Protein AF-0000000080201858 (afdb_homodimer)

Nearest PDB structures (foldseek):
  1lml-assembly1_A  TM=7.857E-01  e=1.161E-26  Leishmania major
  3pp6-assembly1_A  TM=4.853E-01  e=4.574E+00  Doryteuthis pealeii
  1pmp-assembly3_B  TM=4.063E-01  e=2.099E+00  Bos taurus
  2mji-assembly1_A  TM=4.100E-01  e=5.813E+00  Homo sapiens
  1lml-assembly1_A  TM=7.857E-01  e=6.277E-27  Leishmania major

InterPro domains:
  IPR001577 Peptidase M8, leishmanolysin [PF01457] (2-280)
  IPR001577 Peptidase M8, leishmanolysin [PR00782] (20-49)
  IPR001577 Peptidase M8, leishmanolysin [PR00782] (49-77)
  IPR001577 Peptidase M8, leishmanolysin [PR00782] (78-107)
  IPR001577 Peptidase M8, leishmanolysin [PR00782] (108-137)
  IPR001577 Peptidase M8, leishmanolysin [PTHR10942] (19-377)

pLDDT: mean 70.56, std 31.96, range [13.97, 98.62]

Organism: NCBI:txid67003

Secondary structure (DSSP, 8-state):
-TTTTT-EEEEE-GGG-SEEEEE-SHHHHHHHHHHHT-TT---EEE--SSTTTTTSB-HHHHTTBTTS-SSS--B--HHHHHHHHTSTTEEE-GGGPPP--TTTT--HHHHHS-S-BTTB-S-TTTB----TTSS-BEE-TTSSEEEEE--EE-SSPPPGGG--SSSTTEE-S-GGGTT--BEEEEEEEETTT--GGGSTT---STT-EEEEEEEEEETTEE-BSEEEEEEEETTEEEEE-SSSTT---EE--TT-EE----TTEEEEEEPPPHHHHHSPPP------------TTS-----------SS-----S---S--------------------------------------------------------------------------------/-TTTTT-EEEEE-GGG-SEEEEE-SHHHHHHHHHHHT-TT---EEE--SSTTTTTSB-HHHHTTBTTS-SSSP-B--HHHHHHHHTSTTEEE-GGGPPP--TTTT--HHHHHS-S-BTTB-S-TTTB----TTSS-BEE-TTSSEEEEE--EE-SSPPPGGG--SSSTTEE-S-GGGTT--BEEEEEEEETTT--GGGSTT---STT-EEEEEEEEEETTEE-BSEEEEEEEETTEEEEE-SSSTT---EE--TT-EE----TTEEEEEEPPPHHHHHSPPP------------TTS-----------SS-----S---S--------------------------------------------------------------------------------

Radius of gyration: 39.44 Å; Cα contacts (8 Å, |Δi|>4): 1506; chains: 2; bounding box: 126×114×139 Å

Structure (mmCIF, N/CA/C/O backbone):
data_AF-0000000080201858-model_v1
#
loop_
_entity.id
_entity.type
_entity.pdbx_description
1 polymer 'Leishmanolysin-like peptidase'
#
loop_
_atom_site.group_PDB
_atom_site.id
_atom_site.type_symbol
_atom_site.label_atom_id
_atom_site.label_alt_id
_atom_site.label_comp_id
_atom_site.label_asym_id
_atom_site.label_entity_id
_atom_site.label_seq_id
_atom_site.pdbx_PDB_ins_code
_atom_site.Cartn_x
_atom_site.Cartn_y
_atom_site.Cartn_z
_atom_site.occupancy
_atom_site.B_iso_or_equiv
_atom_site.auth_seq_id
_atom_site.auth_comp_id
_atom_site.auth_asym_id
_atom_site.auth_atom_id
_atom_site.pdbx_PDB_model_num
ATOM 1 N N . MET A 1 1 ? -10.023 5.312 -0.258 1 82 1 MET A N 1
ATOM 2 C CA . MET A 1 1 ? -10.062 6.016 -1.536 1 82 1 MET A CA 1
ATOM 3 C C . MET A 1 1 ? -11.141 5.43 -2.443 1 82 1 MET A C 1
ATOM 5 O O . MET A 1 1 ? -11.969 6.164 -2.982 1 82 1 MET A O 1
ATOM 9 N N . PHE A 1 2 ? -11.18 4.125 -2.596 1 88.06 2 PHE A N 1
ATOM 10 C CA . PHE A 1 2 ? -12.07 3.492 -3.562 1 88.06 2 PHE A CA 1
ATOM 11 C C . PHE A 1 2 ? -13.523 3.672 -3.158 1 88.06 2 PHE A C 1
ATOM 13 O O . PHE A 1 2 ? -14.375 3.982 -3.996 1 88.06 2 PHE A O 1
ATOM 20 N N . PRO A 1 3 ? -13.766 3.516 -1.843 1 83.69 3 PRO A N 1
ATOM 21 C CA . PRO A 1 3 ? -15.141 3.818 -1.438 1 83.69 3 PRO A CA 1
ATOM 22 C C . PRO A 1 3 ? -15.508 5.285 -1.656 1 83.69 3 PRO A C 1
ATOM 24 O O . PRO A 1 3 ? -16.625 5.586 -2.094 1 83.69 3 PRO A O 1
ATOM 27 N N . ARG A 1 4 ? -14.617 6.125 -1.407 1 82.56 4 ARG A N 1
ATOM 28 C CA . ARG A 1 4 ? -14.852 7.555 -1.576 1 82.56 4 ARG A CA 1
ATOM 29 C C . ARG A 1 4 ? -15.164 7.891 -3.031 1 82.56 4 ARG A C 1
ATOM 31 O O . ARG A 1 4 ? -15.961 8.789 -3.307 1 82.56 4 ARG A O 1
ATOM 38 N N . LEU A 1 5 ? -14.602 7.18 -3.936 1 87.56 5 LEU A N 1
ATOM 39 C CA . LEU A 1 5 ? -14.773 7.449 -5.359 1 87.56 5 LEU A CA 1
ATOM 40 C C . LEU A 1 5 ? -15.961 6.668 -5.918 1 87.56 5 LEU A C 1
ATOM 42 O O . LEU A 1 5 ? -16.219 6.711 -7.125 1 87.56 5 LEU A O 1
ATOM 46 N N . GLY A 1 6 ? -16.609 5.883 -5.016 1 87.19 6 GLY A N 1
ATOM 47 C CA . GLY A 1 6 ? -17.781 5.133 -5.453 1 87.19 6 GLY A CA 1
ATOM 48 C C . GLY A 1 6 ? -17.438 3.965 -6.355 1 87.19 6 GLY A C 1
ATOM 49 O O . GLY A 1 6 ? -18.234 3.586 -7.223 1 87.19 6 GLY A O 1
ATOM 50 N N . MET A 1 7 ? -16.297 3.412 -6.18 1 92.75 7 MET A N 1
ATOM 51 C CA . MET A 1 7 ? -15.82 2.395 -7.109 1 92.75 7 MET A CA 1
ATOM 52 C C . MET A 1 7 ? -16.031 0.996 -6.535 1 92.75 7 MET A C 1
ATOM 54 O O . MET A 1 7 ? -15.766 -0.001 -7.211 1 92.75 7 MET A O 1
ATOM 58 N N . MET A 1 8 ? -16.469 0.938 -5.336 1 90.88 8 MET A N 1
ATOM 59 C CA . MET A 1 8 ? -16.484 -0.352 -4.652 1 90.88 8 MET A CA 1
ATOM 60 C C . MET A 1 8 ? -17.922 -0.803 -4.391 1 90.88 8 MET A C 1
ATOM 62 O O . MET A 1 8 ? -18.781 0.011 -4.047 1 90.88 8 MET A O 1
ATOM 66 N N . GLY A 1 9 ? -18.141 -2.129 -4.512 1 89.31 9 GLY A N 1
ATOM 67 C CA . GLY A 1 9 ? -19.406 -2.77 -4.176 1 89.31 9 GLY A CA 1
ATOM 68 C C . GLY A 1 9 ? -19.25 -3.93 -3.213 1 89.31 9 GLY A C 1
ATOM 69 O O . GLY A 1 9 ? -18.156 -4.477 -3.064 1 89.31 9 GLY A O 1
ATOM 70 N N . THR A 1 10 ? -20.375 -4.219 -2.504 1 88.62 10 THR A N 1
ATOM 71 C CA . THR A 1 10 ? -20.438 -5.363 -1.601 1 88.62 10 THR A CA 1
ATOM 72 C C . THR A 1 10 ? -21.188 -6.523 -2.248 1 88.62 10 THR A C 1
ATOM 74 O O . THR A 1 10 ? -22.297 -6.344 -2.764 1 88.62 10 THR A O 1
ATOM 77 N N . PHE A 1 11 ? -20.562 -7.637 -2.256 1 91.5 11 PHE A N 1
ATOM 78 C CA . PHE A 1 11 ? -21.156 -8.844 -2.83 1 91.5 11 PHE A CA 1
ATOM 79 C C . PHE A 1 11 ? -21.281 -9.938 -1.778 1 91.5 11 PHE A C 1
ATOM 81 O O . PHE A 1 11 ? -20.375 -10.141 -0.978 1 91.5 11 PHE A O 1
ATOM 88 N N . PHE A 1 12 ? -22.422 -10.656 -1.856 1 91.19 12 PHE A N 1
ATOM 89 C CA . PHE A 1 12 ? -22.734 -11.617 -0.802 1 91.19 12 PHE A CA 1
ATOM 90 C C . PHE A 1 12 ? -22.656 -13.039 -1.333 1 91.19 12 PHE A C 1
ATOM 92 O O . PHE A 1 12 ? -22.906 -13.281 -2.518 1 91.19 12 PHE A O 1
ATOM 99 N N . GLY A 1 13 ? -22.156 -13.938 -0.429 1 91.19 13 GLY A N 1
ATOM 100 C CA . GLY A 1 13 ? -22.25 -15.359 -0.709 1 91.19 13 GLY A CA 1
ATOM 101 C C . GLY A 1 13 ? -21.156 -15.859 -1.623 1 91.19 13 GLY A C 1
ATOM 102 O O . GLY A 1 13 ? -21.234 -16.969 -2.148 1 91.19 13 GLY A O 1
ATOM 103 N N . VAL A 1 14 ? -20.109 -15.055 -1.891 1 94.12 14 VAL A N 1
ATOM 104 C CA . VAL A 1 14 ? -19 -15.477 -2.742 1 94.12 14 VAL A CA 1
ATOM 105 C C . VAL A 1 14 ? -18.172 -16.531 -2.021 1 94.12 14 VAL A C 1
ATOM 107 O O . VAL A 1 14 ? -17.562 -16.25 -0.982 1 94.12 14 VAL A O 1
ATOM 110 N N . ARG A 1 15 ? -18.125 -17.75 -2.508 1 95.94 15 ARG A N 1
ATOM 111 C CA . ARG A 1 15 ? -17.344 -18.859 -1.969 1 95.94 15 ARG A CA 1
ATOM 112 C C . ARG A 1 15 ? -17.703 -19.141 -0.515 1 95.94 15 ARG A C 1
ATOM 114 O O . ARG A 1 15 ? -16.844 -19.453 0.3 1 95.94 15 ARG A O 1
ATOM 121 N N . GLY A 1 16 ? -18.938 -18.891 -0.221 1 93.5 16 GLY A N 1
ATOM 122 C CA . GLY A 1 16 ? -19.438 -19.188 1.113 1 93.5 16 GLY A CA 1
ATOM 123 C C . GLY A 1 16 ? -19.203 -18.047 2.1 1 93.5 16 GLY A C 1
ATOM 124 O O . GLY A 1 16 ? -19.641 -18.125 3.25 1 93.5 16 GLY A O 1
ATOM 125 N N . ARG A 1 17 ? -18.562 -17.016 1.704 1 91.62 17 ARG A N 1
ATOM 126 C CA . ARG A 1 17 ? -18.297 -15.891 2.594 1 91.62 17 ARG A CA 1
ATOM 127 C C . ARG A 1 17 ? -19.531 -15 2.734 1 91.62 17 ARG A C 1
ATOM 129 O O . ARG A 1 17 ? -20.328 -14.883 1.803 1 91.62 17 ARG A O 1
ATOM 136 N N . GLU A 1 18 ? -19.609 -14.398 3.869 1 87.81 18 GLU A N 1
ATOM 137 C CA . GLU A 1 18 ? -20.75 -13.516 4.102 1 87.81 18 GLU A CA 1
ATOM 138 C C . GLU A 1 18 ? -20.781 -12.383 3.084 1 87.81 18 GLU A C 1
ATOM 140 O O . GLU A 1 18 ? -21.828 -12.094 2.502 1 87.81 18 GLU A O 1
ATOM 145 N N . PHE A 1 19 ? -19.625 -11.797 2.926 1 87.69 19 PHE A N 1
ATOM 146 C CA . PHE A 1 19 ? -19.531 -10.75 1.915 1 87.69 19 PHE A CA 1
ATOM 147 C C . PHE A 1 19 ? -18.094 -10.578 1.44 1 87.69 19 PHE A C 1
ATOM 149 O O . PHE A 1 19 ? -17.156 -11.023 2.109 1 87.69 19 PHE A O 1
ATOM 156 N N . VAL A 1 20 ? -17.938 -10.062 0.267 1 91.19 20 VAL A N 1
ATOM 157 C CA . VAL A 1 20 ? -16.656 -9.602 -0.252 1 91.19 20 VAL A CA 1
ATOM 158 C C . VAL A 1 20 ? -16.828 -8.227 -0.899 1 91.19 20 VAL A C 1
ATOM 160 O O . VAL A 1 20 ? -17.922 -7.883 -1.367 1 91.19 20 VAL A O 1
ATOM 163 N N . TRP A 1 21 ? -15.773 -7.438 -0.831 1 91.44 21 TRP A N 1
ATOM 164 C CA . TRP A 1 21 ? -15.734 -6.168 -1.549 1 91.44 21 TRP A CA 1
ATOM 165 C C . TRP A 1 21 ? -15.062 -6.328 -2.906 1 91.44 21 TRP A C 1
ATOM 167 O O . TRP A 1 21 ? -14.102 -7.094 -3.043 1 91.44 21 TRP A O 1
ATOM 177 N N . MET A 1 22 ? -15.633 -5.645 -3.895 1 94.69 22 MET A N 1
ATOM 178 C CA . MET A 1 22 ? -15.023 -5.664 -5.219 1 94.69 22 MET A CA 1
ATOM 179 C C . MET A 1 22 ? -15.008 -4.266 -5.828 1 94.69 22 MET A C 1
ATOM 181 O O . MET A 1 22 ? -15.938 -3.48 -5.625 1 94.69 22 MET A O 1
ATOM 185 N N . ILE A 1 23 ? -13.891 -3.973 -6.473 1 96.38 23 ILE A N 1
ATOM 186 C CA . ILE A 1 23 ? -13.953 -2.873 -7.43 1 96.38 23 ILE A CA 1
ATOM 187 C C . ILE A 1 23 ? -14.812 -3.277 -8.625 1 96.38 23 ILE A C 1
ATOM 189 O O . ILE A 1 23 ? -14.438 -4.16 -9.398 1 96.38 23 ILE A O 1
ATOM 193 N N . ASN A 1 24 ? -15.938 -2.666 -8.75 1 96 24 ASN A N 1
ATOM 194 C CA . ASN A 1 24 ? -16.922 -3.162 -9.711 1 96 24 ASN A CA 1
ATOM 195 C C . ASN A 1 24 ? -17.312 -2.084 -10.719 1 96 24 ASN A C 1
ATOM 197 O O . ASN A 1 24 ? -18.453 -2.016 -11.141 1 96 24 ASN A O 1
ATOM 201 N N . VAL A 1 25 ? -16.375 -1.271 -11.094 1 96.69 25 VAL A N 1
ATOM 202 C CA . VAL A 1 25 ? -16.594 -0.293 -12.156 1 96.69 25 VAL A CA 1
ATOM 203 C C . VAL A 1 25 ? -16.375 -0.949 -13.516 1 96.69 25 VAL A C 1
ATOM 205 O O . VAL A 1 25 ? -15.781 -2.029 -13.602 1 96.69 25 VAL A O 1
ATOM 208 N N . SER A 1 26 ? -16.875 -0.344 -14.578 1 96.44 26 SER A N 1
ATOM 209 C CA . SER A 1 26 ? -16.969 -0.938 -15.906 1 96.44 26 SER A CA 1
ATOM 210 C C . SER A 1 26 ? -15.617 -1.435 -16.391 1 96.44 26 SER A C 1
ATOM 212 O O . SER A 1 26 ? -15.484 -2.584 -16.828 1 96.44 26 SER A O 1
ATOM 214 N N . LYS A 1 27 ? -14.57 -0.6 -16.312 1 96.25 27 LYS A N 1
ATOM 215 C CA . LYS A 1 27 ? -13.25 -0.977 -16.812 1 96.25 27 LYS A CA 1
ATOM 216 C C . LYS A 1 27 ? -12.688 -2.162 -16.031 1 96.25 27 LYS A C 1
ATOM 218 O O . LYS A 1 27 ? -12.109 -3.078 -16.609 1 96.25 27 LYS A O 1
ATOM 223 N N . ALA A 1 28 ? -12.828 -2.107 -14.742 1 95.75 28 ALA A N 1
ATOM 224 C CA . ALA A 1 28 ? -12.375 -3.211 -13.906 1 95.75 28 ALA A CA 1
ATOM 225 C C . ALA A 1 28 ? -13.094 -4.508 -14.258 1 95.75 28 ALA A C 1
ATOM 227 O O . ALA A 1 28 ? -12.469 -5.566 -14.352 1 95.75 28 ALA A O 1
ATOM 228 N N . LYS A 1 29 ? -14.391 -4.469 -14.484 1 97.25 29 LYS A N 1
ATOM 229 C CA . LYS A 1 29 ? -15.172 -5.637 -14.883 1 97.25 29 LYS A CA 1
ATOM 230 C C . LYS A 1 29 ? -14.695 -6.188 -16.219 1 97.25 29 LYS A C 1
ATOM 232 O O . LYS A 1 29 ? -14.492 -7.398 -16.359 1 97.25 29 LYS A O 1
ATOM 237 N N . GLU A 1 30 ? -14.555 -5.293 -17.109 1 98 30 GLU A N 1
ATOM 238 C CA . GLU A 1 30 ? -14.117 -5.691 -18.438 1 98 30 GLU A CA 1
ATOM 239 C C . GLU A 1 30 ? -12.773 -6.418 -18.391 1 98 30 GLU A C 1
ATOM 241 O O . GLU A 1 30 ? -12.625 -7.504 -18.953 1 98 30 GLU A O 1
ATOM 246 N N . VAL A 1 31 ? -11.789 -5.812 -17.719 1 98.25 31 VAL A N 1
ATOM 247 C CA . VAL A 1 31 ? -10.453 -6.391 -17.641 1 98.25 31 VAL A CA 1
ATOM 248 C C . VAL A 1 31 ? -10.492 -7.695 -16.844 1 98.25 31 VAL A C 1
ATOM 250 O O . VAL A 1 31 ? -9.844 -8.672 -17.219 1 98.25 31 VAL A O 1
ATOM 253 N N . ALA A 1 32 ? -11.281 -7.688 -15.773 1 98.19 32 ALA A N 1
ATOM 254 C CA . ALA A 1 32 ? -11.422 -8.914 -14.992 1 98.19 32 ALA A CA 1
ATOM 255 C C . ALA A 1 32 ? -11.961 -10.055 -15.852 1 98.19 32 ALA A C 1
ATOM 257 O O . ALA A 1 32 ? -11.43 -11.164 -15.844 1 98.19 32 ALA A O 1
ATOM 258 N N . ARG A 1 33 ? -13.031 -9.789 -16.578 1 98.62 33 ARG A N 1
ATOM 259 C CA . ARG A 1 33 ? -13.672 -10.812 -17.406 1 98.62 33 ARG A CA 1
ATOM 260 C C . ARG A 1 33 ? -12.695 -11.359 -18.438 1 98.62 33 ARG A C 1
ATOM 262 O O . ARG A 1 33 ? -12.633 -12.57 -18.672 1 98.62 33 ARG A O 1
ATOM 269 N N . LYS A 1 34 ? -11.945 -10.469 -19.016 1 98.12 34 LYS A N 1
ATOM 270 C CA . LYS A 1 34 ? -10.961 -10.891 -20.016 1 98.12 34 LYS A CA 1
ATOM 271 C C . LYS A 1 34 ? -9.82 -11.664 -19.344 1 98.12 34 LYS A C 1
ATOM 273 O O . LYS A 1 34 ? -9.453 -12.75 -19.797 1 98.12 34 LYS A O 1
ATOM 278 N N . TYR A 1 35 ? -9.258 -11.172 -18.297 1 97.44 35 TYR A N 1
ATOM 279 C CA . TYR A 1 35 ? -8.078 -11.734 -17.641 1 97.44 35 TYR A CA 1
ATOM 280 C C . TYR A 1 35 ? -8.375 -13.125 -17.094 1 97.44 35 TYR A C 1
ATOM 282 O O . TYR A 1 35 ? -7.613 -14.07 -17.328 1 97.44 35 TYR A O 1
ATOM 290 N N . PHE A 1 36 ? -9.469 -13.258 -16.406 1 98 36 PHE A N 1
ATOM 291 C CA . PHE A 1 36 ? -9.805 -14.516 -15.75 1 98 36 PHE A CA 1
ATOM 292 C C . PHE A 1 36 ? -10.523 -15.453 -16.719 1 98 36 PHE A C 1
ATOM 294 O O . PHE A 1 36 ? -10.719 -16.641 -16.422 1 98 36 PHE A O 1
ATOM 301 N N . ASN A 1 37 ? -10.852 -14.938 -17.906 1 97.38 37 ASN A N 1
ATOM 302 C CA . ASN A 1 37 ? -11.695 -15.688 -18.828 1 97.38 37 ASN A CA 1
ATOM 303 C C . ASN A 1 37 ? -13.008 -16.109 -18.172 1 97.38 37 ASN A C 1
ATOM 305 O O . ASN A 1 37 ? -13.367 -17.297 -18.188 1 97.38 37 ASN A O 1
ATOM 309 N N . CYS A 1 38 ? -13.664 -15.133 -17.578 1 98.38 38 CYS A N 1
ATOM 310 C CA . CYS A 1 38 ? -14.922 -15.281 -16.859 1 98.38 38 CYS A CA 1
ATOM 311 C C . CYS A 1 38 ? -15.891 -14.164 -17.234 1 98.38 38 CYS A C 1
ATOM 313 O O . CYS A 1 38 ? -15.852 -13.086 -16.641 1 98.38 38 CYS A O 1
ATOM 315 N N . PRO A 1 39 ? -16.844 -14.422 -18.156 1 97.62 39 PRO A N 1
ATOM 316 C CA . PRO A 1 39 ? -17.734 -13.375 -18.656 1 97.62 39 PRO A CA 1
ATOM 317 C C . PRO A 1 39 ? -18.656 -12.828 -17.562 1 97.62 39 PRO A C 1
ATOM 319 O O . PRO A 1 39 ? -19.219 -11.734 -17.719 1 97.62 39 PRO A O 1
ATOM 322 N N . THR A 1 40 ? -18.734 -13.516 -16.453 1 96 40 THR A N 1
ATOM 323 C CA . THR A 1 40 ? -19.688 -13.102 -15.414 1 96 40 THR A CA 1
ATOM 324 C C . THR A 1 40 ? -18.969 -12.438 -14.25 1 96 40 THR A C 1
ATOM 326 O O . THR A 1 40 ? -19.578 -12.141 -13.219 1 96 40 THR A O 1
ATOM 329 N N . ALA A 1 41 ? -17.656 -12.273 -14.352 1 97.94 41 ALA A N 1
ATOM 330 C CA . ALA A 1 41 ? -16.922 -11.656 -13.258 1 97.94 41 ALA A CA 1
ATOM 331 C C . ALA A 1 41 ? -17.5 -10.289 -12.906 1 97.94 41 ALA A C 1
ATOM 333 O O . ALA A 1 41 ? -17.797 -9.484 -13.797 1 97.94 41 ALA A O 1
ATOM 334 N N . GLU A 1 42 ? -17.688 -9.984 -11.633 1 96.25 42 GLU A N 1
ATOM 335 C CA . GLU A 1 42 ? -18.344 -8.766 -11.18 1 96.25 42 GLU A CA 1
ATOM 336 C C . GLU A 1 42 ? -17.328 -7.676 -10.867 1 96.25 42 GLU A C 1
ATOM 338 O O . GLU A 1 42 ? -17.703 -6.543 -10.547 1 96.25 42 GLU A O 1
ATOM 343 N N . GLY A 1 43 ? -16.047 -7.984 -10.961 1 97.25 43 GLY A N 1
ATOM 344 C CA . GLY A 1 43 ? -15.008 -7.016 -10.664 1 97.25 43 GLY A CA 1
ATOM 345 C C . GLY A 1 43 ? -13.758 -7.645 -10.078 1 97.25 43 GLY A C 1
ATOM 346 O O . GLY A 1 43 ? -13.453 -8.805 -10.367 1 97.25 43 GLY A O 1
ATOM 347 N N . LEU A 1 44 ? -13.008 -6.816 -9.406 1 97.44 44 LEU A N 1
ATOM 348 C CA . LEU A 1 44 ? -11.766 -7.238 -8.773 1 97.44 44 LEU A CA 1
ATOM 349 C C . LEU A 1 44 ? -11.898 -7.246 -7.254 1 97.44 44 LEU A C 1
ATOM 351 O O . LEU A 1 44 ? -12.18 -6.211 -6.645 1 97.44 44 LEU A O 1
ATOM 355 N N . GLU A 1 45 ? -11.711 -8.398 -6.715 1 96.31 45 GLU A N 1
ATOM 356 C CA . GLU A 1 45 ? -11.961 -8.609 -5.289 1 96.31 45 GLU A CA 1
ATOM 357 C C . GLU A 1 45 ? -10.906 -7.906 -4.434 1 96.31 45 GLU A C 1
ATOM 359 O O . GLU A 1 45 ? -9.711 -7.969 -4.73 1 96.31 45 GLU A O 1
ATOM 364 N N . MET A 1 46 ? -11.445 -7.25 -3.406 1 93.44 46 MET A N 1
ATOM 365 C CA . MET A 1 46 ? -10.594 -6.551 -2.453 1 93.44 46 MET A CA 1
ATOM 366 C C . MET A 1 46 ? -10.5 -7.316 -1.136 1 93.44 46 MET A C 1
ATOM 368 O O . MET A 1 46 ? -11.359 -8.148 -0.839 1 93.44 46 MET A O 1
ATOM 372 N N . GLU A 1 47 ? -9.391 -7.016 -0.478 1 87.38 47 GLU A N 1
ATOM 373 C CA . GLU A 1 47 ? -9.312 -7.559 0.875 1 87.38 47 GLU A CA 1
ATOM 374 C C . GLU A 1 47 ? -10.461 -7.051 1.74 1 87.38 47 GLU A C 1
ATOM 376 O O . GLU A 1 47 ? -10.766 -5.859 1.739 1 87.38 47 GLU A O 1
ATOM 381 N N . SER A 1 48 ? -11.078 -7.992 2.428 1 72.5 48 SER A N 1
ATOM 382 C CA . SER A 1 48 ? -12.25 -7.617 3.215 1 72.5 48 SER A CA 1
ATOM 383 C C . SER A 1 48 ? -11.938 -7.629 4.707 1 72.5 48 SER A C 1
ATOM 385 O O . SER A 1 48 ? -12.805 -7.328 5.531 1 72.5 48 SER A O 1
ATOM 387 N N . THR A 1 49 ? -10.711 -8.039 4.98 1 65 49 THR A N 1
ATOM 388 C CA . THR A 1 49 ? -10.352 -8.094 6.395 1 65 49 THR A CA 1
ATOM 389 C C . THR A 1 49 ? -8.938 -7.57 6.613 1 65 49 THR A C 1
ATOM 391 O O . THR A 1 49 ? -8.133 -7.516 5.68 1 65 49 THR A O 1
ATOM 394 N N . GLY A 1 50 ? -8.766 -7.047 7.715 1 60.78 50 GLY A N 1
ATOM 395 C CA . GLY A 1 50 ? -7.418 -6.645 8.094 1 60.78 50 GLY A CA 1
ATOM 396 C C . GLY A 1 50 ? -7.078 -5.227 7.664 1 60.78 50 GLY A C 1
ATOM 397 O O . GLY A 1 50 ? -7.965 -4.457 7.285 1 60.78 50 GLY A O 1
ATOM 398 N N . TRP A 1 51 ? -5.766 -4.852 7.82 1 53.81 51 TRP A N 1
ATOM 399 C CA . TRP A 1 51 ? -5.266 -3.498 7.598 1 53.81 51 TRP A CA 1
ATOM 400 C C . TRP A 1 51 ? -5.398 -3.102 6.133 1 53.81 51 TRP A C 1
ATOM 402 O O . TRP A 1 51 ? -5.641 -1.935 5.816 1 53.81 51 TRP A O 1
ATOM 412 N N . GLY A 1 52 ? -5.465 -4.047 5.332 1 57.41 52 GLY A N 1
ATOM 413 C CA . GLY A 1 52 ? -5.523 -3.773 3.904 1 57.41 52 GLY A CA 1
ATOM 414 C C . GLY A 1 52 ? -6.938 -3.768 3.355 1 57.41 52 GLY A C 1
ATOM 415 O O . GLY A 1 52 ? -7.141 -3.625 2.148 1 57.41 52 GLY A O 1
ATOM 416 N N . SER A 1 53 ? -7.84 -3.74 4.328 1 67.31 53 SER A N 1
ATOM 417 C CA . SER A 1 53 ? -9.227 -3.848 3.895 1 67.31 53 SER A CA 1
ATOM 418 C C . SER A 1 53 ? -9.641 -2.645 3.053 1 67.31 53 SER A C 1
ATOM 420 O O . SER A 1 53 ? -9.281 -1.508 3.367 1 67.31 53 SER A O 1
ATOM 422 N N . ALA A 1 54 ? -10.203 -2.961 1.917 1 67.94 54 ALA A N 1
ATOM 423 C CA . ALA A 1 54 ? -10.75 -2.002 0.962 1 67.94 54 ALA A CA 1
ATOM 424 C C . ALA A 1 54 ? -9.641 -1.197 0.292 1 67.94 54 ALA A C 1
ATOM 426 O O . ALA A 1 54 ? -9.906 -0.173 -0.342 1 67.94 54 ALA A O 1
ATOM 427 N N . SER A 1 55 ? -8.406 -1.674 0.467 1 78.62 55 SER A N 1
ATOM 428 C CA . SER A 1 55 ? -7.316 -0.905 -0.116 1 78.62 55 SER A CA 1
ATOM 429 C C . SER A 1 55 ? -6.445 -1.776 -1.017 1 78.62 55 SER A C 1
ATOM 431 O O . SER A 1 55 ? -5.836 -1.281 -1.968 1 78.62 55 SER A O 1
ATOM 433 N N . HIS A 1 56 ? -6.445 -3.02 -0.756 1 88.5 56 HIS A N 1
ATOM 434 C CA . HIS A 1 56 ? -5.656 -3.963 -1.541 1 88.5 56 HIS A CA 1
ATOM 435 C C . HIS A 1 56 ? -6.543 -5.016 -2.189 1 88.5 56 HIS A C 1
ATOM 437 O O . HIS A 1 56 ? -7.648 -5.285 -1.711 1 88.5 56 HIS A O 1
ATOM 443 N N . PHE A 1 57 ? -5.93 -5.57 -3.225 1 93.38 57 PHE A N 1
ATOM 444 C CA . PHE A 1 57 ? -6.578 -6.754 -3.775 1 93.38 57 PHE A CA 1
ATOM 445 C C . PHE A 1 57 ? -6.508 -7.914 -2.791 1 93.38 57 PHE A C 1
ATOM 447 O O . PHE A 1 57 ? -5.551 -8.031 -2.021 1 93.38 57 PHE A O 1
ATOM 454 N N . SER A 1 58 ? -7.605 -8.688 -2.865 1 92.62 58 SER A N 1
ATOM 455 C CA . SER A 1 58 ? -7.461 -10.016 -2.266 1 92.62 58 SER A CA 1
ATOM 456 C C . SER A 1 58 ? -6.418 -10.844 -3.006 1 92.62 58 SER A C 1
ATOM 458 O O . SER A 1 58 ? -6.508 -11.023 -4.223 1 92.62 58 SER A O 1
ATOM 460 N N . ILE A 1 59 ? -5.469 -11.406 -2.281 1 92.5 59 ILE A N 1
ATOM 461 C CA . ILE A 1 59 ? -4.449 -12.195 -2.957 1 92.5 59 ILE A CA 1
ATOM 462 C C . ILE A 1 59 ? -5.035 -13.547 -3.369 1 92.5 59 ILE A C 1
ATOM 464 O O . ILE A 1 59 ? -4.43 -14.281 -4.156 1 92.5 59 ILE A O 1
ATOM 468 N N . ARG A 1 60 ? -6.207 -13.883 -2.887 1 94 60 ARG A N 1
ATOM 469 C CA . ARG A 1 60 ? -6.918 -15.062 -3.383 1 94 60 ARG A CA 1
ATOM 470 C C . ARG A 1 60 ? -7.102 -14.992 -4.895 1 94 60 ARG A C 1
ATOM 472 O O . ARG A 1 60 ? -7.059 -16.016 -5.578 1 94 60 ARG A O 1
ATOM 479 N N . VAL A 1 61 ? -7.203 -13.758 -5.41 1 95.38 61 VAL A N 1
ATOM 480 C CA . VAL A 1 61 ? -7.523 -13.664 -6.828 1 95.38 61 VAL A CA 1
ATOM 481 C C . VAL A 1 61 ? -6.41 -12.922 -7.562 1 95.38 61 VAL A C 1
ATOM 483 O O . VAL A 1 61 ? -6.344 -12.945 -8.797 1 95.38 61 VAL A O 1
ATOM 486 N N . ALA A 1 62 ? -5.523 -12.281 -6.812 1 94.81 62 ALA A N 1
ATOM 487 C CA . ALA A 1 62 ? -4.539 -11.445 -7.492 1 94.81 62 ALA A CA 1
ATOM 488 C C . ALA A 1 62 ? -3.176 -11.539 -6.816 1 94.81 62 ALA A C 1
ATOM 490 O O . ALA A 1 62 ? -2.512 -10.523 -6.602 1 94.81 62 ALA A O 1
ATOM 491 N N . LYS A 1 63 ? -2.795 -12.719 -6.414 1 92.62 63 LYS A N 1
ATOM 492 C CA . LYS A 1 63 ? -1.477 -12.914 -5.816 1 92.62 63 LYS A CA 1
ATOM 493 C C . LYS A 1 63 ? -0.37 -12.5 -6.781 1 92.62 63 LYS A C 1
ATOM 495 O O . LYS A 1 63 ? -0.373 -12.898 -7.945 1 92.62 63 LYS A O 1
ATOM 500 N N . GLY A 1 64 ? 0.567 -11.625 -6.293 1 89.06 64 GLY A N 1
ATOM 501 C CA . GLY A 1 64 ? 1.682 -11.18 -7.113 1 89.06 64 GLY A CA 1
ATOM 502 C C . GLY A 1 64 ? 1.448 -9.82 -7.746 1 89.06 64 GLY A C 1
ATOM 503 O O . GLY A 1 64 ? 2.385 -9.195 -8.242 1 89.06 64 GLY A O 1
ATOM 504 N N . ASP A 1 65 ? 0.258 -9.375 -7.734 1 92.94 65 ASP A N 1
ATOM 505 C CA . ASP A 1 65 ? -0.066 -8.062 -8.273 1 92.94 65 ASP A CA 1
ATOM 506 C C . ASP A 1 65 ? 0.389 -6.953 -7.324 1 92.94 65 ASP A C 1
ATOM 508 O O . ASP A 1 65 ? 0.357 -7.121 -6.105 1 92.94 65 ASP A O 1
ATOM 512 N N . MET A 1 66 ? 0.664 -5.812 -7.863 1 89.38 66 MET A N 1
ATOM 513 C CA . MET A 1 66 ? 1.113 -4.664 -7.086 1 89.38 66 MET A CA 1
ATOM 514 C C . MET A 1 66 ? 0.07 -4.27 -6.043 1 89.38 66 MET A C 1
ATOM 516 O O . MET A 1 66 ? 0.418 -3.826 -4.949 1 89.38 66 MET A O 1
ATOM 520 N N . MET A 1 67 ? -1.159 -4.367 -6.355 1 90.62 67 MET A N 1
ATOM 521 C CA . MET A 1 67 ? -2.227 -4.012 -5.426 1 90.62 67 MET A CA 1
ATOM 522 C C . MET A 1 67 ? -2.525 -5.168 -4.473 1 90.62 67 MET A C 1
ATOM 524 O O . MET A 1 67 ? -3.367 -5.043 -3.582 1 90.62 67 MET A O 1
ATOM 528 N N . GLY A 1 68 ? -1.93 -6.238 -4.703 1 84.94 68 GLY A N 1
ATOM 529 C CA . GLY A 1 68 ? -2.014 -7.328 -3.744 1 84.94 68 GLY A CA 1
ATOM 530 C C . GLY A 1 68 ? -0.975 -7.238 -2.643 1 84.94 68 GLY A C 1
ATOM 531 O O . GLY A 1 68 ? 0.17 -6.855 -2.893 1 84.94 68 GLY A O 1
ATOM 532 N N . PRO A 1 69 ? -1.527 -7.152 -1.394 1 71.31 69 PRO A N 1
ATOM 533 C CA . PRO A 1 69 ? -0.521 -7.066 -0.333 1 71.31 69 PRO A CA 1
ATOM 534 C C . PRO A 1 69 ? 0.45 -8.242 -0.341 1 71.31 69 PRO A C 1
ATOM 536 O O . PRO A 1 69 ? 0.091 -9.344 -0.777 1 71.31 69 PRO A O 1
ATOM 539 N N . GLY A 1 70 ? 1.644 -7.879 0.198 1 62.28 70 GLY A N 1
ATOM 540 C CA . GLY A 1 70 ? 2.453 -9.047 0.502 1 62.28 70 GLY A CA 1
ATOM 541 C C . GLY A 1 70 ? 3.811 -9.023 -0.176 1 62.28 70 GLY A C 1
ATOM 542 O O . GLY A 1 70 ? 4.473 -7.988 -0.218 1 62.28 70 GLY A O 1
ATOM 543 N N . TYR A 1 71 ? 4.156 -10.383 -0.865 1 58.09 71 TYR A N 1
ATOM 544 C CA . TYR A 1 71 ? 5.488 -10.93 -1.074 1 58.09 71 TYR A CA 1
ATOM 545 C C . TYR A 1 71 ? 6.078 -10.453 -2.395 1 58.09 71 TYR A C 1
ATOM 547 O O . TYR A 1 71 ? 5.449 -10.578 -3.447 1 58.09 71 TYR A O 1
ATOM 555 N N . SER A 1 72 ? 7.102 -9.578 -2.316 1 58.69 72 SER A N 1
ATOM 556 C CA . SER A 1 72 ? 7.93 -9.188 -3.451 1 58.69 72 SER A CA 1
ATOM 557 C C . SER A 1 72 ? 8.516 -10.414 -4.152 1 58.69 72 SER A C 1
ATOM 559 O O . SER A 1 72 ? 8.695 -11.461 -3.533 1 58.69 72 SER A O 1
ATOM 561 N N . PRO A 1 73 ? 8.648 -10.258 -5.402 1 63.53 73 PRO A N 1
ATOM 562 C CA . PRO A 1 73 ? 8.414 -9.07 -6.227 1 63.53 73 PRO A CA 1
ATOM 563 C C . PRO A 1 73 ? 6.977 -8.969 -6.727 1 63.53 73 PRO A C 1
ATOM 565 O O . PRO A 1 73 ? 6.328 -9.992 -6.965 1 63.53 73 PRO A O 1
ATOM 568 N N . LEU A 1 74 ? 6.492 -7.742 -6.848 1 84.38 74 LEU A N 1
ATOM 569 C CA . LEU A 1 74 ? 5.148 -7.438 -7.324 1 84.38 74 LEU A CA 1
ATOM 570 C C . LEU A 1 74 ? 5.188 -6.852 -8.734 1 84.38 74 LEU A C 1
ATOM 572 O O . LEU A 1 74 ? 6.203 -6.289 -9.148 1 84.38 74 LEU A O 1
ATOM 576 N N . VAL A 1 75 ? 4.156 -7.141 -9.516 1 89.25 75 VAL A N 1
ATOM 577 C CA . VAL A 1 75 ? 4.09 -6.633 -10.883 1 89.25 75 VAL A CA 1
ATOM 578 C C . VAL A 1 75 ? 2.898 -5.688 -11.023 1 89.25 75 VAL A C 1
ATOM 580 O O . VAL A 1 75 ? 1.897 -5.828 -10.32 1 89.25 75 VAL A O 1
ATOM 583 N N . TYR A 1 76 ? 3.064 -4.711 -11.914 1 92.12 76 TYR A N 1
ATOM 584 C CA . TYR A 1 76 ? 1.913 -3.934 -12.359 1 92.12 76 TYR A CA 1
ATOM 585 C C . TYR A 1 76 ? 1.157 -4.656 -13.469 1 92.12 76 TYR A C 1
ATOM 587 O O . TYR A 1 76 ? 1.476 -4.504 -14.648 1 92.12 76 TYR A O 1
ATOM 595 N N . SER A 1 77 ? 0.197 -5.383 -13.086 1 95 77 SER A N 1
ATOM 596 C CA . SER A 1 77 ? -0.573 -6.16 -14.047 1 95 77 SER A CA 1
ATOM 597 C C . SER A 1 77 ? -1.701 -5.328 -14.656 1 95 77 SER A C 1
ATOM 599 O O . SER A 1 77 ? -1.933 -4.191 -14.234 1 95 77 SER A O 1
ATOM 601 N N . GLU A 1 78 ? -2.342 -5.941 -15.648 1 96.94 78 GLU A N 1
ATOM 602 C CA . GLU A 1 78 ? -3.496 -5.285 -16.25 1 96.94 78 GLU A CA 1
ATOM 603 C C . GLU A 1 78 ? -4.617 -5.09 -15.234 1 96.94 78 GLU A C 1
ATOM 605 O O . GLU A 1 78 ? -5.434 -4.176 -15.367 1 96.94 78 GLU A O 1
ATOM 610 N N . LEU A 1 79 ? -4.656 -5.895 -14.18 1 97.62 79 LEU A N 1
ATOM 611 C CA . LEU A 1 79 ? -5.668 -5.742 -13.148 1 97.62 79 LEU A CA 1
ATOM 612 C C . LEU A 1 79 ? -5.484 -4.43 -12.391 1 97.62 79 LEU A C 1
ATOM 614 O O . LEU A 1 79 ? -6.426 -3.641 -12.266 1 97.62 79 LEU A O 1
ATOM 618 N N . SER A 1 80 ? -4.258 -4.168 -11.914 1 95.75 80 SER A N 1
ATOM 619 C CA . SER A 1 80 ? -3.961 -2.914 -11.227 1 95.75 80 SER A CA 1
ATOM 620 C C . SER A 1 80 ? -4.184 -1.719 -12.148 1 95.75 80 SER A C 1
ATOM 622 O O . SER A 1 80 ? -4.75 -0.706 -11.727 1 95.75 80 SER A O 1
ATOM 624 N N . LEU A 1 81 ? -3.752 -1.873 -13.359 1 96.88 81 LEU A N 1
ATOM 625 C CA . LEU A 1 81 ? -3.875 -0.767 -14.305 1 96.88 81 LEU A CA 1
ATOM 626 C C . LEU A 1 81 ? -5.34 -0.441 -14.57 1 96.88 81 LEU A C 1
ATOM 628 O O . LEU A 1 81 ? -5.695 0.724 -14.766 1 96.88 81 LEU A O 1
ATOM 632 N N . ALA A 1 82 ? -6.148 -1.471 -14.602 1 97.25 82 ALA A N 1
ATOM 633 C CA . ALA A 1 82 ? -7.578 -1.246 -14.805 1 97.25 82 ALA A CA 1
ATOM 634 C C . ALA A 1 82 ? -8.164 -0.404 -13.68 1 97.25 82 ALA A C 1
ATOM 636 O O . ALA A 1 82 ? -8.984 0.486 -13.922 1 97.25 82 ALA A O 1
ATOM 637 N N . VAL A 1 83 ? -7.785 -0.647 -12.461 1 95.81 83 VAL A N 1
ATOM 638 C CA . VAL A 1 83 ? -8.266 0.101 -11.305 1 95.81 83 VAL A CA 1
ATOM 639 C C . VAL A 1 83 ? -7.777 1.545 -11.383 1 95.81 83 VAL A C 1
ATOM 641 O O . VAL A 1 83 ? -8.562 2.482 -11.242 1 95.81 83 VAL A O 1
ATOM 644 N N . PHE A 1 84 ? -6.551 1.691 -11.672 1 94.25 84 PHE A N 1
ATOM 645 C CA . PHE A 1 84 ? -5.973 3.029 -11.711 1 94.25 84 PHE A CA 1
ATOM 646 C C . PHE A 1 84 ? -6.566 3.84 -12.859 1 94.25 84 PHE A C 1
ATOM 648 O O . PHE A 1 84 ? -6.836 5.035 -12.711 1 94.25 84 PHE A O 1
ATOM 655 N N . ASP A 1 85 ? -6.797 3.145 -13.961 1 95.62 85 ASP A N 1
ATOM 656 C CA . ASP A 1 85 ? -7.379 3.803 -15.125 1 95.62 85 ASP A CA 1
ATOM 657 C C . ASP A 1 85 ? -8.812 4.254 -14.844 1 95.62 85 ASP A C 1
ATOM 659 O O . ASP A 1 85 ? -9.352 5.109 -15.547 1 95.62 85 ASP A O 1
ATOM 663 N N . SER A 1 86 ? -9.398 3.705 -13.844 1 95.44 86 SER A N 1
ATOM 664 C CA . SER A 1 86 ? -10.781 4.016 -13.5 1 95.44 86 SER A CA 1
ATOM 665 C C . SER A 1 86 ? -10.852 5.203 -12.547 1 95.44 86 SER A C 1
ATOM 667 O O . SER A 1 86 ? -11.945 5.676 -12.219 1 95.44 86 SER A O 1
ATOM 669 N N . MET A 1 87 ? -9.773 5.695 -12.047 1 94.25 87 MET A N 1
ATOM 670 C CA . MET A 1 87 ? -9.703 6.859 -11.172 1 94.25 87 MET A CA 1
ATOM 671 C C . MET A 1 87 ? -9.422 8.125 -11.969 1 94.25 87 MET A C 1
ATOM 673 O O . MET A 1 87 ? -8.859 8.062 -13.062 1 94.25 87 MET A O 1
ATOM 677 N N . PRO A 1 88 ? -9.812 9.258 -11.469 1 94.19 88 PRO A N 1
ATOM 678 C CA . PRO A 1 88 ? -9.602 10.492 -12.227 1 94.19 88 PRO A CA 1
ATOM 679 C C . PRO A 1 88 ? -8.148 10.953 -12.227 1 94.19 88 PRO A C 1
ATOM 681 O O . PRO A 1 88 ? -7.781 11.859 -12.984 1 94.19 88 PRO A O 1
ATOM 684 N N . PHE A 1 89 ? -7.281 10.266 -11.586 1 95 89 PHE A N 1
ATOM 685 C CA . PHE A 1 89 ? -5.949 10.781 -11.289 1 95 89 PHE A CA 1
ATOM 686 C C . PHE A 1 89 ? -4.945 10.328 -12.344 1 95 89 PHE A C 1
ATOM 688 O O . PHE A 1 89 ? -3.84 10.867 -12.43 1 95 89 PHE A O 1
ATOM 695 N N . TYR A 1 90 ? -5.355 9.195 -13.188 1 91.25 90 TYR A N 1
ATOM 696 C CA . TYR A 1 90 ? -4.391 8.578 -14.094 1 91.25 90 TYR A CA 1
ATOM 697 C C . TYR A 1 90 ? -5.07 8.109 -15.375 1 91.25 90 TYR A C 1
ATOM 699 O O . TYR A 1 90 ? -6.281 7.891 -15.398 1 91.25 90 TYR A O 1
ATOM 707 N N . LYS A 1 91 ? -4.199 8.094 -16.312 1 95.31 91 LYS A N 1
ATOM 708 C CA . LYS A 1 91 ? -4.48 7.25 -17.469 1 95.31 91 LYS A CA 1
ATOM 709 C C . LYS A 1 91 ? -3.482 6.098 -17.562 1 95.31 91 LYS A C 1
ATOM 711 O O . LYS A 1 91 ? -2.271 6.32 -17.625 1 95.31 91 LYS A O 1
ATOM 716 N N . ALA A 1 92 ? -3.969 4.902 -17.547 1 95.88 92 ALA A N 1
ATOM 717 C CA . ALA A 1 92 ? -3.09 3.734 -17.531 1 95.88 92 ALA A CA 1
ATOM 718 C C . ALA A 1 92 ? -2.545 3.434 -18.922 1 95.88 92 ALA A C 1
ATOM 720 O O . ALA A 1 92 ? -3.23 3.652 -19.922 1 95.88 92 ALA A O 1
ATOM 721 N N . ASN A 1 93 ? -1.299 2.988 -18.922 1 96.31 93 ASN A N 1
ATOM 722 C CA . ASN A 1 93 ? -0.651 2.473 -20.125 1 96.31 93 ASN A CA 1
ATOM 723 C C . ASN A 1 93 ? -0.645 0.948 -20.156 1 96.31 93 ASN A C 1
ATOM 725 O O . ASN A 1 93 ? 0.322 0.32 -19.719 1 96.31 93 ASN A O 1
ATOM 729 N N . PHE A 1 94 ? -1.642 0.338 -20.797 1 96.12 94 PHE A N 1
ATOM 730 C CA . PHE A 1 94 ? -1.835 -1.105 -20.75 1 96.12 94 PHE A CA 1
ATOM 731 C C . PHE A 1 94 ? -0.757 -1.83 -21.547 1 96.12 94 PHE A C 1
ATOM 733 O O . PHE A 1 94 ? -0.521 -3.021 -21.328 1 96.12 94 PHE A O 1
ATOM 740 N N . ASP A 1 95 ? -0.052 -1.109 -22.422 1 94.75 95 ASP A N 1
ATOM 741 C CA . ASP A 1 95 ? 1.032 -1.704 -23.203 1 94.75 95 ASP A CA 1
ATOM 742 C C . ASP A 1 95 ? 2.217 -2.062 -22.312 1 94.75 95 ASP A C 1
ATOM 744 O O . ASP A 1 95 ? 3.07 -2.863 -22.688 1 94.75 95 ASP A O 1
ATOM 748 N N . LYS A 1 96 ? 2.238 -1.401 -21.156 1 94.19 96 LYS A N 1
ATOM 749 C CA . LYS A 1 96 ? 3.363 -1.616 -20.25 1 94.19 96 LYS A CA 1
ATOM 750 C C . LYS A 1 96 ? 2.977 -2.541 -19.094 1 94.19 96 LYS A C 1
ATOM 752 O O . LYS A 1 96 ? 3.746 -2.719 -18.156 1 94.19 96 LYS A O 1
ATOM 757 N N . ALA A 1 97 ? 1.77 -3.129 -19.203 1 94.88 97 ALA A N 1
ATOM 758 C CA . ALA A 1 97 ? 1.358 -4.074 -18.172 1 94.88 97 ALA A CA 1
ATOM 759 C C . ALA A 1 97 ? 2.338 -5.242 -18.078 1 94.88 97 ALA A C 1
ATOM 761 O O . ALA A 1 97 ? 2.791 -5.766 -19.094 1 94.88 97 ALA A O 1
ATOM 762 N N . GLU A 1 98 ? 2.666 -5.562 -16.859 1 92.31 98 GLU A N 1
ATOM 763 C CA . GLU A 1 98 ? 3.521 -6.723 -16.625 1 92.31 98 GLU A CA 1
ATOM 764 C C . GLU A 1 98 ? 2.691 -7.988 -16.438 1 92.31 98 GLU A C 1
ATOM 766 O O . GLU A 1 98 ? 1.626 -7.953 -15.82 1 92.31 98 GLU A O 1
ATOM 771 N N . PRO A 1 99 ? 3.174 -9.062 -16.969 1 91.06 99 PRO A N 1
ATOM 772 C CA . PRO A 1 99 ? 2.393 -10.305 -16.891 1 91.06 99 PRO A CA 1
ATOM 773 C C . PRO A 1 99 ? 2.232 -10.805 -15.461 1 91.06 99 PRO A C 1
ATOM 775 O O . PRO A 1 99 ? 3.199 -10.82 -14.695 1 91.06 99 PRO A O 1
ATOM 778 N N . LEU A 1 100 ? 1.03 -11.078 -15.141 1 91.75 100 LEU A N 1
ATOM 779 C CA . LEU A 1 100 ? 0.64 -11.789 -13.93 1 91.75 100 LEU A CA 1
ATOM 780 C C . LEU A 1 100 ? 0.127 -13.188 -14.258 1 91.75 100 LEU A C 1
ATOM 782 O O . LEU A 1 100 ? -0.635 -13.359 -15.211 1 91.75 100 LEU A O 1
ATOM 786 N N . VAL A 1 101 ? 0.541 -14.18 -13.484 1 90.19 101 VAL A N 1
ATOM 787 C CA . VAL A 1 101 ? 0.204 -15.562 -13.812 1 90.19 101 VAL A CA 1
ATOM 788 C C . VAL A 1 101 ? -0.99 -16.016 -12.969 1 90.19 101 VAL A C 1
ATOM 790 O O . VAL A 1 101 ? -1.86 -16.734 -13.461 1 90.19 101 VAL A O 1
ATOM 793 N N . TRP A 1 102 ? -1.057 -15.523 -11.828 1 93.25 102 TRP A N 1
ATOM 794 C CA . TRP A 1 102 ? -2.061 -15.984 -10.875 1 93.25 102 TRP A CA 1
ATOM 795 C C . TRP A 1 102 ? -3.469 -15.688 -11.383 1 93.25 102 TRP A C 1
ATOM 797 O O . TRP A 1 102 ? -3.805 -14.539 -11.664 1 93.25 102 TRP A O 1
ATOM 807 N N . GLY A 1 103 ? -4.234 -16.734 -11.609 1 94.75 103 GLY A N 1
ATOM 808 C CA . GLY A 1 103 ? -5.641 -16.594 -11.953 1 94.75 103 GLY A CA 1
ATOM 809 C C . GLY A 1 103 ? -5.875 -16.359 -13.438 1 94.75 103 GLY A C 1
ATOM 810 O O . GLY A 1 103 ? -7.02 -16.312 -13.891 1 94.75 103 GLY A O 1
ATOM 811 N N . LYS A 1 104 ? -4.789 -16.172 -14.227 1 94.44 104 LYS A N 1
ATOM 812 C CA . LYS A 1 104 ? -4.949 -15.883 -15.648 1 94.44 104 LYS A CA 1
ATOM 813 C C . LYS A 1 104 ? -5.656 -17.031 -16.359 1 94.44 104 LYS A C 1
ATOM 815 O O . LYS A 1 104 ? -5.219 -18.188 -16.281 1 94.44 104 LYS A O 1
ATOM 820 N N . ASN A 1 105 ? -6.785 -16.719 -17 1 93.31 105 ASN A N 1
ATOM 821 C CA . ASN A 1 105 ? -7.59 -17.656 -17.766 1 93.31 105 ASN A CA 1
ATOM 822 C C . ASN A 1 105 ? -8.078 -18.812 -16.891 1 93.31 105 ASN A C 1
ATOM 824 O O . ASN A 1 105 ? -8.273 -19.922 -17.391 1 93.31 105 ASN A O 1
ATOM 828 N N . ALA A 1 106 ? -8.227 -18.594 -15.641 1 95.38 106 ALA A N 1
ATOM 829 C CA . ALA A 1 106 ? -8.578 -19.672 -14.719 1 95.38 106 ALA A CA 1
ATOM 830 C C . ALA A 1 106 ? -10.07 -19.969 -14.758 1 95.38 106 ALA A C 1
ATOM 832 O O . ALA A 1 106 ? -10.523 -20.984 -14.242 1 95.38 106 ALA A O 1
ATOM 833 N N . GLY A 1 107 ? -10.883 -19.078 -15.344 1 96.62 107 GLY A N 1
ATOM 834 C CA . GLY A 1 107 ? -12.305 -19.328 -15.5 1 96.62 107 GLY A CA 1
ATOM 835 C C . GLY A 1 107 ? -13.125 -18.844 -14.312 1 96.62 107 GLY A C 1
ATOM 836 O O . GLY A 1 107 ? -12.57 -18.406 -13.305 1 96.62 107 GLY A O 1
ATOM 837 N N . CYS A 1 108 ? -14.469 -18.938 -14.406 1 98.19 108 CYS A N 1
ATOM 838 C CA . CYS A 1 108 ? -15.375 -18.406 -13.398 1 98.19 108 CYS A CA 1
ATOM 839 C C . CYS A 1 108 ? -15.305 -19.234 -12.117 1 98.19 108 CYS A C 1
ATOM 841 O O . CYS A 1 108 ? -15.508 -18.703 -11.023 1 98.19 108 CYS A O 1
ATOM 843 N N . ASP A 1 109 ? -14.93 -20.469 -12.258 1 97.56 109 ASP A N 1
ATOM 844 C CA . ASP A 1 109 ? -14.82 -21.328 -11.078 1 97.56 109 ASP A CA 1
ATOM 845 C C . ASP A 1 109 ? -13.75 -20.797 -10.125 1 97.56 109 ASP A C 1
ATOM 847 O O . ASP A 1 109 ? -13.914 -20.875 -8.898 1 97.56 109 ASP A O 1
ATOM 851 N N . PHE A 1 110 ? -12.766 -20.328 -10.625 1 97.75 110 PHE A N 1
ATOM 852 C CA . PHE A 1 110 ? -11.688 -19.766 -9.828 1 97.75 110 PHE A CA 1
ATOM 853 C C . PHE A 1 110 ? -12.203 -18.609 -8.961 1 97.75 110 PHE A C 1
ATOM 855 O O . PHE A 1 110 ? -11.773 -18.453 -7.816 1 97.75 110 PHE A O 1
ATOM 862 N N . LEU A 1 111 ? -13.062 -17.781 -9.484 1 97.81 111 LEU A N 1
ATOM 863 C CA . LEU A 1 111 ? -13.562 -16.594 -8.789 1 97.81 111 LEU A CA 1
ATOM 864 C C . LEU A 1 111 ? -14.742 -16.953 -7.891 1 97.81 111 LEU A C 1
ATOM 866 O O . LEU A 1 111 ? -14.883 -16.406 -6.797 1 97.81 111 LEU A O 1
ATOM 870 N N . GLU A 1 112 ? -15.547 -17.938 -8.281 1 96.25 112 GLU A N 1
ATOM 871 C CA . GLU A 1 112 ? -16.875 -18.078 -7.703 1 96.25 112 GLU A CA 1
ATOM 872 C C . GLU A 1 112 ? -16.953 -19.297 -6.781 1 96.25 112 GLU A C 1
ATOM 874 O O . GLU A 1 112 ? -17.828 -19.375 -5.922 1 96.25 112 GLU A O 1
ATOM 879 N N . LYS A 1 113 ? -16.078 -20.203 -6.992 1 96.94 113 LYS A N 1
ATOM 880 C CA . LYS A 1 113 ? -16.109 -21.422 -6.195 1 96.94 113 LYS A CA 1
ATOM 881 C C . LYS A 1 113 ? -14.938 -21.484 -5.219 1 96.94 113 LYS A C 1
ATOM 883 O O . LYS A 1 113 ? -13.961 -20.75 -5.383 1 96.94 113 LYS A O 1
ATOM 888 N N . LYS A 1 114 ? -15.18 -22.344 -4.219 1 97.44 114 LYS A N 1
ATOM 889 C CA . LYS A 1 114 ? -14.07 -22.625 -3.307 1 97.44 114 LYS A CA 1
ATOM 890 C C . LYS A 1 114 ? -12.883 -23.219 -4.055 1 97.44 114 LYS A C 1
ATOM 892 O O . LYS A 1 114 ? -13.047 -23.844 -5.105 1 97.44 114 LYS A O 1
ATOM 897 N N . CYS A 1 115 ? -11.703 -22.984 -3.477 1 98.06 115 CYS A N 1
ATOM 898 C CA . CYS A 1 115 ? -10.5 -23.453 -4.16 1 98.06 115 CYS A CA 1
ATOM 899 C C . CYS A 1 115 ? -10.469 -24.984 -4.207 1 98.06 115 CYS A C 1
ATOM 901 O O . CYS A 1 115 ? -9.898 -25.562 -5.133 1 98.06 115 CYS A O 1
ATOM 903 N N . LEU A 1 116 ? -11.039 -25.609 -3.186 1 98.12 116 LEU A N 1
ATOM 904 C CA . LEU A 1 116 ? -11.203 -27.062 -3.148 1 98.12 116 LEU A CA 1
ATOM 905 C C . LEU A 1 116 ? -12.555 -27.438 -2.549 1 98.12 116 LEU A C 1
ATOM 907 O O . LEU A 1 116 ? -13.078 -26.719 -1.686 1 98.12 116 LEU A O 1
ATOM 911 N N . GLU A 1 117 ? -13.133 -28.484 -3.031 1 96.69 117 GLU A N 1
ATOM 912 C CA . GLU A 1 117 ? -14.297 -29.156 -2.459 1 96.69 117 GLU A CA 1
ATOM 913 C C . GLU A 1 117 ? -14.047 -30.656 -2.314 1 96.69 117 GLU A C 1
ATOM 915 O O . GLU A 1 117 ? -13.766 -31.328 -3.299 1 96.69 117 GLU A O 1
ATOM 920 N N . ASN A 1 118 ? -14.055 -31.094 -1.084 1 96.12 118 ASN A N 1
ATOM 921 C CA . ASN A 1 118 ? -13.719 -32.469 -0.778 1 96.12 118 ASN A CA 1
ATOM 922 C C . ASN A 1 118 ? -12.328 -32.844 -1.286 1 96.12 118 ASN A C 1
ATOM 924 O O . ASN A 1 118 ? -12.141 -33.906 -1.876 1 96.12 118 ASN A O 1
ATOM 928 N N . GLY A 1 119 ? -11.461 -31.891 -1.241 1 95.81 119 GLY A N 1
ATOM 929 C CA . GLY A 1 119 ? -10.062 -32.094 -1.578 1 95.81 119 GLY A CA 1
ATOM 930 C C . GLY A 1 119 ? -9.789 -32.062 -3.07 1 95.81 119 GLY A C 1
ATOM 931 O O . GLY A 1 119 ? -8.688 -32.375 -3.52 1 95.81 119 GLY A O 1
ATOM 932 N N . VAL A 1 120 ? -10.766 -31.688 -3.854 1 95.88 120 VAL A N 1
ATOM 933 C CA . VAL A 1 120 ? -10.609 -31.625 -5.301 1 95.88 120 VAL A CA 1
ATOM 934 C C . VAL A 1 120 ? -10.766 -30.172 -5.777 1 95.88 120 VAL A C 1
ATOM 936 O O . VAL A 1 120 ? -11.711 -29.484 -5.387 1 95.88 120 VAL A O 1
ATOM 939 N N . SER A 1 121 ? -9.852 -29.75 -6.594 1 96.56 121 SER A N 1
ATOM 940 C CA . SER A 1 121 ? -9.875 -28.359 -7.051 1 96.56 121 SER A CA 1
ATOM 941 C C . SER A 1 121 ? -10.359 -28.266 -8.492 1 96.56 121 SER A C 1
ATOM 943 O O . SER A 1 121 ? -9.969 -29.062 -9.344 1 96.56 121 SER A O 1
ATOM 945 N N . PRO A 1 122 ? -11.219 -27.312 -8.773 1 95.19 122 PRO A N 1
ATOM 946 C CA . PRO A 1 122 ? -11.523 -27.016 -10.172 1 95.19 122 PRO A CA 1
ATOM 947 C C . PRO A 1 122 ? -10.352 -26.359 -10.906 1 95.19 122 PRO A C 1
ATOM 949 O O . PRO A 1 122 ? -10.367 -26.266 -12.133 1 95.19 122 PRO A O 1
ATOM 952 N N . ASN A 1 123 ? -9.344 -25.906 -10.219 1 94.5 123 ASN A N 1
ATOM 953 C CA . ASN A 1 123 ? -8.133 -25.297 -10.766 1 94.5 123 ASN A CA 1
ATOM 954 C C . ASN A 1 123 ? -6.871 -25.969 -10.227 1 94.5 123 ASN A C 1
ATOM 956 O O . ASN A 1 123 ? -6.078 -25.328 -9.523 1 94.5 123 ASN A O 1
ATOM 960 N N . PRO A 1 124 ? -6.621 -27.125 -10.617 1 91.12 124 PRO A N 1
ATOM 961 C CA . PRO A 1 124 ? -5.516 -27.906 -10.047 1 91.12 124 PRO A CA 1
ATOM 962 C C . PRO A 1 124 ? -4.145 -27.344 -10.43 1 91.12 124 PRO A C 1
ATOM 964 O O . PRO A 1 124 ? -3.135 -27.719 -9.828 1 91.12 124 PRO A O 1
ATOM 967 N N . GLU A 1 125 ? -4.109 -26.469 -11.414 1 89 125 GLU A N 1
ATOM 968 C CA . GLU A 1 125 ? -2.846 -25.828 -11.773 1 89 125 GLU A CA 1
ATOM 969 C C . GLU A 1 125 ? -2.463 -24.75 -10.758 1 89 125 GLU A C 1
ATOM 971 O O . GLU A 1 125 ? -1.307 -24.328 -10.703 1 89 125 GLU A O 1
ATOM 976 N N . ILE A 1 126 ? -3.438 -24.328 -10.008 1 94.25 126 ILE A N 1
ATOM 977 C CA . ILE A 1 126 ? -3.199 -23.234 -9.078 1 94.25 126 ILE A CA 1
ATOM 978 C C . ILE A 1 126 ? -3.176 -23.766 -7.648 1 94.25 126 ILE A C 1
ATOM 980 O O . ILE A 1 126 ? -2.277 -23.438 -6.871 1 94.25 126 ILE A O 1
ATOM 984 N N . PHE A 1 127 ? -4.133 -24.578 -7.316 1 96.62 127 PHE A N 1
ATOM 985 C CA . PHE A 1 127 ? -4.285 -25.062 -5.949 1 96.62 127 PHE A CA 1
ATOM 986 C C . PHE A 1 127 ? -3.885 -26.531 -5.844 1 96.62 127 PHE A C 1
ATOM 988 O O . PHE A 1 127 ? -4.164 -27.328 -6.746 1 96.62 127 PHE A O 1
ATOM 995 N N . CYS A 1 128 ? -3.266 -26.812 -4.727 1 94.5 128 CYS A N 1
ATOM 996 C CA . CYS A 1 128 ? -2.775 -28.172 -4.535 1 94.5 128 CYS A CA 1
ATOM 997 C C . CYS A 1 128 ? -3.529 -28.875 -3.406 1 94.5 128 CYS A C 1
ATOM 999 O O . CYS A 1 128 ? -4.281 -28.234 -2.668 1 94.5 128 CYS A O 1
ATOM 1001 N N . ASN A 1 129 ? -3.467 -30.172 -3.373 1 93 129 ASN A N 1
ATOM 1002 C CA . ASN A 1 129 ? -4.184 -30.938 -2.359 1 93 129 ASN A CA 1
ATOM 1003 C C . ASN A 1 129 ? -3.344 -32.094 -1.825 1 93 129 ASN A C 1
ATOM 1005 O O . ASN A 1 129 ? -3.859 -33 -1.146 1 93 129 ASN A O 1
ATOM 1009 N N . ARG A 1 130 ? -2.145 -32.094 -2.211 1 83.06 130 ARG A N 1
ATOM 1010 C CA . ARG A 1 130 ? -1.312 -33.219 -1.764 1 83.06 130 ARG A CA 1
ATOM 1011 C C . ARG A 1 130 ? -0.355 -32.781 -0.662 1 83.06 130 ARG A C 1
ATOM 1013 O O . ARG A 1 130 ? 0.252 -31.703 -0.751 1 83.06 130 ARG A O 1
ATOM 1020 N N . SER A 1 131 ? -0.378 -33.531 0.446 1 73.88 131 SER A N 1
ATOM 1021 C CA . SER A 1 131 ? 0.486 -33.188 1.572 1 73.88 131 SER A CA 1
ATOM 1022 C C . SER A 1 131 ? 1.957 -33.375 1.216 1 73.88 131 SER A C 1
ATOM 1024 O O . SER A 1 131 ? 2.289 -34.094 0.282 1 73.88 131 SER A O 1
ATOM 1026 N N . ARG A 1 132 ? 2.898 -32.594 1.969 1 64.19 132 ARG A N 1
ATOM 1027 C CA . ARG A 1 132 ? 4.352 -32.594 1.816 1 64.19 132 ARG A CA 1
ATOM 1028 C C . ARG A 1 132 ? 4.949 -33.969 2.09 1 64.19 132 ARG A C 1
ATOM 1030 O O . ARG A 1 132 ? 6.164 -34.156 1.976 1 64.19 132 ARG A O 1
ATOM 1037 N N . SER A 1 133 ? 4.203 -34.969 2.375 1 59.06 133 SER A N 1
ATOM 1038 C CA . SER A 1 133 ? 4.832 -36.188 2.895 1 59.06 133 SER A CA 1
ATOM 1039 C C . SER A 1 133 ? 5.855 -36.719 1.912 1 59.06 133 SER A C 1
ATOM 1041 O O . SER A 1 133 ? 6.797 -37.406 2.312 1 59.06 133 SER A O 1
ATOM 1043 N N . SER A 1 134 ? 5.48 -36.625 0.618 1 61.88 134 SER A N 1
ATOM 1044 C CA . SER A 1 134 ? 6.273 -37.406 -0.314 1 61.88 134 SER A CA 1
ATOM 1045 C C . SER A 1 134 ? 7.434 -36.625 -0.886 1 61.88 134 SER A C 1
ATOM 1047 O O . SER A 1 134 ? 7.461 -35.375 -0.769 1 61.88 134 SER A O 1
ATOM 1049 N N . ASP A 1 135 ? 8.648 -37.188 -1.013 1 73.81 135 ASP A N 1
ATOM 1050 C CA . ASP A 1 135 ? 9.836 -36.719 -1.713 1 73.81 135 ASP A CA 1
ATOM 1051 C C . ASP A 1 135 ? 9.484 -36.188 -3.102 1 73.81 135 ASP A C 1
ATOM 1053 O O . ASP A 1 135 ? 10.344 -36.094 -3.977 1 73.81 135 ASP A O 1
ATOM 1057 N N . MET A 1 136 ? 8.141 -35.844 -3.207 1 83.81 136 MET A N 1
ATOM 1058 C CA . MET A 1 136 ? 7.73 -35.375 -4.523 1 83.81 136 MET A CA 1
ATOM 1059 C C . MET A 1 136 ? 7.684 -33.844 -4.562 1 83.81 136 MET A C 1
ATOM 1061 O O . MET A 1 136 ? 7.434 -33.219 -3.545 1 83.81 136 MET A O 1
ATOM 1065 N N . TYR A 1 137 ? 7.953 -33.344 -5.762 1 89.19 137 TYR A N 1
ATOM 1066 C CA . TYR A 1 137 ? 7.887 -31.906 -6.012 1 89.19 137 TYR A CA 1
ATOM 1067 C C . TYR A 1 137 ? 6.762 -31.578 -6.984 1 89.19 137 TYR A C 1
ATOM 1069 O O . TYR A 1 137 ? 6.391 -32.406 -7.82 1 89.19 137 TYR A O 1
ATOM 1077 N N . PHE A 1 138 ? 6.258 -30.422 -6.785 1 92.06 138 PHE A N 1
ATOM 1078 C CA . PHE A 1 138 ? 5.145 -29.984 -7.617 1 92.06 138 PHE A CA 1
ATOM 1079 C C . PHE A 1 138 ? 5.441 -28.625 -8.25 1 92.06 138 PHE A C 1
ATOM 1081 O O . PHE A 1 138 ? 6.195 -27.828 -7.688 1 92.06 138 PHE A O 1
ATOM 1088 N N . CYS A 1 139 ? 4.809 -28.406 -9.398 1 94 139 CYS A N 1
ATOM 1089 C CA . CYS A 1 139 ? 5.016 -27.141 -10.102 1 94 139 CYS A CA 1
ATOM 1090 C C . CYS A 1 139 ? 4.375 -25.984 -9.352 1 94 139 CYS A C 1
ATOM 1092 O O . CYS A 1 139 ? 3.227 -26.078 -8.914 1 94 139 CYS A O 1
ATOM 1094 N N . THR A 1 140 ? 5.16 -24.922 -9.227 1 93.31 140 THR A N 1
ATOM 1095 C CA . THR A 1 140 ? 4.523 -23.672 -8.82 1 93.31 140 THR A CA 1
ATOM 1096 C C . THR A 1 140 ? 3.527 -23.219 -9.875 1 93.31 140 THR A C 1
ATOM 1098 O O . THR A 1 140 ? 3.643 -23.578 -11.047 1 93.31 140 THR A O 1
ATOM 1101 N N . PRO A 1 141 ? 2.557 -22.391 -9.438 1 91.25 141 PRO A N 1
ATOM 1102 C CA . PRO A 1 141 ? 1.527 -21.969 -10.391 1 91.25 141 PRO A CA 1
ATOM 1103 C C . PRO A 1 141 ? 2.109 -21.281 -11.625 1 91.25 141 PRO A C 1
ATOM 1105 O O . PRO A 1 141 ? 1.534 -21.359 -12.711 1 91.25 141 PRO A O 1
ATOM 1108 N N . ASP A 1 142 ? 3.234 -20.641 -11.516 1 89.38 142 ASP A N 1
ATOM 1109 C CA . ASP A 1 142 ? 3.846 -19.938 -12.641 1 89.38 142 ASP A CA 1
ATOM 1110 C C . ASP A 1 142 ? 4.762 -20.859 -13.43 1 89.38 142 ASP A C 1
ATOM 1112 O O . ASP A 1 142 ? 5.352 -20.453 -14.438 1 89.38 142 ASP A O 1
ATOM 1116 N N . ARG A 1 143 ? 4.957 -22.047 -12.898 1 93.38 143 ARG A N 1
ATOM 1117 C CA . ARG A 1 143 ? 5.723 -23.125 -13.531 1 93.38 143 ARG A CA 1
ATOM 1118 C C . ARG A 1 143 ? 7.203 -22.75 -13.625 1 93.38 143 ARG A C 1
ATOM 1120 O O . ARG A 1 143 ? 7.918 -23.25 -14.492 1 93.38 143 ARG A O 1
ATOM 1127 N N . MET A 1 144 ? 7.617 -21.859 -12.797 1 91.5 144 MET A N 1
ATOM 1128 C CA . MET A 1 144 ? 9.008 -21.438 -12.797 1 91.5 144 MET A CA 1
ATOM 1129 C C . MET A 1 144 ? 9.836 -22.281 -11.828 1 91.5 144 MET A C 1
ATOM 1131 O O . MET A 1 144 ? 11.07 -22.219 -11.852 1 91.5 144 MET A O 1
ATOM 1135 N N . GLY A 1 145 ? 9.156 -23.031 -11.094 1 92.19 145 GLY A N 1
ATOM 1136 C CA . GLY A 1 145 ? 9.906 -23.797 -10.117 1 92.19 145 GLY A CA 1
ATOM 1137 C C . GLY A 1 145 ? 9.133 -24.984 -9.57 1 92.19 145 GLY A C 1
ATOM 1138 O O . GLY A 1 145 ? 7.973 -25.188 -9.93 1 92.19 145 GLY A O 1
ATOM 1139 N N . LEU A 1 146 ? 9.883 -25.75 -8.742 1 92.12 146 LEU A N 1
ATOM 1140 C CA . LEU A 1 146 ? 9.352 -26.906 -8.016 1 92.12 146 LEU A CA 1
ATOM 1141 C C . LEU A 1 146 ? 9.242 -26.609 -6.523 1 92.12 146 LEU A C 1
ATOM 1143 O O . LEU A 1 146 ? 10.078 -25.891 -5.965 1 92.12 146 LEU A O 1
ATOM 1147 N N . GLY A 1 147 ? 8.156 -27.109 -5.996 1 91.38 147 GLY A N 1
ATOM 1148 C CA . GLY A 1 147 ? 7.996 -26.844 -4.574 1 91.38 147 GLY A CA 1
ATOM 1149 C C . GLY A 1 147 ? 7.07 -27.828 -3.883 1 91.38 147 GLY A C 1
ATOM 1150 O O . GLY A 1 147 ? 6.934 -28.969 -4.32 1 91.38 147 GLY A O 1
ATOM 1151 N N . TYR A 1 148 ? 6.629 -27.406 -2.744 1 90.75 148 TYR A N 1
ATOM 1152 C CA . TYR A 1 148 ? 5.754 -28.234 -1.914 1 90.75 148 TYR A CA 1
ATOM 1153 C C . TYR A 1 148 ? 4.387 -27.578 -1.745 1 90.75 148 TYR A C 1
ATOM 1155 O O . TYR A 1 148 ? 4.258 -26.359 -1.865 1 90.75 148 TYR A O 1
ATOM 1163 N N . CYS A 1 149 ? 3.43 -28.453 -1.512 1 92.81 149 CYS A N 1
ATOM 1164 C CA . CYS A 1 149 ? 2.092 -27.953 -1.217 1 92.81 149 CYS A CA 1
ATOM 1165 C C . CYS A 1 149 ? 2.023 -27.375 0.192 1 92.81 149 CYS A C 1
ATOM 1167 O O . CYS A 1 149 ? 2.461 -28.016 1.151 1 92.81 149 CYS A O 1
ATOM 1169 N N . THR A 1 150 ? 1.435 -26.266 0.388 1 93.12 150 THR A N 1
ATOM 1170 C CA . THR A 1 150 ? 1.375 -25.562 1.666 1 93.12 150 THR A CA 1
ATOM 1171 C C . THR A 1 150 ? 0.278 -26.141 2.553 1 93.12 150 THR A C 1
ATOM 1173 O O . THR A 1 150 ? -0.041 -25.578 3.604 1 93.12 150 THR A O 1
ATOM 1176 N N . LEU A 1 151 ? -0.257 -27.234 2.186 1 94.44 151 LEU A N 1
ATOM 1177 C CA . LEU A 1 151 ? -1.317 -27.906 2.936 1 94.44 151 LEU A CA 1
ATOM 1178 C C . LEU A 1 151 ? -0.839 -28.281 4.332 1 94.44 151 LEU A C 1
ATOM 1180 O O . LEU A 1 151 ? 0.256 -28.828 4.492 1 94.44 151 LEU A O 1
ATOM 1184 N N . LYS A 1 152 ? -1.62 -27.938 5.262 1 93.56 152 LYS A N 1
ATOM 1185 C CA . LYS A 1 152 ? -1.331 -28.328 6.641 1 93.56 152 LYS A CA 1
ATOM 1186 C C . LYS A 1 152 ? -2.615 -28.625 7.406 1 93.56 152 LYS A C 1
ATOM 1188 O O . LYS A 1 152 ? -3.715 -28.422 6.895 1 93.56 152 LYS A O 1
ATOM 1193 N N . THR A 1 153 ? -2.379 -29.219 8.578 1 94.12 153 THR A N 1
ATOM 1194 C CA . THR A 1 153 ? -3.486 -29.516 9.477 1 94.12 153 THR A CA 1
ATOM 1195 C C . THR A 1 153 ? -3.441 -28.609 10.703 1 94.12 153 THR A C 1
ATOM 1197 O O . THR A 1 153 ? -2.441 -28.594 11.43 1 94.12 153 THR A O 1
ATOM 1200 N N . TYR A 1 154 ? -4.578 -27.891 10.93 1 95.12 154 TYR A N 1
ATOM 1201 C CA . TYR A 1 154 ? -4.688 -26.984 12.062 1 95.12 154 TYR A CA 1
ATOM 1202 C C . TYR A 1 154 ? -5.195 -27.719 13.305 1 95.12 154 TYR A C 1
ATOM 1204 O O . TYR A 1 154 ? -5.688 -28.844 13.203 1 95.12 154 TYR A O 1
ATOM 1212 N N . TYR A 1 155 ? -4.922 -27.031 14.469 1 95.5 155 TYR A N 1
ATOM 1213 C CA . TYR A 1 155 ? -5.363 -27.609 15.734 1 95.5 155 TYR A CA 1
ATOM 1214 C C . TYR A 1 155 ? -6.883 -27.609 15.828 1 95.5 155 TYR A C 1
ATOM 1216 O O . TYR A 1 155 ? -7.477 -28.547 16.359 1 95.5 155 TYR A O 1
ATOM 1224 N N . ARG A 1 156 ? -7.523 -26.531 15.258 1 96.75 156 ARG A N 1
ATOM 1225 C CA . ARG A 1 156 ? -8.977 -26.375 15.258 1 96.75 156 ARG A CA 1
ATOM 1226 C C . ARG A 1 156 ? -9.516 -26.297 13.828 1 96.75 156 ARG A C 1
ATOM 1228 O O . ARG A 1 156 ? -8.766 -26 12.898 1 96.75 156 ARG A O 1
ATOM 1235 N N . ALA A 1 157 ? -10.773 -26.594 13.773 1 96.94 157 ALA A N 1
ATOM 1236 C CA . ALA A 1 157 ? -11.438 -26.516 12.477 1 96.94 157 ALA A CA 1
ATOM 1237 C C . ALA A 1 157 ? -11.344 -25.094 11.906 1 96.94 157 ALA A C 1
ATOM 1239 O O . ALA A 1 157 ? -11.461 -24.125 12.641 1 96.94 157 ALA A O 1
ATOM 1240 N N . LEU A 1 158 ? -11.164 -25.062 10.594 1 97.06 158 LEU A N 1
ATOM 1241 C CA . LEU A 1 158 ? -11.172 -23.766 9.914 1 97.06 158 LEU A CA 1
ATOM 1242 C C . LEU A 1 158 ? -12.578 -23.188 9.875 1 97.06 158 LEU A C 1
ATOM 1244 O O . LEU A 1 158 ? -13.562 -23.922 9.992 1 97.06 158 LEU A O 1
ATOM 1248 N N . PRO A 1 159 ? -12.656 -21.875 9.734 1 93.94 159 PRO A N 1
ATOM 1249 C CA . PRO A 1 159 ? -13.992 -21.312 9.508 1 93.94 159 PRO A CA 1
ATOM 1250 C C . PRO A 1 159 ? -14.719 -21.969 8.336 1 93.94 159 PRO A C 1
ATOM 1252 O O . PRO A 1 159 ? -14.078 -22.391 7.371 1 93.94 159 PRO A O 1
ATOM 1255 N N . GLU A 1 160 ? -15.992 -22.031 8.336 1 95.19 160 GLU A N 1
ATOM 1256 C CA . GLU A 1 160 ? -16.828 -22.812 7.438 1 95.19 160 GLU A CA 1
ATOM 1257 C C . GLU A 1 160 ? -16.531 -22.484 5.977 1 95.19 160 GLU A C 1
ATOM 1259 O O . GLU A 1 160 ? -16.406 -23.391 5.148 1 95.19 160 GLU A O 1
ATOM 1264 N N . PRO A 1 161 ? -16.406 -21.219 5.602 1 95.38 161 PRO A N 1
ATOM 1265 C CA . PRO A 1 161 ? -16.141 -20.938 4.188 1 95.38 161 PRO A CA 1
ATOM 1266 C C . PRO A 1 161 ? -14.797 -21.469 3.711 1 95.38 161 PRO A C 1
ATOM 1268 O O . PRO A 1 161 ? -14.555 -21.562 2.504 1 95.38 161 PRO A O 1
ATOM 1271 N N . PHE A 1 162 ? -13.922 -21.844 4.641 1 97.19 162 PHE A N 1
ATOM 1272 C CA . PHE A 1 162 ? -12.562 -22.219 4.285 1 97.19 162 PHE A CA 1
ATOM 1273 C C . PHE A 1 162 ? -12.32 -23.703 4.57 1 97.19 162 PHE A C 1
ATOM 1275 O O . PHE A 1 162 ? -11.172 -24.141 4.668 1 97.19 162 PHE A O 1
ATOM 1282 N N . GLN A 1 163 ? -13.367 -24.438 4.797 1 97.81 163 GLN A N 1
ATOM 1283 C CA . GLN A 1 163 ? -13.281 -25.891 4.961 1 97.81 163 GLN A CA 1
ATOM 1284 C C . GLN A 1 163 ? -13.336 -26.609 3.611 1 97.81 163 GLN A C 1
ATOM 1286 O O . GLN A 1 163 ? -14.391 -26.625 2.965 1 97.81 163 GLN A O 1
ATOM 1291 N N . TYR A 1 164 ? -12.234 -27.25 3.213 1 98 164 TYR A N 1
ATOM 1292 C CA . TYR A 1 164 ? -12.078 -27.75 1.851 1 98 164 TYR A CA 1
ATOM 1293 C C . TYR A 1 164 ? -11.969 -29.266 1.835 1 98 164 TYR A C 1
ATOM 1295 O O . TYR A 1 164 ? -12.039 -29.891 0.773 1 98 164 TYR A O 1
ATOM 1303 N N . PHE A 1 165 ? -11.781 -29.859 2.984 1 97.69 165 PHE A N 1
ATOM 1304 C CA . PHE A 1 165 ? -11.531 -31.281 3.102 1 97.69 165 PHE A CA 1
ATOM 1305 C C . PHE A 1 165 ? -12.508 -31.938 4.074 1 97.69 165 PHE A C 1
ATOM 1307 O O . PHE A 1 165 ? -13.234 -31.234 4.785 1 97.69 165 PHE A O 1
ATOM 1314 N N . LYS A 1 166 ? -12.523 -33.344 4.035 1 96.75 166 LYS A N 1
ATOM 1315 C CA . LYS A 1 166 ? -13.312 -34.062 5.031 1 96.75 166 LYS A CA 1
ATOM 1316 C C . LYS A 1 166 ? -12.867 -33.688 6.449 1 96.75 166 LYS A C 1
ATOM 1318 O O . LYS A 1 166 ? -13.703 -33.469 7.328 1 96.75 166 LYS A O 1
ATOM 1323 N N . ASP A 1 167 ? -11.57 -33.688 6.535 1 96.69 167 ASP A N 1
ATOM 1324 C CA . ASP A 1 167 ? -11.031 -33.125 7.773 1 96.69 167 ASP A CA 1
ATOM 1325 C C . ASP A 1 167 ? -11.094 -31.609 7.762 1 96.69 167 ASP A C 1
ATOM 1327 O O . ASP A 1 167 ? -10.297 -30.953 7.086 1 96.69 167 ASP A O 1
ATOM 1331 N N . LYS A 1 168 ? -11.898 -31.016 8.57 1 97.69 168 LYS A N 1
ATOM 1332 C CA . LYS A 1 168 ? -12.219 -29.594 8.555 1 97.69 168 LYS A CA 1
ATOM 1333 C C . LYS A 1 168 ? -11.047 -28.75 9.055 1 97.69 168 LYS A C 1
ATOM 1335 O O . LYS A 1 168 ? -11.062 -27.531 8.953 1 97.69 168 LYS A O 1
ATOM 1340 N N . ARG A 1 169 ? -10.062 -29.406 9.609 1 96.81 169 ARG A N 1
ATOM 1341 C CA . ARG A 1 169 ? -8.875 -28.719 10.125 1 96.81 169 ARG A CA 1
ATOM 1342 C C . ARG A 1 169 ? -7.84 -28.516 9.023 1 96.81 169 ARG A C 1
ATOM 1344 O O . ARG A 1 169 ? -6.859 -27.797 9.211 1 96.81 169 ARG A O 1
ATOM 1351 N N . MET A 1 170 ? -8.031 -29.062 7.852 1 96.94 170 MET A N 1
ATOM 1352 C CA . MET A 1 170 ? -7.02 -29.047 6.801 1 96.94 170 MET A CA 1
ATOM 1353 C C . MET A 1 170 ? -7.223 -27.859 5.867 1 96.94 170 MET A C 1
ATOM 1355 O O . MET A 1 170 ? -8.352 -27.547 5.492 1 96.94 170 MET A O 1
ATOM 1359 N N . GLY A 1 171 ? -6.145 -27.203 5.531 1 97 171 GLY A N 1
ATOM 1360 C CA . GLY A 1 171 ? -6.129 -26.078 4.602 1 97 171 GLY A CA 1
ATOM 1361 C C . GLY A 1 171 ? -4.738 -25.516 4.367 1 97 171 GLY A C 1
ATOM 1362 O O . GLY A 1 171 ? -3.754 -26.047 4.887 1 97 171 GLY A O 1
ATOM 1363 N N . GLY A 1 172 ? -4.66 -24.531 3.502 1 95.88 172 GLY A N 1
ATOM 1364 C CA . GLY A 1 172 ? -3.391 -23.875 3.242 1 95.88 172 GLY A CA 1
ATOM 1365 C C . GLY A 1 172 ? -2.879 -23.078 4.426 1 95.88 172 GLY A C 1
ATOM 1366 O O . GLY A 1 172 ? -3.605 -22.859 5.398 1 95.88 172 GLY A O 1
ATOM 1367 N N . ASP A 1 173 ? -1.705 -22.547 4.309 1 91.88 173 ASP A N 1
ATOM 1368 C CA . ASP A 1 173 ? -1.041 -21.938 5.457 1 91.88 173 ASP A CA 1
ATOM 1369 C C . ASP A 1 173 ? -1.27 -20.438 5.496 1 91.88 173 ASP A C 1
ATOM 1371 O O . ASP A 1 173 ? -0.857 -19.766 6.441 1 91.88 173 ASP A O 1
ATOM 1375 N N . LEU A 1 174 ? -1.926 -19.938 4.5 1 90.38 174 LEU A N 1
ATOM 1376 C CA . LEU A 1 174 ? -2.117 -18.484 4.453 1 90.38 174 LEU A CA 1
ATOM 1377 C C . LEU A 1 174 ? -3.598 -18.125 4.551 1 90.38 174 LEU A C 1
ATOM 1379 O O . LEU A 1 174 ? -4.379 -18.453 3.65 1 90.38 174 LEU A O 1
ATOM 1383 N N . ARG A 1 175 ? -3.916 -17.391 5.543 1 89.31 175 ARG A N 1
ATOM 1384 C CA . ARG A 1 175 ? -5.285 -16.906 5.691 1 89.31 175 ARG A CA 1
ATOM 1385 C C . ARG A 1 175 ? -5.652 -15.945 4.57 1 89.31 175 ARG A C 1
ATOM 1387 O O . ARG A 1 175 ? -6.789 -15.938 4.094 1 89.31 175 ARG A O 1
ATOM 1394 N N . ALA A 1 176 ? -4.703 -15.117 4.156 1 86.88 176 ALA A N 1
ATOM 1395 C CA . ALA A 1 176 ? -4.93 -14.102 3.133 1 86.88 176 ALA A CA 1
ATOM 1396 C C . ALA A 1 176 ? -5.348 -14.734 1.811 1 86.88 176 ALA A C 1
ATOM 1398 O O . ALA A 1 176 ? -5.938 -14.07 0.954 1 86.88 176 ALA A O 1
ATOM 1399 N N . LEU A 1 177 ? -5.07 -16 1.693 1 92.56 177 LEU A N 1
ATOM 1400 C CA . LEU A 1 177 ? -5.465 -16.734 0.5 1 92.56 177 LEU A CA 1
ATOM 1401 C C . LEU A 1 177 ? -6.707 -17.578 0.771 1 92.56 177 LEU A C 1
ATOM 1403 O O . LEU A 1 177 ? -6.949 -18.578 0.084 1 92.56 177 LEU A O 1
ATOM 1407 N N . ASP A 1 178 ? -7.414 -17.266 1.826 1 93.44 178 ASP A N 1
ATOM 1408 C CA . ASP A 1 178 ? -8.578 -18.031 2.266 1 93.44 178 ASP A CA 1
ATOM 1409 C C . ASP A 1 178 ? -8.18 -19.453 2.652 1 93.44 178 ASP A C 1
ATOM 1411 O O . ASP A 1 178 ? -8.93 -20.406 2.4 1 93.44 178 ASP A O 1
ATOM 1415 N N . TYR A 1 179 ? -7 -19.641 3.004 1 95.69 179 TYR A N 1
ATOM 1416 C CA . TYR A 1 179 ? -6.461 -20.938 3.393 1 95.69 179 TYR A CA 1
ATOM 1417 C C . TYR A 1 179 ? -6.465 -21.906 2.215 1 95.69 179 TYR A C 1
ATOM 1419 O O . TYR A 1 179 ? -6.602 -23.109 2.398 1 95.69 179 TYR A O 1
ATOM 1427 N N . CYS A 1 180 ? -6.465 -21.391 1.085 1 97.19 180 CYS A N 1
ATOM 1428 C CA . CYS A 1 180 ? -6.289 -22.234 -0.084 1 97.19 180 CYS A CA 1
ATOM 1429 C C . CYS A 1 180 ? -4.84 -22.703 -0.207 1 97.19 180 CYS A C 1
ATOM 1431 O O . CYS A 1 180 ? -3.924 -21.875 -0.258 1 97.19 180 CYS A O 1
ATOM 1433 N N . PRO A 1 181 ? -4.598 -24 -0.261 1 96.81 181 PRO A N 1
ATOM 1434 C CA . PRO A 1 181 ? -3.221 -24.469 -0.424 1 96.81 181 PRO A CA 1
ATOM 1435 C C . PRO A 1 181 ? -2.709 -24.312 -1.854 1 96.81 181 PRO A C 1
ATOM 1437 O O . PRO A 1 181 ? -3.471 -24.5 -2.809 1 96.81 181 PRO A O 1
ATOM 1440 N N . TYR A 1 182 ? -1.557 -23.969 -1.981 1 95.19 182 TYR A N 1
ATOM 1441 C CA . TYR A 1 182 ? -0.868 -23.828 -3.258 1 95.19 182 TYR A CA 1
ATOM 1442 C C . TYR A 1 182 ? 0.578 -24.297 -3.154 1 95.19 182 TYR A C 1
ATOM 1444 O O . TYR A 1 182 ? 1.049 -24.641 -2.068 1 95.19 182 TYR A O 1
ATOM 1452 N N . VAL A 1 183 ? 1.233 -24.359 -4.293 1 92.88 183 VAL A N 1
ATOM 1453 C CA . VAL A 1 183 ? 2.605 -24.859 -4.293 1 92.88 183 VAL A CA 1
ATOM 1454 C C . VAL A 1 183 ? 3.576 -23.688 -4.113 1 92.88 183 VAL A C 1
ATOM 1456 O O . VAL A 1 183 ? 3.527 -22.719 -4.867 1 92.88 183 VAL A O 1
ATOM 1459 N N . GLU A 1 184 ? 4.352 -23.828 -3.105 1 90 184 GLU A N 1
ATOM 1460 C CA . GLU A 1 184 ? 5.426 -22.875 -2.855 1 90 184 GLU A CA 1
ATOM 1461 C C . GLU A 1 184 ? 6.789 -23.469 -3.211 1 90 184 GLU A C 1
ATOM 1463 O O . GLU A 1 184 ? 7.098 -24.594 -2.83 1 90 184 GLU A O 1
ATOM 1468 N N . ALA A 1 185 ? 7.531 -22.641 -3.951 1 86.31 185 ALA A N 1
ATOM 1469 C CA . ALA A 1 185 ? 8.82 -23.141 -4.418 1 86.31 185 ALA A CA 1
ATOM 1470 C C . ALA A 1 185 ? 9.852 -23.141 -3.293 1 86.31 185 ALA A C 1
ATOM 1472 O O . ALA A 1 185 ? 9.828 -22.25 -2.428 1 86.31 185 ALA A O 1
ATOM 1473 N N . TYR A 1 186 ? 10.688 -24.125 -3.449 1 82.06 186 TYR A N 1
ATOM 1474 C CA . TYR A 1 186 ? 11.922 -24 -2.682 1 82.06 186 TYR A CA 1
ATOM 1475 C C . TYR A 1 186 ? 12.891 -23.031 -3.342 1 82.06 186 TYR A C 1
ATOM 1477 O O . TYR A 1 186 ? 12.852 -22.844 -4.559 1 82.06 186 TYR A O 1
ATOM 1485 N N . SER A 1 187 ? 13.727 -22.375 -2.516 1 78.5 187 SER A N 1
ATOM 1486 C CA . SER A 1 187 ? 14.648 -21.375 -3.057 1 78.5 187 SER A CA 1
ATOM 1487 C C . SER A 1 187 ? 15.633 -22.016 -4.039 1 78.5 187 SER A C 1
ATOM 1489 O O . SER A 1 187 ? 16.109 -21.344 -4.961 1 78.5 187 SER A O 1
ATOM 1491 N N . ASP A 1 188 ? 15.898 -23.25 -3.936 1 82.44 188 ASP A N 1
ATOM 1492 C CA . ASP A 1 188 ? 16.938 -23.891 -4.738 1 82.44 188 ASP A CA 1
ATOM 1493 C C . ASP A 1 188 ? 16.328 -24.812 -5.793 1 82.44 188 ASP A C 1
ATOM 1495 O O . ASP A 1 188 ? 17.031 -25.625 -6.395 1 82.44 188 ASP A O 1
ATOM 1499 N N . THR A 1 189 ? 15.039 -24.641 -6.062 1 86.25 189 THR A N 1
ATOM 1500 C CA . THR A 1 189 ? 14.414 -25.547 -7.023 1 86.25 189 THR A CA 1
ATOM 1501 C C . THR A 1 189 ? 13.742 -24.766 -8.148 1 86.25 189 THR A C 1
ATOM 1503 O O . THR A 1 189 ? 12.719 -25.188 -8.688 1 86.25 189 THR A O 1
ATOM 1506 N N . THR A 1 190 ? 14.305 -23.672 -8.43 1 90.06 190 THR A N 1
ATOM 1507 C CA . THR A 1 190 ? 13.836 -22.938 -9.602 1 90.06 190 THR A CA 1
ATOM 1508 C C . THR A 1 190 ? 14.32 -23.609 -10.883 1 90.06 190 THR A C 1
ATOM 1510 O O . THR A 1 190 ? 15.445 -24.094 -10.945 1 90.06 190 THR A O 1
ATOM 1513 N N . CYS A 1 191 ? 13.477 -23.641 -11.836 1 92.62 191 CYS A N 1
ATOM 1514 C CA . CYS A 1 191 ? 13.812 -24.328 -13.078 1 92.62 191 CYS A CA 1
ATOM 1515 C C . CYS A 1 191 ? 14.906 -23.578 -13.844 1 92.62 191 CYS A C 1
ATOM 1517 O O . CYS A 1 191 ? 15.688 -24.188 -14.57 1 92.62 191 CYS A O 1
ATOM 1519 N N . THR A 1 192 ? 14.961 -22.281 -13.625 1 88.88 192 THR A N 1
ATOM 1520 C CA . THR A 1 192 ? 15.898 -21.469 -14.406 1 88.88 192 THR A CA 1
ATOM 1521 C C . THR A 1 192 ? 17.281 -21.469 -13.758 1 88.88 192 THR A C 1
ATOM 1523 O O . THR A 1 192 ? 18.297 -21.312 -14.438 1 88.88 192 THR A O 1
ATOM 1526 N N . SER A 1 193 ? 17.359 -21.609 -12.453 1 83.69 193 SER A N 1
ATOM 1527 C CA . SER A 1 193 ? 18.641 -21.422 -11.789 1 83.69 193 SER A CA 1
ATOM 1528 C C . SER A 1 193 ? 18.781 -22.344 -10.586 1 83.69 193 SER A C 1
ATOM 1530 O O . SER A 1 193 ? 19.734 -22.234 -9.812 1 83.69 193 SER A O 1
ATOM 1532 N N . GLY A 1 194 ? 17.938 -23.156 -10.414 1 83.06 194 GLY A N 1
ATOM 1533 C CA . GLY A 1 194 ? 17.984 -24.047 -9.258 1 83.06 194 GLY A CA 1
ATOM 1534 C C . GLY A 1 194 ? 19.125 -25.047 -9.328 1 83.06 194 GLY A C 1
ATOM 1535 O O . GLY A 1 194 ? 19.891 -25.062 -10.297 1 83.06 194 GLY A O 1
ATOM 1536 N N . PHE A 1 195 ? 19.25 -25.766 -8.188 1 77.06 195 PHE A N 1
ATOM 1537 C CA . PHE A 1 195 ? 20.297 -26.766 -8.078 1 77.06 195 PHE A CA 1
ATOM 1538 C C . PHE A 1 195 ? 19.812 -28.109 -8.594 1 77.06 195 PHE A C 1
ATOM 1540 O O . PHE A 1 195 ? 18.812 -28.641 -8.094 1 77.06 195 PHE A O 1
ATOM 1547 N N . HIS A 1 196 ? 20.531 -28.688 -9.477 1 70.44 196 HIS A N 1
ATOM 1548 C CA . HIS A 1 196 ? 20.156 -29.922 -10.148 1 70.44 196 HIS A CA 1
ATOM 1549 C C . HIS A 1 196 ? 20 -31.062 -9.148 1 70.44 196 HIS A C 1
ATOM 1551 O O . HIS A 1 196 ? 19.094 -31.891 -9.281 1 70.44 196 HIS A O 1
ATOM 1557 N N . LEU A 1 197 ? 20.859 -30.984 -8.211 1 64.06 197 LEU A N 1
ATOM 1558 C CA . LEU A 1 197 ? 20.859 -32.094 -7.258 1 64.06 197 LEU A CA 1
ATOM 1559 C C . LEU A 1 197 ? 19.562 -32.125 -6.461 1 64.06 197 LEU A C 1
ATOM 1561 O O . LEU A 1 197 ? 19.172 -33.188 -5.953 1 64.06 197 LEU A O 1
ATOM 1565 N N . GLN A 1 198 ? 18.938 -31.078 -6.461 1 69.94 198 GLN A N 1
ATOM 1566 C CA . GLN A 1 198 ? 17.719 -31 -5.656 1 69.94 198 GLN A CA 1
ATOM 1567 C C . GLN A 1 198 ? 16.484 -31.266 -6.508 1 69.94 198 GLN A C 1
ATOM 1569 O O . GLN A 1 198 ? 15.406 -31.531 -5.973 1 69.94 198 GLN A O 1
ATOM 1574 N N . SER A 1 199 ? 16.672 -31.281 -7.766 1 76.69 199 SER A N 1
ATOM 1575 C CA . SER A 1 199 ? 15.578 -31.484 -8.703 1 76.69 199 SER A CA 1
ATOM 1576 C C . SER A 1 199 ? 15.859 -32.656 -9.641 1 76.69 199 SER A C 1
ATOM 1578 O O . SER A 1 199 ? 16.188 -32.469 -10.812 1 76.69 199 SER A O 1
ATOM 1580 N N . ARG A 1 200 ? 15.57 -33.844 -9.07 1 79.31 200 ARG A N 1
ATOM 1581 C CA . ARG A 1 200 ? 15.914 -35.031 -9.805 1 79.31 200 ARG A CA 1
ATOM 1582 C C . ARG A 1 200 ? 15.242 -35.062 -11.172 1 79.31 200 ARG A C 1
ATOM 1584 O O . ARG A 1 200 ? 14.023 -34.906 -11.273 1 79.31 200 ARG A O 1
ATOM 1591 N N . GLY A 1 201 ? 16.125 -35.219 -12.188 1 86.62 201 GLY A N 1
ATOM 1592 C CA . GLY A 1 201 ? 15.625 -35.375 -13.547 1 86.62 201 GLY A CA 1
ATOM 1593 C C . GLY A 1 201 ? 15.25 -34.062 -14.195 1 86.62 201 GLY A C 1
ATOM 1594 O O . GLY A 1 201 ? 14.859 -34.031 -15.367 1 86.62 201 GLY A O 1
ATOM 1595 N N . SER A 1 202 ? 15.414 -33.031 -13.484 1 91.38 202 SER A N 1
ATOM 1596 C CA . SER A 1 202 ? 14.969 -31.734 -13.984 1 91.38 202 SER A CA 1
ATOM 1597 C C . SER A 1 202 ? 16.047 -31.062 -14.836 1 91.38 202 SER A C 1
ATOM 1599 O O . SER A 1 202 ? 17.234 -31.141 -14.516 1 91.38 202 SER A O 1
ATOM 1601 N N . PHE A 1 203 ? 15.617 -30.531 -15.906 1 91.94 203 PHE A N 1
ATOM 1602 C CA . PHE A 1 203 ? 16.438 -29.656 -16.734 1 91.94 203 PHE A CA 1
ATOM 1603 C C . PHE A 1 203 ? 16.516 -28.266 -16.125 1 91.94 203 PHE A C 1
ATOM 1605 O O . PHE A 1 203 ? 15.477 -27.641 -15.852 1 91.94 203 PHE A O 1
ATOM 1612 N N . ILE A 1 204 ? 17.734 -27.781 -15.867 1 91.88 204 ILE A N 1
ATOM 1613 C CA . ILE A 1 204 ? 17.906 -26.422 -15.344 1 91.88 204 ILE A CA 1
ATOM 1614 C C . ILE A 1 204 ? 18.5 -25.531 -16.422 1 91.88 204 ILE A C 1
ATOM 1616 O O . ILE A 1 204 ? 19.547 -25.844 -17 1 91.88 204 ILE A O 1
ATOM 1620 N N . GLY A 1 205 ? 17.781 -24.469 -16.703 1 90.75 205 GLY A N 1
ATOM 1621 C CA . GLY A 1 205 ? 18.234 -23.531 -17.719 1 90.75 205 GLY A CA 1
ATOM 1622 C C . GLY A 1 205 ? 17.312 -22.344 -17.891 1 90.75 205 GLY A C 1
ATOM 1623 O O . GLY A 1 205 ? 16.203 -22.328 -17.359 1 90.75 205 GLY A O 1
ATOM 1624 N N . GLU A 1 206 ? 17.688 -21.406 -18.656 1 88.69 206 GLU A N 1
ATOM 1625 C CA . GLU A 1 206 ? 17 -20.125 -18.828 1 88.69 206 GLU A CA 1
ATOM 1626 C C . GLU A 1 206 ? 15.57 -20.328 -19.328 1 88.69 206 GLU A C 1
ATOM 1628 O O . GLU A 1 206 ? 14.656 -19.594 -18.938 1 88.69 206 GLU A O 1
ATOM 1633 N N . ASN A 1 207 ? 15.383 -21.375 -20.125 1 92.62 207 ASN A N 1
ATOM 1634 C CA . ASN A 1 207 ? 14.078 -21.578 -20.734 1 92.62 207 ASN A CA 1
ATOM 1635 C C . ASN A 1 207 ? 13.328 -22.734 -20.062 1 92.62 207 ASN A C 1
ATOM 1637 O O . ASN A 1 207 ? 12.242 -23.109 -20.5 1 92.62 207 ASN A O 1
ATOM 1641 N N . ALA A 1 208 ? 13.898 -23.234 -19.016 1 94.25 208 ALA A N 1
ATOM 1642 C CA . ALA A 1 208 ? 13.289 -24.391 -18.359 1 94.25 208 ALA A CA 1
ATOM 1643 C C . ALA A 1 208 ? 12.008 -24 -17.641 1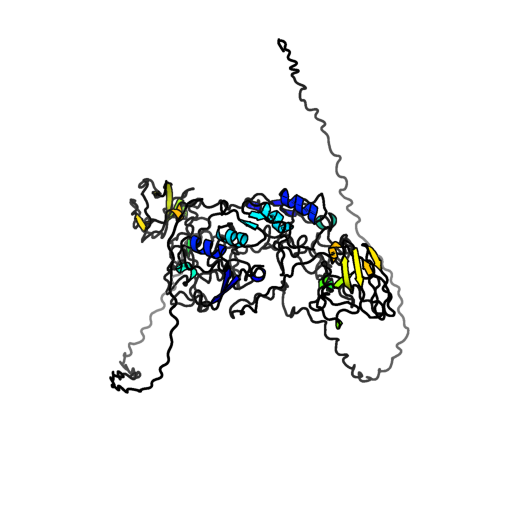 94.25 208 ALA A C 1
ATOM 1645 O O . ALA A 1 208 ? 11.914 -22.906 -17.078 1 94.25 208 ALA A O 1
ATOM 1646 N N . ARG A 1 209 ? 11.008 -24.891 -17.703 1 95.5 209 ARG A N 1
ATOM 1647 C CA . ARG A 1 209 ? 9.734 -24.719 -17.016 1 95.5 209 ARG A CA 1
ATOM 1648 C C . ARG A 1 209 ? 9.242 -26.047 -16.438 1 95.5 209 ARG A C 1
ATOM 1650 O O . ARG A 1 209 ? 9.617 -27.109 -16.922 1 95.5 209 ARG A O 1
ATOM 1657 N N . CYS A 1 210 ? 8.492 -25.875 -15.469 1 95.81 210 CYS A N 1
ATOM 1658 C CA . CYS A 1 210 ? 7.957 -27.047 -14.797 1 95.81 210 CYS A CA 1
ATOM 1659 C C . CYS A 1 210 ? 6.746 -27.594 -15.539 1 95.81 210 CYS A C 1
ATOM 1661 O O . CYS A 1 210 ? 5.887 -26.828 -15.984 1 95.81 210 CYS A O 1
ATOM 1663 N N . VAL A 1 211 ? 6.707 -28.938 -15.656 1 95.94 211 VAL A N 1
ATOM 1664 C CA . VAL A 1 211 ? 5.559 -29.625 -16.234 1 95.94 211 VAL A CA 1
ATOM 1665 C C . VAL A 1 211 ? 5.059 -30.703 -15.281 1 95.94 211 VAL A C 1
ATOM 1667 O O . VAL A 1 211 ? 5.832 -31.234 -14.484 1 95.94 211 VAL A O 1
ATOM 1670 N N . LYS A 1 212 ? 3.807 -30.984 -15.43 1 94.31 212 LYS A N 1
ATOM 1671 C CA . LYS A 1 212 ? 3.176 -31.969 -14.539 1 94.31 212 LYS A CA 1
ATOM 1672 C C . LYS A 1 212 ? 3.547 -33.375 -14.938 1 94.31 212 LYS A C 1
ATOM 1674 O O . LYS A 1 212 ? 3.539 -33.719 -16.125 1 94.31 212 LYS A O 1
ATOM 1679 N N . GLY A 1 213 ? 3.832 -34.188 -13.891 1 92.94 213 GLY A N 1
ATOM 1680 C CA . GLY A 1 213 ? 4.07 -35.594 -14.086 1 92.94 213 GLY A CA 1
ATOM 1681 C C . GLY A 1 213 ? 2.906 -36.469 -13.641 1 92.94 213 GLY A C 1
ATOM 1682 O O . GLY A 1 213 ? 2.189 -36.125 -12.695 1 92.94 213 GLY A O 1
ATOM 1683 N N . VAL A 1 214 ? 2.678 -37.5 -14.359 1 92.88 214 VAL A N 1
ATOM 1684 C CA . VAL A 1 214 ? 1.726 -38.531 -13.977 1 92.88 214 VAL A CA 1
ATOM 1685 C C . VAL A 1 214 ? 2.463 -39.844 -13.742 1 92.88 214 VAL A C 1
ATOM 1687 O O . VAL A 1 214 ? 2.971 -40.469 -14.688 1 92.88 214 VAL A O 1
ATOM 1690 N N . GLU A 1 215 ? 2.492 -40.25 -12.484 1 91.94 215 GLU A N 1
ATOM 1691 C CA . GLU A 1 215 ? 3.207 -41.469 -12.102 1 91.94 215 GLU A CA 1
ATOM 1692 C C . GLU A 1 215 ? 4.648 -41.438 -12.602 1 91.94 215 GLU A C 1
ATOM 1694 O O . GLU A 1 215 ? 5.176 -42.469 -13.047 1 91.94 215 GLU A O 1
ATOM 1699 N N . LEU A 1 216 ? 5.152 -40.312 -12.641 1 92 216 LEU A N 1
ATOM 1700 C CA . LEU A 1 216 ? 6.512 -40.156 -13.133 1 92 216 LEU A CA 1
ATOM 1701 C C . LEU A 1 216 ? 7.531 -40.656 -12.109 1 92 216 LEU A C 1
ATOM 1703 O O . LEU A 1 216 ? 7.5 -40.219 -10.953 1 92 216 LEU A O 1
ATOM 1707 N N . GLU A 1 217 ? 8.367 -41.531 -12.562 1 91.88 217 GLU A N 1
ATOM 1708 C CA . GLU A 1 217 ? 9.422 -42.094 -11.711 1 91.88 217 GLU A CA 1
ATOM 1709 C C . GLU A 1 217 ? 10.781 -42 -12.406 1 91.88 217 GLU A C 1
ATOM 1711 O O . GLU A 1 217 ? 10.875 -42.25 -13.617 1 91.88 217 GLU A O 1
ATOM 1716 N N . ILE A 1 218 ? 11.719 -41.656 -11.664 1 88.31 218 ILE A N 1
ATOM 1717 C CA . ILE A 1 218 ? 13.102 -41.688 -12.117 1 88.31 218 ILE A CA 1
ATOM 1718 C C . ILE A 1 218 ? 13.922 -42.594 -11.211 1 88.31 218 ILE A C 1
ATOM 1720 O O . ILE A 1 218 ? 14.008 -42.375 -10 1 88.31 218 ILE A O 1
ATOM 1724 N N . SER A 1 219 ? 14.484 -43.656 -11.82 1 88.19 219 SER A N 1
ATOM 1725 C CA . SER A 1 219 ? 15.258 -44.688 -11.102 1 88.19 219 SER A CA 1
ATOM 1726 C C . SER A 1 219 ? 14.445 -45.281 -9.969 1 88.19 219 SER A C 1
ATOM 1728 O O . SER A 1 219 ? 14.938 -45.406 -8.844 1 88.19 219 SER A O 1
ATOM 1730 N N . GLY A 1 220 ? 13.156 -45.438 -10.266 1 87.69 220 GLY A N 1
ATOM 1731 C CA . GLY A 1 220 ? 12.289 -46.156 -9.336 1 87.69 220 GLY A CA 1
ATOM 1732 C C . GLY A 1 220 ? 11.719 -45.25 -8.258 1 87.69 220 GLY A C 1
ATOM 1733 O O . GLY A 1 220 ? 10.992 -45.688 -7.371 1 87.69 220 GLY A O 1
ATOM 1734 N N . LYS A 1 221 ? 12.055 -44.094 -8.289 1 88.19 221 LYS A N 1
ATOM 1735 C CA . LYS A 1 221 ? 11.547 -43.156 -7.289 1 88.19 221 LYS A CA 1
ATOM 1736 C C . LYS A 1 221 ? 10.578 -42.156 -7.906 1 88.19 221 LYS A C 1
ATOM 1738 O O . LYS A 1 221 ? 10.875 -41.531 -8.938 1 88.19 221 LYS A O 1
ATOM 1743 N N . SER A 1 222 ? 9.453 -42 -7.297 1 88.5 222 SER A N 1
ATOM 1744 C CA . SER A 1 222 ? 8.469 -41 -7.754 1 88.5 222 SER A CA 1
ATOM 1745 C C . SER A 1 222 ? 8.992 -39.594 -7.586 1 88.5 222 SER A C 1
ATOM 1747 O O . SER A 1 222 ? 9.5 -39.219 -6.52 1 88.5 222 SER A O 1
ATOM 1749 N N . VAL A 1 223 ? 8.812 -38.75 -8.523 1 89.06 223 VAL A N 1
ATOM 1750 C CA . VAL A 1 223 ? 9.414 -37.406 -8.453 1 89.06 223 VAL A CA 1
ATOM 1751 C C . VAL A 1 223 ? 8.32 -36.344 -8.508 1 89.06 223 VAL A C 1
ATOM 1753 O O . VAL A 1 223 ? 8.562 -35.188 -8.172 1 89.06 223 VAL A O 1
ATOM 1756 N N . GLY A 1 224 ? 7.062 -36.781 -8.875 1 90.88 224 GLY A N 1
ATOM 1757 C CA . GLY A 1 224 ? 6.012 -35.781 -9.062 1 90.88 224 GLY A CA 1
ATOM 1758 C C . GLY A 1 224 ? 6.129 -35.031 -10.375 1 90.88 224 GLY A C 1
ATOM 1759 O O . GLY A 1 224 ? 6.074 -35.625 -11.445 1 90.88 224 GLY A O 1
ATOM 1760 N N . ASP A 1 225 ? 6.414 -33.719 -10.25 1 93.19 225 ASP A N 1
ATOM 1761 C CA . ASP A 1 225 ? 6.594 -32.875 -11.43 1 93.19 225 ASP A CA 1
ATOM 1762 C C . ASP A 1 225 ? 8.07 -32.688 -11.742 1 93.19 225 ASP A C 1
ATOM 1764 O O . ASP A 1 225 ? 8.938 -33.062 -10.945 1 93.19 225 ASP A O 1
ATOM 1768 N N . VAL A 1 226 ? 8.344 -32.125 -12.922 1 93.62 226 VAL A N 1
ATOM 1769 C CA . VAL A 1 226 ? 9.742 -32.031 -13.32 1 93.62 226 VAL A CA 1
ATOM 1770 C C . VAL A 1 226 ? 9.938 -30.797 -14.188 1 93.62 226 VAL A C 1
ATOM 1772 O O . VAL A 1 226 ? 9.023 -30.359 -14.898 1 93.62 226 VAL A O 1
ATOM 1775 N N . CYS A 1 227 ? 11.164 -30.25 -14.125 1 95.19 227 CYS A N 1
ATOM 1776 C CA . CYS A 1 227 ? 11.523 -29.156 -15.039 1 95.19 227 CYS A CA 1
ATOM 1777 C C . CYS A 1 227 ? 12.047 -29.719 -16.359 1 95.19 227 CYS A C 1
ATOM 1779 O O . CYS A 1 227 ? 12.852 -30.656 -16.359 1 95.19 227 CYS A O 1
ATOM 1781 N N . VAL A 1 228 ? 11.586 -29.078 -17.453 1 95.19 228 VAL A N 1
ATOM 1782 C CA . VAL A 1 228 ? 12.031 -29.484 -18.781 1 95.19 228 VAL A CA 1
ATOM 1783 C C . VAL A 1 228 ? 12.5 -28.25 -19.547 1 95.19 228 VAL A C 1
ATOM 1785 O O . VAL A 1 228 ? 12.133 -27.125 -19.219 1 95.19 228 VAL A O 1
ATOM 1788 N N . ASN A 1 229 ? 13.359 -28.5 -20.469 1 94.81 229 ASN A N 1
ATOM 1789 C CA . ASN A 1 229 ? 13.68 -27.422 -21.406 1 94.81 229 ASN A CA 1
ATOM 1790 C C . ASN A 1 229 ? 12.508 -27.109 -22.312 1 94.81 229 ASN A C 1
ATOM 1792 O O . ASN A 1 229 ? 11.75 -28 -22.703 1 94.81 229 ASN A O 1
ATOM 1796 N N . THR A 1 230 ? 12.312 -25.828 -22.625 1 96.31 230 THR A N 1
ATOM 1797 C CA . THR A 1 230 ? 11.172 -25.453 -23.453 1 96.31 230 THR A CA 1
ATOM 1798 C C . THR A 1 230 ? 11.602 -24.594 -24.625 1 96.31 230 THR A C 1
ATOM 1800 O O . THR A 1 230 ? 12.578 -23.844 -24.531 1 96.31 230 THR A O 1
ATOM 1803 N N . LYS A 1 231 ? 11 -24.797 -25.734 1 96 231 LYS A N 1
ATOM 1804 C CA . LYS A 1 231 ? 11.109 -23.984 -26.938 1 96 231 LYS A CA 1
ATOM 1805 C C . LYS A 1 231 ? 9.742 -23.5 -27.406 1 96 231 LYS A C 1
ATOM 1807 O O . LYS A 1 231 ? 8.828 -24.312 -27.594 1 96 231 LYS A O 1
ATOM 1812 N N . CYS A 1 232 ? 9.578 -22.234 -27.438 1 95.19 232 CYS A N 1
ATOM 1813 C CA . CYS A 1 232 ? 8.328 -21.609 -27.844 1 95.19 232 CYS A CA 1
ATOM 1814 C C . CYS A 1 232 ? 8.453 -20.984 -29.219 1 95.19 232 CYS A C 1
ATOM 1816 O O . CYS A 1 232 ? 9.266 -20.078 -29.422 1 95.19 232 CYS A O 1
ATOM 1818 N N . ASP A 1 233 ? 7.715 -21.516 -30.188 1 93.56 233 ASP A N 1
ATOM 1819 C CA . ASP A 1 233 ? 7.797 -21.016 -31.562 1 93.56 233 ASP A CA 1
ATOM 1820 C C . ASP A 1 233 ? 6.406 -20.875 -32.188 1 93.56 233 ASP A C 1
ATOM 1822 O O . ASP A 1 233 ? 5.793 -21.875 -32.562 1 93.56 233 ASP A O 1
ATOM 1826 N N . ASN A 1 234 ? 5.875 -19.672 -32.375 1 92.81 234 ASN A N 1
ATOM 1827 C CA . ASN A 1 234 ? 4.633 -19.344 -33.062 1 92.81 234 ASN A CA 1
ATOM 1828 C C . ASN A 1 234 ? 3.467 -20.188 -32.562 1 92.81 234 ASN A C 1
ATOM 1830 O O . ASN A 1 234 ? 2.76 -20.812 -33.344 1 92.81 234 ASN A O 1
ATOM 1834 N N . GLY A 1 235 ? 3.396 -20.281 -31.297 1 92.5 235 GLY A N 1
ATOM 1835 C CA . GLY A 1 235 ? 2.256 -20.969 -30.703 1 92.5 235 GLY A CA 1
ATOM 1836 C C . GLY A 1 235 ? 2.496 -22.453 -30.484 1 92.5 235 GLY A C 1
ATOM 1837 O O . GLY A 1 235 ? 1.628 -23.156 -29.969 1 92.5 235 GLY A O 1
ATOM 1838 N N . ILE A 1 236 ? 3.699 -22.859 -30.906 1 95.62 236 ILE A N 1
ATOM 1839 C CA . ILE A 1 236 ? 4.043 -24.266 -30.734 1 95.62 236 ILE A CA 1
ATOM 1840 C C . ILE A 1 236 ? 5.055 -24.406 -29.594 1 95.62 236 ILE A C 1
ATOM 1842 O O . ILE A 1 236 ? 6.129 -23.812 -29.625 1 95.62 236 ILE A O 1
ATOM 1846 N N . LEU A 1 237 ? 4.652 -25.234 -28.656 1 97.12 237 LEU A N 1
ATOM 1847 C CA . LEU A 1 237 ? 5.535 -25.547 -27.531 1 97.12 237 LEU A CA 1
ATOM 1848 C C . LEU A 1 237 ? 6.227 -26.891 -27.75 1 97.12 237 LEU A C 1
ATOM 1850 O O . LEU A 1 237 ? 5.578 -27.875 -28.125 1 97.12 237 LEU A O 1
ATOM 1854 N N . SER A 1 238 ? 7.539 -26.859 -27.641 1 97.19 238 SER A N 1
ATOM 1855 C CA . SER A 1 238 ? 8.312 -28.094 -27.625 1 97.19 238 SER A CA 1
ATOM 1856 C C . SER A 1 238 ? 9.094 -28.25 -26.312 1 97.19 238 SER A C 1
ATOM 1858 O O . SER A 1 238 ? 9.539 -27.25 -25.734 1 97.19 238 SER A O 1
ATOM 1860 N N . VAL A 1 239 ? 9.203 -29.531 -25.906 1 96.69 239 VAL A N 1
ATOM 1861 C CA . VAL A 1 239 ? 9.906 -29.766 -24.641 1 96.69 239 VAL A CA 1
ATOM 1862 C C . VAL A 1 239 ? 11.039 -30.766 -24.859 1 96.69 239 VAL A C 1
ATOM 1864 O O . VAL A 1 239 ? 10.977 -31.594 -25.781 1 96.69 239 VAL A O 1
ATOM 1867 N N . GLN A 1 240 ? 12.117 -30.594 -24.062 1 94.69 240 GLN A N 1
ATOM 1868 C CA . GLN A 1 240 ? 13.273 -31.484 -24.047 1 94.69 240 GLN A CA 1
ATOM 1869 C C . GLN A 1 240 ? 13.617 -31.906 -22.625 1 94.69 240 GLN A C 1
ATOM 1871 O O . GLN A 1 240 ? 13.633 -31.078 -21.703 1 94.69 240 GLN A O 1
ATOM 1876 N N . PHE A 1 241 ? 13.711 -33.188 -22.469 1 91.62 241 PHE A N 1
ATOM 1877 C CA . PHE A 1 241 ? 14.055 -33.75 -21.156 1 91.62 241 PHE A CA 1
ATOM 1878 C C . PHE A 1 241 ? 15.562 -33.75 -20.938 1 91.62 241 PHE A C 1
ATOM 1880 O O . PHE A 1 241 ? 16.328 -33.688 -21.906 1 91.62 241 PHE A O 1
ATOM 1887 N N . LEU A 1 242 ? 15.922 -33.781 -19.625 1 84.5 242 LEU A N 1
ATOM 1888 C CA . LEU A 1 242 ? 17.328 -33.875 -19.297 1 84.5 242 LEU A CA 1
ATOM 1889 C C . LEU A 1 242 ? 17.922 -35.219 -19.734 1 84.5 242 LEU A C 1
ATOM 1891 O O . LEU A 1 242 ? 17.312 -36.25 -19.531 1 84.5 242 LEU A O 1
ATOM 1895 N N . GLY A 1 243 ? 19.156 -35.125 -20.141 1 74.88 243 GLY A N 1
ATOM 1896 C CA . GLY A 1 243 ? 19.906 -36.344 -20.375 1 74.88 243 GLY A CA 1
ATOM 1897 C C . GLY A 1 243 ? 20.266 -36.562 -21.828 1 74.88 243 GLY A C 1
ATOM 1898 O O . GLY A 1 243 ? 19.703 -35.938 -22.719 1 74.88 243 GLY A O 1
ATOM 1899 N N . ASP A 1 244 ? 21.234 -37.375 -22 1 66.06 244 ASP A N 1
ATOM 1900 C CA . ASP A 1 244 ? 21.844 -37.656 -23.312 1 66.06 244 ASP A CA 1
ATOM 1901 C C . ASP A 1 244 ? 21.016 -38.625 -24.109 1 66.06 244 ASP A C 1
ATOM 1903 O O . ASP A 1 244 ? 21.094 -38.656 -25.344 1 66.06 244 ASP A O 1
ATOM 1907 N N . ASP A 1 245 ? 20.219 -39.344 -23.438 1 66.62 245 ASP A N 1
ATOM 1908 C CA . ASP A 1 245 ? 19.531 -40.406 -24.156 1 66.62 245 ASP A CA 1
ATOM 1909 C C . ASP A 1 245 ? 18.234 -39.906 -24.781 1 66.62 245 ASP A C 1
ATOM 1911 O O . ASP A 1 245 ? 17.641 -40.562 -25.625 1 66.62 245 ASP A O 1
ATOM 1915 N N . ASP A 1 246 ? 17.719 -38.875 -24.375 1 65.81 246 ASP A N 1
ATOM 1916 C CA . ASP A 1 246 ? 16.578 -38.188 -25 1 65.81 246 ASP A CA 1
ATOM 1917 C C . ASP A 1 246 ? 16.828 -36.688 -25.156 1 65.81 246 ASP A C 1
ATOM 1919 O O . ASP A 1 246 ? 16.281 -35.906 -24.391 1 65.81 246 ASP A O 1
ATOM 1923 N N . ASP A 1 247 ? 17.594 -36.438 -26.078 1 74.12 247 ASP A N 1
ATOM 1924 C CA . ASP A 1 247 ? 17.953 -35.031 -26.281 1 74.12 247 ASP A CA 1
ATOM 1925 C C . ASP A 1 247 ? 17.141 -34.406 -27.406 1 74.12 247 ASP A C 1
ATOM 1927 O O . ASP A 1 247 ? 17.469 -33.344 -27.906 1 74.12 247 ASP A O 1
ATOM 1931 N N . GLU A 1 248 ? 16.016 -35.156 -27.656 1 88.19 248 GLU A N 1
ATOM 1932 C CA . GLU A 1 248 ? 15.18 -34.688 -28.75 1 88.19 248 GLU A CA 1
ATOM 1933 C C . GLU A 1 248 ? 14.078 -33.75 -28.25 1 88.19 248 GLU A C 1
ATOM 1935 O O . GLU A 1 248 ? 13.664 -33.844 -27.094 1 88.19 248 GLU A O 1
ATOM 1940 N N . TRP A 1 249 ? 13.68 -32.875 -29.125 1 94.75 249 TRP A N 1
ATOM 1941 C CA . TRP A 1 249 ? 12.547 -32 -28.859 1 94.75 249 TRP A CA 1
ATOM 1942 C C . TRP A 1 249 ? 11.227 -32.719 -29.141 1 94.75 249 TRP A C 1
ATOM 1944 O O . TRP A 1 249 ? 11.07 -33.344 -30.188 1 94.75 249 TRP A O 1
ATOM 1954 N N . HIS A 1 250 ? 10.336 -32.688 -28.234 1 95.44 250 HIS A N 1
ATOM 1955 C CA . HIS A 1 250 ? 8.992 -33.25 -28.375 1 95.44 250 HIS A CA 1
ATOM 1956 C C . HIS A 1 250 ? 7.949 -32.125 -28.469 1 95.44 250 HIS A C 1
ATOM 1958 O O . HIS A 1 250 ? 7.867 -31.281 -27.578 1 95.44 250 HIS A O 1
ATOM 1964 N N . VAL A 1 251 ? 7.156 -32.188 -29.531 1 96.62 251 VAL A N 1
ATOM 1965 C CA . VAL A 1 251 ? 6.051 -31.234 -29.609 1 96.62 251 VAL A CA 1
ATOM 1966 C C . VAL A 1 251 ? 5.074 -31.484 -28.453 1 96.62 251 VAL A C 1
ATOM 1968 O O . VAL A 1 251 ? 4.668 -32.625 -28.219 1 96.62 251 VAL A O 1
ATOM 1971 N N . CYS A 1 252 ? 4.785 -30.438 -27.75 1 97.19 252 CYS A N 1
ATOM 1972 C CA . CYS A 1 252 ? 3.963 -30.531 -26.547 1 97.19 252 CYS A CA 1
ATOM 1973 C C . CYS A 1 252 ? 2.662 -29.766 -26.719 1 97.19 252 CYS A C 1
ATOM 1975 O O . CYS A 1 252 ? 2.604 -28.562 -26.406 1 97.19 252 CYS A O 1
ATOM 1977 N N . GLU A 1 253 ? 1.644 -30.5 -27.109 1 96.25 253 GLU A N 1
ATOM 1978 C CA . GLU A 1 253 ? 0.319 -29.906 -27.266 1 96.25 253 GLU A CA 1
ATOM 1979 C C . GLU A 1 253 ? -0.468 -29.938 -25.969 1 96.25 253 GLU A C 1
ATOM 1981 O O . GLU A 1 253 ? -0.421 -30.922 -25.234 1 96.25 253 GLU A O 1
ATOM 1986 N N . GLU A 1 254 ? -1.111 -28.906 -25.734 1 94 254 GLU A N 1
ATOM 1987 C CA . GLU A 1 254 ? -1.843 -28.75 -24.484 1 94 254 GLU A CA 1
ATOM 1988 C C . GLU A 1 254 ? -2.65 -30 -24.156 1 94 254 GLU A C 1
ATOM 1990 O O . GLU A 1 254 ? -3.352 -30.547 -25.016 1 94 254 GLU A O 1
ATOM 1995 N N . LYS A 1 255 ? -2.545 -30.531 -22.938 1 93.5 255 LYS A N 1
ATOM 1996 C CA . LYS A 1 255 ? -3.297 -31.625 -22.344 1 93.5 255 LYS A CA 1
ATOM 1997 C C . LYS A 1 255 ? -2.869 -32.969 -22.938 1 93.5 255 LYS A C 1
ATOM 1999 O O . LYS A 1 255 ? -3.33 -34.031 -22.5 1 93.5 255 LYS A O 1
ATOM 2004 N N . LYS A 1 256 ? -1.999 -32.938 -23.891 1 96.69 256 LYS A N 1
ATOM 2005 C CA . LYS A 1 256 ? -1.469 -34.188 -24.406 1 96.69 256 LYS A CA 1
ATOM 2006 C C . LYS A 1 256 ? -0.365 -34.719 -23.5 1 96.69 256 LYS A C 1
ATOM 2008 O O . LYS A 1 256 ? 0.198 -34 -22.688 1 96.69 256 LYS A O 1
ATOM 2013 N N . GLU A 1 257 ? -0.184 -35.969 -23.656 1 96.75 257 GLU A N 1
ATOM 2014 C CA . GLU A 1 257 ? 0.812 -36.656 -22.828 1 96.75 257 GLU A CA 1
ATOM 2015 C C . GLU A 1 257 ? 2.07 -36.969 -23.641 1 96.75 257 GLU A C 1
ATOM 2017 O O . GLU A 1 257 ? 1.994 -37.25 -24.828 1 96.75 257 GLU A O 1
ATOM 2022 N N . ILE A 1 258 ? 3.193 -36.906 -22.984 1 95.88 258 ILE A N 1
ATOM 2023 C CA . ILE A 1 258 ? 4.469 -37.312 -23.562 1 95.88 258 ILE A CA 1
ATOM 2024 C C . ILE A 1 258 ? 5.152 -38.312 -22.625 1 95.88 258 ILE A C 1
ATOM 2026 O O . ILE A 1 258 ? 5.289 -38.062 -21.422 1 95.88 258 ILE A O 1
ATOM 2030 N N . ILE A 1 259 ? 5.512 -39.406 -23.188 1 93.81 259 ILE A N 1
ATOM 2031 C CA . ILE A 1 259 ? 6.289 -40.406 -22.453 1 93.81 259 ILE A CA 1
ATOM 2032 C C . ILE A 1 259 ? 7.777 -40.219 -22.75 1 93.81 259 ILE A C 1
ATOM 2034 O O . ILE A 1 259 ? 8.219 -40.375 -23.891 1 93.81 259 ILE A O 1
ATOM 2038 N N . PRO A 1 260 ? 8.516 -39.812 -21.719 1 90.12 260 PRO A N 1
ATOM 2039 C CA . PRO A 1 260 ? 9.953 -39.688 -21.969 1 90.12 260 PRO A CA 1
ATOM 2040 C C . PRO A 1 260 ? 10.609 -40.969 -22.422 1 90.12 260 PRO A C 1
ATOM 2042 O O . PRO A 1 260 ? 10.328 -42.031 -21.844 1 90.12 260 PRO A O 1
ATOM 2045 N N . ASN A 1 261 ? 11.367 -40.906 -23.438 1 84.75 261 ASN A N 1
ATOM 2046 C CA . ASN A 1 261 ? 12.109 -42.062 -23.922 1 84.75 261 ASN A CA 1
ATOM 2047 C C . ASN A 1 261 ? 13.461 -42.188 -23.219 1 84.75 261 ASN A C 1
ATOM 2049 O O . ASN A 1 261 ? 14.508 -42 -23.859 1 84.75 261 ASN A O 1
ATOM 2053 N N . LYS A 1 262 ? 13.398 -42.594 -21.953 1 85.75 262 LYS A N 1
ATOM 2054 C CA . LYS A 1 262 ? 14.617 -42.719 -21.156 1 85.75 262 LYS A CA 1
ATOM 2055 C C . LYS A 1 262 ? 14.617 -43.969 -20.297 1 85.75 262 LYS A C 1
ATOM 2057 O O . LYS A 1 262 ? 13.586 -44.344 -19.719 1 85.75 262 LYS A O 1
ATOM 2062 N N . GLU A 1 263 ? 15.758 -44.656 -20.328 1 81.62 263 GLU A N 1
ATOM 2063 C CA . GLU A 1 263 ? 15.883 -45.969 -19.703 1 81.62 263 GLU A CA 1
ATOM 2064 C C . GLU A 1 263 ? 15.477 -45.906 -18.219 1 81.62 263 GLU A C 1
ATOM 2066 O O . GLU A 1 263 ? 14.82 -46.812 -17.719 1 81.62 263 GLU A O 1
ATOM 2071 N N . ASN A 1 264 ? 15.734 -44.906 -17.469 1 86.75 264 ASN A N 1
ATOM 2072 C CA . ASN A 1 264 ? 15.484 -44.875 -16.031 1 86.75 264 ASN A CA 1
ATOM 2073 C C . ASN A 1 264 ? 14.266 -44 -15.703 1 86.75 264 ASN A C 1
ATOM 2075 O O . ASN A 1 264 ? 14.07 -43.625 -14.547 1 86.75 264 ASN A O 1
ATOM 2079 N N . TRP A 1 265 ? 13.453 -43.781 -16.719 1 89.81 265 TRP A N 1
ATOM 2080 C CA . TRP A 1 265 ? 12.242 -43 -16.5 1 89.81 265 TRP A CA 1
ATOM 2081 C C . TRP A 1 265 ? 10.992 -43.844 -16.734 1 89.81 265 TRP A C 1
ATOM 2083 O O . TRP A 1 265 ? 10.984 -44.719 -17.609 1 89.81 265 TRP A O 1
ATOM 2093 N N . SER A 1 266 ? 10.078 -43.719 -15.977 1 92.5 266 SER A N 1
ATOM 2094 C CA . SER A 1 266 ? 8.734 -44.25 -16.203 1 92.5 266 SER A CA 1
ATOM 2095 C C . SER A 1 266 ? 7.672 -43.188 -15.953 1 92.5 266 SER A C 1
ATOM 2097 O O . SER A 1 266 ? 7.953 -42.156 -15.336 1 92.5 266 SER A O 1
ATOM 2099 N N . GLY A 1 267 ? 6.52 -43.406 -16.547 1 95 267 GLY A N 1
ATOM 2100 C CA . GLY A 1 267 ? 5.449 -42.438 -16.422 1 95 267 GLY A CA 1
ATOM 2101 C C . GLY A 1 267 ? 5.379 -41.469 -17.594 1 95 267 GLY A C 1
ATOM 2102 O O . GLY A 1 267 ? 5.848 -41.781 -18.688 1 95 267 GLY A O 1
ATOM 2103 N N . LYS A 1 268 ? 4.664 -40.375 -17.391 1 96.06 268 LYS A N 1
ATOM 2104 C CA . LYS A 1 268 ? 4.457 -39.406 -18.469 1 96.06 268 LYS A CA 1
ATOM 2105 C C . LYS A 1 268 ? 4.336 -37.969 -17.922 1 96.06 268 LYS A C 1
ATOM 2107 O O . LYS A 1 268 ? 4.238 -37.781 -16.719 1 96.06 268 LYS A O 1
ATOM 2112 N N . ILE A 1 269 ? 4.438 -37.094 -18.828 1 95.94 269 ILE A N 1
ATOM 2113 C CA . ILE A 1 269 ? 4.148 -35.719 -18.484 1 95.94 269 ILE A CA 1
ATOM 2114 C C . ILE A 1 269 ? 2.9 -35.25 -19.219 1 95.94 269 ILE A C 1
ATOM 2116 O O . ILE A 1 269 ? 2.521 -35.812 -20.25 1 95.94 269 ILE A O 1
ATOM 2120 N N . ILE A 1 270 ? 2.221 -34.281 -18.641 1 95.88 270 ILE A N 1
ATOM 2121 C CA . ILE A 1 270 ? 1.093 -33.625 -19.297 1 95.88 270 ILE A CA 1
ATOM 2122 C C . ILE A 1 270 ? 1.519 -32.25 -19.797 1 95.88 270 ILE A C 1
ATOM 2124 O O . ILE A 1 270 ? 2.098 -31.453 -19.031 1 95.88 270 ILE A O 1
ATOM 2128 N N . CYS A 1 271 ? 1.236 -31.984 -21.078 1 96.81 271 CYS A N 1
ATOM 2129 C CA . CYS A 1 271 ? 1.674 -30.734 -21.703 1 96.81 271 CYS A CA 1
ATOM 2130 C C . CYS A 1 271 ? 0.83 -29.562 -21.219 1 96.81 271 CYS A C 1
ATOM 2132 O O . CYS A 1 271 ? -0.401 -29.625 -21.234 1 96.81 271 CYS A O 1
ATOM 2134 N N . PRO A 1 272 ? 1.495 -28.516 -20.75 1 94.38 272 PRO A N 1
ATOM 2135 C CA . PRO A 1 272 ? 0.78 -27.312 -20.297 1 94.38 272 PRO A CA 1
ATOM 2136 C C . PRO A 1 272 ? 0.278 -26.453 -21.453 1 94.38 272 PRO A C 1
ATOM 2138 O O . PRO A 1 272 ? 0.565 -26.75 -22.625 1 94.38 272 PRO A O 1
ATOM 2141 N N . ARG A 1 273 ? -0.508 -25.469 -21.047 1 91.44 273 ARG A N 1
ATOM 2142 C CA . ARG A 1 273 ? -0.892 -24.453 -22.016 1 91.44 273 ARG A CA 1
ATOM 2143 C C . ARG A 1 273 ? 0.327 -23.688 -22.516 1 91.44 273 ARG A C 1
ATOM 2145 O O . ARG A 1 273 ? 1.244 -23.391 -21.75 1 91.44 273 ARG A O 1
ATOM 2152 N N . TYR A 1 274 ? 0.256 -23.297 -23.797 1 93.12 274 TYR A N 1
ATOM 2153 C CA . TYR A 1 274 ? 1.347 -22.562 -24.406 1 93.12 274 TYR A CA 1
ATOM 2154 C C . TYR A 1 274 ? 1.657 -21.297 -23.609 1 93.12 274 TYR A C 1
ATOM 2156 O O . TYR A 1 274 ? 2.82 -21.016 -23.312 1 93.12 274 TYR A O 1
ATOM 2164 N N . ASP A 1 275 ? 0.633 -20.516 -23.203 1 89.06 275 ASP A N 1
ATOM 2165 C CA . ASP A 1 275 ? 0.842 -19.234 -22.562 1 89.06 275 ASP A CA 1
ATOM 2166 C C . ASP A 1 275 ? 1.339 -19.406 -21.125 1 89.06 275 ASP A C 1
ATOM 2168 O O . ASP A 1 275 ? 1.968 -18.5 -20.578 1 89.06 275 ASP A O 1
ATOM 2172 N N . ALA A 1 276 ? 1.092 -20.531 -20.547 1 89.38 276 ALA A N 1
ATOM 2173 C CA . ALA A 1 276 ? 1.537 -20.781 -19.172 1 89.38 276 ALA A CA 1
ATOM 2174 C C . ALA A 1 276 ? 3.055 -20.938 -19.109 1 89.38 276 ALA A C 1
ATOM 2176 O O . ALA A 1 276 ? 3.662 -20.719 -18.062 1 89.38 276 ALA A O 1
ATOM 2177 N N . VAL A 1 277 ? 3.609 -21.25 -20.25 1 91.5 277 VAL A N 1
ATOM 2178 C CA . VAL A 1 277 ? 5.039 -21.547 -20.281 1 91.5 277 VAL A CA 1
ATOM 2179 C C . VAL A 1 277 ? 5.762 -20.5 -21.125 1 91.5 277 VAL A C 1
ATOM 2181 O O . VAL A 1 277 ? 6.914 -20.156 -20.844 1 91.5 277 VAL A O 1
ATOM 2184 N N . CYS A 1 278 ? 5.141 -20.016 -22.094 1 91.25 278 CYS A N 1
ATOM 2185 C CA . CYS A 1 278 ? 5.844 -19.234 -23.109 1 91.25 278 CYS A CA 1
ATOM 2186 C C . CYS A 1 278 ? 5.605 -17.734 -22.906 1 91.25 278 CYS A C 1
ATOM 2188 O O . CYS A 1 278 ? 6.09 -16.922 -23.703 1 91.25 278 CYS A O 1
ATOM 2190 N N . THR A 1 279 ? 4.941 -17.391 -21.859 1 84.5 279 THR A N 1
ATOM 2191 C CA . THR A 1 279 ? 4.816 -15.984 -21.516 1 84.5 279 THR A CA 1
ATOM 2192 C C . THR A 1 279 ? 6.078 -15.484 -20.828 1 84.5 279 THR A C 1
ATOM 2194 O O . THR A 1 279 ? 6.555 -16.094 -19.859 1 84.5 279 THR A O 1
ATOM 2197 N N . LYS A 1 280 ? 6.625 -14.453 -21.406 1 79.38 280 LYS A N 1
ATOM 2198 C CA . LYS A 1 280 ? 7.816 -13.875 -20.781 1 79.38 280 LYS A CA 1
ATOM 2199 C C . LYS A 1 280 ? 7.461 -13.125 -19.5 1 79.38 280 LYS A C 1
ATOM 2201 O O . LYS A 1 280 ? 6.66 -12.188 -19.531 1 79.38 280 LYS A O 1
ATOM 2206 N N . LEU A 1 281 ? 8.047 -13.602 -18.438 1 77.88 281 LEU A N 1
ATOM 2207 C CA . LEU A 1 281 ? 7.809 -12.961 -17.141 1 77.88 281 LEU A CA 1
ATOM 2208 C C . LEU A 1 281 ? 8.859 -11.883 -16.875 1 77.88 281 LEU A C 1
ATOM 2210 O O . LEU A 1 281 ? 9.992 -11.984 -17.359 1 77.88 281 LEU A O 1
ATOM 2214 N N . PRO A 1 282 ? 8.398 -10.852 -16.234 1 73.5 282 PRO A N 1
ATOM 2215 C CA . PRO A 1 282 ? 9.359 -9.781 -15.977 1 73.5 282 PRO A CA 1
ATOM 2216 C C . PRO A 1 282 ? 10.469 -10.203 -15.016 1 73.5 282 PRO A C 1
ATOM 2218 O O . PRO A 1 282 ? 10.266 -11.078 -14.172 1 73.5 282 PRO A O 1
ATOM 2221 N N . ASP A 1 283 ? 11.648 -9.625 -15.32 1 66.38 283 ASP A N 1
ATOM 2222 C CA . ASP A 1 283 ? 12.734 -9.773 -14.352 1 66.38 283 ASP A CA 1
ATOM 2223 C C . ASP A 1 283 ? 12.484 -8.922 -13.109 1 66.38 283 ASP A C 1
ATOM 2225 O O . ASP A 1 283 ? 12.617 -7.699 -13.156 1 66.38 283 ASP A O 1
ATOM 2229 N N . ILE A 1 284 ? 12.055 -9.508 -12.094 1 62.78 284 ILE A N 1
ATOM 2230 C CA . ILE A 1 284 ? 11.672 -8.742 -10.914 1 62.78 284 ILE A CA 1
ATOM 2231 C C . ILE A 1 284 ? 12.812 -8.75 -9.898 1 62.78 284 ILE A C 1
ATOM 2233 O O . ILE A 1 284 ? 12.602 -8.461 -8.719 1 62.78 284 ILE A O 1
ATOM 2237 N N . THR A 1 285 ? 14.062 -9.023 -10.344 1 60.59 285 THR A N 1
ATOM 2238 C CA . THR A 1 285 ? 15.195 -8.984 -9.422 1 60.59 285 THR A CA 1
ATOM 2239 C C . THR A 1 285 ? 15.477 -7.559 -8.969 1 60.59 285 THR A C 1
ATOM 2241 O O . THR A 1 285 ? 15.43 -6.625 -9.773 1 60.59 285 THR A O 1
ATOM 2244 N N . ILE A 1 286 ? 15.344 -7.363 -7.648 1 58.06 286 ILE A N 1
ATOM 2245 C CA . ILE A 1 286 ? 15.57 -6.043 -7.07 1 58.06 286 ILE A CA 1
ATOM 2246 C C . ILE A 1 286 ? 17.062 -5.812 -6.895 1 58.06 286 ILE A C 1
ATOM 2248 O O . ILE A 1 286 ? 17.75 -6.602 -6.242 1 58.06 286 ILE A O 1
ATOM 2252 N N . PRO A 1 287 ? 17.688 -4.93 -7.754 1 49.38 287 PRO A N 1
ATOM 2253 C CA . PRO A 1 287 ? 19.094 -4.617 -7.57 1 49.38 287 PRO A CA 1
ATOM 2254 C C . PRO A 1 287 ? 19.391 -3.984 -6.211 1 49.38 287 PRO A C 1
ATOM 2256 O O . PRO A 1 287 ? 20.469 -3.412 -6.016 1 49.38 287 PRO A O 1
ATOM 2259 N N . LEU A 1 288 ? 18.578 -3.918 -5.293 1 45.19 288 LEU A N 1
ATOM 2260 C CA . LEU A 1 288 ? 18.953 -3.082 -4.16 1 45.19 288 LEU A CA 1
ATOM 2261 C C . LEU A 1 288 ? 20.188 -3.643 -3.457 1 45.19 288 LEU A C 1
ATOM 2263 O O . LEU A 1 288 ? 20.203 -4.812 -3.07 1 45.19 288 LEU A O 1
ATOM 2267 N N . LYS A 1 289 ? 21.406 -3.287 -3.814 1 44.25 289 LYS A N 1
ATOM 2268 C CA . LYS A 1 289 ? 22.5 -3.518 -2.877 1 44.25 289 LYS A CA 1
ATOM 2269 C C . LYS A 1 289 ? 22.016 -3.422 -1.433 1 44.25 289 LYS A C 1
ATOM 2271 O O . LYS A 1 289 ? 21.078 -2.684 -1.136 1 44.25 289 LYS A O 1
ATOM 2276 N N . GLU A 1 290 ? 22.438 -4.43 -0.514 1 44.31 290 GLU A N 1
ATOM 2277 C CA . GLU A 1 290 ? 22.109 -4.523 0.903 1 44.31 290 GLU A CA 1
ATOM 2278 C C . GLU A 1 290 ? 21.938 -3.141 1.524 1 44.31 290 GLU A C 1
ATOM 2280 O O . GLU A 1 290 ? 22.875 -2.344 1.537 1 44.31 290 GLU A O 1
ATOM 2285 N N . LEU A 1 291 ? 20.953 -2.588 1.371 1 44.5 291 LEU A N 1
ATOM 2286 C CA . LEU A 1 291 ? 20.688 -1.385 2.154 1 44.5 291 LEU A CA 1
ATOM 2287 C C . LEU A 1 291 ? 21.219 -1.537 3.576 1 44.5 291 LEU A C 1
ATOM 2289 O O . LEU A 1 291 ? 21.031 -2.584 4.203 1 44.5 291 LEU A O 1
ATOM 2293 N N . PRO A 1 292 ? 22.297 -0.781 3.893 1 38.88 292 PRO A N 1
ATOM 2294 C CA . PRO A 1 292 ? 22.781 -0.905 5.266 1 38.88 292 PRO A CA 1
ATOM 2295 C C . PRO A 1 292 ? 21.656 -0.914 6.301 1 38.88 292 PRO A C 1
ATOM 2297 O O . PRO A 1 292 ? 20.703 -0.133 6.191 1 38.88 292 PRO A O 1
ATOM 2300 N N . TYR A 1 293 ? 21.375 -2.018 6.801 1 37.97 293 TYR A N 1
ATOM 2301 C CA . TYR A 1 293 ? 20.484 -2.086 7.945 1 37.97 293 TYR A CA 1
ATOM 2302 C C . TYR A 1 293 ? 20.875 -1.066 9.008 1 37.97 293 TYR A C 1
ATOM 2304 O O . TYR A 1 293 ? 22.047 -0.977 9.391 1 37.97 293 TYR A O 1
ATOM 2312 N N . GLN A 1 294 ? 20.469 0.077 9.016 1 35.47 294 GLN A N 1
ATOM 2313 C CA . GLN A 1 294 ? 20.781 0.879 10.188 1 35.47 294 GLN A CA 1
ATOM 2314 C C . GLN A 1 294 ? 20.391 0.151 11.469 1 35.47 294 GLN A C 1
ATOM 2316 O O . GLN A 1 294 ? 19.406 -0.603 11.484 1 35.47 294 GLN A O 1
ATOM 2321 N N . ASP A 1 295 ? 21.312 0.089 12.438 1 34.44 295 ASP A N 1
ATOM 2322 C CA . ASP A 1 295 ? 21.188 -0.568 13.734 1 34.44 295 ASP A CA 1
ATOM 2323 C C . ASP A 1 295 ? 19.766 -0.462 14.273 1 34.44 295 ASP A C 1
ATOM 2325 O O . ASP A 1 295 ? 19.25 -1.416 14.859 1 34.44 295 ASP A O 1
ATOM 2329 N N . GLY A 1 296 ? 19.406 0.766 14.695 1 33.81 296 GLY A N 1
ATOM 2330 C CA . GLY A 1 296 ? 18.219 0.91 15.516 1 33.81 296 GLY A CA 1
ATOM 2331 C C . GLY A 1 296 ? 16.953 0.502 14.797 1 33.81 296 GLY A C 1
ATOM 2332 O O . GLY A 1 296 ? 15.844 0.765 15.281 1 33.81 296 GLY A O 1
ATOM 2333 N N . ASP A 1 297 ? 17.016 0.458 13.531 1 32.91 297 ASP A N 1
ATOM 2334 C CA . ASP A 1 297 ? 15.82 0.225 12.734 1 32.91 297 ASP A CA 1
ATOM 2335 C C . ASP A 1 297 ? 15.25 -1.171 12.984 1 32.91 297 ASP A C 1
ATOM 2337 O O . ASP A 1 297 ? 16 -2.129 13.164 1 32.91 297 ASP A O 1
ATOM 2341 N N . TYR A 1 298 ? 14.078 -1.202 13.516 1 29.16 298 TYR A N 1
ATOM 2342 C CA . TYR A 1 298 ? 13.422 -2.504 13.609 1 29.16 298 TYR A CA 1
ATOM 2343 C C . TYR A 1 298 ? 13.734 -3.354 12.383 1 29.16 298 TYR A C 1
ATOM 2345 O O . TYR A 1 298 ? 13.641 -2.875 11.25 1 29.16 298 TYR A O 1
ATOM 2353 N N . LYS A 1 299 ? 14.852 -4.09 12.383 1 31.27 299 LYS A N 1
ATOM 2354 C CA . LYS A 1 299 ? 14.805 -5.105 11.344 1 31.27 299 LYS A CA 1
ATOM 2355 C C . LYS A 1 299 ? 13.375 -5.359 10.875 1 31.27 299 LYS A C 1
ATOM 2357 O O . LYS A 1 299 ? 12.5 -5.664 11.688 1 31.27 299 LYS A O 1
ATOM 2362 N N . PRO A 1 300 ? 12.984 -4.727 9.883 1 27.25 300 PRO A N 1
ATOM 2363 C CA . PRO A 1 300 ? 11.703 -5.363 9.586 1 27.25 300 PRO A CA 1
ATOM 2364 C C . PRO A 1 300 ? 11.695 -6.855 9.914 1 27.25 300 PRO A C 1
ATOM 2366 O O . PRO A 1 300 ? 12.734 -7.52 9.805 1 27.25 300 PRO A O 1
ATOM 2369 N N . ALA A 1 301 ? 11.047 -7.355 10.82 1 25.3 301 ALA A N 1
ATOM 2370 C CA . ALA A 1 301 ? 11.047 -8.812 10.766 1 25.3 301 ALA A CA 1
ATOM 2371 C C . ALA A 1 301 ? 11.18 -9.312 9.336 1 25.3 301 ALA A C 1
ATOM 2373 O O . ALA A 1 301 ? 10.727 -8.648 8.398 1 25.3 301 ALA A O 1
ATOM 2374 N N . PRO A 1 302 ? 12.234 -9.93 8.969 1 24.78 302 PRO A N 1
ATOM 2375 C CA . PRO A 1 302 ? 11.961 -10.727 7.766 1 24.78 302 PRO A CA 1
ATOM 2376 C C . PRO A 1 302 ? 10.484 -11.109 7.641 1 24.78 302 PRO A C 1
ATOM 2378 O O . PRO A 1 302 ? 9.953 -11.82 8.492 1 24.78 302 PRO A O 1
ATOM 2381 N N . GLY A 1 303 ? 9.602 -10.18 7.629 1 24.02 303 GLY A N 1
ATOM 2382 C CA . GLY A 1 303 ? 8.242 -10.695 7.516 1 24.02 303 GLY A CA 1
ATOM 2383 C C . GLY A 1 303 ? 8.125 -11.859 6.551 1 24.02 303 GLY A C 1
ATOM 2384 O O . GLY A 1 303 ? 8.25 -11.68 5.34 1 24.02 303 GLY A O 1
ATOM 2385 N N . ASN A 1 304 ? 8.664 -13.078 6.809 1 24.36 304 ASN A N 1
ATOM 2386 C CA . ASN A 1 304 ? 7.727 -14.203 6.863 1 24.36 304 ASN A CA 1
ATOM 2387 C C . ASN A 1 304 ? 6.496 -13.859 7.695 1 24.36 304 ASN A C 1
ATOM 2389 O O . ASN A 1 304 ? 6.605 -13.57 8.891 1 24.36 304 ASN A O 1
ATOM 2393 N N . ILE A 1 305 ? 5.621 -13.188 7.316 1 24.98 305 ILE A N 1
ATOM 2394 C CA . ILE A 1 305 ? 4.418 -13.031 8.125 1 24.98 305 ILE A CA 1
ATOM 2395 C C . ILE A 1 305 ? 4.086 -14.344 8.82 1 24.98 305 ILE A C 1
ATOM 2397 O O . ILE A 1 305 ? 3.402 -15.203 8.258 1 24.98 305 ILE A O 1
ATOM 2401 N N . THR A 1 306 ? 5 -15.219 9.281 1 23.83 306 THR A N 1
ATOM 2402 C CA . THR A 1 306 ? 4.414 -16.188 10.211 1 23.83 306 THR A CA 1
ATOM 2403 C C . THR A 1 306 ? 3.771 -15.477 11.398 1 23.83 306 THR A C 1
ATOM 2405 O O . THR A 1 306 ? 4.387 -14.609 12.016 1 23.83 306 THR A O 1
ATOM 2408 N N . TRP A 1 307 ? 2.457 -15.484 11.422 1 23.88 307 TRP A N 1
ATOM 2409 C CA . TRP A 1 307 ? 1.762 -15.422 12.703 1 23.88 307 TRP A CA 1
ATOM 2410 C C . TRP A 1 307 ? 2.439 -16.312 13.734 1 23.88 307 TRP A C 1
ATOM 2412 O O . TRP A 1 307 ? 2.27 -17.531 13.719 1 23.88 307 TRP A O 1
ATOM 2422 N N . ASN A 1 308 ? 3.533 -16.438 14.031 1 22.36 308 ASN A N 1
ATOM 2423 C CA . ASN A 1 308 ? 3.773 -17.375 15.125 1 22.36 308 ASN A CA 1
ATOM 2424 C C . ASN A 1 308 ? 2.756 -17.203 16.25 1 22.36 308 ASN A C 1
ATOM 2426 O O . ASN A 1 308 ? 2.256 -16.094 16.469 1 22.36 308 ASN A O 1
ATOM 2430 N N . LYS A 1 309 ? 2.01 -17.938 17.031 1 25.58 309 LYS A N 1
ATOM 2431 C CA . LYS A 1 309 ? 1.919 -17.531 18.422 1 25.58 309 LYS A CA 1
ATOM 2432 C C . LYS A 1 309 ? 3.084 -16.609 18.812 1 25.58 309 LYS A C 1
ATOM 2434 O O . LYS A 1 309 ? 2.949 -15.758 19.688 1 25.58 309 LYS A O 1
ATOM 2439 N N . THR A 1 310 ? 3.916 -16.953 18.453 1 23.95 310 THR A N 1
ATOM 2440 C CA . THR A 1 310 ? 4.352 -18.109 17.688 1 23.95 310 THR A CA 1
ATOM 2441 C C . THR A 1 310 ? 5.379 -17.703 16.625 1 23.95 310 THR A C 1
ATOM 2443 O O . THR A 1 310 ? 5.105 -16.859 15.781 1 23.95 310 THR A O 1
ATOM 2446 N N . GLU A 1 311 ? 6.695 -18.016 16.688 1 26.44 311 GLU A N 1
ATOM 2447 C CA . GLU A 1 311 ? 8.062 -17.969 16.172 1 26.44 311 GLU A CA 1
ATOM 2448 C C . GLU A 1 311 ? 8.086 -18.188 14.664 1 26.44 311 GLU A C 1
ATOM 2450 O O . GLU A 1 311 ? 9.148 -18.375 14.07 1 26.44 311 GLU A O 1
ATOM 2455 N N . THR A 1 312 ? 7.082 -18.156 13.844 1 23.17 312 THR A N 1
ATOM 2456 C CA . THR A 1 312 ? 7.395 -18.953 12.672 1 23.17 312 THR A CA 1
ATOM 2457 C C . THR A 1 312 ? 8.625 -18.406 11.953 1 23.17 312 THR A C 1
ATOM 2459 O O . THR A 1 312 ? 8.797 -17.188 11.844 1 23.17 312 THR A O 1
ATOM 2462 N N . PRO A 1 313 ? 9.406 -19.312 11.391 1 24.36 313 PRO A N 1
ATOM 2463 C CA . PRO A 1 313 ? 10.695 -19.469 10.711 1 24.36 313 PRO A CA 1
ATOM 2464 C C . PRO A 1 313 ? 10.859 -18.531 9.523 1 24.36 313 PRO A C 1
ATOM 2466 O O . PRO A 1 313 ? 9.867 -18.062 8.961 1 24.36 313 PRO A O 1
ATOM 2469 N N . SER A 1 314 ? 11.984 -17.859 9.375 1 25.41 314 SER A N 1
ATOM 2470 C CA . SER A 1 314 ? 12.805 -17.359 8.281 1 25.41 314 SER A CA 1
ATOM 2471 C C . SER A 1 314 ? 12.523 -18.125 6.988 1 25.41 314 SER A C 1
ATOM 2473 O O . SER A 1 314 ? 12.852 -19.297 6.867 1 25.41 314 SER A O 1
ATOM 2475 N N . SER A 1 315 ? 11.328 -17.781 6.441 1 27.06 315 SER A N 1
ATOM 2476 C CA . SER A 1 315 ? 10.922 -18.656 5.352 1 27.06 315 SER A CA 1
ATOM 2477 C C . SER A 1 315 ? 11.992 -18.719 4.266 1 27.06 315 SER A C 1
ATOM 2479 O O . SER A 1 315 ? 11.797 -18.219 3.156 1 27.06 315 SER A O 1
ATOM 2481 N N . ASP A 1 316 ? 13.242 -18.344 4.523 1 26.83 316 ASP A N 1
ATOM 2482 C CA . ASP A 1 316 ? 14.117 -18.859 3.479 1 26.83 316 ASP A CA 1
ATOM 2483 C C . ASP A 1 316 ? 13.617 -20.203 2.961 1 26.83 316 ASP A C 1
ATOM 2485 O O . ASP A 1 316 ? 13.164 -21.047 3.74 1 26.83 316 ASP A O 1
ATOM 2489 N N . PRO A 1 317 ? 13.078 -20.109 1.658 1 33.53 317 PRO A N 1
ATOM 2490 C CA . PRO A 1 317 ? 12.805 -21.516 1.35 1 33.53 317 PRO A CA 1
ATOM 2491 C C . PRO A 1 317 ? 13.758 -22.469 2.062 1 33.53 317 PRO A C 1
ATOM 2493 O O . PRO A 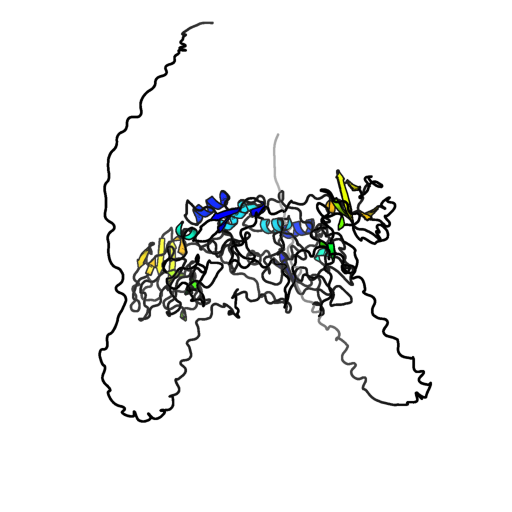1 317 ? 14.953 -22.188 2.186 1 33.53 317 PRO A O 1
ATOM 2496 N N . LEU A 1 318 ? 13.289 -23.031 3.166 1 35.94 318 LEU A N 1
ATOM 2497 C CA . LEU A 1 318 ? 14.078 -24.016 3.889 1 35.94 318 LEU A CA 1
ATOM 2498 C C . LEU A 1 318 ? 14.922 -24.844 2.926 1 35.94 318 LEU A C 1
ATOM 2500 O O . LEU A 1 318 ? 14.438 -25.25 1.864 1 35.94 318 LEU A O 1
ATOM 2504 N N . PRO A 1 319 ? 16.281 -24.547 2.826 1 38.81 319 PRO A N 1
ATOM 2505 C CA . PRO A 1 319 ? 16.953 -25.578 2.045 1 38.81 319 PRO A CA 1
ATOM 2506 C C . PRO A 1 319 ? 16.312 -26.953 2.227 1 38.81 319 PRO A C 1
ATOM 2508 O O . PRO A 1 319 ? 15.586 -27.188 3.199 1 38.81 319 PRO A O 1
ATOM 2511 N N . HIS A 1 320 ? 16.359 -27.641 1.167 1 41.81 320 HIS A N 1
ATOM 2512 C CA . HIS A 1 320 ? 15.938 -29.016 1.365 1 41.81 320 HIS A CA 1
ATOM 2513 C C . HIS A 1 320 ? 16.375 -29.547 2.729 1 41.81 320 HIS A C 1
ATOM 2515 O O . HIS A 1 320 ? 17.484 -29.234 3.189 1 41.81 320 HIS A O 1
ATOM 2521 N N . PRO A 1 321 ? 15.617 -29.797 3.631 1 35.25 321 PRO A N 1
ATOM 2522 C CA . PRO A 1 321 ? 16.172 -30.375 4.863 1 35.25 321 PRO A CA 1
ATOM 2523 C C . PRO A 1 321 ? 17.375 -31.266 4.617 1 35.25 321 PRO A C 1
ATOM 2525 O O . PRO A 1 321 ? 17.406 -32 3.617 1 35.25 321 PRO A O 1
ATOM 2528 N N . ALA A 1 322 ? 18.625 -30.859 5.023 1 31.06 322 ALA A N 1
ATOM 2529 C CA . ALA A 1 322 ? 19.75 -31.781 4.953 1 31.06 322 ALA A CA 1
ATOM 2530 C C . ALA A 1 322 ? 19.297 -33.219 5.266 1 31.06 322 ALA A C 1
ATOM 2532 O O . ALA A 1 322 ? 18.344 -33.406 6.02 1 31.06 322 ALA A O 1
ATOM 2533 N N . PRO A 1 323 ? 19.656 -34.156 4.387 1 27.42 323 PRO A N 1
ATOM 2534 C CA . PRO A 1 323 ? 19.297 -35.531 4.773 1 27.42 323 PRO A CA 1
ATOM 2535 C C . PRO A 1 323 ? 19.562 -35.812 6.25 1 27.42 323 PRO A C 1
ATOM 2537 O O . PRO A 1 323 ? 20.484 -35.219 6.832 1 27.42 323 PRO A O 1
ATOM 2540 N N . GLU A 1 324 ? 18.609 -36 7.07 1 28.78 324 GLU A N 1
ATOM 2541 C CA . GLU A 1 324 ? 18.844 -36.406 8.445 1 28.78 324 GLU A CA 1
ATOM 2542 C C . GLU A 1 324 ? 20.078 -37.281 8.555 1 28.78 324 GLU A C 1
ATOM 2544 O O . GLU A 1 324 ? 20.25 -38.219 7.781 1 28.78 324 GLU A O 1
ATOM 2549 N N . PRO A 1 325 ? 21.234 -36.719 9.039 1 27.09 325 PRO A N 1
ATOM 2550 C CA . PRO A 1 325 ? 22.328 -37.656 9.203 1 27.09 325 PRO A CA 1
ATOM 2551 C C . PRO A 1 325 ? 21.859 -39 9.742 1 27.09 325 PRO A C 1
ATOM 2553 O O . PRO A 1 325 ? 20.891 -39.062 10.5 1 27.09 325 PRO A O 1
ATOM 2556 N N . THR A 1 326 ? 22.016 -40.031 8.906 1 25.61 326 THR A N 1
ATOM 2557 C CA . THR A 1 326 ? 21.781 -41.375 9.359 1 25.61 326 THR A CA 1
ATOM 2558 C C . THR A 1 326 ? 22.391 -41.625 10.742 1 25.61 326 THR A C 1
ATOM 2560 O O . THR A 1 326 ? 23.609 -41.594 10.898 1 25.61 326 THR A O 1
ATOM 2563 N N . MET A 1 327 ? 21.812 -40.938 11.805 1 24.78 327 MET A N 1
ATOM 2564 C CA . MET A 1 327 ? 22.281 -41.312 13.125 1 24.78 327 MET A CA 1
ATOM 2565 C C . MET A 1 327 ? 22.531 -42.812 13.195 1 24.78 327 MET A C 1
ATOM 2567 O O . MET A 1 327 ? 21.641 -43.625 12.859 1 24.78 327 MET A O 1
ATOM 2571 N N . GLU A 1 328 ? 23.766 -43.188 13.078 1 24.14 328 GLU A N 1
ATOM 2572 C CA . GLU A 1 328 ? 24.188 -44.562 13.383 1 24.14 328 GLU A CA 1
ATOM 2573 C C . GLU A 1 328 ? 23.547 -45.062 14.672 1 24.14 328 GLU A C 1
ATOM 2575 O O . GLU A 1 328 ? 23.656 -44.406 15.719 1 24.14 328 GLU A O 1
ATOM 2580 N N . THR A 1 329 ? 22.297 -45.656 14.531 1 23.58 329 THR A N 1
ATOM 2581 C CA . THR A 1 329 ? 21.609 -46.312 15.617 1 23.58 329 THR A CA 1
ATOM 2582 C C . THR A 1 329 ? 22.594 -47.094 16.5 1 23.58 329 THR A C 1
ATOM 2584 O O . THR A 1 329 ? 23.219 -48.031 16.062 1 23.58 329 THR A O 1
ATOM 2587 N N . VAL A 1 330 ? 23.344 -46.312 17.219 1 24.22 330 VAL A N 1
ATOM 2588 C CA . VAL A 1 330 ? 24.156 -47 18.203 1 24.22 330 VAL A CA 1
ATOM 2589 C C . VAL A 1 330 ? 23.297 -48.094 18.891 1 24.22 330 VAL A C 1
ATOM 2591 O O . VAL A 1 330 ? 22.125 -47.844 19.172 1 24.22 330 VAL A O 1
ATOM 2594 N N . GLY A 1 331 ? 23.703 -49.344 18.781 1 20.83 331 GLY A N 1
ATOM 2595 C CA . GLY A 1 331 ? 23.156 -50.656 19.156 1 20.83 331 GLY A CA 1
ATOM 2596 C C . GLY A 1 331 ? 22.641 -50.688 20.578 1 20.83 331 GLY A C 1
ATOM 2597 O O . GLY A 1 331 ? 23.328 -50.25 21.5 1 20.83 331 GLY A O 1
ATOM 2598 N N . ALA A 1 332 ? 21.297 -50.25 20.766 1 25.05 332 ALA A N 1
ATOM 2599 C CA . ALA A 1 332 ? 20.656 -50.344 22.062 1 25.05 332 ALA A CA 1
ATOM 2600 C C . ALA A 1 332 ? 21.109 -51.562 22.844 1 25.05 332 ALA A C 1
ATOM 2602 O O . ALA A 1 332 ? 21.266 -52.656 22.266 1 25.05 332 ALA A O 1
ATOM 2603 N N . PRO A 1 333 ? 21.766 -51.312 23.891 1 23 333 PRO A N 1
ATOM 2604 C CA . PRO A 1 333 ? 22.281 -52.469 24.609 1 23 333 PRO A CA 1
ATOM 2605 C C . PRO A 1 333 ? 21.203 -53.531 24.859 1 23 333 PRO A C 1
ATOM 2607 O O . PRO A 1 333 ? 20.016 -53.188 24.906 1 23 333 PRO A O 1
ATOM 2610 N N . HIS A 1 334 ? 21.359 -54.844 24.547 1 20.47 334 HIS A N 1
ATOM 2611 C CA . HIS A 1 334 ? 20.594 -56.094 24.625 1 20.47 334 HIS A CA 1
ATOM 2612 C C . HIS A 1 334 ? 19.953 -56.25 25.984 1 20.47 334 HIS A C 1
ATOM 2614 O O . HIS A 1 334 ? 20.625 -56.562 26.969 1 20.47 334 HIS A O 1
ATOM 2620 N N . VAL A 1 335 ? 19.125 -55.156 26.359 1 21.45 335 VAL A N 1
ATOM 2621 C CA . VAL A 1 335 ? 18.625 -55.5 27.688 1 21.45 335 VAL A CA 1
ATOM 2622 C C . VAL A 1 335 ? 17.953 -56.875 27.656 1 21.45 335 VAL A C 1
ATOM 2624 O O . VAL A 1 335 ? 17.172 -57.156 26.75 1 21.45 335 VAL A O 1
ATOM 2627 N N . GLU A 1 336 ? 18.484 -57.75 28.422 1 19.92 336 GLU A N 1
ATOM 2628 C CA . GLU A 1 336 ? 18.203 -59.188 28.625 1 19.92 336 GLU A CA 1
ATOM 2629 C C . GLU A 1 336 ? 16.719 -59.406 28.953 1 19.92 336 GLU A C 1
ATOM 2631 O O . GLU A 1 336 ? 16.125 -58.656 29.719 1 19.92 336 GLU A O 1
ATOM 2636 N N . LYS A 1 337 ? 15.984 -60.156 28.094 1 21.67 337 LYS A N 1
ATOM 2637 C CA . LYS A 1 337 ? 14.633 -60.688 27.953 1 21.67 337 LYS A CA 1
ATOM 2638 C C . LYS A 1 337 ? 14.125 -61.25 29.281 1 21.67 337 LYS A C 1
ATOM 2640 O O . LYS A 1 337 ? 14.688 -62.219 29.812 1 21.67 337 LYS A O 1
ATOM 2645 N N . GLU A 1 338 ? 13.695 -60.281 30.219 1 21.19 338 GLU A N 1
ATOM 2646 C CA . GLU A 1 338 ? 13.281 -61.062 31.359 1 21.19 338 GLU A CA 1
ATOM 2647 C C . GLU A 1 338 ? 12.195 -62.062 30.969 1 21.19 338 GLU A C 1
ATOM 2649 O O . GLU A 1 338 ? 11.453 -61.844 30.016 1 21.19 338 GLU A O 1
ATOM 2654 N N . PRO A 1 339 ? 12.086 -63.25 31.641 1 18.89 339 PRO A N 1
ATOM 2655 C CA . PRO A 1 339 ? 11.406 -64.5 31.391 1 18.89 339 PRO A CA 1
ATOM 2656 C C . PRO A 1 339 ? 9.883 -64.375 31.453 1 18.89 339 PRO A C 1
ATOM 2658 O O . PRO A 1 339 ? 9.359 -63.562 32.188 1 18.89 339 PRO A O 1
ATOM 2661 N N . SER A 1 340 ? 9.148 -64.625 30.281 1 18.66 340 SER A N 1
ATOM 2662 C CA . SER A 1 340 ? 7.762 -64.688 29.844 1 18.66 340 SER A CA 1
ATOM 2663 C C . SER A 1 340 ? 6.922 -65.562 30.812 1 18.66 340 SER A C 1
ATOM 2665 O O . SER A 1 340 ? 7.082 -66.75 30.875 1 18.66 340 SER A O 1
ATOM 2667 N N . SER A 1 341 ? 6.672 -65 32.062 1 18.52 341 SER A N 1
ATOM 2668 C CA . SER A 1 341 ? 5.871 -65.938 32.812 1 18.52 341 SER A CA 1
ATOM 2669 C C . SER A 1 341 ? 4.547 -66.25 32.125 1 18.52 341 SER A C 1
ATOM 2671 O O . SER A 1 341 ? 4.016 -65.375 31.391 1 18.52 341 SER A O 1
ATOM 2673 N N . SER A 1 342 ? 3.885 -67.438 32.312 1 17.53 342 SER A N 1
ATOM 2674 C CA . SER A 1 342 ? 2.988 -68.438 31.734 1 17.53 342 SER A CA 1
ATOM 2675 C C . SER A 1 342 ? 1.527 -68.062 31.953 1 17.53 342 SER A C 1
ATOM 2677 O O . SER A 1 342 ? 0.625 -68.812 31.609 1 17.53 342 SER A O 1
ATOM 2679 N N . TYR A 1 343 ? 1.082 -66.875 32.406 1 19.23 343 TYR A N 1
ATOM 2680 C CA . TYR A 1 343 ? -0.186 -67.188 33.062 1 19.23 343 TYR A CA 1
ATOM 2681 C C . TYR A 1 343 ? -1.228 -67.625 32.031 1 19.23 343 TYR A C 1
ATOM 2683 O O . TYR A 1 343 ? -1.147 -67.188 30.859 1 19.23 343 TYR A O 1
ATOM 2691 N N . PRO A 1 344 ? -2.357 -68.312 32.469 1 17.88 344 PRO A N 1
ATOM 2692 C CA . PRO A 1 344 ? -3.316 -69.312 32 1 17.88 344 PRO A CA 1
ATOM 2693 C C . PRO A 1 344 ? -4.438 -68.688 31.156 1 17.88 344 PRO A C 1
ATOM 2695 O O . PRO A 1 344 ? -4.66 -67.5 31.219 1 17.88 344 PRO A O 1
ATOM 2698 N N . ASN A 1 345 ? -5.199 -69.5 30.344 1 17.59 345 ASN A N 1
ATOM 2699 C CA . ASN A 1 345 ? -6.016 -69.562 29.141 1 17.59 345 ASN A CA 1
ATOM 2700 C C . ASN A 1 345 ? -7.434 -69.062 29.391 1 17.59 345 ASN A C 1
ATOM 2702 O O . ASN A 1 345 ? -8.312 -69.188 28.531 1 17.59 345 ASN A O 1
ATOM 2706 N N . VAL A 1 346 ? -7.828 -68.312 30.422 1 19.11 346 VAL A N 1
ATOM 2707 C CA . VAL A 1 346 ? -9.234 -68.5 30.75 1 19.11 346 VAL A CA 1
ATOM 2708 C C . VAL A 1 346 ? -10.117 -68.062 29.594 1 19.11 346 VAL A C 1
ATOM 2710 O O . VAL A 1 346 ? -9.766 -67.125 28.859 1 19.11 346 VAL A O 1
ATOM 2713 N N . PRO A 1 347 ? -11.328 -68.75 29.344 1 18.11 347 PRO A N 1
ATOM 2714 C CA . PRO A 1 347 ? -12.312 -69.062 28.312 1 18.11 347 PRO A CA 1
ATOM 2715 C C . PRO A 1 347 ? -13.188 -67.875 27.922 1 18.11 347 PRO A C 1
ATOM 2717 O O . PRO A 1 347 ? -13.367 -66.938 28.719 1 18.11 347 PRO A O 1
ATOM 2720 N N . THR A 1 348 ? -13.414 -67.625 26.625 1 18.03 348 THR A N 1
ATOM 2721 C CA . THR A 1 348 ? -13.852 -66.562 25.734 1 18.03 348 THR A CA 1
ATOM 2722 C C . THR A 1 348 ? -15.367 -66.438 25.797 1 18.03 348 THR A C 1
ATOM 2724 O O . THR A 1 348 ? -15.953 -65.688 25 1 18.03 348 THR A O 1
ATOM 2727 N N . ASP A 1 349 ? -16.047 -66.688 26.891 1 17.77 349 ASP A N 1
ATOM 2728 C CA . ASP A 1 349 ? -17.484 -66.812 26.719 1 17.77 349 ASP A CA 1
ATOM 2729 C C . ASP A 1 349 ? -18.094 -65.625 25.984 1 17.77 349 ASP A C 1
ATOM 2731 O O . ASP A 1 349 ? -17.625 -64.5 26.156 1 17.77 349 ASP A O 1
ATOM 2735 N N . SER A 1 350 ? -18.938 -65.938 25 1 17.69 350 SER A N 1
ATOM 2736 C CA . SER A 1 350 ? -19.594 -65.5 23.781 1 17.69 350 SER A CA 1
ATOM 2737 C C . SER A 1 350 ? -20.688 -64.5 24.078 1 17.69 350 SER A C 1
ATOM 2739 O O . SER A 1 350 ? -21.609 -64.312 23.297 1 17.69 350 SER A O 1
ATOM 2741 N N . SER A 1 351 ? -20.594 -63.75 25.156 1 17.3 351 SER A N 1
ATOM 2742 C CA . SER A 1 351 ? -21.828 -63.125 25.609 1 17.3 351 SER A CA 1
ATOM 2743 C C . SER A 1 351 ? -22.344 -62.125 24.609 1 17.3 351 SER A C 1
ATOM 2745 O O . SER A 1 351 ? -23.188 -61.281 24.953 1 17.3 351 SER A O 1
ATOM 2747 N N . GLY A 1 352 ? -22.406 -62.438 23.375 1 17.08 352 GLY A N 1
ATOM 2748 C CA . GLY A 1 352 ? -22.625 -61.312 22.484 1 17.08 352 GLY A CA 1
ATOM 2749 C C . GLY A 1 352 ? -23.953 -60.625 22.75 1 17.08 352 GLY A C 1
ATOM 2750 O O . GLY A 1 352 ? -25.016 -61.188 22.5 1 17.08 352 GLY A O 1
ATOM 2751 N N . SER A 1 353 ? -24.141 -59.938 23.781 1 16.59 353 SER A N 1
ATOM 2752 C CA . SER A 1 353 ? -25.375 -59.312 24.25 1 16.59 353 SER A CA 1
ATOM 2753 C C . SER A 1 353 ? -25.891 -58.281 23.234 1 16.59 353 SER A C 1
ATOM 2755 O O . SER A 1 353 ? -26.891 -57.625 23.484 1 16.59 353 SER A O 1
ATOM 2757 N N . THR A 1 354 ? -25.203 -58.062 22.188 1 16.42 354 THR A N 1
ATOM 2758 C CA . THR A 1 354 ? -25.469 -56.656 21.891 1 16.42 354 THR A CA 1
ATOM 2759 C C . THR A 1 354 ? -26.953 -56.406 21.656 1 16.42 354 THR A C 1
ATOM 2761 O O . THR A 1 354 ? -27.609 -57.219 21 1 16.42 354 THR A O 1
ATOM 2764 N N . ASP A 1 355 ? -27.578 -55.781 22.453 1 15.73 355 ASP A N 1
ATOM 2765 C CA . ASP A 1 355 ? -28.891 -55.219 22.766 1 15.73 355 ASP A CA 1
ATOM 2766 C C . ASP A 1 355 ? -29.438 -54.438 21.578 1 15.73 355 ASP A C 1
ATOM 2768 O O . ASP A 1 355 ? -30.609 -54.094 21.547 1 15.73 355 ASP A O 1
ATOM 2772 N N . THR A 1 356 ? -28.406 -53.969 20.828 1 16.08 356 THR A N 1
ATOM 2773 C CA . THR A 1 356 ? -28.828 -52.625 20.5 1 16.08 356 THR A CA 1
ATOM 2774 C C . THR A 1 356 ? -30.219 -52.594 19.859 1 16.08 356 THR A C 1
ATOM 2776 O O . THR A 1 356 ? -30.641 -53.625 19.281 1 16.08 356 THR A O 1
ATOM 2779 N N . THR A 1 357 ? -30.656 -51.469 19.844 1 16.33 357 THR A N 1
ATOM 2780 C CA . THR A 1 357 ? -31.766 -50.5 19.719 1 16.33 357 THR A CA 1
ATOM 2781 C C . THR A 1 357 ? -32.375 -50.594 18.328 1 16.33 357 THR A C 1
ATOM 2783 O O . THR A 1 357 ? -31.688 -50.469 17.312 1 16.33 357 THR A O 1
ATOM 2786 N N . THR A 1 358 ? -33.344 -51.531 18.25 1 16.47 358 THR A N 1
ATOM 2787 C CA . THR A 1 358 ? -34.188 -51.875 17.109 1 16.47 358 THR A CA 1
ATOM 2788 C C . THR A 1 358 ? -34.594 -50.625 16.328 1 16.47 358 THR A C 1
ATOM 2790 O O . THR A 1 358 ? -35.281 -49.75 16.859 1 16.47 358 THR A O 1
ATOM 2793 N N . PRO A 1 359 ? -33.562 -49.969 15.711 1 15.79 359 PRO A N 1
ATOM 2794 C CA . PRO A 1 359 ? -34.094 -48.719 15.133 1 15.79 359 PRO A CA 1
ATOM 2795 C C . PRO A 1 359 ? -35.406 -48.938 14.383 1 15.79 359 PRO A C 1
ATOM 2797 O O . PRO A 1 359 ? -35.688 -50.031 13.906 1 15.79 359 PRO A O 1
ATOM 2800 N N . VAL A 1 360 ? -36.25 -48.094 14.734 1 15.9 360 VAL A N 1
ATOM 2801 C CA . VAL A 1 360 ? -37.625 -47.781 14.383 1 15.9 360 VAL A CA 1
ATOM 2802 C C . VAL A 1 360 ? -37.75 -47.688 12.859 1 15.9 360 VAL A C 1
ATOM 2804 O O . VAL A 1 360 ? -37.125 -46.844 12.211 1 15.9 360 VAL A O 1
ATOM 2807 N N . GLN A 1 361 ? -37.875 -48.75 12.109 1 14.59 361 GLN A N 1
ATOM 2808 C CA . GLN A 1 361 ? -37.938 -49 10.68 1 14.59 361 GLN A CA 1
ATOM 2809 C C . GLN A 1 361 ? -38.75 -47.938 9.969 1 14.59 361 GLN A C 1
ATOM 2811 O O . GLN A 1 361 ? -38.312 -47.375 8.961 1 14.59 361 GLN A O 1
ATOM 2816 N N . ARG A 1 362 ? -40.031 -48.188 10.047 1 14.7 362 ARG A N 1
ATOM 2817 C CA . ARG A 1 362 ? -40.781 -48.625 8.875 1 14.7 362 ARG A CA 1
ATOM 2818 C C . ARG A 1 362 ? -41.094 -47.469 7.949 1 14.7 362 ARG A C 1
ATOM 2820 O O . ARG A 1 362 ? -40.812 -47.531 6.75 1 14.7 362 ARG A O 1
ATOM 2827 N N . ASP A 1 363 ? -42.312 -46.875 8.047 1 14.42 363 ASP A N 1
ATOM 2828 C CA . ASP A 1 363 ? -43.406 -46.969 7.074 1 14.42 363 ASP A CA 1
ATOM 2829 C C . ASP A 1 363 ? -43.344 -45.812 6.086 1 14.42 363 ASP A C 1
ATOM 2831 O O . ASP A 1 363 ? -43 -44.688 6.457 1 14.42 363 ASP A O 1
ATOM 2835 N N . VAL A 1 364 ? -43.219 -46.031 4.734 1 15.58 364 VAL A N 1
ATOM 2836 C CA . VAL A 1 364 ? -43.344 -45.531 3.371 1 15.58 364 VAL A CA 1
ATOM 2837 C C . VAL A 1 364 ? -44.562 -44.625 3.258 1 15.58 364 VAL A C 1
ATOM 2839 O O . VAL A 1 364 ? -45.719 -45.062 3.404 1 15.58 364 VAL A O 1
ATOM 2842 N N . PHE A 1 365 ? -44.5 -43.469 3.969 1 14.72 365 PHE A N 1
ATOM 2843 C CA . PHE A 1 365 ? -45.719 -42.656 3.742 1 14.72 365 PHE A CA 1
ATOM 2844 C C . PHE A 1 365 ? -46.031 -42.594 2.256 1 14.72 365 PHE A C 1
ATOM 2846 O O . PHE A 1 365 ? -45.25 -42.094 1.458 1 14.72 365 PHE A O 1
ATOM 2853 N N . GLU A 1 366 ? -46.875 -43.5 1.725 1 14.55 366 GLU A N 1
ATOM 2854 C CA . GLU A 1 366 ? -47.562 -43.688 0.455 1 14.55 366 GLU A CA 1
ATOM 2855 C C . GLU A 1 366 ? -48.125 -42.375 -0.063 1 14.55 366 GLU A C 1
ATOM 2857 O O . GLU A 1 366 ? -48.375 -41.469 0.716 1 14.55 366 GLU A O 1
ATOM 2862 N N . LYS A 1 367 ? -48.812 -42.406 -1.286 1 15.73 367 LYS A N 1
ATOM 2863 C CA . LYS A 1 367 ? -48.969 -41.812 -2.598 1 15.73 367 LYS A CA 1
ATOM 2864 C C . LYS A 1 367 ? -50.062 -40.719 -2.553 1 15.73 367 LYS A C 1
ATOM 2866 O O . LYS A 1 367 ? -50.031 -39.781 -3.342 1 15.73 367 LYS A O 1
ATOM 2871 N N . GLU A 1 368 ? -51.188 -40.625 -1.794 1 14.9 368 GLU A N 1
ATOM 2872 C CA . GLU A 1 368 ? -52.438 -40.656 -2.523 1 14.9 368 GLU A CA 1
ATOM 2873 C C . GLU A 1 368 ? -52.656 -39.375 -3.34 1 14.9 368 GLU A C 1
ATOM 2875 O O . GLU A 1 368 ? -52.125 -38.312 -2.984 1 14.9 368 GLU A O 1
ATOM 2880 N N . ARG A 1 369 ? -53.688 -39.406 -4.473 1 15.54 369 ARG A N 1
ATOM 2881 C CA . ARG A 1 369 ? -54.219 -39.031 -5.785 1 15.54 369 ARG A CA 1
ATOM 2882 C C . ARG A 1 369 ? -55.031 -37.75 -5.715 1 15.54 369 ARG A C 1
ATOM 2884 O O . ARG A 1 369 ? -55.281 -37.125 -6.742 1 15.54 369 ARG A O 1
ATOM 2891 N N . ILE A 1 370 ? -55.625 -37.219 -4.641 1 15.08 370 ILE A N 1
ATOM 2892 C CA . ILE A 1 370 ? -57.062 -37 -4.898 1 15.08 370 ILE A CA 1
ATOM 2893 C C . ILE A 1 370 ? -57.219 -35.938 -5.984 1 15.08 370 ILE A C 1
ATOM 2895 O O . ILE A 1 370 ? -56.375 -35.094 -6.164 1 15.08 370 ILE A O 1
ATOM 2899 N N . ASP A 1 371 ? -58.625 -35.625 -6.293 1 14.88 371 ASP A N 1
ATOM 2900 C CA . ASP A 1 371 ? -59.688 -35.344 -7.246 1 14.88 371 ASP A CA 1
ATOM 2901 C C . ASP A 1 371 ? -59.625 -33.906 -7.77 1 14.88 371 ASP A C 1
ATOM 2903 O O . ASP A 1 371 ? -58.969 -33.062 -7.164 1 14.88 371 ASP A O 1
ATOM 2907 N N . SER A 1 372 ? -60.781 -33.5 -8.602 1 14.67 372 SER A N 1
ATOM 2908 C CA . SER A 1 372 ? -61.344 -32.969 -9.844 1 14.67 372 SER A CA 1
ATOM 2909 C C . SER A 1 372 ? -61.531 -31.453 -9.75 1 14.67 372 SER A C 1
ATOM 2911 O O . SER A 1 372 ? -61.25 -30.734 -10.703 1 14.67 372 SER A O 1
ATOM 2913 N N . PRO A 1 373 ? -62.312 -30.812 -8.789 1 15.48 373 PRO A N 1
ATOM 2914 C CA . PRO A 1 373 ? -63.5 -30.234 -9.406 1 15.48 373 PRO A CA 1
ATOM 2915 C C . PRO A 1 373 ? -63.219 -28.938 -10.18 1 15.48 373 PRO A C 1
ATOM 2917 O O . PRO A 1 373 ? -62.188 -28.297 -9.93 1 15.48 373 PRO A O 1
ATOM 2920 N N . THR A 1 374 ? -64.125 -28.562 -11.273 1 14.95 374 THR A N 1
ATOM 2921 C CA . THR A 1 374 ? -64.562 -27.812 -12.453 1 14.95 374 THR A CA 1
ATOM 2922 C C . THR A 1 374 ? -64.812 -26.344 -12.102 1 14.95 374 THR A C 1
ATOM 2924 O O . THR A 1 374 ? -64.625 -25.469 -12.953 1 14.95 374 THR A O 1
ATOM 2927 N N . SER A 1 375 ? -65.312 -25.875 -10.891 1 14.47 375 SER A N 1
ATOM 2928 C CA . SER A 1 375 ? -66.438 -24.984 -11.109 1 14.47 375 SER A CA 1
ATOM 2929 C C . SER A 1 375 ? -66 -23.719 -11.844 1 14.47 375 SER A C 1
ATOM 2931 O O . SER A 1 375 ? -64.875 -23.266 -11.695 1 14.47 375 SER A O 1
ATOM 2933 N N . THR A 1 376 ? -67.062 -23.062 -12.688 1 14.66 376 THR A N 1
ATOM 2934 C CA . THR A 1 376 ? -67.625 -22.234 -13.75 1 14.66 376 THR A CA 1
ATOM 2935 C C . THR A 1 376 ? -67.562 -20.75 -13.383 1 14.66 376 THR A C 1
ATOM 2937 O O . THR A 1 376 ? -68.062 -19.906 -14.117 1 14.66 376 THR A O 1
ATOM 2940 N N . ALA A 1 377 ? -67 -20.203 -12.406 1 15.42 377 ALA A N 1
ATOM 2941 C CA . ALA A 1 377 ? -67.688 -18.953 -12.188 1 15.42 377 ALA A CA 1
ATOM 2942 C C . ALA A 1 377 ? -67.812 -18.141 -13.477 1 15.42 377 ALA A C 1
ATOM 2944 O O . ALA A 1 377 ? -66.875 -18.109 -14.266 1 15.42 377 ALA A O 1
ATOM 2945 N N . HIS A 1 378 ? -69 -17.562 -13.727 1 14.34 378 HIS A N 1
ATOM 2946 C CA . HIS A 1 378 ? -70 -16.906 -14.617 1 14.34 378 HIS A CA 1
ATOM 2947 C C . HIS A 1 378 ? -69.312 -15.734 -15.344 1 14.34 378 HIS A C 1
ATOM 2949 O O . HIS A 1 378 ? -68.25 -15.312 -14.992 1 14.34 378 HIS A O 1
ATOM 2955 N N . SER A 1 379 ? -70.188 -14.641 -15.383 1 14.19 379 SER A N 1
ATOM 2956 C CA . SER A 1 379 ? -71 -13.984 -16.406 1 14.19 379 SER A CA 1
ATOM 2957 C C . SER A 1 379 ? -70.25 -12.781 -17 1 14.19 379 SER A C 1
ATOM 2959 O O . SER A 1 379 ? -70.188 -12.648 -18.219 1 14.19 379 SER A O 1
ATOM 2961 N N . GLU A 1 380 ? -70.562 -11.492 -16.375 1 14.86 380 GLU A N 1
ATOM 2962 C CA . GLU A 1 380 ? -71.312 -10.484 -17.109 1 14.86 380 GLU A CA 1
ATOM 2963 C C . GLU A 1 380 ? -70.438 -9.727 -18.094 1 14.86 380 GLU A C 1
ATOM 2965 O O . GLU A 1 380 ? -69.188 -9.742 -17.969 1 14.86 380 GLU A O 1
ATOM 2970 N N . THR A 1 381 ? -71.062 -8.602 -18.703 1 14.3 381 THR A N 1
ATOM 2971 C CA . THR A 1 381 ? -71.5 -7.973 -19.938 1 14.3 381 THR A CA 1
ATOM 2972 C C . THR A 1 381 ? -70.5 -6.977 -20.469 1 14.3 381 THR A C 1
ATOM 2974 O O . THR A 1 381 ? -70.188 -6.949 -21.656 1 14.3 381 THR A O 1
ATOM 2977 N N . MET A 1 382 ? -70.312 -5.688 -19.797 1 14.86 382 MET A N 1
ATOM 2978 C CA . MET A 1 382 ? -70.812 -4.582 -20.594 1 14.86 382 MET A CA 1
ATOM 2979 C C . MET A 1 382 ? -69.875 -4.23 -21.75 1 14.86 382 MET A C 1
ATOM 2981 O O . MET A 1 382 ? -68.688 -4.504 -21.672 1 14.86 382 MET A O 1
ATOM 2985 N N . LEU A 1 383 ? -70.375 -3.379 -22.781 1 14.19 383 LEU A N 1
ATOM 2986 C CA . LEU A 1 383 ? -70.625 -2.965 -24.156 1 14.19 383 LEU A CA 1
ATOM 2987 C C . LEU A 1 383 ? -69.438 -2.125 -24.672 1 14.19 383 LEU A C 1
ATOM 2989 O O . LEU A 1 383 ? -68.938 -2.354 -25.781 1 14.19 383 LEU A O 1
ATOM 2993 N N . ASP A 1 384 ? -69.312 -0.82 -24.203 1 14.58 384 ASP A N 1
ATOM 2994 C CA . ASP A 1 384 ? -69.688 0.147 -25.219 1 14.58 384 ASP A CA 1
ATOM 2995 C C . ASP A 1 384 ? -68.625 0.301 -26.297 1 14.58 384 ASP A C 1
ATOM 2997 O O . ASP A 1 384 ? -67.5 -0.024 -26.062 1 14.58 384 ASP A O 1
ATOM 3001 N N . GLN A 1 385 ? -68.75 1.444 -27.125 1 13.97 385 GLN A N 1
ATOM 3002 C CA . GLN A 1 385 ? -69 1.921 -28.484 1 13.97 385 GLN A CA 1
ATOM 3003 C C . GLN A 1 385 ? -67.688 2.232 -29.188 1 13.97 385 GLN A C 1
ATOM 3005 O O . GLN A 1 385 ? -67.375 1.66 -30.234 1 13.97 385 GLN A O 1
ATOM 3010 N N . ASN A 1 386 ? -67.438 3.582 -29.453 1 14.59 386 ASN A N 1
ATOM 3011 C CA . ASN A 1 386 ? -67.562 4.16 -30.797 1 14.59 386 ASN A CA 1
ATOM 3012 C C . ASN A 1 386 ? -66.25 4.098 -31.547 1 14.59 386 ASN A C 1
ATOM 3014 O O . ASN A 1 386 ? -65.188 3.9 -30.938 1 14.59 386 ASN A O 1
ATOM 3018 N N . GLU A 1 387 ? -66 5.105 -32.562 1 14.39 387 GLU A N 1
ATOM 3019 C CA . GLU A 1 387 ? -66 5.32 -34 1 14.39 387 GLU A CA 1
ATOM 3020 C C . GLU A 1 387 ? -64.562 5.555 -34.5 1 14.39 387 GLU A C 1
ATOM 3022 O O . GLU A 1 387 ? -64.188 5 -35.531 1 14.39 387 GLU A O 1
ATOM 3027 N N . LYS A 1 388 ? -63.812 6.809 -34.188 1 15.56 388 LYS A N 1
ATOM 3028 C CA . LYS A 1 388 ? -63.625 7.715 -35.312 1 15.56 388 LYS A CA 1
ATOM 3029 C C . LYS A 1 388 ? -62.594 7.188 -36.281 1 15.56 388 LYS A C 1
ATOM 3031 O O . LYS A 1 388 ? -61.594 6.602 -35.844 1 15.56 388 LYS A O 1
ATOM 3036 N N . HIS A 1 389 ? -62.75 7.258 -37.719 1 14.51 389 HIS A N 1
ATOM 3037 C CA . HIS A 1 389 ? -62.594 6.973 -39.125 1 14.51 389 HIS A CA 1
ATOM 3038 C C . HIS A 1 389 ? -61.281 7.508 -39.656 1 14.51 389 HIS A C 1
ATOM 3040 O O . HIS A 1 389 ? -60.594 6.832 -40.438 1 14.51 389 HIS A O 1
ATOM 3046 N N . HIS A 1 390 ? -60.875 8.898 -39.562 1 14.8 390 HIS A N 1
ATOM 3047 C CA . HIS A 1 390 ? -60.906 9.594 -40.844 1 14.8 390 HIS A CA 1
ATOM 3048 C C . HIS A 1 390 ? -59.812 9.078 -41.781 1 14.8 390 HIS A C 1
ATOM 3050 O O . HIS A 1 390 ? -58.781 8.594 -41.344 1 14.8 390 HIS A O 1
ATOM 3056 N N . ASP A 1 391 ? -59.875 9.5 -43.188 1 15.14 391 ASP A N 1
ATOM 3057 C CA . ASP A 1 391 ? -59.906 9.258 -44.625 1 15.14 391 ASP A CA 1
ATOM 3058 C C . ASP A 1 391 ? -58.531 9.484 -45.25 1 15.14 391 ASP A C 1
ATOM 3060 O O . ASP A 1 391 ? -57.969 8.586 -45.875 1 15.14 391 ASP A O 1
ATOM 3064 N N . GLY A 1 392 ? -58.344 10.836 -46.062 1 15.1 392 GLY A N 1
ATOM 3065 C CA . GLY A 1 392 ? -58.469 11.023 -47.5 1 15.1 392 GLY A CA 1
ATOM 3066 C C . GLY A 1 392 ? -57.125 10.922 -48.219 1 15.1 392 GLY A C 1
ATOM 3067 O O . GLY A 1 392 ? -56.094 10.812 -47.594 1 15.1 392 GLY A O 1
ATOM 3068 N N . LEU A 1 393 ? -56.719 12.203 -49.344 1 15.77 393 LEU A N 1
ATOM 3069 C CA . LEU A 1 393 ? -56.75 12.383 -50.781 1 15.77 393 LEU A CA 1
ATOM 3070 C C . LEU A 1 393 ? -55.375 12.344 -51.406 1 15.77 393 LEU A C 1
ATOM 3072 O O . LEU A 1 393 ? -55.094 11.516 -52.281 1 15.77 393 LEU A O 1
ATOM 3076 N N . ASP A 1 394 ? -54.844 13.695 -52.094 1 16.45 394 ASP A N 1
ATOM 3077 C CA . ASP A 1 394 ? -54.844 14.062 -53.5 1 16.45 394 ASP A CA 1
ATOM 3078 C C . ASP A 1 394 ? -53.469 13.797 -54.156 1 16.45 394 ASP A C 1
ATOM 3080 O O . ASP A 1 394 ? -52.469 13.672 -53.469 1 16.45 394 ASP A O 1
ATOM 3084 N N . GLY A 1 395 ? -53.312 14.141 -55.719 1 16.69 395 GLY A N 1
ATOM 3085 C CA . GLY A 1 395 ? -53.031 13.93 -57.125 1 16.69 395 GLY A CA 1
ATOM 3086 C C . GLY A 1 395 ? -51.75 14.609 -57.594 1 16.69 395 GLY A C 1
ATOM 3087 O O . GLY A 1 395 ? -50.875 13.961 -58.156 1 16.69 395 GLY A O 1
ATOM 3088 N N . SER A 1 396 ? -51.781 16.047 -58.062 1 16.97 396 SER A N 1
ATOM 3089 C CA . SER A 1 396 ? -51.656 16.562 -59.438 1 16.97 396 SER A CA 1
ATOM 3090 C C . SER A 1 396 ? -50.219 16.828 -59.812 1 16.97 396 SER A C 1
ATOM 3092 O O . SER A 1 396 ? -49.312 16.812 -58.969 1 16.97 396 SER A O 1
ATOM 3094 N N . GLN A 1 397 ? -50 18.203 -60.531 1 17.48 397 GLN A N 1
ATOM 3095 C CA . GLN A 1 397 ? -49.906 18.812 -61.844 1 17.48 397 GLN A CA 1
ATOM 3096 C C . GLN A 1 397 ? -48.469 19.297 -62.125 1 17.48 397 GLN A C 1
ATOM 3098 O O . GLN A 1 397 ? -47.812 18.828 -63.062 1 17.48 397 GLN A O 1
ATOM 3103 N N . HIS A 1 398 ? -48.438 20.719 -62.5 1 18.62 398 HIS A N 1
ATOM 3104 C CA . HIS A 1 398 ? -48.25 21.609 -63.625 1 18.62 398 HIS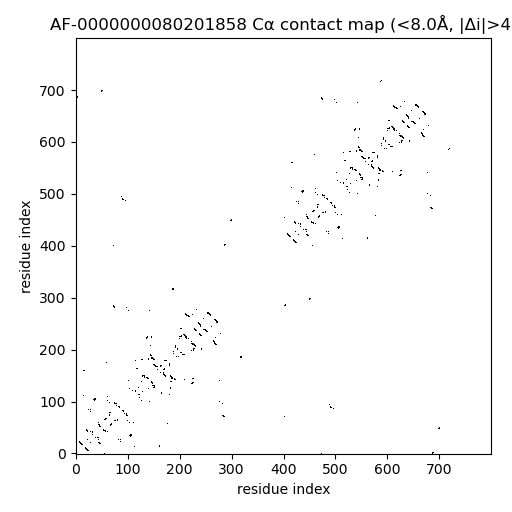 A CA 1
ATOM 3105 C C . HIS A 1 398 ? -46.812 22.125 -63.719 1 18.62 398 HIS A C 1
ATOM 3107 O O . HIS A 1 398 ? -46.062 22.031 -62.75 1 18.62 398 HIS A O 1
ATOM 3113 N N . GLY A 1 399 ? -46.875 23.375 -64.375 1 18.8 399 GLY A N 1
ATOM 3114 C CA . GLY A 1 399 ? -46.469 24.312 -65.438 1 18.8 399 GLY A CA 1
ATOM 3115 C C . GLY A 1 399 ? -45.281 25.172 -65 1 18.8 399 GLY A C 1
ATOM 3116 O O . GLY A 1 399 ? -44.281 25.281 -65.688 1 18.8 399 GLY A O 1
ATOM 3117 N N . SER A 1 400 ? -45.719 26.297 -64.312 1 19.58 400 SER A N 1
ATOM 3118 C CA . SER A 1 400 ? -45.188 27.656 -64.438 1 19.58 400 SER A CA 1
ATOM 3119 C C . SER A 1 400 ? -43.875 27.781 -63.656 1 19.58 400 SER A C 1
ATOM 3121 O O . SER A 1 400 ? -43.688 27.203 -62.594 1 19.58 400 SER A O 1
ATOM 3123 N N . MET B 1 1 ? 9.562 -1.971 -6.328 1 82.12 1 MET B N 1
ATOM 3124 C CA . MET B 1 1 ? 9.258 -1.438 -7.652 1 82.12 1 MET B CA 1
ATOM 3125 C C . MET B 1 1 ? 10.156 -0.258 -7.984 1 82.12 1 MET B C 1
ATOM 3127 O O . MET B 1 1 ? 10.773 -0.223 -9.055 1 82.12 1 MET B O 1
ATOM 3131 N N . PHE B 1 2 ? 10.281 0.7 -7.09 1 88.12 2 PHE B N 1
ATOM 3132 C CA . PHE B 1 2 ? 11 1.934 -7.387 1 88.12 2 PHE B CA 1
ATOM 3133 C C . PHE B 1 2 ? 12.484 1.659 -7.59 1 88.12 2 PHE B C 1
ATOM 3135 O O . PHE B 1 2 ? 13.094 2.186 -8.523 1 88.12 2 PHE B O 1
ATOM 3142 N N . PRO B 1 3 ? 13.023 0.788 -6.711 1 83.5 3 PRO B N 1
ATOM 3143 C CA . PRO B 1 3 ? 14.414 0.424 -6.992 1 83.5 3 PRO B CA 1
ATOM 3144 C C . PRO B 1 3 ? 14.578 -0.311 -8.32 1 83.5 3 PRO B C 1
ATOM 3146 O O . PRO B 1 3 ? 15.531 -0.057 -9.055 1 83.5 3 PRO B O 1
ATOM 3149 N N . ARG B 1 4 ? 13.672 -1.135 -8.617 1 82.38 4 ARG B N 1
ATOM 3150 C CA . ARG B 1 4 ? 13.719 -1.897 -9.859 1 82.38 4 ARG B CA 1
ATOM 3151 C C . ARG B 1 4 ? 13.68 -0.973 -11.07 1 82.38 4 ARG B C 1
ATOM 3153 O O . ARG B 1 4 ? 14.305 -1.254 -12.094 1 82.38 4 ARG B O 1
ATOM 3160 N N . LEU B 1 5 ? 13.016 0.113 -10.969 1 87.44 5 LEU B N 1
ATOM 3161 C CA . LEU B 1 5 ? 12.852 1.044 -12.078 1 87.44 5 LEU B CA 1
ATOM 3162 C C . LEU B 1 5 ? 13.961 2.094 -12.078 1 87.44 5 LEU B C 1
ATOM 3164 O O . LEU B 1 5 ? 13.945 3.016 -12.898 1 87.44 5 LEU B O 1
ATOM 3168 N N . GLY B 1 6 ? 14.875 1.979 -11.078 1 87.06 6 GLY B N 1
ATOM 3169 C CA . GLY B 1 6 ? 15.992 2.912 -11.023 1 87.06 6 GLY B CA 1
ATOM 3170 C C . GLY B 1 6 ? 15.578 4.312 -10.609 1 87.06 6 GLY B C 1
ATOM 3171 O O . GLY B 1 6 ? 16.188 5.297 -11.023 1 87.06 6 GLY B O 1
ATOM 3172 N N . MET B 1 7 ? 14.562 4.414 -9.836 1 92.69 7 MET B N 1
ATOM 3173 C CA . MET B 1 7 ? 14 5.727 -9.531 1 92.69 7 MET B CA 1
ATOM 3174 C C . MET B 1 7 ? 14.461 6.203 -8.156 1 92.69 7 MET B C 1
ATOM 3176 O O . MET B 1 7 ? 14.156 7.328 -7.75 1 92.69 7 MET B O 1
ATOM 3180 N N . MET B 1 8 ? 15.156 5.375 -7.469 1 90.69 8 MET B N 1
ATOM 3181 C CA . MET B 1 8 ? 15.461 5.68 -6.074 1 90.69 8 MET B CA 1
ATOM 3182 C C . MET B 1 8 ? 16.953 5.918 -5.879 1 90.69 8 MET B C 1
ATOM 3184 O O . MET B 1 8 ? 17.781 5.23 -6.477 1 90.69 8 MET B O 1
ATOM 3188 N N . GLY B 1 9 ? 17.266 6.887 -4.992 1 89.25 9 GLY B N 1
ATOM 3189 C CA . GLY B 1 9 ? 18.625 7.172 -4.57 1 89.25 9 GLY B CA 1
ATOM 3190 C C . GLY B 1 9 ? 18.797 7.164 -3.061 1 89.25 9 GLY B C 1
ATOM 3191 O O . GLY B 1 9 ? 17.828 7.285 -2.32 1 89.25 9 GLY B O 1
ATOM 3192 N N . THR B 1 10 ? 20.078 6.922 -2.646 1 88.62 10 THR B N 1
ATOM 3193 C CA . THR B 1 10 ? 20.453 6.973 -1.236 1 88.62 10 THR B CA 1
ATOM 3194 C C . THR B 1 10 ? 21.156 8.281 -0.91 1 88.62 10 THR B C 1
ATOM 3196 O O . THR B 1 10 ? 22.094 8.672 -1.601 1 88.62 10 THR B O 1
ATOM 3199 N N . PHE B 1 11 ? 20.656 8.945 0.066 1 91.44 11 PHE B N 1
ATOM 3200 C CA . PHE B 1 11 ? 21.234 10.211 0.502 1 91.44 11 PHE B CA 1
ATOM 3201 C C . PHE B 1 11 ? 21.688 10.125 1.953 1 91.44 11 PHE B C 1
ATOM 3203 O O . PHE B 1 11 ? 21 9.555 2.797 1 91.44 11 PHE B O 1
ATOM 3210 N N . PHE B 1 12 ? 22.859 10.766 2.203 1 91.19 12 PHE B N 1
ATOM 3211 C CA . PHE B 1 12 ? 23.484 10.602 3.516 1 91.19 12 PHE B CA 1
ATOM 3212 C C . PHE B 1 12 ? 23.453 11.914 4.289 1 91.19 12 PHE B C 1
ATOM 3214 O O . PHE B 1 12 ? 23.453 13 3.693 1 91.19 12 PHE B O 1
ATOM 3221 N N . GLY B 1 13 ? 23.25 11.758 5.633 1 91.25 13 GLY B N 1
ATOM 3222 C CA . GLY B 1 13 ? 23.438 12.891 6.523 1 91.25 13 GLY B CA 1
ATOM 3223 C C . GLY B 1 13 ? 22.219 13.797 6.578 1 91.25 13 GLY B C 1
ATOM 3224 O O . GLY B 1 13 ? 22.297 14.93 7.07 1 91.25 13 GLY B O 1
ATOM 3225 N N . VAL B 1 14 ? 21.047 13.375 6.027 1 94.06 14 VAL B N 1
ATOM 3226 C CA . VAL B 1 14 ? 19.828 14.188 6.062 1 94.06 14 VAL B CA 1
ATOM 3227 C C . VAL B 1 14 ? 19.281 14.227 7.484 1 94.06 14 VAL B C 1
ATOM 3229 O O . VAL B 1 14 ? 18.891 13.203 8.039 1 94.06 14 VAL B O 1
ATOM 3232 N N . ARG B 1 15 ? 19.266 15.391 8.133 1 95.94 15 ARG B N 1
ATOM 3233 C CA . ARG B 1 15 ? 18.734 15.609 9.477 1 95.94 15 ARG B CA 1
ATOM 3234 C C . ARG B 1 15 ? 19.438 14.711 10.492 1 95.94 15 ARG B C 1
ATOM 3236 O O . ARG B 1 15 ? 18.797 14.211 11.422 1 95.94 15 ARG B O 1
ATOM 3243 N N . GLY B 1 16 ? 20.672 14.453 10.227 1 93.56 16 GLY B N 1
ATOM 3244 C CA . GLY B 1 16 ? 21.469 13.672 11.156 1 93.56 16 GLY B CA 1
ATOM 3245 C C . GLY B 1 16 ? 21.344 12.172 10.961 1 93.56 16 GLY B C 1
ATOM 3246 O O . GLY B 1 16 ? 22.031 11.391 11.617 1 93.56 16 GLY B O 1
ATOM 3247 N N . ARG B 1 17 ? 20.516 11.734 10.055 1 91.62 17 ARG B N 1
ATOM 3248 C CA . ARG B 1 17 ? 20.344 10.312 9.797 1 91.62 17 ARG B CA 1
ATOM 3249 C C . ARG B 1 17 ? 21.484 9.758 8.945 1 91.62 17 ARG B C 1
ATOM 3251 O O . ARG B 1 17 ? 22.031 10.477 8.109 1 91.62 17 ARG B O 1
ATOM 3258 N N . GLU B 1 18 ? 21.734 8.531 9.164 1 87.88 18 GLU B N 1
ATOM 3259 C CA . GLU B 1 18 ? 22.797 7.906 8.391 1 87.88 18 GLU B CA 1
ATOM 3260 C C . GLU B 1 18 ? 22.5 7.957 6.895 1 87.88 18 GLU B C 1
ATOM 3262 O O . GLU B 1 18 ? 23.359 8.328 6.094 1 87.88 18 GLU B O 1
ATOM 3267 N N . PHE B 1 19 ? 21.297 7.574 6.602 1 87.62 19 PHE B N 1
ATOM 3268 C CA . PHE B 1 19 ? 20.875 7.66 5.207 1 87.62 19 PHE B CA 1
ATOM 3269 C C . PHE B 1 19 ? 19.359 7.762 5.098 1 87.62 19 PHE B C 1
ATOM 3271 O O . PHE B 1 19 ? 18.641 7.441 6.047 1 87.62 19 PHE B O 1
ATOM 3278 N N . VAL B 1 20 ? 18.906 8.305 4.012 1 91.12 20 VAL B N 1
ATOM 3279 C CA . VAL B 1 20 ? 17.5 8.273 3.621 1 91.12 20 VAL B CA 1
ATOM 3280 C C . VAL B 1 20 ? 17.391 7.902 2.146 1 91.12 20 VAL B C 1
ATOM 3282 O O . VAL B 1 20 ? 18.312 8.148 1.361 1 91.12 20 VAL B O 1
ATOM 3285 N N . TRP B 1 21 ? 16.297 7.242 1.816 1 91.5 21 TRP B N 1
ATOM 3286 C CA . TRP B 1 21 ? 15.969 6.969 0.42 1 91.5 21 TRP B CA 1
ATOM 3287 C C . TRP B 1 21 ? 15.039 8.039 -0.144 1 91.5 21 TRP B C 1
ATOM 3289 O O . TRP B 1 21 ? 14.156 8.539 0.561 1 91.5 21 TRP B O 1
ATOM 3299 N N . MET B 1 22 ? 15.32 8.406 -1.399 1 94.62 22 MET B N 1
ATOM 3300 C CA . MET B 1 22 ? 14.445 9.359 -2.066 1 94.62 22 MET B CA 1
ATOM 3301 C C . MET B 1 22 ? 14.148 8.93 -3.498 1 94.62 22 MET B C 1
ATOM 3303 O O . MET B 1 22 ? 15.016 8.367 -4.168 1 94.62 22 MET B O 1
ATOM 3307 N N . ILE B 1 23 ? 12.891 9.117 -3.869 1 96.31 23 ILE B N 1
ATOM 3308 C CA . ILE B 1 23 ? 12.633 9.148 -5.305 1 96.31 23 ILE B CA 1
ATOM 3309 C C . ILE B 1 23 ? 13.25 10.406 -5.914 1 96.31 23 ILE B C 1
ATOM 3311 O O . ILE B 1 23 ? 12.812 11.523 -5.629 1 96.31 23 ILE B O 1
ATOM 3315 N N . ASN B 1 24 ? 14.258 10.227 -6.699 1 95.94 24 ASN B N 1
ATOM 3316 C CA . ASN B 1 24 ? 15.055 11.375 -7.121 1 95.94 24 ASN B CA 1
ATOM 3317 C C . ASN B 1 24 ? 15.109 11.492 -8.641 1 95.94 24 ASN B C 1
ATOM 3319 O O . ASN B 1 24 ? 16.125 11.898 -9.203 1 95.94 24 ASN B O 1
ATOM 3323 N N . VAL B 1 25 ? 14.039 11.156 -9.297 1 96.56 25 VAL B N 1
ATOM 3324 C CA . VAL B 1 25 ? 13.922 11.359 -10.734 1 96.56 25 VAL B CA 1
ATOM 3325 C C . VAL B 1 25 ? 13.477 12.797 -11.023 1 96.56 25 VAL B C 1
ATOM 3327 O O . VAL B 1 25 ? 13 13.492 -10.125 1 96.56 25 VAL B O 1
ATOM 3330 N N . SER B 1 26 ? 13.672 13.266 -12.234 1 96.25 26 SER B N 1
ATOM 3331 C CA . SER B 1 26 ? 13.555 14.672 -12.609 1 96.25 26 SER B CA 1
ATOM 3332 C C . SER B 1 26 ? 12.18 15.227 -12.242 1 96.25 26 SER B C 1
ATOM 3334 O O . SER B 1 26 ? 12.078 16.281 -11.602 1 96.25 26 SER B O 1
ATOM 3336 N N . LYS B 1 27 ? 11.094 14.531 -12.602 1 96.12 27 LYS B N 1
ATOM 3337 C CA . LYS B 1 27 ? 9.742 15.016 -12.336 1 96.12 27 LYS B CA 1
ATOM 3338 C C . LYS B 1 27 ? 9.484 15.125 -10.836 1 96.12 27 LYS B C 1
ATOM 3340 O O . LYS B 1 27 ? 8.891 16.094 -10.367 1 96.12 27 LYS B O 1
ATOM 3345 N N . ALA B 1 28 ? 9.898 14.117 -10.125 1 95.62 28 ALA B N 1
ATOM 3346 C CA . ALA B 1 28 ? 9.742 14.141 -8.672 1 95.62 28 ALA B CA 1
ATOM 3347 C C . ALA B 1 28 ? 10.5 15.312 -8.062 1 95.62 28 ALA B C 1
ATOM 3349 O O . ALA B 1 28 ? 9.984 15.992 -7.172 1 95.62 28 ALA B O 1
ATOM 3350 N N . LYS B 1 29 ? 11.711 15.602 -8.5 1 97.19 29 LYS B N 1
ATOM 3351 C CA . LYS B 1 29 ? 12.5 16.734 -8.023 1 97.19 29 LYS B CA 1
ATOM 3352 C C . LYS B 1 29 ? 11.805 18.047 -8.32 1 97.19 29 LYS B C 1
ATOM 3354 O O . LYS B 1 29 ? 11.703 18.922 -7.449 1 97.19 29 LYS B O 1
ATOM 3359 N N . GLU B 1 30 ? 11.383 18.141 -9.523 1 97.94 30 GLU B N 1
ATOM 3360 C CA . GLU B 1 30 ? 10.711 19.359 -9.945 1 97.94 30 GLU B CA 1
ATOM 3361 C C . GLU B 1 30 ? 9.492 19.656 -9.07 1 97.94 30 GLU B C 1
ATOM 3363 O O . GLU B 1 30 ? 9.336 20.766 -8.555 1 97.94 30 GLU B O 1
ATOM 3368 N N . VAL B 1 31 ? 8.617 18.641 -8.906 1 98.25 31 VAL B N 1
ATOM 3369 C CA . VAL B 1 31 ? 7.395 18.828 -8.133 1 98.25 31 VAL B CA 1
ATOM 3370 C C . VAL B 1 31 ? 7.742 19.062 -6.66 1 98.25 31 VAL B C 1
ATOM 3372 O O . VAL B 1 31 ? 7.129 19.906 -6 1 98.25 31 VAL B O 1
ATOM 3375 N N . ALA B 1 32 ? 8.727 18.312 -6.176 1 98.19 32 ALA B N 1
ATOM 3376 C CA . ALA B 1 32 ? 9.156 18.531 -4.797 1 98.19 32 ALA B CA 1
ATOM 3377 C C . ALA B 1 32 ? 9.617 19.969 -4.578 1 98.19 32 ALA B C 1
ATOM 3379 O O . ALA B 1 32 ? 9.211 20.609 -3.605 1 98.19 32 ALA B O 1
ATOM 3380 N N . ARG B 1 33 ? 10.469 20.453 -5.445 1 98.62 33 ARG B N 1
ATOM 3381 C CA . ARG B 1 33 ? 11.016 21.797 -5.312 1 98.62 33 ARG B CA 1
ATOM 3382 C C . ARG B 1 33 ? 9.906 22.844 -5.328 1 98.62 33 ARG B C 1
ATOM 3384 O O . ARG B 1 33 ? 9.914 23.781 -4.523 1 98.62 33 ARG B O 1
ATOM 3391 N N . LYS B 1 34 ? 8.961 22.641 -6.199 1 98.12 34 LYS B N 1
ATOM 3392 C CA . LYS B 1 34 ? 7.836 23.562 -6.266 1 98.12 34 LYS B CA 1
ATOM 3393 C C . LYS B 1 34 ? 6.945 23.438 -5.031 1 98.12 34 LYS B C 1
ATOM 3395 O O . LYS B 1 34 ? 6.602 24.438 -4.402 1 98.12 34 LYS B O 1
ATOM 3400 N N . TYR B 1 35 ? 6.578 22.266 -4.641 1 97.44 35 TYR B N 1
ATOM 3401 C CA . TYR B 1 35 ? 5.637 22 -3.557 1 97.44 35 TYR B CA 1
ATOM 3402 C C . TYR B 1 35 ? 6.176 22.516 -2.227 1 97.44 35 TYR B C 1
ATOM 3404 O O . TYR B 1 35 ? 5.484 23.234 -1.498 1 97.44 35 TYR B O 1
ATOM 3412 N N . PHE B 1 36 ? 7.402 22.172 -1.93 1 98 36 PHE B N 1
ATOM 3413 C CA . PHE B 1 36 ? 7.996 22.516 -0.645 1 98 36 PHE B CA 1
ATOM 3414 C C . PHE B 1 36 ? 8.578 23.938 -0.679 1 98 36 PHE B C 1
ATOM 3416 O O . PHE B 1 36 ? 8.945 24.484 0.36 1 98 36 PHE B O 1
ATOM 3423 N N . ASN B 1 37 ? 8.594 24.547 -1.883 1 97.44 37 ASN B N 1
ATOM 3424 C CA . ASN B 1 37 ? 9.289 25.812 -2.055 1 97.44 37 ASN B CA 1
ATOM 3425 C C . ASN B 1 37 ? 10.742 25.719 -1.61 1 97.44 37 ASN B C 1
ATOM 3427 O O . ASN B 1 37 ? 11.203 26.531 -0.807 1 97.44 37 ASN B O 1
ATOM 3431 N N . CYS B 1 38 ? 11.406 24.719 -2.125 1 98.38 38 CYS B N 1
ATOM 3432 C CA . CYS B 1 38 ? 12.805 24.391 -1.85 1 98.38 38 CYS B CA 1
ATOM 3433 C C . CYS B 1 38 ? 13.555 24.062 -3.133 1 98.38 38 CYS B C 1
ATOM 3435 O O . CYS B 1 38 ? 13.523 22.906 -3.586 1 98.38 38 CYS B O 1
ATOM 3437 N N . PRO B 1 39 ? 14.297 25.031 -3.709 1 97.69 39 PRO B N 1
ATOM 3438 C CA . PRO B 1 39 ? 14.953 24.812 -5 1 97.69 39 PRO B CA 1
ATOM 3439 C C . PRO B 1 39 ? 16.031 23.719 -4.945 1 97.69 39 PRO B C 1
ATOM 3441 O O . PRO B 1 39 ? 16.422 23.188 -5.984 1 97.69 39 PRO B O 1
ATOM 3444 N N . THR B 1 40 ? 16.438 23.328 -3.754 1 96.06 40 THR B N 1
ATOM 3445 C CA . THR B 1 40 ? 17.531 22.375 -3.639 1 96.06 40 THR B CA 1
ATOM 3446 C C . THR B 1 40 ? 17.016 20.984 -3.271 1 96.06 40 THR B C 1
ATOM 3448 O O . THR B 1 40 ? 17.797 20.078 -3.004 1 96.06 40 THR B O 1
ATOM 3451 N N . ALA B 1 41 ? 15.703 20.828 -3.197 1 98 41 ALA B N 1
ATOM 3452 C CA . ALA B 1 41 ? 15.156 19.516 -2.844 1 98 41 ALA B CA 1
ATOM 3453 C C . ALA B 1 41 ? 15.656 18.438 -3.797 1 98 41 ALA B C 1
ATOM 3455 O O . ALA B 1 41 ? 15.672 18.625 -5.016 1 98 41 ALA B O 1
ATOM 3456 N N . GLU B 1 42 ? 16.078 17.297 -3.266 1 96.19 42 GLU B N 1
ATOM 3457 C CA . GLU B 1 42 ? 16.688 16.234 -4.059 1 96.19 42 GLU B CA 1
ATOM 3458 C C . GLU B 1 42 ? 15.648 15.188 -4.48 1 96.19 42 GLU B C 1
ATOM 3460 O O . GLU B 1 42 ? 15.961 14.266 -5.234 1 96.19 42 GLU B O 1
ATOM 3465 N N . GLY B 1 43 ? 14.43 15.336 -4.031 1 97.19 43 GLY B N 1
ATOM 3466 C CA . GLY B 1 43 ? 13.383 14.383 -4.363 1 97.19 43 GLY B CA 1
ATOM 3467 C C . GLY B 1 43 ? 12.359 14.211 -3.258 1 97.19 43 GLY B C 1
ATOM 3468 O O . GLY B 1 43 ? 12.117 15.141 -2.482 1 97.19 43 GLY B O 1
ATOM 3469 N N . LEU B 1 44 ? 11.688 13.086 -3.312 1 97.44 44 LEU B N 1
ATOM 3470 C CA . LEU B 1 44 ? 10.656 12.75 -2.338 1 97.44 44 LEU B CA 1
ATOM 3471 C C . LEU B 1 44 ? 11.117 11.609 -1.429 1 97.44 44 LEU B C 1
ATOM 3473 O O . LEU B 1 44 ? 11.414 10.516 -1.902 1 97.44 44 LEU B O 1
ATOM 3477 N N . GLU B 1 45 ? 11.172 11.93 -0.18 1 96.25 45 GLU B N 1
ATOM 3478 C CA . GLU B 1 45 ? 11.742 11.008 0.799 1 96.25 45 GLU B CA 1
ATOM 3479 C C . GLU B 1 45 ? 10.836 9.805 1.015 1 96.25 45 GLU B C 1
ATOM 3481 O O . GLU B 1 45 ? 9.617 9.945 1.142 1 96.25 45 GLU B O 1
ATOM 3486 N N . MET B 1 46 ? 11.516 8.648 1.028 1 93.44 46 MET B N 1
ATOM 3487 C CA . MET B 1 46 ? 10.82 7.383 1.266 1 93.44 46 MET B CA 1
ATOM 3488 C C . MET B 1 46 ? 11.094 6.867 2.674 1 93.44 46 MET B C 1
ATOM 3490 O O . MET B 1 46 ? 12.07 7.266 3.307 1 93.44 46 MET B O 1
ATOM 3494 N N . GLU B 1 47 ? 10.109 6.059 3.074 1 87.25 47 GLU B N 1
ATOM 3495 C CA . GLU B 1 47 ? 10.383 5.371 4.332 1 87.25 47 GLU B CA 1
ATOM 3496 C C . GLU B 1 47 ? 11.633 4.504 4.227 1 87.25 47 GLU B C 1
ATOM 3498 O O . GLU B 1 47 ? 11.812 3.771 3.252 1 87.25 47 GLU B O 1
ATOM 3503 N N . SER B 1 48 ? 12.477 4.645 5.25 1 72.31 48 SER B N 1
ATOM 3504 C CA . SER B 1 48 ? 13.742 3.918 5.191 1 72.31 48 SER B CA 1
ATOM 3505 C C . SER B 1 48 ? 13.758 2.76 6.184 1 72.31 48 SER B C 1
ATOM 3507 O O . SER B 1 48 ? 14.75 2.029 6.27 1 72.31 48 SER B O 1
ATOM 3509 N N . THR B 1 49 ? 12.672 2.689 6.926 1 64.88 49 THR B N 1
ATOM 3510 C CA . THR B 1 49 ? 12.633 1.616 7.914 1 64.88 49 THR B CA 1
ATOM 3511 C C . THR B 1 49 ? 11.25 0.967 7.945 1 64.88 49 THR B C 1
ATOM 3513 O O . THR B 1 49 ? 10.266 1.564 7.508 1 64.88 49 THR B O 1
ATOM 3516 N N . GLY B 1 50 ? 11.273 -0.228 8.258 1 60.66 50 GLY B N 1
ATOM 3517 C CA . GLY B 1 50 ? 10.008 -0.912 8.469 1 60.66 50 GLY B CA 1
ATOM 3518 C C . GLY B 1 50 ? 9.445 -1.533 7.203 1 60.66 50 GLY B C 1
ATOM 3519 O O . GLY B 1 50 ? 10.148 -1.644 6.199 1 60.66 50 GLY B O 1
ATOM 3520 N N . TRP B 1 51 ? 8.172 -2.033 7.297 1 53.59 51 TRP B N 1
ATOM 3521 C CA . TRP B 1 51 ? 7.504 -2.783 6.242 1 53.59 51 TRP B CA 1
ATOM 3522 C C . TRP B 1 51 ? 7.27 -1.908 5.016 1 53.59 51 TRP B C 1
ATOM 3524 O O . TRP B 1 51 ? 7.293 -2.395 3.883 1 53.59 51 TRP B O 1
ATOM 3534 N N . GLY B 1 52 ? 7.254 -0.698 5.227 1 57.25 52 GLY B N 1
ATOM 3535 C CA . GLY B 1 52 ? 6.969 0.22 4.137 1 57.25 52 GLY B CA 1
ATOM 3536 C C . GLY B 1 52 ? 8.219 0.786 3.49 1 57.25 52 GLY B C 1
ATOM 3537 O O . GLY B 1 52 ? 8.141 1.638 2.604 1 57.25 52 GLY B O 1
ATOM 3538 N N . SER B 1 53 ? 9.305 0.131 3.861 1 67.19 53 SER B N 1
ATOM 3539 C CA . SER B 1 53 ? 10.57 0.681 3.381 1 67.19 53 SER B CA 1
ATOM 3540 C C . SER B 1 53 ? 10.664 0.594 1.861 1 67.19 53 SER B C 1
ATOM 3542 O O . SER B 1 53 ? 10.273 -0.412 1.266 1 67.19 53 SER B O 1
ATOM 3544 N N . ALA B 1 54 ? 11 1.721 1.283 1 67.88 54 ALA B N 1
ATOM 3545 C CA . ALA B 1 54 ? 11.227 1.89 -0.149 1 67.88 54 ALA B CA 1
ATOM 3546 C C . ALA B 1 54 ? 9.93 1.774 -0.933 1 67.88 54 ALA B C 1
ATOM 3548 O O . ALA B 1 54 ? 9.945 1.633 -2.158 1 67.88 54 ALA B O 1
ATOM 3549 N N . SER B 1 55 ? 8.82 1.814 -0.198 1 78.5 55 SER B N 1
ATOM 3550 C CA . SER B 1 55 ? 7.551 1.656 -0.907 1 78.5 55 SER B CA 1
ATOM 3551 C C . SER B 1 55 ? 6.602 2.811 -0.607 1 78.5 55 SER B C 1
ATOM 3553 O O . SER B 1 55 ? 5.75 3.152 -1.432 1 78.5 55 SER B O 1
ATOM 3555 N N . HIS B 1 56 ? 6.785 3.416 0.496 1 88.5 56 HIS B N 1
ATOM 3556 C CA . HIS B 1 56 ? 5.945 4.539 0.905 1 88.5 56 HIS B CA 1
ATOM 3557 C C . HIS B 1 56 ? 6.781 5.797 1.119 1 88.5 56 HIS B C 1
ATOM 3559 O O . HIS B 1 56 ? 7.98 5.715 1.384 1 88.5 56 HIS B O 1
ATOM 3565 N N . PHE B 1 57 ? 6.027 6.879 1.048 1 93.38 57 PHE B N 1
ATOM 3566 C CA . PHE B 1 57 ? 6.66 8.125 1.475 1 93.38 57 PHE B CA 1
ATOM 3567 C C . PHE B 1 57 ? 6.918 8.109 2.977 1 93.38 57 PHE B C 1
ATOM 3569 O O . PHE B 1 57 ? 6.168 7.5 3.736 1 93.38 57 PHE B O 1
ATOM 3576 N N . SER B 1 58 ? 8.047 8.766 3.281 1 92.56 58 SER B N 1
ATOM 3577 C CA . SER B 1 58 ? 8.164 9.141 4.688 1 92.56 58 SER B CA 1
ATOM 3578 C C . SER B 1 58 ? 7.078 10.133 5.09 1 92.56 58 SER B C 1
ATOM 3580 O O . SER B 1 58 ? 6.918 11.18 4.457 1 92.56 58 SER B O 1
ATOM 3582 N N . ILE B 1 59 ? 6.375 9.836 6.16 1 92.56 59 ILE B N 1
ATOM 3583 C CA . ILE B 1 59 ? 5.316 10.758 6.57 1 92.56 59 ILE B CA 1
ATOM 3584 C C . ILE B 1 59 ? 5.934 11.992 7.223 1 92.56 59 ILE B C 1
ATOM 3586 O O . ILE B 1 59 ? 5.25 13 7.43 1 92.56 59 ILE B O 1
ATOM 3590 N N . ARG B 1 60 ? 7.207 11.961 7.527 1 94 60 ARG B N 1
ATOM 3591 C CA . ARG B 1 60 ? 7.91 13.164 7.965 1 94 60 ARG B CA 1
ATOM 3592 C C . ARG B 1 60 ? 7.75 14.289 6.945 1 94 60 ARG B C 1
ATOM 3594 O O . ARG B 1 60 ? 7.668 15.469 7.316 1 94 60 ARG B O 1
ATOM 3601 N N . VAL B 1 61 ? 7.617 13.898 5.664 1 95.38 61 VAL B N 1
ATOM 3602 C CA . VAL B 1 61 ? 7.609 14.953 4.656 1 95.38 61 VAL B CA 1
ATOM 3603 C C . VAL B 1 61 ? 6.297 14.922 3.881 1 95.38 61 VAL B C 1
ATOM 3605 O O . VAL B 1 61 ? 5.965 15.867 3.162 1 95.38 61 VAL B O 1
ATOM 3608 N N . ALA B 1 62 ? 5.531 13.844 4.047 1 94.81 62 ALA B N 1
ATOM 3609 C CA . ALA B 1 62 ? 4.344 13.727 3.203 1 94.81 62 ALA B CA 1
ATOM 3610 C C . ALA B 1 62 ? 3.174 13.133 3.984 1 94.81 62 ALA B C 1
ATOM 3612 O O . ALA B 1 62 ? 2.471 12.258 3.484 1 94.81 62 ALA B O 1
ATOM 3613 N N . LYS B 1 63 ? 3.012 13.547 5.215 1 92.56 63 LYS B N 1
ATOM 3614 C CA . LYS B 1 63 ? 1.878 13.086 6.008 1 92.56 63 LYS B CA 1
ATOM 3615 C C . LYS B 1 63 ? 0.555 13.445 5.336 1 92.56 63 LYS B C 1
ATOM 3617 O O . LYS B 1 63 ? 0.35 14.594 4.93 1 92.56 63 LYS B O 1
ATOM 3622 N N . GLY B 1 64 ? -0.341 12.422 5.184 1 89.12 64 GLY B N 1
ATOM 3623 C CA . GLY B 1 64 ? -1.643 12.648 4.574 1 89.12 64 GLY B CA 1
ATOM 3624 C C . GLY B 1 64 ? -1.687 12.281 3.104 1 89.12 64 GLY B C 1
ATOM 3625 O O . GLY B 1 64 ? -2.766 12.164 2.52 1 89.12 64 GLY B O 1
ATOM 3626 N N . ASP B 1 65 ? -0.574 12.117 2.516 1 93 65 ASP B N 1
ATOM 3627 C CA . ASP B 1 65 ? -0.508 11.719 1.114 1 93 65 ASP B CA 1
ATOM 3628 C C . ASP B 1 65 ? -0.86 10.242 0.952 1 93 65 ASP B C 1
ATOM 3630 O O . ASP B 1 65 ? -0.55 9.422 1.82 1 93 65 ASP B O 1
ATOM 3634 N N . MET B 1 66 ? -1.358 9.891 -0.179 1 89.31 66 MET B N 1
ATOM 3635 C CA . MET B 1 66 ? -1.743 8.508 -0.477 1 89.31 66 MET B CA 1
ATOM 3636 C C . MET B 1 66 ? -0.544 7.574 -0.365 1 89.31 66 MET B C 1
ATOM 3638 O O . MET B 1 66 ? -0.688 6.422 0.045 1 89.31 66 MET B O 1
ATOM 3642 N N . MET B 1 67 ? 0.6 8.008 -0.746 1 90.75 67 MET B N 1
ATOM 3643 C CA . MET B 1 67 ? 1.804 7.184 -0.673 1 90.75 67 MET B CA 1
ATOM 3644 C C . MET B 1 67 ? 2.416 7.238 0.723 1 90.75 67 MET B C 1
ATOM 3646 O O . MET B 1 67 ? 3.416 6.57 0.994 1 90.75 67 MET B O 1
ATOM 3650 N N . GLY B 1 68 ? 1.904 8.047 1.534 1 85.25 68 GLY B N 1
ATOM 3651 C CA . GLY B 1 68 ? 2.301 8.031 2.934 1 85.25 68 GLY B CA 1
ATOM 3652 C C . GLY B 1 68 ? 1.514 7.043 3.77 1 85.25 68 GLY B C 1
ATOM 3653 O O . GLY B 1 68 ? 0.298 6.914 3.609 1 85.25 68 GLY B O 1
ATOM 3654 N N . PRO B 1 69 ? 2.322 6.074 4.32 1 71.81 69 PRO B N 1
ATOM 3655 C CA . PRO B 1 69 ? 1.551 5.117 5.117 1 71.81 69 PRO B CA 1
ATOM 3656 C C . PRO B 1 69 ? 0.746 5.789 6.23 1 71.81 69 PRO B C 1
ATOM 3658 O O . PRO B 1 69 ? 1.136 6.848 6.723 1 71.81 69 PRO B O 1
ATOM 3661 N N . GLY B 1 70 ? -0.348 5.059 6.527 1 63.38 70 GLY B N 1
ATOM 3662 C CA . GLY B 1 70 ? -0.976 5.539 7.75 1 63.38 70 GLY B CA 1
ATOM 3663 C C . GLY B 1 70 ? -2.467 5.777 7.598 1 63.38 70 GLY B C 1
ATOM 3664 O O . GLY B 1 70 ? -3.148 5.043 6.879 1 63.38 70 GLY B O 1
ATOM 3665 N N . TYR B 1 71 ? -2.92 6.961 8.414 1 58.59 71 TYR B N 1
ATOM 3666 C CA . TYR B 1 71 ? -4.289 7.121 8.898 1 58.59 71 TYR B CA 1
ATOM 3667 C C . TYR B 1 71 ? -5.129 7.898 7.891 1 58.59 71 TYR B C 1
ATOM 3669 O O . TYR B 1 71 ? -4.699 8.938 7.383 1 58.59 71 TYR B O 1
ATOM 3677 N N . SER B 1 72 ? -6.168 7.273 7.371 1 58.72 72 SER B N 1
ATOM 3678 C CA . SER B 1 72 ? -7.23 7.879 6.574 1 58.72 72 SER B CA 1
ATOM 3679 C C . SER B 1 72 ? -7.773 9.141 7.242 1 58.72 72 SER B C 1
ATOM 3681 O O . SER B 1 72 ? -7.699 9.281 8.469 1 58.72 72 SER B O 1
ATOM 3683 N N . PRO B 1 73 ? -8.109 10.016 6.402 1 63.88 73 PRO B N 1
ATOM 3684 C CA . PRO B 1 73 ? -8.188 9.938 4.941 1 63.88 73 PRO B CA 1
ATOM 3685 C C . PRO B 1 73 ? -6.898 10.391 4.258 1 63.88 73 PRO B C 1
ATOM 3687 O O . PRO B 1 73 ? -6.203 11.281 4.77 1 63.88 73 PRO B O 1
ATOM 3690 N N . LEU B 1 74 ? -6.605 9.75 3.152 1 84.69 74 LEU B N 1
ATOM 3691 C CA . LEU B 1 74 ? -5.43 10.055 2.338 1 84.69 74 LEU B CA 1
ATOM 3692 C C . LEU B 1 74 ? -5.832 10.75 1.042 1 84.69 74 LEU B C 1
ATOM 3694 O O . LEU B 1 74 ? -6.965 10.594 0.575 1 84.69 74 LEU B O 1
ATOM 3698 N N . VAL B 1 75 ? -4.973 11.641 0.562 1 89.38 75 VAL B N 1
ATOM 3699 C CA . VAL B 1 75 ? -5.258 12.359 -0.675 1 89.38 75 VAL B CA 1
ATOM 3700 C C . VAL B 1 75 ? -4.227 11.984 -1.738 1 89.38 75 VAL B C 1
ATOM 3702 O O . VAL B 1 75 ? -3.088 11.641 -1.415 1 89.38 75 VAL B O 1
ATOM 3705 N N . TYR B 1 76 ? -4.668 12.023 -2.992 1 92.12 76 TYR B N 1
ATOM 3706 C CA . TYR B 1 76 ? -3.73 11.977 -4.109 1 92.12 76 TYR B CA 1
ATOM 3707 C C . TYR B 1 76 ? -3.16 13.359 -4.398 1 92.12 76 TYR B C 1
ATOM 3709 O O . TYR B 1 76 ? -3.736 14.125 -5.176 1 92.12 76 TYR B O 1
ATOM 3717 N N . SER B 1 77 ? -2.082 13.633 -3.818 1 95 77 SER B N 1
ATOM 3718 C CA . SER B 1 77 ? -1.462 14.938 -3.984 1 95 77 SER B CA 1
ATOM 3719 C C . SER B 1 77 ? -0.584 14.984 -5.23 1 95 77 SER B C 1
ATOM 3721 O O . SER B 1 77 ? -0.384 13.961 -5.891 1 95 77 SER B O 1
ATOM 3723 N N . GLU B 1 78 ? -0.11 16.203 -5.508 1 96.94 78 GLU B N 1
ATOM 3724 C CA . GLU B 1 78 ? 0.815 16.359 -6.625 1 96.94 78 GLU B CA 1
ATOM 3725 C C . GLU B 1 78 ? 2.102 15.57 -6.391 1 96.94 78 GLU B C 1
ATOM 3727 O O . GLU B 1 78 ? 2.771 15.164 -7.344 1 96.94 78 GLU B O 1
ATOM 3732 N N . LEU B 1 79 ? 2.453 15.297 -5.145 1 97.69 79 LEU B N 1
ATOM 3733 C CA . LEU B 1 79 ? 3.646 14.508 -4.844 1 97.69 79 LEU B CA 1
ATOM 3734 C C . LEU B 1 79 ? 3.496 13.078 -5.344 1 97.69 79 LEU B C 1
ATOM 3736 O O . LEU B 1 79 ? 4.355 12.578 -6.07 1 97.69 79 LEU B O 1
ATOM 3740 N N . SER B 1 80 ? 2.391 12.414 -4.98 1 95.69 80 SER B N 1
ATOM 3741 C CA . SER B 1 80 ? 2.125 11.055 -5.449 1 95.69 80 SER B CA 1
ATOM 3742 C C . SER B 1 80 ? 2.023 11.008 -6.973 1 95.69 80 SER B C 1
ATOM 3744 O O . SER B 1 80 ? 2.568 10.102 -7.605 1 95.69 80 SER B O 1
ATOM 3746 N N . LEU B 1 81 ? 1.353 11.984 -7.504 1 96.81 81 LEU B N 1
ATOM 3747 C CA . LEU B 1 81 ? 1.156 12 -8.953 1 96.81 81 LEU B CA 1
ATOM 3748 C C . LEU B 1 81 ? 2.488 12.148 -9.68 1 96.81 81 LEU B C 1
ATOM 3750 O O . LEU B 1 81 ? 2.676 11.578 -10.758 1 96.81 81 LEU B O 1
ATOM 3754 N N . ALA B 1 82 ? 3.371 12.914 -9.094 1 97.19 82 ALA B N 1
ATOM 3755 C CA . ALA B 1 82 ? 4.691 13.078 -9.695 1 97.19 82 ALA B CA 1
ATOM 3756 C C . ALA B 1 82 ? 5.422 11.734 -9.773 1 97.19 82 ALA B C 1
ATOM 3758 O O . ALA B 1 82 ? 6.074 11.438 -10.773 1 97.19 82 ALA B O 1
ATOM 3759 N N . VAL B 1 83 ? 5.336 10.93 -8.758 1 95.75 83 VAL B N 1
ATOM 3760 C CA . VAL B 1 83 ? 5.98 9.625 -8.727 1 95.75 83 VAL B CA 1
ATOM 3761 C C . VAL B 1 83 ? 5.344 8.703 -9.766 1 95.75 83 VAL B C 1
ATOM 3763 O O . VAL B 1 83 ? 6.043 8.078 -10.562 1 95.75 83 VAL B O 1
ATOM 3766 N N . PHE B 1 84 ? 4.074 8.703 -9.781 1 94.12 84 PHE B N 1
ATOM 3767 C CA . PHE B 1 84 ? 3.365 7.82 -10.695 1 94.12 84 PHE B CA 1
ATOM 3768 C C . PHE B 1 84 ? 3.609 8.234 -12.141 1 94.12 84 PHE B C 1
ATOM 3770 O O . PHE B 1 84 ? 3.775 7.379 -13.016 1 94.12 84 PHE B O 1
ATOM 3777 N N . ASP B 1 85 ? 3.656 9.531 -12.344 1 95.5 85 ASP B N 1
ATOM 3778 C CA . ASP B 1 85 ? 3.9 10.055 -13.688 1 95.5 85 ASP B CA 1
ATOM 3779 C C . ASP B 1 85 ? 5.309 9.695 -14.164 1 95.5 85 ASP B C 1
ATOM 3781 O O . ASP B 1 85 ? 5.59 9.742 -15.367 1 95.5 85 ASP B O 1
ATOM 3785 N N . SER B 1 86 ? 6.156 9.359 -13.266 1 95.25 86 SER B N 1
ATOM 3786 C CA . SER B 1 86 ? 7.543 9.039 -13.586 1 95.25 86 SER B CA 1
ATOM 3787 C C . SER B 1 86 ? 7.703 7.562 -13.93 1 95.25 86 SER B C 1
ATOM 3789 O O . SER B 1 86 ? 8.789 7.125 -14.32 1 95.25 86 SER B O 1
ATOM 3791 N N . MET B 1 87 ? 6.715 6.734 -13.758 1 94.12 87 MET B N 1
ATOM 3792 C CA . MET B 1 87 ? 6.723 5.312 -14.094 1 94.12 87 MET B CA 1
ATOM 3793 C C . MET B 1 87 ? 6.137 5.078 -15.477 1 94.12 87 MET B C 1
ATOM 3795 O O . MET B 1 87 ? 5.363 5.895 -15.977 1 94.12 87 MET B O 1
ATOM 3799 N N . PRO B 1 88 ? 6.52 4.016 -16.125 1 94.12 88 PRO B N 1
ATOM 3800 C CA . PRO B 1 88 ? 6.027 3.785 -17.484 1 94.12 88 PRO B CA 1
ATOM 3801 C C . PRO B 1 88 ? 4.566 3.346 -17.516 1 94.12 88 PRO B C 1
ATOM 3803 O O . PRO B 1 88 ? 3.955 3.305 -18.594 1 94.12 88 PRO B O 1
ATOM 3806 N N . PHE B 1 89 ? 3.936 3.209 -16.422 1 95 89 PHE B N 1
ATOM 3807 C CA . PHE B 1 89 ? 2.652 2.521 -16.344 1 95 89 PHE B CA 1
ATOM 3808 C C . PHE B 1 89 ? 1.5 3.514 -16.422 1 95 89 PHE B C 1
ATOM 3810 O O . PHE B 1 89 ? 0.352 3.123 -16.641 1 95 89 PHE B O 1
ATOM 3817 N N . TYR B 1 90 ? 1.825 4.922 -16.172 1 91.06 90 TYR B N 1
ATOM 3818 C CA . TYR B 1 90 ? 0.758 5.906 -16.047 1 91.06 90 TYR B CA 1
ATOM 3819 C C . TYR B 1 90 ? 1.178 7.25 -16.625 1 91.06 90 TYR B C 1
ATOM 3821 O O . TYR B 1 90 ? 2.371 7.535 -16.75 1 91.06 90 TYR B O 1
ATOM 3829 N N . LYS B 1 91 ? 0.153 7.891 -17 1 95.25 91 LYS B N 1
ATOM 3830 C CA . LYS B 1 91 ? 0.254 9.344 -17.125 1 95.25 91 LYS B CA 1
ATOM 3831 C C . LYS B 1 91 ? -0.618 10.055 -16.094 1 95.25 91 LYS B C 1
ATOM 3833 O O . LYS B 1 91 ? -1.824 9.812 -16.031 1 95.25 91 LYS B O 1
ATOM 3838 N N . ALA B 1 92 ? -0.029 10.867 -15.289 1 95.88 92 ALA B N 1
ATOM 3839 C CA . ALA B 1 92 ? -0.757 11.508 -14.195 1 95.88 92 ALA B CA 1
ATOM 3840 C C . ALA B 1 92 ? -1.568 12.695 -14.703 1 95.88 92 ALA B C 1
ATOM 3842 O O . ALA B 1 92 ? -1.151 13.391 -15.633 1 95.88 92 ALA B O 1
ATOM 3843 N N . ASN B 1 93 ? -2.717 12.859 -14.086 1 96.31 93 ASN B N 1
ATOM 3844 C CA . ASN B 1 93 ? -3.561 14.031 -14.289 1 96.31 93 ASN B CA 1
ATOM 3845 C C . ASN B 1 93 ? -3.418 15.031 -13.141 1 96.31 93 ASN B C 1
ATOM 3847 O O . ASN B 1 93 ? -4.199 15 -12.188 1 96.31 93 ASN B O 1
ATOM 3851 N N . PHE B 1 94 ? -2.541 16.016 -13.289 1 96.12 94 PHE B N 1
ATOM 3852 C CA . PHE B 1 94 ? -2.195 16.906 -12.195 1 96.12 94 PHE B CA 1
ATOM 3853 C C . PHE B 1 94 ? -3.34 17.875 -11.898 1 96.12 94 PHE B C 1
ATOM 3855 O O . PHE B 1 94 ? -3.404 18.453 -10.82 1 96.12 94 PHE B O 1
ATOM 3862 N N . ASP B 1 95 ? -4.281 18.016 -12.836 1 94.81 95 ASP B N 1
ATOM 3863 C CA . ASP B 1 95 ? -5.445 18.875 -12.633 1 94.81 95 ASP B CA 1
ATOM 3864 C C . ASP B 1 95 ? -6.367 18.297 -11.555 1 94.81 95 ASP B C 1
ATOM 3866 O O . ASP B 1 95 ? -7.199 19.016 -10.992 1 94.81 95 ASP B O 1
ATOM 3870 N N . LYS B 1 96 ? -6.207 16.984 -11.344 1 94.25 96 LYS B N 1
ATOM 3871 C CA . LYS B 1 96 ? -7.082 16.328 -10.383 1 94.25 96 LYS B CA 1
ATOM 3872 C C . LYS B 1 96 ? -6.359 16.094 -9.062 1 94.25 96 LYS B C 1
ATOM 3874 O O . LYS B 1 96 ? -6.883 15.406 -8.18 1 94.25 96 LYS B O 1
ATOM 3879 N N . ALA B 1 97 ? -5.152 16.656 -8.945 1 94.88 97 ALA B N 1
ATOM 3880 C CA . ALA B 1 97 ? -4.434 16.531 -7.68 1 94.88 97 ALA B CA 1
ATOM 3881 C C . ALA B 1 97 ? -5.242 17.109 -6.523 1 94.88 97 ALA B C 1
ATOM 3883 O O . ALA B 1 97 ? -5.852 18.172 -6.652 1 94.88 97 ALA B O 1
ATOM 3884 N N . GLU B 1 98 ? -5.262 16.375 -5.457 1 92.31 98 GLU B N 1
ATOM 3885 C CA . GLU B 1 98 ? -5.922 16.844 -4.246 1 92.31 98 GLU B CA 1
ATOM 3886 C C . GLU B 1 98 ? -4.945 17.594 -3.344 1 92.31 98 GLU B C 1
ATOM 3888 O O . GLU B 1 98 ? -3.781 17.203 -3.221 1 92.31 98 GLU B O 1
ATOM 3893 N N . PRO B 1 99 ? -5.414 18.641 -2.75 1 91.12 99 PRO B N 1
ATOM 3894 C CA . PRO B 1 99 ? -4.512 19.453 -1.931 1 91.12 99 PRO B CA 1
ATOM 3895 C C . PRO B 1 99 ? -3.998 18.703 -0.702 1 91.12 99 PRO B C 1
ATOM 3897 O O . PRO B 1 99 ? -4.773 18.047 -0.011 1 91.12 99 PRO B O 1
ATOM 3900 N N . LEU B 1 100 ? -2.734 18.75 -0.548 1 91.81 100 LEU B N 1
ATOM 3901 C CA . LEU B 1 100 ? -2.025 18.328 0.652 1 91.81 100 LEU B CA 1
ATOM 3902 C C . LEU B 1 100 ? -1.452 19.531 1.402 1 91.81 100 LEU B C 1
ATOM 3904 O O . LEU B 1 100 ? -0.886 20.438 0.79 1 91.81 100 LEU B O 1
ATOM 3908 N N . VAL B 1 101 ? -1.583 19.531 2.719 1 90.44 101 VAL B N 1
ATOM 3909 C CA . VAL B 1 101 ? -1.182 20.703 3.496 1 90.44 101 VAL B CA 1
ATOM 3910 C C . VAL B 1 101 ? 0.206 20.484 4.094 1 90.44 101 VAL B C 1
ATOM 3912 O O . VAL B 1 101 ? 1.021 21.406 4.156 1 90.44 101 VAL B O 1
ATOM 3915 N N . TRP B 1 102 ? 0.464 19.297 4.406 1 93.25 102 TRP B N 1
ATOM 3916 C CA . TRP B 1 102 ? 1.69 18.953 5.121 1 93.25 102 TRP B CA 1
ATOM 3917 C C . TRP B 1 102 ? 2.92 19.297 4.285 1 93.25 102 TRP B C 1
ATOM 3919 O O . TRP B 1 102 ? 3.07 18.812 3.166 1 93.25 102 TRP B O 1
ATOM 3929 N N . GLY B 1 103 ? 3.715 20.219 4.77 1 94.81 103 GLY B N 1
ATOM 3930 C CA . GLY B 1 103 ? 4.992 20.547 4.156 1 94.81 103 GLY B CA 1
ATOM 3931 C C . GLY B 1 103 ? 4.867 21.531 3.01 1 94.81 103 GLY B C 1
ATOM 3932 O O . GLY B 1 103 ? 5.875 21.969 2.443 1 94.81 103 GLY B O 1
ATOM 3933 N N . LYS B 1 104 ? 3.621 21.906 2.619 1 94.62 104 LYS B N 1
ATOM 3934 C CA . LYS B 1 104 ? 3.438 22.812 1.498 1 94.62 104 LYS B CA 1
ATOM 3935 C C . LYS B 1 104 ? 4.082 24.172 1.783 1 94.62 104 LYS B C 1
ATOM 3937 O O . LYS B 1 104 ? 3.793 24.797 2.803 1 94.62 104 LYS B O 1
ATOM 3942 N N . ASN B 1 105 ? 5.02 24.562 0.91 1 93.38 105 ASN B N 1
ATOM 3943 C CA . ASN B 1 105 ? 5.734 25.828 0.983 1 93.38 105 ASN B CA 1
ATOM 3944 C C . ASN B 1 105 ? 6.516 25.969 2.287 1 93.38 105 ASN B C 1
ATOM 3946 O O . ASN B 1 105 ? 6.715 27.078 2.789 1 93.38 105 ASN B O 1
ATOM 3950 N N . ALA B 1 106 ? 6.91 24.875 2.861 1 95.44 106 ALA B N 1
ATOM 3951 C CA . ALA B 1 106 ? 7.559 24.906 4.172 1 95.44 106 ALA B CA 1
ATOM 3952 C C . ALA B 1 106 ? 9.039 25.266 4.047 1 95.44 106 ALA B C 1
ATOM 3954 O O . ALA B 1 106 ? 9.695 25.578 5.043 1 95.44 106 ALA B O 1
ATOM 3955 N N . GLY B 1 107 ? 9.602 25.25 2.842 1 96.69 107 GLY B N 1
ATOM 3956 C CA . GLY B 1 107 ? 10.977 25.656 2.625 1 96.69 107 GLY B CA 1
ATOM 3957 C C . GLY B 1 107 ? 11.977 24.547 2.812 1 96.69 107 GLY B C 1
ATOM 3958 O O . GLY B 1 107 ? 11.609 23.438 3.215 1 96.69 107 GLY B O 1
ATOM 3959 N N . CYS B 1 108 ? 13.266 24.812 2.533 1 98.19 108 CYS B N 1
ATOM 3960 C CA . CYS B 1 108 ? 14.312 23.797 2.557 1 98.19 108 CYS B CA 1
ATOM 3961 C C . CYS B 1 108 ? 14.609 23.344 3.982 1 98.19 108 CYS B C 1
ATOM 3963 O O . CYS B 1 108 ? 15 22.203 4.207 1 98.19 108 CYS B O 1
ATOM 3965 N N . ASP B 1 109 ? 14.336 24.219 4.926 1 97.56 109 ASP B N 1
ATOM 3966 C CA . ASP B 1 109 ? 14.57 23.844 6.32 1 97.56 109 ASP B CA 1
ATOM 3967 C C . ASP B 1 109 ? 13.688 22.672 6.73 1 97.56 109 ASP B C 1
ATOM 3969 O O . ASP B 1 109 ? 14.109 21.797 7.5 1 97.56 109 ASP B O 1
ATOM 3973 N N . PHE B 1 110 ? 12.57 22.641 6.273 1 97.75 110 PHE B N 1
ATOM 3974 C CA . PHE B 1 110 ? 11.633 21.562 6.562 1 97.75 110 PHE B CA 1
ATOM 3975 C C . PHE B 1 110 ? 12.203 20.219 6.109 1 97.75 110 PHE B C 1
ATOM 3977 O O . PHE B 1 110 ? 12.016 19.203 6.777 1 97.75 110 PHE B O 1
ATOM 3984 N N . LEU B 1 111 ? 12.844 20.188 4.977 1 97.75 111 LEU B N 1
ATOM 3985 C CA . LEU B 1 111 ? 13.359 18.953 4.387 1 97.75 111 LEU B CA 1
ATOM 3986 C C . LEU B 1 111 ? 14.734 18.609 4.957 1 97.75 111 LEU B C 1
ATOM 3988 O O . LEU B 1 111 ? 15.047 17.438 5.18 1 97.75 111 LEU B O 1
ATOM 3992 N N . GLU B 1 112 ? 15.539 19.625 5.281 1 96.25 112 GLU B N 1
ATOM 3993 C CA . GLU B 1 112 ? 16.969 19.406 5.461 1 96.25 112 GLU B CA 1
ATOM 3994 C C . GLU B 1 112 ? 17.359 19.5 6.93 1 96.25 112 GLU B C 1
ATOM 3996 O O . GLU B 1 112 ? 18.406 18.984 7.332 1 96.25 112 GLU B O 1
ATOM 4001 N N . LYS B 1 113 ? 16.562 20.141 7.676 1 96.94 113 LYS B N 1
ATOM 4002 C CA . LYS B 1 113 ? 16.891 20.328 9.086 1 96.94 113 LYS B CA 1
ATOM 4003 C C . LYS B 1 113 ? 15.977 19.5 9.977 1 96.94 113 LYS B C 1
ATOM 4005 O O . LYS B 1 113 ? 14.914 19.047 9.531 1 96.94 113 LYS B O 1
ATOM 4010 N N . LYS B 1 114 ? 16.5 19.312 11.203 1 97.44 114 LYS B N 1
ATOM 4011 C CA . LYS B 1 114 ? 15.648 18.688 12.211 1 97.44 114 LYS B CA 1
ATOM 4012 C C . LYS B 1 114 ? 14.391 19.516 12.461 1 97.44 114 LYS B C 1
ATOM 4014 O O . LYS B 1 114 ? 14.391 20.734 12.258 1 97.44 114 LYS B O 1
ATOM 4019 N N . CYS B 1 115 ? 13.352 18.797 12.883 1 98.06 115 CYS B N 1
ATOM 4020 C CA . CYS B 1 115 ? 12.086 19.5 13.086 1 98.06 115 CYS B CA 1
ATOM 4021 C C . CYS B 1 115 ? 12.195 20.516 14.219 1 98.06 115 CYS B C 1
ATOM 4023 O O . CYS B 1 115 ? 11.508 21.531 14.219 1 98.06 115 CYS B O 1
ATOM 4025 N N . LEU B 1 116 ? 13.031 20.203 15.195 1 98.12 116 LEU B N 1
ATOM 4026 C CA . LEU B 1 116 ? 13.352 21.109 16.281 1 98.12 116 LEU B CA 1
ATOM 4027 C C . LEU B 1 116 ? 14.836 21.047 16.641 1 98.12 116 LEU B C 1
ATOM 4029 O O . LEU B 1 116 ? 15.453 19.984 16.516 1 98.12 116 LEU B O 1
ATOM 4033 N N . GLU B 1 117 ? 15.391 22.125 17.016 1 96.62 117 GLU B N 1
ATOM 4034 C CA . GLU B 1 117 ? 16.719 22.25 17.625 1 96.62 117 GLU B CA 1
ATOM 4035 C C . GLU B 1 117 ? 16.656 23.078 18.906 1 96.62 117 GLU B C 1
ATOM 4037 O O . GLU B 1 117 ? 16.234 24.234 18.891 1 96.62 117 GLU B O 1
ATOM 4042 N N . ASN B 1 118 ? 16.969 22.438 20 1 96.12 118 ASN B N 1
ATOM 4043 C CA . ASN B 1 118 ? 16.859 23.062 21.312 1 96.12 118 ASN B CA 1
ATOM 4044 C C . ASN B 1 118 ? 15.43 23.531 21.594 1 96.12 118 ASN B C 1
ATOM 4046 O O . ASN B 1 118 ? 15.227 24.641 22.078 1 96.12 118 ASN B O 1
ATOM 4050 N N . GLY B 1 119 ? 14.492 22.781 21.062 1 95.75 119 GLY B N 1
ATOM 4051 C CA . GLY B 1 119 ? 13.086 23.031 21.328 1 95.75 119 GLY B CA 1
ATOM 4052 C C . GLY B 1 119 ? 12.492 24.109 20.438 1 95.75 119 GLY B C 1
ATOM 4053 O O . GLY B 1 119 ? 11.359 24.547 20.656 1 95.75 119 GLY B O 1
ATOM 4054 N N . VAL B 1 120 ? 13.234 24.562 19.469 1 95.88 120 VAL B N 1
ATOM 4055 C CA . VAL B 1 120 ? 12.766 25.609 18.578 1 95.88 120 VAL B CA 1
ATOM 4056 C C . VAL B 1 120 ? 12.664 25.062 17.156 1 95.88 120 VAL B C 1
ATOM 4058 O O . VAL B 1 120 ? 13.594 24.422 16.656 1 95.88 120 VAL B O 1
ATOM 4061 N N . SER B 1 121 ? 11.562 25.312 16.516 1 96.5 121 SER B N 1
ATOM 4062 C CA . SER B 1 121 ? 11.344 24.781 15.18 1 96.5 121 SER B CA 1
ATOM 4063 C C . SER B 1 121 ? 11.5 25.859 14.117 1 96.5 121 SER B C 1
ATOM 4065 O O . SER B 1 121 ? 11.008 26.984 14.297 1 96.5 121 SER B O 1
ATOM 4067 N N . PRO B 1 122 ? 12.172 25.562 13.047 1 95.19 122 PRO B N 1
ATOM 4068 C CA . PRO B 1 122 ? 12.141 26.453 11.891 1 95.19 122 PRO B CA 1
ATOM 4069 C C . PRO B 1 122 ? 10.773 26.484 11.203 1 95.19 122 PRO B C 1
ATOM 4071 O O . PRO B 1 122 ? 10.523 27.359 10.367 1 95.19 122 PRO B O 1
ATOM 4074 N N . ASN B 1 123 ? 9.898 25.562 11.5 1 94.5 123 ASN B N 1
ATOM 4075 C CA . ASN B 1 123 ? 8.547 25.453 10.961 1 94.5 123 ASN B CA 1
ATOM 4076 C C . ASN B 1 123 ? 7.504 25.344 12.07 1 94.5 123 ASN B C 1
ATOM 4078 O O . ASN B 1 123 ? 6.82 24.328 12.18 1 94.5 123 ASN B O 1
ATOM 4082 N N . PRO B 1 124 ? 7.285 26.375 12.766 1 91.12 124 PRO B N 1
ATOM 4083 C CA . PRO B 1 124 ? 6.414 26.328 13.945 1 91.12 124 PRO B CA 1
ATOM 4084 C C . PRO B 1 124 ? 4.945 26.109 13.586 1 91.12 124 PRO B C 1
ATOM 4086 O O . PRO B 1 124 ? 4.133 25.797 14.453 1 91.12 124 PRO B O 1
ATOM 4089 N N . GLU B 1 125 ? 4.609 26.297 12.32 1 89.19 125 GLU B N 1
ATOM 4090 C CA . GLU B 1 125 ? 3.24 26.031 11.891 1 89.19 125 GLU B CA 1
ATOM 4091 C C . GLU B 1 125 ? 2.979 24.531 11.773 1 89.19 125 GLU B C 1
ATOM 4093 O O . GLU B 1 125 ? 1.824 24.094 11.734 1 89.19 125 GLU B O 1
ATOM 4098 N N . ILE B 1 126 ? 4.039 23.781 11.711 1 94.19 126 ILE B N 1
ATOM 4099 C CA . ILE B 1 126 ? 3.9 22.359 11.492 1 94.19 126 ILE B CA 1
ATOM 4100 C C . ILE B 1 126 ? 4.238 21.609 12.781 1 94.19 126 ILE B C 1
ATOM 4102 O O . ILE B 1 126 ? 3.5 20.703 13.203 1 94.19 126 ILE B O 1
ATOM 4106 N N . PHE B 1 127 ? 5.324 21.969 13.398 1 96.56 127 PHE B N 1
ATOM 4107 C CA . PHE B 1 127 ? 5.816 21.25 14.57 1 96.56 127 PHE B CA 1
ATOM 4108 C C . PHE B 1 127 ? 5.598 22.062 15.836 1 96.56 127 PHE B C 1
ATOM 4110 O O . PHE B 1 127 ? 5.754 23.297 15.82 1 96.56 127 PHE B O 1
ATOM 4117 N N . CYS B 1 128 ? 5.266 21.344 16.859 1 94.5 128 CYS B N 1
ATOM 4118 C CA . CYS B 1 128 ? 4.973 22.016 18.125 1 94.5 128 CYS B CA 1
ATOM 4119 C C . CYS B 1 128 ? 6.023 21.688 19.172 1 94.5 128 CYS B C 1
ATOM 4121 O O . CYS B 1 128 ? 6.852 20.797 18.984 1 94.5 128 CYS B O 1
ATOM 4123 N N . ASN B 1 129 ? 6.102 22.484 20.203 1 93 129 ASN B N 1
ATOM 4124 C CA . ASN B 1 129 ? 7.102 22.281 21.25 1 93 129 ASN B CA 1
ATOM 4125 C C . ASN B 1 129 ? 6.523 22.531 22.641 1 93 129 ASN B C 1
ATOM 4127 O O . ASN B 1 129 ? 7.266 22.641 23.609 1 93 129 ASN B O 1
ATOM 4131 N N . ARG B 1 130 ? 5.273 22.703 22.656 1 83 130 ARG B N 1
ATOM 4132 C CA . ARG B 1 130 ? 4.684 22.984 23.969 1 83 130 ARG B CA 1
ATOM 4133 C C . ARG B 1 130 ? 3.947 21.766 24.5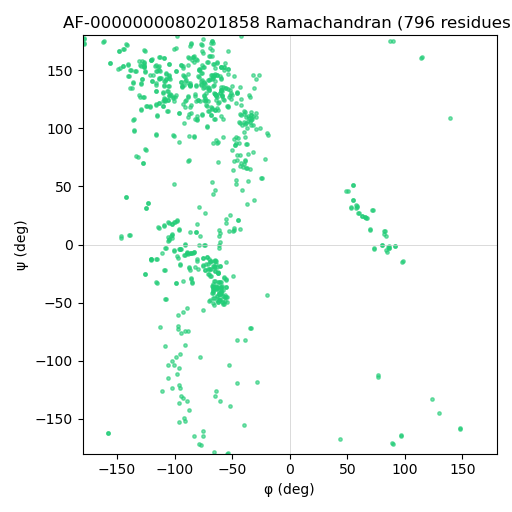16 1 83 130 ARG B C 1
ATOM 4135 O O . ARG B 1 130 ? 3.238 21.078 23.781 1 83 130 ARG B O 1
ATOM 4142 N N . SER B 1 131 ? 4.297 21.422 25.766 1 73.5 131 SER B N 1
ATOM 4143 C CA . SER B 1 131 ? 3.67 20.266 26.391 1 73.5 131 SER B CA 1
ATOM 4144 C C . SER B 1 131 ? 2.184 20.5 26.625 1 73.5 131 SER B C 1
ATOM 4146 O O . SER B 1 131 ? 1.734 21.641 26.688 1 73.5 131 SER B O 1
ATOM 4148 N N . ARG B 1 132 ? 1.345 19.344 26.719 1 64.12 132 ARG B N 1
ATOM 4149 C CA . ARG B 1 132 ? -0.098 19.297 26.938 1 64.12 132 ARG B CA 1
ATOM 4150 C C . ARG B 1 132 ? -0.476 19.922 28.281 1 64.12 132 ARG B C 1
ATOM 4152 O O . ARG B 1 132 ? -1.656 19.984 28.625 1 64.12 132 ARG B O 1
ATOM 4159 N N . SER B 1 133 ? 0.422 20.406 29.062 1 58.78 133 SER B N 1
ATOM 4160 C CA . SER B 1 133 ? 0.036 20.719 30.422 1 58.78 133 SER B CA 1
ATOM 4161 C C . SER B 1 133 ? -1.106 21.734 30.453 1 58.78 133 SER B C 1
ATOM 4163 O O . SER B 1 133 ? -1.862 21.797 31.422 1 58.78 133 SER B O 1
ATOM 4165 N N . SER B 1 134 ? -1.035 22.656 29.469 1 61.75 134 SER B N 1
ATOM 4166 C CA . SER B 1 134 ? -1.911 23.812 29.656 1 61.75 134 SER B CA 1
ATOM 4167 C C . SER B 1 134 ? -3.252 23.609 28.953 1 61.75 134 SER B C 1
ATOM 4169 O O . SER B 1 134 ? -3.383 22.734 28.094 1 61.75 134 SER B O 1
ATOM 4171 N N . ASP B 1 135 ? -4.391 23.938 29.594 1 73.25 135 ASP B N 1
ATOM 4172 C CA . ASP B 1 135 ? -5.746 24.047 29.062 1 73.25 135 ASP B CA 1
ATOM 4173 C C . ASP B 1 135 ? -5.754 24.812 27.734 1 73.25 135 ASP B C 1
ATOM 4175 O O . ASP B 1 135 ? -6.793 25.328 27.328 1 73.25 135 ASP B O 1
ATOM 4179 N N . MET B 1 136 ? -4.523 24.812 27.109 1 83.62 136 MET B N 1
ATOM 4180 C CA . MET B 1 136 ? -4.457 25.547 25.859 1 83.62 136 MET B CA 1
ATOM 4181 C C . MET B 1 136 ? -4.582 24.609 24.672 1 83.62 136 MET B C 1
ATOM 4183 O O . MET B 1 136 ? -4.184 23.453 24.734 1 83.62 136 MET B O 1
ATOM 4187 N N . TYR B 1 137 ? -5.164 25.172 23.625 1 89 137 TYR B N 1
ATOM 4188 C CA . TYR B 1 137 ? -5.301 24.453 22.359 1 89 137 TYR B CA 1
ATOM 4189 C C . TYR B 1 137 ? -4.449 25.094 21.266 1 89 137 TYR B C 1
ATOM 4191 O O . TYR B 1 137 ? -4.188 26.297 21.312 1 89 137 TYR B O 1
ATOM 4199 N N . PHE B 1 138 ? -4.039 24.266 20.406 1 92.06 138 PHE B N 1
ATOM 4200 C CA . PHE B 1 138 ? -3.182 24.719 19.328 1 92.06 138 PHE B CA 1
ATOM 4201 C C . PHE B 1 138 ? -3.742 24.312 17.969 1 92.06 138 PHE B C 1
ATOM 4203 O O . PHE B 1 138 ? -4.438 23.297 17.875 1 92.06 138 PHE B O 1
ATOM 4210 N N . CYS B 1 139 ? -3.404 25.094 16.953 1 94 139 CYS B N 1
ATOM 4211 C CA . CYS B 1 139 ? -3.889 24.812 15.617 1 94 139 CYS B CA 1
ATOM 4212 C C . CYS B 1 139 ? -3.225 23.562 15.055 1 94 139 CYS B C 1
ATOM 4214 O O . CYS B 1 139 ? -2.004 23.406 15.141 1 94 139 CYS B O 1
ATOM 4216 N N . THR B 1 140 ? -4.066 22.703 14.492 1 93.31 140 THR B N 1
ATOM 4217 C CA . THR B 1 140 ? -3.49 21.656 13.648 1 93.31 140 THR B CA 1
ATOM 4218 C C . THR B 1 140 ? -2.799 22.266 12.438 1 93.31 140 THR B C 1
ATOM 4220 O O . THR B 1 140 ? -3.125 23.375 12.023 1 93.31 140 THR B O 1
ATOM 4223 N N . PRO B 1 141 ? -1.836 21.516 11.875 1 91.31 141 PRO B N 1
ATOM 4224 C CA . PRO B 1 141 ? -1.084 22.078 10.75 1 91.31 141 PRO B CA 1
ATOM 4225 C C . PRO B 1 141 ? -1.983 22.5 9.594 1 91.31 141 PRO B C 1
ATOM 4227 O O . PRO B 1 141 ? -1.65 23.438 8.867 1 91.31 141 PRO B O 1
ATOM 4230 N N . ASP B 1 142 ? -3.123 21.906 9.406 1 89.44 142 ASP B N 1
ATOM 4231 C CA . ASP B 1 142 ? -4.031 22.25 8.32 1 89.44 142 ASP B CA 1
ATOM 4232 C C . ASP B 1 142 ? -4.996 23.359 8.742 1 89.44 142 ASP B C 1
ATOM 4234 O O . ASP B 1 142 ? -5.824 23.797 7.945 1 89.44 142 ASP B O 1
ATOM 4238 N N . ARG B 1 143 ? -4.938 23.703 10.016 1 93.44 143 ARG B N 1
ATOM 4239 C CA . ARG B 1 143 ? -5.711 24.781 10.602 1 93.44 143 ARG B CA 1
ATOM 4240 C C . ARG B 1 143 ? -7.203 24.469 10.586 1 93.44 143 ARG B C 1
ATOM 4242 O O . ARG B 1 143 ? -8.031 25.391 10.586 1 93.44 143 ARG B O 1
ATOM 4249 N N . MET B 1 144 ? -7.527 23.219 10.516 1 91.5 144 MET B N 1
ATOM 4250 C CA . MET B 1 144 ? -8.93 22.812 10.484 1 91.5 144 MET B CA 1
ATOM 4251 C C . MET B 1 144 ? -9.438 22.531 11.898 1 91.5 144 MET B C 1
ATOM 4253 O O . MET B 1 144 ? -10.641 22.391 12.109 1 91.5 144 MET B O 1
ATOM 4257 N N . GLY B 1 145 ? -8.539 22.531 12.773 1 92.25 145 GLY B N 1
ATOM 4258 C CA . GLY B 1 145 ? -8.977 22.188 14.117 1 92.25 145 GLY B CA 1
ATOM 4259 C C . GLY B 1 145 ? -7.988 22.609 15.188 1 92.25 145 GLY B C 1
ATOM 4260 O O . GLY B 1 145 ? -6.922 23.141 14.875 1 92.25 145 GLY B O 1
ATOM 4261 N N . LEU B 1 146 ? -8.461 22.391 16.453 1 92.19 146 LEU B N 1
ATOM 4262 C CA . LEU B 1 146 ? -7.668 22.625 17.656 1 92.19 146 LEU B CA 1
ATOM 4263 C C . LEU B 1 146 ? -7.273 21.312 18.312 1 92.19 146 LEU B C 1
ATOM 4265 O O . LEU B 1 146 ? -8.047 20.344 18.297 1 92.19 146 LEU B O 1
ATOM 4269 N N . GLY B 1 147 ? -6.055 21.344 18.781 1 91.31 147 GLY B N 1
ATOM 4270 C CA . GLY B 1 147 ? -5.621 20.109 19.406 1 91.31 147 GLY B CA 1
ATOM 4271 C C . GLY B 1 147 ? -4.477 20.297 20.391 1 91.31 147 GLY B C 1
ATOM 4272 O O . GLY B 1 147 ? -4.316 21.375 20.953 1 91.31 147 GLY B O 1
ATOM 4273 N N . TYR B 1 148 ? -3.855 19.219 20.672 1 90.81 148 TYR B N 1
ATOM 4274 C CA . TYR B 1 148 ? -2.748 19.203 21.625 1 90.81 148 TYR B CA 1
ATOM 4275 C C . TYR B 1 148 ? -1.449 18.797 20.938 1 90.81 148 TYR B C 1
ATOM 4277 O O . TYR B 1 148 ? -1.471 18.125 19.906 1 90.81 148 TYR B O 1
ATOM 4285 N N . CYS B 1 149 ? -0.379 19.25 21.531 1 92.81 149 CYS B N 1
ATOM 4286 C CA . CYS B 1 149 ? 0.934 18.844 21.047 1 92.81 149 CYS B CA 1
ATOM 4287 C C . CYS B 1 149 ? 1.248 17.422 21.453 1 92.81 149 CYS B C 1
ATOM 4289 O O . CYS B 1 149 ? 1.097 17.047 22.625 1 92.81 149 CYS B O 1
ATOM 4291 N N . THR B 1 150 ? 1.754 16.609 20.594 1 93.06 150 THR B N 1
ATOM 4292 C CA . THR B 1 150 ? 2.021 15.203 20.828 1 93.06 150 THR B CA 1
ATOM 4293 C C . THR B 1 150 ? 3.34 15.016 21.578 1 93.06 150 THR B C 1
ATOM 4295 O O . THR B 1 150 ? 3.82 13.891 21.734 1 93.06 150 THR B O 1
ATOM 4298 N N . LEU B 1 151 ? 3.895 16.047 22.062 1 94.44 151 LEU B N 1
ATOM 4299 C CA . LEU B 1 151 ? 5.156 16.016 22.797 1 94.44 151 LEU B CA 1
ATOM 4300 C C . LEU B 1 151 ? 5.031 15.156 24.047 1 94.44 151 LEU B C 1
ATOM 4302 O O . LEU B 1 151 ? 4.059 15.273 24.797 1 94.44 151 LEU B O 1
ATOM 4306 N N . LYS B 1 152 ? 5.953 14.305 24.188 1 93.62 152 LYS B N 1
ATOM 4307 C CA . LYS B 1 152 ? 6.008 13.477 25.391 1 93.62 152 LYS B CA 1
ATOM 4308 C C . LYS B 1 152 ? 7.453 13.227 25.812 1 93.62 152 LYS B C 1
ATOM 4310 O O . LYS B 1 152 ? 8.391 13.586 25.109 1 93.62 152 LYS B O 1
ATOM 4315 N N . THR B 1 153 ? 7.539 12.688 27.031 1 94.25 153 THR B N 1
ATOM 4316 C CA . THR B 1 153 ? 8.844 12.305 27.578 1 94.25 153 THR B CA 1
ATOM 4317 C C . THR B 1 153 ? 8.969 10.789 27.656 1 94.25 153 THR B C 1
ATOM 4319 O O . THR B 1 153 ? 8.156 10.117 28.297 1 94.25 153 THR B O 1
ATOM 4322 N N . TYR B 1 154 ? 10.055 10.266 26.984 1 95.19 154 TYR B N 1
ATOM 4323 C CA . TYR B 1 154 ? 10.312 8.836 26.969 1 95.19 154 TYR B CA 1
ATOM 4324 C C . TYR B 1 154 ? 11.148 8.414 28.172 1 95.19 154 TYR B C 1
ATOM 4326 O O . TYR B 1 154 ? 11.711 9.266 28.859 1 95.19 154 TYR B O 1
ATOM 4334 N N . TYR B 1 155 ? 11.062 7.074 28.438 1 95.62 155 TYR B N 1
ATOM 4335 C CA . TYR B 1 155 ? 11.828 6.527 29.547 1 95.62 155 TYR B CA 1
ATOM 4336 C C . TYR B 1 155 ? 13.32 6.605 29.281 1 95.62 155 TYR B C 1
ATOM 4338 O O . TYR B 1 155 ? 14.109 6.871 30.203 1 95.62 155 TYR B O 1
ATOM 4346 N N . ARG B 1 156 ? 13.711 6.402 27.969 1 96.81 156 ARG B N 1
ATOM 4347 C CA . ARG B 1 156 ? 15.102 6.461 27.531 1 96.81 156 ARG B CA 1
ATOM 4348 C C . ARG B 1 156 ? 15.305 7.551 26.484 1 96.81 156 ARG B C 1
ATOM 4350 O O . ARG B 1 156 ? 14.352 7.996 25.859 1 96.81 156 ARG B O 1
ATOM 4357 N N . ALA B 1 157 ? 16.547 7.906 26.406 1 97.12 157 ALA B N 1
ATOM 4358 C CA . ALA B 1 157 ? 16.891 8.906 25.406 1 97.12 157 ALA B CA 1
ATOM 4359 C C . ALA B 1 157 ? 16.531 8.43 24 1 97.12 157 ALA B C 1
ATOM 4361 O O . ALA B 1 157 ? 16.703 7.246 23.688 1 97.12 157 ALA B O 1
ATOM 4362 N N . LEU B 1 158 ? 16.078 9.375 23.203 1 97.19 158 LEU B N 1
ATOM 4363 C CA . LEU B 1 158 ? 15.797 9.07 21.812 1 97.19 158 LEU B CA 1
ATOM 4364 C C . LEU B 1 158 ? 17.094 8.859 21.031 1 97.19 158 LEU B C 1
ATOM 4366 O O . LEU B 1 158 ? 18.156 9.336 21.453 1 97.19 158 LEU B O 1
ATOM 4370 N N . PRO B 1 159 ? 17 8.141 19.922 1 94 159 PRO B N 1
ATOM 4371 C CA . PRO B 1 159 ? 18.188 8.086 19.078 1 94 159 PRO B CA 1
ATOM 4372 C C . PRO B 1 159 ? 18.719 9.477 18.703 1 94 159 PRO B C 1
ATOM 4374 O O . PRO B 1 159 ? 17.938 10.422 18.578 1 94 159 PRO B O 1
ATOM 4377 N N . GLU B 1 160 ? 19.969 9.648 18.469 1 95.31 160 GLU B N 1
ATOM 4378 C CA . GLU B 1 160 ? 20.672 10.922 18.344 1 95.31 160 GLU B CA 1
ATOM 4379 C C . GLU B 1 160 ? 20.047 11.797 17.266 1 95.31 160 GLU B C 1
ATOM 4381 O O . GLU B 1 160 ? 19.828 12.992 17.469 1 95.31 160 GLU B O 1
ATOM 4386 N N . PRO B 1 161 ? 19.688 11.242 16.094 1 95.44 161 PRO B N 1
ATOM 4387 C CA . PRO B 1 161 ? 19.109 12.117 15.07 1 95.44 161 PRO B CA 1
ATOM 4388 C C . PRO B 1 161 ? 17.75 12.688 15.477 1 95.44 161 PRO B C 1
ATOM 4390 O O . PRO B 1 161 ? 17.266 13.641 14.859 1 95.44 161 PRO B O 1
ATOM 4393 N N . PHE B 1 162 ? 17.141 12.125 16.516 1 97.19 162 PHE B N 1
ATOM 4394 C CA . PHE B 1 162 ? 15.781 12.508 16.875 1 97.19 162 PHE B CA 1
ATOM 4395 C C . PHE B 1 162 ? 15.758 13.203 18.234 1 97.19 162 PHE B C 1
ATOM 4397 O O . PHE B 1 162 ? 14.711 13.289 18.875 1 97.19 162 PHE B O 1
ATOM 4404 N N . GLN B 1 163 ? 16.906 13.625 18.703 1 97.81 163 GLN B N 1
ATOM 4405 C CA . GLN B 1 163 ? 17 14.422 19.922 1 97.81 163 GLN B CA 1
ATOM 4406 C C . GLN B 1 163 ? 16.844 15.906 19.641 1 97.81 163 GLN B C 1
ATOM 4408 O O . GLN B 1 163 ? 17.719 16.531 19.047 1 97.81 163 GLN B O 1
ATOM 4413 N N . TYR B 1 164 ? 15.742 16.5 20.109 1 98 164 TYR B N 1
ATOM 4414 C CA . TYR B 1 164 ? 15.352 17.844 19.688 1 98 164 TYR B CA 1
ATOM 4415 C C . TYR B 1 164 ? 15.406 18.828 20.859 1 98 164 TYR B C 1
ATOM 4417 O O . TYR B 1 164 ? 15.305 20.031 20.672 1 98 164 TYR B O 1
ATOM 4425 N N . PHE B 1 165 ? 15.523 18.312 22.047 1 97.62 165 PHE B N 1
ATOM 4426 C CA . PHE B 1 165 ? 15.453 19.109 23.266 1 97.62 165 PHE B CA 1
ATOM 4427 C C . PHE B 1 165 ? 16.688 18.875 24.141 1 97.62 165 PHE B C 1
ATOM 4429 O O . PHE B 1 165 ? 17.469 17.969 23.891 1 97.62 165 PHE B O 1
ATOM 4436 N N . LYS B 1 166 ? 16.844 19.797 25.172 1 96.81 166 LYS B N 1
ATOM 4437 C CA . LYS B 1 166 ? 17.891 19.578 26.156 1 96.81 166 LYS B CA 1
ATOM 4438 C C . LYS B 1 166 ? 17.734 18.234 26.859 1 96.81 166 LYS B C 1
ATOM 4440 O O . LYS B 1 166 ? 18.703 17.5 27.047 1 96.81 166 LYS B O 1
ATOM 4445 N N . ASP B 1 167 ? 16.484 18.031 27.203 1 96.75 167 ASP B N 1
ATOM 4446 C CA . ASP B 1 167 ? 16.172 16.688 27.656 1 96.75 167 ASP B CA 1
ATOM 4447 C C . ASP B 1 167 ? 16.078 15.719 26.469 1 96.75 167 ASP B C 1
ATOM 4449 O O . ASP B 1 167 ? 15.086 15.734 25.734 1 96.75 167 ASP B O 1
ATOM 4453 N N . LYS B 1 168 ? 16.969 14.805 26.344 1 97.69 168 LYS B N 1
ATOM 4454 C CA . LYS B 1 168 ? 17.125 13.93 25.172 1 97.69 168 LYS B CA 1
ATOM 4455 C C . LYS B 1 168 ? 16 12.906 25.094 1 97.69 168 LYS B C 1
ATOM 4457 O O . LYS B 1 168 ? 15.867 12.195 24.094 1 97.69 168 LYS B O 1
ATOM 4462 N N . ARG B 1 169 ? 15.234 12.805 26.141 1 96.88 169 ARG B N 1
ATOM 4463 C CA . ARG B 1 169 ? 14.125 11.859 26.203 1 96.88 169 ARG B CA 1
ATOM 4464 C C . ARG B 1 169 ? 12.859 12.461 25.594 1 96.88 169 ARG B C 1
ATOM 4466 O O . ARG B 1 169 ? 11.875 11.75 25.375 1 96.88 169 ARG B O 1
ATOM 4473 N N . MET B 1 170 ? 12.859 13.727 25.25 1 96.94 170 MET B N 1
ATOM 4474 C CA . MET B 1 170 ? 11.641 14.414 24.812 1 96.94 170 MET B CA 1
ATOM 4475 C C . MET B 1 170 ? 11.516 14.375 23.297 1 96.94 170 MET B C 1
ATOM 4477 O O . MET B 1 170 ? 12.5 14.578 22.578 1 96.94 170 MET B O 1
ATOM 4481 N N . GLY B 1 171 ? 10.336 14.094 22.812 1 97 171 GLY B N 1
ATOM 4482 C CA . GLY B 1 171 ? 10 14.078 21.391 1 97 171 GLY B CA 1
ATOM 4483 C C . GLY B 1 171 ? 8.547 13.75 21.125 1 97 171 GLY B C 1
ATOM 4484 O O . GLY B 1 171 ? 7.758 13.594 22.062 1 97 171 GLY B O 1
ATOM 4485 N N . GLY B 1 172 ? 8.188 13.781 19.859 1 95.94 172 GLY B N 1
ATOM 4486 C CA . GLY B 1 172 ? 6.828 13.422 19.484 1 95.94 172 GLY B CA 1
ATOM 4487 C C . GLY B 1 172 ? 6.512 11.961 19.703 1 95.94 172 GLY B C 1
ATOM 4488 O O . GLY B 1 172 ? 7.406 11.156 19.984 1 95.94 172 GLY B O 1
ATOM 4489 N N . ASP B 1 173 ? 5.285 11.586 19.484 1 91.94 173 ASP B N 1
ATOM 4490 C CA . ASP B 1 173 ? 4.832 10.258 19.891 1 91.94 173 ASP B CA 1
ATOM 4491 C C . ASP B 1 173 ? 4.91 9.281 18.719 1 91.94 173 ASP B C 1
ATOM 4493 O O . ASP B 1 173 ? 4.645 8.086 18.875 1 91.94 173 ASP B O 1
ATOM 4497 N N . LEU B 1 174 ? 5.277 9.781 17.578 1 90.5 174 LEU B N 1
ATOM 4498 C CA . LEU B 1 174 ? 5.305 8.906 16.406 1 90.5 174 LEU B CA 1
ATOM 4499 C C . LEU B 1 174 ? 6.727 8.758 15.875 1 90.5 174 LEU B C 1
ATOM 4501 O O . LEU B 1 174 ? 7.32 9.727 15.406 1 90.5 174 LEU B O 1
ATOM 4505 N N . ARG B 1 175 ? 7.176 7.559 15.844 1 89.38 175 ARG B N 1
ATOM 4506 C CA . ARG B 1 175 ? 8.492 7.285 15.273 1 89.38 175 ARG B CA 1
ATOM 4507 C C . ARG B 1 175 ? 8.5 7.551 13.766 1 89.38 175 ARG B C 1
ATOM 4509 O O . ARG B 1 175 ? 9.492 8.031 13.227 1 89.38 175 ARG B O 1
ATOM 4516 N N . ALA B 1 176 ? 7.398 7.234 13.094 1 86.81 176 ALA B N 1
ATOM 4517 C CA . ALA B 1 176 ? 7.289 7.383 11.648 1 86.81 176 ALA B CA 1
ATOM 4518 C C . ALA B 1 176 ? 7.473 8.836 11.227 1 86.81 176 ALA B C 1
ATOM 4520 O O . ALA B 1 176 ? 7.785 9.125 10.07 1 86.81 176 ALA B O 1
ATOM 4521 N N . LEU B 1 177 ? 7.309 9.711 12.18 1 92.5 177 LEU B N 1
ATOM 4522 C CA . LEU B 1 177 ? 7.504 11.133 11.93 1 92.5 177 LEU B CA 1
ATOM 4523 C C . LEU B 1 177 ? 8.852 11.602 12.469 1 92.5 177 LEU B C 1
ATOM 4525 O O . LEU B 1 177 ? 9.039 12.781 12.75 1 92.5 177 LEU B O 1
ATOM 4529 N N . ASP B 1 178 ? 9.742 10.664 12.719 1 93.44 178 ASP B N 1
ATOM 4530 C CA . ASP B 1 178 ? 11.047 10.938 13.32 1 93.44 178 ASP B CA 1
ATOM 4531 C C . ASP B 1 178 ? 10.891 11.516 14.727 1 93.44 178 ASP B C 1
ATOM 4533 O O . ASP B 1 178 ? 11.664 12.391 15.133 1 93.44 178 ASP B O 1
ATOM 4537 N N . TYR B 1 179 ? 9.836 11.25 15.336 1 95.62 179 TYR B N 1
ATOM 4538 C CA . TYR B 1 179 ? 9.531 11.734 16.672 1 95.62 179 TYR B CA 1
ATOM 4539 C C . TYR B 1 179 ? 9.375 13.25 16.688 1 95.62 179 TYR B C 1
ATOM 4541 O O . TYR B 1 179 ? 9.672 13.898 17.688 1 95.62 179 TYR B O 1
ATOM 4549 N N . CYS B 1 180 ? 9.07 13.766 15.594 1 97.19 180 CYS B N 1
ATOM 4550 C CA . CYS B 1 180 ? 8.734 15.18 15.562 1 97.19 180 CYS B CA 1
ATOM 4551 C C . CYS B 1 180 ? 7.352 15.43 16.156 1 97.19 180 CYS B C 1
ATOM 4553 O O . CYS B 1 180 ? 6.367 14.844 15.695 1 97.19 180 CYS B O 1
ATOM 4555 N N . PRO B 1 181 ? 7.246 16.297 17.156 1 96.81 181 PRO B N 1
ATOM 4556 C CA . PRO B 1 181 ? 5.922 16.578 17.719 1 96.81 181 PRO B CA 1
ATOM 4557 C C . PRO B 1 181 ? 5.102 17.516 16.828 1 96.81 181 PRO B C 1
ATOM 4559 O O . PRO B 1 181 ? 5.652 18.422 16.219 1 96.81 181 PRO B O 1
ATOM 4562 N N . TYR B 1 182 ? 3.916 17.266 16.734 1 95.12 182 TYR B N 1
ATOM 4563 C CA . TYR B 1 182 ? 2.953 18.062 16 1 95.12 182 TYR B CA 1
ATOM 4564 C C . TYR B 1 182 ? 1.621 18.141 16.734 1 95.12 182 TYR B C 1
ATOM 4566 O O . TYR B 1 182 ? 1.439 17.5 17.766 1 95.12 182 TYR B O 1
ATOM 4574 N N . VAL B 1 183 ? 0.746 18.984 16.234 1 92.88 183 VAL B N 1
ATOM 4575 C CA . VAL B 1 183 ? -0.535 19.156 16.906 1 92.88 183 VAL B CA 1
ATOM 4576 C C . VAL B 1 183 ? -1.56 18.172 16.344 1 92.88 183 VAL B C 1
ATOM 4578 O O . VAL B 1 183 ? -1.771 18.125 15.133 1 92.88 183 VAL B O 1
ATOM 4581 N N . GLU B 1 184 ? -2.09 17.438 17.25 1 89.94 184 GLU B N 1
ATOM 4582 C CA . GLU B 1 184 ? -3.178 16.516 16.906 1 89.94 184 GLU B CA 1
ATOM 4583 C C . GLU B 1 184 ? -4.516 17.031 17.422 1 89.94 184 GLU B C 1
ATOM 4585 O O . GLU B 1 184 ? -4.625 17.438 18.578 1 89.94 184 GLU B O 1
ATOM 4590 N N . ALA B 1 185 ? -5.477 16.984 16.5 1 86.5 185 ALA B N 1
ATOM 4591 C CA . ALA B 1 185 ? -6.777 17.547 16.859 1 86.5 185 ALA B CA 1
ATOM 4592 C C . ALA B 1 185 ? -7.543 16.594 17.766 1 86.5 185 ALA B C 1
ATOM 4594 O O . ALA B 1 185 ? -7.438 15.367 17.641 1 86.5 185 ALA B O 1
ATOM 4595 N N . TYR B 1 186 ? -8.289 17.266 18.594 1 82.31 186 TYR B N 1
ATOM 4596 C CA . TYR B 1 186 ? -9.336 16.484 19.25 1 82.31 186 TYR B CA 1
ATOM 4597 C C . TYR B 1 186 ? -10.523 16.266 18.328 1 82.31 186 TYR B C 1
ATOM 4599 O O . TYR B 1 186 ? -10.773 17.062 17.422 1 82.31 186 TYR B O 1
ATOM 4607 N N . SER B 1 187 ? -11.234 15.133 18.531 1 78.62 187 SER B N 1
ATOM 4608 C CA . SER B 1 187 ? -12.344 14.797 17.641 1 78.62 187 SER B CA 1
ATOM 4609 C C . SER B 1 187 ? -13.445 15.852 17.719 1 78.62 187 SER B C 1
ATOM 4611 O O . SER B 1 187 ? -14.18 16.062 16.75 1 78.62 187 SER B O 1
ATOM 4613 N N . ASP B 1 188 ? -13.539 16.547 18.766 1 82.44 188 ASP B N 1
ATOM 4614 C CA . ASP B 1 188 ? -14.656 17.453 18.984 1 82.44 188 ASP B CA 1
ATOM 4615 C C . ASP B 1 188 ? -14.203 18.922 18.891 1 82.44 188 ASP B C 1
ATOM 4617 O O . ASP B 1 188 ? -14.938 19.828 19.281 1 82.44 188 ASP B O 1
ATOM 4621 N N . THR B 1 189 ? -13.023 19.156 18.328 1 86.25 189 THR B N 1
ATOM 4622 C CA . THR B 1 189 ? -12.539 20.531 18.297 1 86.25 189 THR B CA 1
ATOM 4623 C C . THR B 1 189 ? -12.203 20.938 16.859 1 86.25 189 THR B C 1
ATOM 4625 O O . THR B 1 189 ? -11.273 21.719 16.641 1 86.25 189 THR B O 1
ATOM 4628 N N . THR B 1 190 ? -12.922 20.391 15.969 1 90.12 190 THR B N 1
ATOM 4629 C CA . THR B 1 190 ? -12.797 20.859 14.594 1 90.12 190 THR B CA 1
ATOM 4630 C C . THR B 1 190 ? -13.469 22.219 14.422 1 90.12 190 THR B C 1
ATOM 4632 O O . THR B 1 190 ? -14.523 22.469 15 1 90.12 190 THR B O 1
ATOM 4635 N N . CYS B 1 191 ? -12.844 23.047 13.695 1 92.62 191 CYS B N 1
ATOM 4636 C CA . CYS B 1 191 ? -13.359 24.406 13.531 1 92.62 191 CYS B CA 1
ATOM 4637 C C . CYS B 1 191 ? -14.664 24.406 12.734 1 92.62 191 CYS B C 1
ATOM 4639 O O . CYS B 1 191 ? -15.516 25.266 12.93 1 92.62 191 CYS B O 1
ATOM 4641 N N . THR B 1 192 ? -14.805 23.406 11.891 1 88.94 192 THR B N 1
ATOM 4642 C CA . THR B 1 192 ? -15.961 23.391 11 1 88.94 192 THR B CA 1
ATOM 4643 C C . THR B 1 192 ? -17.172 22.75 11.695 1 88.94 192 THR B C 1
ATOM 4645 O O . THR B 1 192 ? -18.312 23.078 11.375 1 88.94 192 THR B O 1
ATOM 4648 N N . SER B 1 193 ? -16.953 21.844 12.617 1 83.69 193 SER B N 1
ATOM 4649 C CA . SER B 1 193 ? -18.078 21.094 13.156 1 83.69 193 SER B CA 1
ATOM 4650 C C . SER B 1 193 ? -17.875 20.75 14.625 1 83.69 193 SER B C 1
ATOM 4652 O O . SER B 1 193 ? -18.656 20 15.211 1 83.69 193 SER B O 1
ATOM 4654 N N . GLY B 1 194 ? -16.922 21.203 15.156 1 82.81 194 GLY B N 1
ATOM 4655 C CA . GLY B 1 194 ? -16.641 20.891 16.547 1 82.81 194 GLY B CA 1
ATOM 4656 C C . GLY B 1 194 ? -17.656 21.469 17.516 1 82.81 194 GLY B C 1
ATOM 4657 O O . GLY B 1 194 ? -18.594 22.156 17.094 1 82.81 194 GLY B O 1
ATOM 4658 N N . PHE B 1 195 ? -17.469 21.062 18.781 1 76.62 195 PHE B N 1
ATOM 4659 C CA . PHE B 1 195 ? -18.359 21.516 19.844 1 76.62 195 PHE B CA 1
ATOM 4660 C C . PHE B 1 195 ? -17.844 22.828 20.438 1 76.62 195 PHE B C 1
ATOM 4662 O O . PHE B 1 195 ? -16.719 22.891 20.938 1 76.62 195 PHE B O 1
ATOM 4669 N N . HIS B 1 196 ? -18.688 23.781 20.484 1 70.38 196 HIS B N 1
ATOM 4670 C CA . HIS B 1 196 ? -18.359 25.125 20.953 1 70.38 196 HIS B CA 1
ATOM 4671 C C . HIS B 1 196 ? -17.859 25.094 22.406 1 70.38 196 HIS B C 1
ATOM 4673 O O . HIS B 1 196 ? -16.922 25.812 22.75 1 70.38 196 HIS B O 1
ATOM 4679 N N . LEU B 1 197 ? -18.484 24.266 23.094 1 63.06 197 LEU B N 1
ATOM 4680 C CA . LEU B 1 197 ? -18.172 24.234 24.516 1 63.06 197 LEU B CA 1
ATOM 4681 C C . LEU B 1 197 ? -16.734 23.781 24.75 1 63.06 197 LEU B C 1
ATOM 4683 O O . LEU B 1 197 ? -16.141 24.109 25.781 1 63.06 197 LEU B O 1
ATOM 4687 N N . GLN B 1 198 ? -16.25 23.188 23.812 1 69.5 198 GLN B N 1
ATOM 4688 C CA . GLN B 1 198 ? -14.898 22.641 23.984 1 69.5 198 GLN B CA 1
ATOM 4689 C C . GLN B 1 198 ? -13.852 23.578 23.391 1 69.5 198 GLN B C 1
ATOM 4691 O O . GLN B 1 198 ? -12.656 23.422 23.672 1 69.5 198 GLN B O 1
ATOM 4696 N N . SER B 1 199 ? -14.297 24.531 22.703 1 76.12 199 SER B N 1
ATOM 4697 C CA . SER B 1 199 ? -13.406 25.469 22.047 1 76.12 199 SER B CA 1
ATOM 4698 C C . SER B 1 199 ? -13.75 26.906 22.438 1 76.12 199 SER B C 1
ATOM 4700 O O . SER B 1 199 ? -14.344 27.641 21.641 1 76.12 199 SER B O 1
ATOM 4702 N N . ARG B 1 200 ? -13.219 27.25 23.609 1 79.25 200 ARG B N 1
ATOM 4703 C CA . ARG B 1 200 ? -13.562 28.547 24.156 1 79.25 200 ARG B CA 1
ATOM 4704 C C . ARG B 1 200 ? -13.203 29.672 23.188 1 79.25 200 ARG B C 1
ATOM 4706 O O . ARG B 1 200 ? -12.062 29.75 22.734 1 79.25 200 ARG B O 1
ATOM 4713 N N . GLY B 1 201 ? -14.258 30.469 22.891 1 86.69 201 GLY B N 1
ATOM 4714 C CA . GLY B 1 201 ? -14.039 31.641 22.062 1 86.69 201 GLY B CA 1
ATOM 4715 C C . GLY B 1 201 ? -13.953 31.344 20.578 1 86.69 201 GLY B C 1
ATOM 4716 O O . GLY B 1 201 ? -13.836 32.25 19.766 1 86.69 201 GLY B O 1
ATOM 4717 N N . SER B 1 202 ? -14.078 30.109 20.266 1 91.44 202 SER B N 1
ATOM 4718 C CA . SER B 1 202 ? -13.891 29.719 18.875 1 91.44 202 SER B CA 1
ATOM 4719 C C . SER B 1 202 ? -15.188 29.844 18.078 1 91.44 202 SER B C 1
ATOM 4721 O O . SER B 1 202 ? -16.266 29.531 18.594 1 91.44 202 SER B O 1
ATOM 4723 N N . PHE B 1 203 ? -15.047 30.359 16.938 1 92.06 203 PHE B N 1
ATOM 4724 C CA . PHE B 1 203 ? -16.125 30.344 15.945 1 92.06 203 PHE B CA 1
ATOM 4725 C C . PHE B 1 203 ? -16.203 28.984 15.258 1 92.06 203 PHE B C 1
ATOM 4727 O O . PHE B 1 203 ? -15.211 28.484 14.734 1 92.06 203 PHE B O 1
ATOM 4734 N N . ILE B 1 204 ? -17.406 28.344 15.312 1 91.94 204 ILE B N 1
ATOM 4735 C CA . ILE B 1 204 ? -17.594 27.062 14.641 1 91.94 204 ILE B CA 1
ATOM 4736 C C . ILE B 1 204 ? -18.5 27.266 13.422 1 91.94 204 ILE B C 1
ATOM 4738 O O . ILE B 1 204 ? -19.594 27.797 13.531 1 91.94 204 ILE B O 1
ATOM 4742 N N . GLY B 1 205 ? -17.969 26.859 12.281 1 90.94 205 GLY B N 1
ATOM 4743 C CA . GLY B 1 205 ? -18.734 27 11.047 1 90.94 205 GLY B CA 1
ATOM 4744 C C . GLY B 1 205 ? -18 26.453 9.836 1 90.94 205 GLY B C 1
ATOM 4745 O O . GLY B 1 205 ? -16.797 26.156 9.914 1 90.94 205 GLY B O 1
ATOM 4746 N N . GLU B 1 206 ? -18.609 26.391 8.742 1 88.81 206 GLU B N 1
ATOM 4747 C CA . GLU B 1 206 ? -18.109 25.766 7.52 1 88.81 206 GLU B CA 1
ATOM 4748 C C . GLU B 1 206 ? -16.812 26.438 7.055 1 88.81 206 GLU B C 1
ATOM 4750 O O . GLU B 1 206 ? -15.906 25.766 6.547 1 88.81 206 GLU B O 1
ATOM 4755 N N . ASN B 1 207 ? -16.688 27.719 7.312 1 92.62 207 ASN B N 1
ATOM 4756 C CA . ASN B 1 207 ? -15.531 28.453 6.824 1 92.62 207 ASN B CA 1
ATOM 4757 C C . ASN B 1 207 ? -14.539 28.75 7.945 1 92.62 207 ASN B C 1
ATOM 4759 O O . ASN B 1 207 ? -13.531 29.438 7.73 1 92.62 207 ASN B O 1
ATOM 4763 N N . ALA B 1 208 ? -14.82 28.234 9.102 1 94.25 208 ALA B N 1
ATOM 4764 C CA . ALA B 1 208 ? -13.969 28.531 10.25 1 94.25 208 ALA B CA 1
ATOM 4765 C C . ALA B 1 208 ? -12.609 27.859 10.125 1 94.25 208 ALA B C 1
ATOM 4767 O O . ALA B 1 208 ? -12.516 26.734 9.609 1 94.25 208 ALA B O 1
ATOM 4768 N N . ARG B 1 209 ? -11.57 28.562 10.539 1 95.56 209 ARG B N 1
ATOM 4769 C CA . ARG B 1 209 ? -10.203 28.047 10.562 1 95.56 209 ARG B CA 1
ATOM 4770 C C . ARG B 1 209 ? -9.469 28.516 11.82 1 95.56 209 ARG B C 1
ATOM 4772 O O . ARG B 1 209 ? -9.82 29.531 12.414 1 95.56 209 ARG B O 1
ATOM 4779 N N . CYS B 1 210 ? -8.547 27.75 12.125 1 95.88 210 CYS B N 1
ATOM 4780 C CA . CYS B 1 210 ? -7.762 28.031 13.312 1 95.88 210 CYS B CA 1
ATOM 4781 C C . CYS B 1 210 ? -6.684 29.078 13.023 1 95.88 210 CYS B C 1
ATOM 4783 O O . CYS B 1 210 ? -6.02 29.016 11.984 1 95.88 210 CYS B O 1
ATOM 4785 N N . VAL B 1 211 ? -6.535 30.016 13.945 1 96 211 VAL B N 1
ATOM 4786 C CA . VAL B 1 211 ? -5.473 31.016 13.867 1 96 211 VAL B CA 1
ATOM 4787 C C . VAL B 1 211 ? -4.672 31.031 15.164 1 96 211 VAL B C 1
ATOM 4789 O O . VAL B 1 211 ? -5.195 30.688 16.234 1 96 211 VAL B O 1
ATOM 4792 N N . LYS B 1 212 ? -3.445 31.438 15.031 1 94.31 212 LYS B N 1
ATOM 4793 C CA . LYS B 1 212 ? -2.541 31.438 16.172 1 94.31 212 LYS B CA 1
ATOM 4794 C C . LYS B 1 212 ? -2.834 32.625 17.094 1 94.31 212 LYS B C 1
ATOM 4796 O O . LYS B 1 212 ? -3.047 33.75 16.641 1 94.31 212 LYS B O 1
ATOM 4801 N N . GLY B 1 213 ? -2.811 32.312 18.406 1 92.81 213 GLY B N 1
ATOM 4802 C CA . GLY B 1 213 ? -2.928 33.344 19.422 1 92.81 213 GLY B CA 1
ATOM 4803 C C . GLY B 1 213 ? -1.609 33.688 20.094 1 92.81 213 GLY B C 1
ATOM 4804 O O . GLY B 1 213 ? -0.75 32.812 20.25 1 92.81 213 GLY B O 1
ATOM 4805 N N . VAL B 1 214 ? -1.433 34.906 20.375 1 92.81 214 VAL B N 1
ATOM 4806 C CA . VAL B 1 214 ? -0.315 35.375 21.188 1 92.81 214 VAL B CA 1
ATOM 4807 C C . VAL B 1 214 ? -0.84 35.969 22.5 1 92.81 214 VAL B C 1
ATOM 4809 O O . VAL B 1 214 ? -1.463 37.031 22.5 1 92.81 214 VAL B O 1
ATOM 4812 N N . GLU B 1 215 ? -0.553 35.25 23.578 1 91.88 215 GLU B N 1
ATOM 4813 C CA . GLU B 1 215 ? -1.035 35.656 24.891 1 91.88 215 GLU B CA 1
ATOM 4814 C C . GLU B 1 215 ? -2.545 35.875 24.891 1 91.88 215 GLU B C 1
ATOM 4816 O O . GLU B 1 215 ? -3.041 36.812 25.516 1 91.88 215 GLU B O 1
ATOM 4821 N N . LEU B 1 216 ? -3.174 35.156 24.109 1 92 216 LEU B N 1
ATOM 4822 C CA . LEU B 1 216 ? -4.617 35.281 23.969 1 92 216 LEU B CA 1
ATOM 4823 C C . LEU B 1 216 ? -5.34 34.719 25.188 1 92 216 LEU B C 1
ATOM 4825 O O . LEU B 1 216 ? -5.113 33.562 25.578 1 92 216 LEU B O 1
ATOM 4829 N N . GLU B 1 217 ? -6.156 35.562 25.781 1 91.75 217 GLU B N 1
ATOM 4830 C CA . GLU B 1 217 ? -6.941 35.156 26.953 1 91.75 217 GLU B CA 1
ATOM 4831 C C . GLU B 1 217 ? -8.414 35.5 26.766 1 91.75 217 GLU B C 1
ATOM 4833 O O . GLU B 1 217 ? -8.742 36.562 26.219 1 91.75 217 GLU B O 1
ATOM 4838 N N . ILE B 1 218 ? -9.195 34.625 27.156 1 88.38 218 ILE B N 1
ATOM 4839 C CA . ILE B 1 218 ? -10.641 34.844 27.188 1 88.38 218 ILE B CA 1
ATOM 4840 C C . ILE B 1 218 ? -11.148 34.656 28.625 1 88.38 218 ILE B C 1
ATOM 4842 O O . ILE B 1 218 ? -11.016 33.594 29.203 1 88.38 218 ILE B O 1
ATOM 4846 N N . SER B 1 219 ? -11.711 35.75 29.172 1 88.19 219 SER B N 1
ATOM 4847 C CA . SER B 1 219 ? -12.203 35.781 30.547 1 88.19 219 SER B CA 1
ATOM 4848 C C . SER B 1 219 ? -11.109 35.375 31.531 1 88.19 219 SER B C 1
ATOM 4850 O O . SER B 1 219 ? -11.344 34.562 32.438 1 88.19 219 SER B O 1
ATOM 4852 N N . GLY B 1 220 ? -9.914 35.844 31.203 1 87.62 220 GLY B N 1
ATOM 4853 C CA . GLY B 1 220 ? -8.797 35.656 32.125 1 87.62 220 GLY B CA 1
ATOM 4854 C C . GLY B 1 220 ? -8.109 34.312 31.953 1 87.62 220 GLY B C 1
ATOM 4855 O O . GLY B 1 220 ? -7.172 34 32.688 1 87.62 220 GLY B O 1
ATOM 4856 N N . LYS B 1 221 ? -8.57 33.562 31.125 1 88.06 221 LYS B N 1
ATOM 4857 C CA . LYS B 1 221 ? -7.961 32.25 30.906 1 88.06 221 LYS B CA 1
ATOM 4858 C C . LYS B 1 221 ? -7.254 32.188 29.562 1 88.06 221 LYS B C 1
ATOM 4860 O O . LYS B 1 221 ? -7.824 32.562 28.531 1 88.06 221 LYS B O 1
ATOM 4865 N N . SER B 1 222 ? -6.039 31.719 29.578 1 88.5 222 SER B N 1
ATOM 4866 C CA . SER B 1 222 ? -5.289 31.547 28.344 1 88.5 222 SER B CA 1
ATOM 4867 C C . SER B 1 222 ? -5.906 30.453 27.469 1 88.5 222 SER B C 1
ATOM 4869 O O . SER B 1 222 ? -6.215 29.375 27.953 1 88.5 222 SER B O 1
ATOM 4871 N N . VAL B 1 223 ? -6.02 30.656 26.219 1 88.94 223 VAL B N 1
ATOM 4872 C CA . VAL B 1 223 ? -6.727 29.703 25.375 1 88.94 223 VAL B CA 1
ATOM 4873 C C . VAL B 1 223 ? -5.789 29.172 24.297 1 88.94 223 VAL B C 1
ATOM 4875 O O . VAL B 1 223 ? -6.07 28.156 23.656 1 88.94 223 VAL B O 1
ATOM 4878 N N . GLY B 1 224 ? -4.598 29.844 24.109 1 90.88 224 GLY B N 1
ATOM 4879 C CA . GLY B 1 224 ? -3.719 29.453 23.016 1 90.88 224 GLY B CA 1
ATOM 4880 C C . GLY B 1 224 ? -4.191 29.953 21.672 1 90.88 224 GLY B C 1
ATOM 4881 O O . GLY B 1 224 ? -4.289 31.172 21.453 1 90.88 224 GLY B O 1
ATOM 4882 N N . ASP B 1 225 ? -4.598 28.984 20.828 1 93.19 225 ASP B N 1
ATOM 4883 C CA . ASP B 1 225 ? -5.113 29.328 19.5 1 93.19 225 ASP B CA 1
ATOM 4884 C C . ASP B 1 225 ? -6.641 29.297 19.484 1 93.19 225 ASP B C 1
ATOM 4886 O O . ASP B 1 225 ? -7.266 28.828 20.438 1 93.19 225 ASP B O 1
ATOM 4890 N N . VAL B 1 226 ? -7.203 29.828 18.406 1 93.75 226 VAL B N 1
ATOM 4891 C CA . VAL B 1 226 ? -8.664 29.922 18.391 1 93.75 226 VAL B CA 1
ATOM 4892 C C . VAL B 1 226 ? -9.164 29.766 16.953 1 93.75 226 VAL B C 1
ATOM 4894 O O . VAL B 1 226 ? -8.461 30.125 16 1 93.75 226 VAL B O 1
ATOM 4897 N N . CYS B 1 2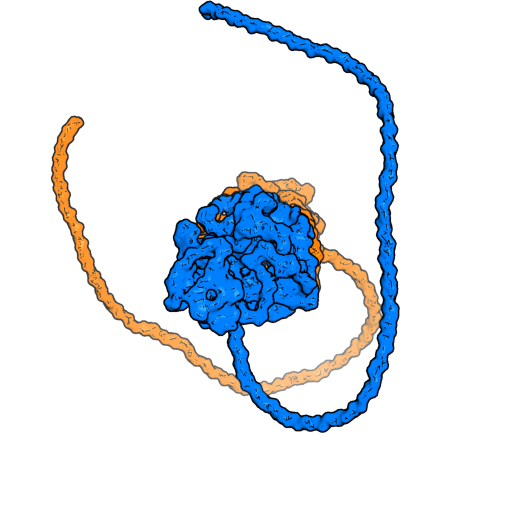27 ? -10.391 29.25 16.828 1 95.25 227 CYS B N 1
ATOM 4898 C CA . CYS B 1 227 ? -11.047 29.219 15.523 1 95.25 227 CYS B CA 1
ATOM 4899 C C . CYS B 1 227 ? -11.781 30.531 15.258 1 95.25 227 CYS B C 1
ATOM 4901 O O . CYS B 1 227 ? -12.461 31.062 16.141 1 95.25 227 CYS B O 1
ATOM 4903 N N . VAL B 1 228 ? -11.633 31 14.023 1 95.31 228 VAL B N 1
ATOM 4904 C CA . VAL B 1 228 ? -12.305 32.219 13.602 1 95.31 228 VAL B CA 1
ATOM 4905 C C . VAL B 1 228 ? -13.055 31.984 12.289 1 95.31 228 VAL B C 1
ATOM 4907 O O . VAL B 1 228 ? -12.75 31.047 11.562 1 95.31 228 VAL B O 1
ATOM 4910 N N . ASN B 1 229 ? -14.055 32.75 12.102 1 94.94 229 ASN B N 1
ATOM 4911 C CA . ASN B 1 229 ? -14.68 32.75 10.781 1 94.94 229 ASN B CA 1
ATOM 4912 C C . ASN B 1 229 ? -13.766 33.344 9.727 1 94.94 229 ASN B C 1
ATOM 4914 O O . ASN B 1 229 ? -13.008 34.281 10.016 1 94.94 229 ASN B O 1
ATOM 4918 N N . THR B 1 230 ? -13.781 32.781 8.523 1 96.31 230 THR B N 1
ATOM 4919 C CA . THR B 1 230 ? -12.875 33.281 7.492 1 96.31 230 THR B CA 1
ATOM 4920 C C . THR B 1 230 ? -13.641 33.594 6.203 1 96.31 230 THR B C 1
ATOM 4922 O O . THR B 1 230 ? -14.641 32.938 5.902 1 96.31 230 THR B O 1
ATOM 4925 N N . LYS B 1 231 ? -13.258 34.625 5.562 1 96.06 231 LYS B N 1
ATOM 4926 C CA . LYS B 1 231 ? -13.711 35 4.227 1 96.06 231 LYS B CA 1
ATOM 4927 C C . LYS B 1 231 ? -12.523 35.188 3.285 1 96.06 231 LYS B C 1
ATOM 4929 O O . LYS B 1 231 ? -11.586 35.938 3.594 1 96.06 231 LYS B O 1
ATOM 4934 N N . CYS B 1 232 ? -12.508 34.406 2.27 1 95.19 232 CYS B N 1
ATOM 4935 C CA . CYS B 1 232 ? -11.438 34.438 1.274 1 95.19 232 CYS B CA 1
ATOM 4936 C C . CYS B 1 232 ? -11.93 35.094 -0.022 1 95.19 232 CYS B C 1
ATOM 4938 O O . CYS B 1 232 ? -12.836 34.562 -0.668 1 95.19 232 CYS B O 1
ATOM 4940 N N . ASP B 1 233 ? -11.367 36.25 -0.371 1 93.56 233 ASP B N 1
ATOM 4941 C CA . ASP B 1 233 ? -11.789 36.969 -1.565 1 93.56 233 ASP B CA 1
ATOM 4942 C C . ASP B 1 233 ? -10.586 37.469 -2.348 1 93.56 233 ASP B C 1
ATOM 4944 O O . ASP B 1 233 ? -9.961 38.469 -1.95 1 93.56 233 ASP B O 1
ATOM 4948 N N . ASN B 1 234 ? -10.242 36.906 -3.5 1 92.88 234 ASN B N 1
ATOM 4949 C CA . ASN B 1 234 ? -9.219 37.344 -4.438 1 92.88 234 ASN B CA 1
ATOM 4950 C C . ASN B 1 234 ? -7.891 37.625 -3.736 1 92.88 234 ASN B C 1
ATOM 4952 O O . ASN B 1 234 ? -7.312 38.688 -3.879 1 92.88 234 ASN B O 1
ATOM 4956 N N . GLY B 1 235 ? -7.539 36.719 -2.912 1 92.5 235 GLY B N 1
ATOM 4957 C CA . GLY B 1 235 ? -6.234 36.812 -2.279 1 92.5 235 GLY B CA 1
ATOM 4958 C C . GLY B 1 235 ? -6.262 37.562 -0.961 1 92.5 235 GLY B C 1
ATOM 4959 O O . GLY B 1 235 ? -5.234 37.688 -0.293 1 92.5 235 GLY B O 1
ATOM 4960 N N . ILE B 1 236 ? -7.477 38.031 -0.64 1 95.62 236 ILE B N 1
ATOM 4961 C CA . ILE B 1 236 ? -7.621 38.75 0.613 1 95.62 236 ILE B CA 1
ATOM 4962 C C . ILE B 1 236 ? -8.344 37.875 1.639 1 95.62 236 ILE B C 1
ATOM 4964 O O . ILE B 1 236 ? -9.461 37.438 1.391 1 95.62 236 ILE B O 1
ATOM 4968 N N . LEU B 1 237 ? -7.668 37.719 2.74 1 97.12 237 LEU B N 1
ATOM 4969 C CA . LEU B 1 237 ? -8.258 37 3.859 1 97.12 237 LEU B CA 1
ATOM 4970 C C . LEU B 1 237 ? -8.836 37.969 4.891 1 97.12 237 LEU B C 1
ATOM 4972 O O . LEU B 1 237 ? -8.18 38.938 5.273 1 97.12 237 LEU B O 1
ATOM 4976 N N . SER B 1 238 ? -10.086 37.719 5.238 1 97.19 238 SER B N 1
ATOM 4977 C CA . SER B 1 238 ? -10.711 38.438 6.355 1 97.19 238 SER B CA 1
ATOM 4978 C C . SER B 1 238 ? -11.18 37.438 7.43 1 97.19 238 SER B C 1
ATOM 4980 O O . SER B 1 238 ? -11.586 36.344 7.121 1 97.19 238 SER B O 1
ATOM 4982 N N . VAL B 1 239 ? -11.07 37.938 8.672 1 96.69 239 VAL B N 1
ATOM 4983 C CA . VAL B 1 239 ? -11.461 37.062 9.773 1 96.69 239 VAL B CA 1
ATOM 4984 C C . VAL B 1 239 ? -12.5 37.781 10.648 1 96.69 239 VAL B C 1
ATOM 4986 O O . VAL B 1 239 ? -12.547 39 10.688 1 96.69 239 VAL B O 1
ATOM 4989 N N . GLN B 1 240 ? -13.391 36.938 11.242 1 94.81 240 GLN B N 1
ATOM 4990 C CA . GLN B 1 240 ? -14.422 37.406 12.18 1 94.81 240 GLN B CA 1
ATOM 4991 C C . GLN B 1 240 ? -14.406 36.531 13.445 1 94.81 240 GLN B C 1
ATOM 4993 O O . GLN B 1 240 ? -14.32 35.312 13.383 1 94.81 240 GLN B O 1
ATOM 4998 N N . PHE B 1 241 ? -14.344 37.25 14.539 1 91.69 241 PHE B N 1
ATOM 4999 C CA . PHE B 1 241 ? -14.336 36.562 15.828 1 91.69 241 PHE B CA 1
ATOM 5000 C C . PHE B 1 241 ? -15.758 36.25 16.281 1 91.69 241 PHE B C 1
ATOM 5002 O O . PHE B 1 241 ? -16.719 36.875 15.812 1 91.69 241 PHE B O 1
ATOM 5009 N N . LEU B 1 242 ? -15.82 35.25 17.188 1 84.62 242 LEU B N 1
ATOM 5010 C CA . LEU B 1 242 ? -17.109 34.875 17.766 1 84.62 242 LEU B CA 1
ATOM 5011 C C . LEU B 1 242 ? -17.641 36.031 18.641 1 84.62 242 LEU B C 1
ATOM 5013 O O . LEU B 1 242 ? -16.906 36.594 19.438 1 84.62 242 LEU B O 1
ATOM 5017 N N . GLY B 1 243 ? -18.906 36.188 18.594 1 75.19 243 GLY B N 1
ATOM 5018 C CA . GLY B 1 243 ? -19.562 37.062 19.547 1 75.19 243 GLY B CA 1
ATOM 5019 C C . GLY B 1 243 ? -20.203 38.281 18.906 1 75.19 243 GLY B C 1
ATOM 5020 O O . GLY B 1 243 ? -19.906 38.594 17.75 1 75.19 243 GLY B O 1
ATOM 5021 N N . ASP B 1 244 ? -21.062 38.844 19.625 1 66.69 244 ASP B N 1
ATOM 5022 C CA . ASP B 1 244 ? -21.891 39.938 19.156 1 66.69 244 ASP B CA 1
ATOM 5023 C C . ASP B 1 244 ? -21.156 41.281 19.25 1 66.69 244 ASP B C 1
ATOM 5025 O O . ASP B 1 244 ? -21.469 42.25 18.547 1 66.69 244 ASP B O 1
ATOM 5029 N N . ASP B 1 245 ? -20.172 41.281 20.031 1 68.31 245 ASP B N 1
ATOM 5030 C CA . ASP B 1 245 ? -19.531 42.562 20.266 1 68.31 245 ASP B CA 1
ATOM 5031 C C . ASP B 1 245 ? -18.469 42.844 19.219 1 68.31 245 ASP B C 1
ATOM 5033 O O . ASP B 1 245 ? -18 43.969 19.094 1 68.31 245 ASP B O 1
ATOM 5037 N N . ASP B 1 246 ? -17.984 41.938 18.562 1 67.25 246 ASP B N 1
ATOM 5038 C CA . ASP B 1 246 ? -17.078 42.094 17.422 1 67.25 246 ASP B CA 1
ATOM 5039 C C . ASP B 1 246 ? -17.5 41.219 16.25 1 67.25 246 ASP B C 1
ATOM 5041 O O . ASP B 1 246 ? -16.891 40.188 15.969 1 67.25 246 ASP B O 1
ATOM 5045 N N . ASP B 1 247 ? -18.484 41.688 15.648 1 74.38 247 ASP B N 1
ATOM 5046 C CA . ASP B 1 247 ? -19.016 40.906 14.539 1 74.38 247 ASP B CA 1
ATOM 5047 C C . ASP B 1 247 ? -18.531 41.469 13.195 1 74.38 247 ASP B C 1
ATOM 5049 O O . ASP B 1 247 ? -19.078 41.125 12.148 1 74.38 247 ASP B O 1
ATOM 5053 N N . GLU B 1 248 ? -17.422 42.25 13.359 1 88.38 248 GLU B N 1
ATOM 5054 C CA . GLU B 1 248 ? -16.906 42.844 12.141 1 88.38 248 GLU B CA 1
ATOM 5055 C C . GLU B 1 248 ? -15.836 41.969 11.5 1 88.38 248 GLU B C 1
ATOM 5057 O O . GLU B 1 248 ? -15.18 41.188 12.188 1 88.38 248 GLU B O 1
ATOM 5062 N N . TRP B 1 249 ? -15.734 42.125 10.211 1 94.81 249 TRP B N 1
ATOM 5063 C CA . TRP B 1 249 ? -14.672 41.469 9.461 1 94.81 249 TRP B CA 1
ATOM 5064 C C . TRP B 1 249 ? -13.375 42.25 9.539 1 94.81 249 TRP B C 1
ATOM 5066 O O . TRP B 1 249 ? -13.375 43.469 9.336 1 94.81 249 TRP B O 1
ATOM 5076 N N . HIS B 1 250 ? -12.32 41.656 9.898 1 95.5 250 HIS B N 1
ATOM 5077 C CA . HIS B 1 250 ? -10.984 42.25 9.945 1 95.5 250 HIS B CA 1
ATOM 5078 C C . HIS B 1 250 ? -10.109 41.688 8.82 1 95.5 250 HIS B C 1
ATOM 5080 O O . HIS B 1 250 ? -9.922 40.5 8.695 1 95.5 250 HIS B O 1
ATOM 5086 N N . VAL B 1 251 ? -9.555 42.625 8.031 1 96.69 251 VAL B N 1
ATOM 5087 C CA . VAL B 1 251 ? -8.594 42.188 7.027 1 96.69 251 VAL B CA 1
ATOM 5088 C C . VAL B 1 251 ? -7.375 41.562 7.711 1 96.69 251 VAL B C 1
ATOM 5090 O O . VAL B 1 251 ? -6.809 42.156 8.633 1 96.69 251 VAL B O 1
ATOM 5093 N N . CYS B 1 252 ? -7.062 40.375 7.289 1 97.25 252 CYS B N 1
ATOM 5094 C CA . CYS B 1 252 ? -6 39.594 7.918 1 97.25 252 CYS B CA 1
ATOM 5095 C C . CYS B 1 252 ? -4.852 39.344 6.941 1 97.25 252 CYS B C 1
ATOM 5097 O O . CYS B 1 252 ? -4.852 38.375 6.215 1 97.25 252 CYS B O 1
ATOM 5099 N N . GLU B 1 253 ? -3.875 40.25 7.039 1 96.31 253 GLU B N 1
ATOM 5100 C CA . GLU B 1 253 ? -2.686 40.125 6.203 1 96.31 253 GLU B CA 1
ATOM 5101 C C . GLU B 1 253 ? -1.643 39.219 6.859 1 96.31 253 GLU B C 1
ATOM 5103 O O . GLU B 1 253 ? -1.432 39.281 8.07 1 96.31 253 GLU B O 1
ATOM 5108 N N . GLU B 1 254 ? -1.069 38.438 6.078 1 94.06 254 GLU B N 1
ATOM 5109 C CA . GLU B 1 254 ? -0.109 37.469 6.57 1 94.06 254 GLU B CA 1
ATOM 5110 C C . GLU B 1 254 ? 0.874 38.094 7.551 1 94.06 254 GLU B C 1
ATOM 5112 O O . GLU B 1 254 ? 1.429 39.156 7.281 1 94.06 254 GLU B O 1
ATOM 5117 N N . LYS B 1 255 ? 1.088 37.5 8.711 1 93.56 255 LYS B N 1
ATOM 5118 C CA . LYS B 1 255 ? 2.059 37.812 9.75 1 93.56 255 LYS B CA 1
ATOM 5119 C C . LYS B 1 255 ? 1.654 39.094 10.508 1 93.56 255 LYS B C 1
ATOM 5121 O O . LYS B 1 255 ? 2.301 39.469 11.484 1 93.56 255 LYS B O 1
ATOM 5126 N N . LYS B 1 256 ? 0.601 39.688 10.07 1 96.75 256 LYS B N 1
ATOM 5127 C CA . LYS B 1 256 ? 0.108 40.844 10.828 1 96.75 256 LYS B CA 1
ATOM 5128 C C . LYS B 1 256 ? -0.715 40.375 12.031 1 96.75 256 LYS B C 1
ATOM 5130 O O . LYS B 1 256 ? -1.164 39.25 12.086 1 96.75 256 LYS B O 1
ATOM 5135 N N . GLU B 1 257 ? -0.795 41.281 12.922 1 96.75 257 GLU B N 1
ATOM 5136 C CA . GLU B 1 257 ? -1.517 41 14.164 1 96.75 257 GLU B CA 1
ATOM 5137 C C . GLU B 1 257 ? -2.877 41.688 14.18 1 96.75 257 GLU B C 1
ATOM 5139 O O . GLU B 1 257 ? -3.029 42.781 13.641 1 96.75 257 GLU B O 1
ATOM 5144 N N . ILE B 1 258 ? -3.838 41.031 14.773 1 95.94 258 ILE B N 1
ATOM 5145 C CA . ILE B 1 258 ? -5.156 41.594 15.016 1 95.94 258 ILE B CA 1
ATOM 5146 C C . ILE B 1 258 ? -5.516 41.469 16.484 1 95.94 258 ILE B C 1
ATOM 5148 O O . ILE B 1 258 ? -5.422 40.375 17.062 1 95.94 258 ILE B O 1
ATOM 5152 N N . ILE B 1 259 ? -5.879 42.562 17.047 1 93.88 259 ILE B N 1
ATOM 5153 C CA . ILE B 1 259 ? -6.375 42.562 18.422 1 93.88 259 ILE B CA 1
ATOM 5154 C C . ILE B 1 259 ? -7.902 42.531 18.422 1 93.88 259 ILE B C 1
ATOM 5156 O O . ILE B 1 259 ? -8.555 43.469 17.938 1 93.88 259 ILE B O 1
ATOM 5160 N N . PRO B 1 260 ? -8.438 41.406 18.906 1 90.31 260 PRO B N 1
ATOM 5161 C CA . PRO B 1 260 ? -9.898 41.375 18.953 1 90.31 260 PRO B CA 1
ATOM 5162 C C . PRO B 1 260 ? -10.5 42.469 19.812 1 90.31 260 PRO B C 1
ATOM 5164 O O . PRO B 1 260 ? -10 42.75 20.906 1 90.31 260 PRO B O 1
ATOM 5167 N N . ASN B 1 261 ? -11.461 43.125 19.312 1 85.19 261 ASN B N 1
ATOM 5168 C CA . ASN B 1 261 ? -12.164 44.188 20.062 1 85.19 261 ASN B CA 1
ATOM 5169 C C . ASN B 1 261 ? -13.32 43.594 20.875 1 85.19 261 ASN B C 1
ATOM 5171 O O . ASN B 1 261 ? -14.484 43.875 20.578 1 85.19 261 ASN B O 1
ATOM 5175 N N . LYS B 1 262 ? -12.945 42.875 21.938 1 86.12 262 LYS B N 1
ATOM 5176 C CA . LYS B 1 262 ? -13.945 42.219 22.766 1 86.12 262 LYS B CA 1
ATOM 5177 C C . LYS B 1 262 ? -13.633 42.375 24.25 1 86.12 262 LYS B C 1
ATOM 5179 O O . LYS B 1 262 ? -12.469 42.281 24.656 1 86.12 262 LYS B O 1
ATOM 5184 N N . GLU B 1 263 ? -14.68 42.719 25 1 81.94 263 GLU B N 1
ATOM 5185 C CA . GLU B 1 263 ? -14.531 43.062 26.406 1 81.94 263 GLU B CA 1
ATOM 5186 C C . GLU B 1 263 ? -13.836 41.938 27.172 1 81.94 263 GLU B C 1
ATOM 5188 O O . GLU B 1 263 ? -12.992 42.219 28.047 1 81.94 263 GLU B O 1
ATOM 5193 N N . ASN B 1 264 ? -14.023 40.719 26.938 1 86.75 264 ASN B N 1
ATOM 5194 C CA . ASN B 1 264 ? -13.477 39.625 27.734 1 86.75 264 ASN B CA 1
ATOM 5195 C C . ASN B 1 264 ? -12.312 38.938 27.031 1 86.75 264 ASN B C 1
ATOM 5197 O O . ASN B 1 264 ? -11.922 37.812 27.391 1 86.75 264 ASN B O 1
ATOM 5201 N N . TRP B 1 265 ? -11.758 39.656 26.047 1 89.94 265 TRP B N 1
ATOM 5202 C CA . TRP B 1 265 ? -10.617 39.094 25.328 1 89.94 265 TRP B CA 1
ATOM 5203 C C . TRP B 1 265 ? -9.367 39.938 25.547 1 89.94 265 TRP B C 1
ATOM 5205 O O . TRP B 1 265 ? -9.453 41.188 25.672 1 89.94 265 TRP B O 1
ATOM 5215 N N . SER B 1 266 ? -8.312 39.406 25.75 1 92.5 266 SER B N 1
ATOM 5216 C CA . SER B 1 266 ? -7.004 40.031 25.719 1 92.5 266 SER B CA 1
ATOM 5217 C C . SER B 1 266 ? -6.031 39.281 24.828 1 92.5 266 SER B C 1
ATOM 5219 O O . SER B 1 266 ? -6.281 38.125 24.484 1 92.5 266 SER B O 1
ATOM 5221 N N . GLY B 1 267 ? -5.012 39.969 24.375 1 94.94 267 GLY B N 1
ATOM 5222 C CA . GLY B 1 267 ? -4.051 39.344 23.484 1 94.94 267 GLY B CA 1
ATOM 5223 C C . GLY B 1 267 ? -4.336 39.625 22.016 1 94.94 267 GLY B C 1
ATOM 5224 O O . GLY B 1 267 ? -4.992 40.625 21.688 1 94.94 267 GLY B O 1
ATOM 5225 N N . LYS B 1 268 ? -3.711 38.844 21.141 1 96.06 268 LYS B N 1
ATOM 5226 C CA . LYS B 1 268 ? -3.846 39.062 19.703 1 96.06 268 LYS B CA 1
ATOM 5227 C C . LYS B 1 268 ? -3.756 37.75 18.938 1 96.06 268 LYS B C 1
ATOM 5229 O O . LYS B 1 268 ? -3.422 36.719 19.5 1 96.06 268 LYS B O 1
ATOM 5234 N N . ILE B 1 269 ? -4.145 37.875 17.719 1 95.88 269 ILE B N 1
ATOM 5235 C CA . ILE B 1 269 ? -3.93 36.75 16.828 1 95.88 269 ILE B CA 1
ATOM 5236 C C . ILE B 1 269 ? -2.926 37.125 15.734 1 95.88 269 ILE B C 1
ATOM 5238 O O . ILE B 1 269 ? -2.715 38.312 15.484 1 95.88 269 ILE B O 1
ATOM 5242 N N . ILE B 1 270 ? -2.234 36.125 15.219 1 95.94 270 ILE B N 1
ATOM 5243 C CA . ILE B 1 270 ? -1.347 36.312 14.07 1 95.94 270 ILE B CA 1
ATOM 5244 C C . ILE B 1 270 ? -2.01 35.781 12.812 1 95.94 270 ILE B C 1
ATOM 5246 O O . ILE B 1 270 ? -2.5 34.656 12.797 1 95.94 270 ILE B O 1
ATOM 5250 N N . CYS B 1 271 ? -2.035 36.625 11.766 1 96.81 271 CYS B N 1
ATOM 5251 C CA . CYS B 1 271 ? -2.723 36.25 10.531 1 96.81 271 CYS B CA 1
ATOM 5252 C C . CYS B 1 271 ? -1.923 35.219 9.75 1 96.81 271 CYS B C 1
ATOM 5254 O O . CYS B 1 271 ? -0.724 35.406 9.523 1 96.81 271 CYS B O 1
ATOM 5256 N N . PRO B 1 272 ? -2.584 34.125 9.375 1 94.44 272 PRO B N 1
ATOM 5257 C CA . PRO B 1 272 ? -1.919 33.094 8.586 1 94.44 272 PRO B CA 1
ATOM 5258 C C . PRO B 1 272 ? -1.768 33.469 7.117 1 94.44 272 PRO B C 1
ATOM 5260 O O . PRO B 1 272 ? -2.26 34.531 6.695 1 94.44 272 PRO B O 1
ATOM 5263 N N . ARG B 1 273 ? -1.023 32.594 6.449 1 91.62 273 ARG B N 1
ATOM 5264 C CA . ARG B 1 273 ? -0.962 32.75 5 1 91.62 273 ARG B CA 1
ATOM 5265 C C . ARG B 1 273 ? -2.332 32.5 4.367 1 91.62 273 ARG B C 1
ATOM 5267 O O . ARG B 1 273 ? -3.09 31.641 4.82 1 91.62 273 ARG B O 1
ATOM 5274 N N . TYR B 1 274 ? -2.568 33.25 3.287 1 93.19 274 TYR B N 1
ATOM 5275 C CA . TYR B 1 274 ? -3.838 33.125 2.576 1 93.19 274 TYR B CA 1
ATOM 5276 C C . TYR B 1 274 ? -4.105 31.672 2.164 1 93.19 274 TYR B C 1
ATOM 5278 O O . TYR B 1 274 ? -5.199 31.156 2.387 1 93.19 274 TYR B O 1
ATOM 5286 N N . ASP B 1 275 ? -3.104 30.984 1.612 1 89.06 275 ASP B N 1
ATOM 5287 C CA . ASP B 1 275 ? -3.305 29.641 1.068 1 89.06 275 ASP B CA 1
ATOM 5288 C C . ASP B 1 275 ? -3.459 28.609 2.186 1 89.06 275 ASP B C 1
ATOM 5290 O O . ASP B 1 275 ? -4.035 27.547 1.978 1 89.06 275 ASP B O 1
ATOM 5294 N N . ALA B 1 276 ? -2.977 28.906 3.344 1 89.38 276 ALA B N 1
ATOM 5295 C CA . ALA B 1 276 ? -3.09 27.984 4.473 1 89.38 276 ALA B CA 1
ATOM 5296 C C . ALA B 1 276 ? -4.535 27.891 4.953 1 89.38 276 ALA B C 1
ATOM 5298 O O . ALA B 1 276 ? -4.922 26.891 5.566 1 89.38 276 ALA B O 1
ATOM 5299 N N . VAL B 1 277 ? -5.285 28.891 4.609 1 91.56 277 VAL B N 1
ATOM 5300 C CA . VAL B 1 277 ? -6.648 28.969 5.125 1 91.56 277 VAL B CA 1
ATOM 5301 C C . VAL B 1 277 ? -7.645 28.875 3.971 1 91.56 277 VAL B C 1
ATOM 5303 O O . VAL B 1 277 ? -8.734 28.312 4.125 1 91.56 277 VAL B O 1
ATOM 5306 N N . CYS B 1 278 ? -7.293 29.359 2.871 1 91.31 278 CYS B N 1
ATOM 5307 C CA . CYS B 1 278 ? -8.273 29.562 1.809 1 91.31 278 CYS B CA 1
ATOM 5308 C C . CYS B 1 278 ? -8.148 28.484 0.737 1 91.31 278 CYS B C 1
ATOM 5310 O O . CYS B 1 278 ? -8.844 28.531 -0.277 1 91.31 278 CYS B O 1
ATOM 5312 N N . THR B 1 279 ? -7.336 27.516 0.987 1 84.44 279 THR B N 1
ATOM 5313 C CA . THR B 1 279 ? -7.285 26.359 0.094 1 84.44 279 THR B CA 1
ATOM 5314 C C . THR B 1 279 ? -8.414 25.375 0.411 1 84.44 279 THR B C 1
ATOM 5316 O O . THR B 1 279 ? -8.602 25 1.566 1 84.44 279 THR B O 1
ATOM 5319 N N . LYS B 1 280 ? -9.172 25.125 -0.601 1 79.31 280 LYS B N 1
ATOM 5320 C CA . LYS B 1 280 ? -10.258 24.156 -0.405 1 79.31 280 LYS B CA 1
ATOM 5321 C C . LYS B 1 280 ? -9.711 22.734 -0.272 1 79.31 280 LYS B C 1
ATOM 5323 O O . LYS B 1 280 ? -9.039 22.234 -1.178 1 79.31 280 LYS B O 1
ATOM 5328 N N . LEU B 1 281 ? -10 22.172 0.879 1 77.69 281 LEU B N 1
ATOM 5329 C CA . LEU B 1 281 ? -9.562 20.797 1.118 1 77.69 281 LEU B CA 1
ATOM 5330 C C . LEU B 1 281 ? -10.633 19.797 0.694 1 77.69 281 LEU B C 1
ATOM 5332 O O . LEU B 1 281 ? -11.828 20.109 0.734 1 77.69 281 LEU B O 1
ATOM 5336 N N . PRO B 1 282 ? -10.156 18.703 0.19 1 73.5 282 PRO B N 1
ATOM 5337 C CA . PRO B 1 282 ? -11.141 17.719 -0.26 1 73.5 282 PRO B CA 1
ATOM 5338 C C . PRO B 1 282 ? -11.961 17.141 0.89 1 73.5 282 PRO B C 1
ATOM 5340 O O . PRO B 1 282 ? -11.484 17.078 2.025 1 73.5 282 PRO B O 1
ATOM 5343 N N . ASP B 1 283 ? -13.242 16.891 0.533 1 66.44 283 ASP B N 1
ATOM 5344 C CA . ASP B 1 283 ? -14.062 16.141 1.47 1 66.44 283 ASP B CA 1
ATOM 5345 C C . ASP B 1 283 ? -13.648 14.672 1.512 1 66.44 283 ASP B C 1
ATOM 5347 O O . ASP B 1 283 ? -13.906 13.914 0.572 1 66.44 283 ASP B O 1
ATOM 5351 N N . ILE B 1 284 ? -12.945 14.32 2.486 1 62.91 284 ILE B N 1
ATOM 5352 C CA . ILE B 1 284 ? -12.398 12.969 2.531 1 62.91 284 ILE B CA 1
ATOM 5353 C C . ILE B 1 284 ? -13.281 12.078 3.395 1 62.91 284 ILE B C 1
ATOM 5355 O O . ILE B 1 284 ? -12.859 11.008 3.84 1 62.91 284 ILE B O 1
ATOM 5359 N N . THR B 1 285 ? -14.555 12.469 3.625 1 60.59 285 THR B N 1
ATOM 5360 C CA . THR B 1 285 ? -15.461 11.625 4.402 1 60.59 285 THR B CA 1
ATOM 5361 C C . THR B 1 285 ? -15.781 10.336 3.646 1 60.59 285 THR B C 1
ATOM 5363 O O . THR B 1 285 ? -16.016 10.367 2.436 1 60.59 285 THR B O 1
ATOM 5366 N N . ILE B 1 286 ? -15.383 9.211 4.262 1 58.5 286 ILE B N 1
ATOM 5367 C CA . ILE B 1 286 ? -15.617 7.91 3.652 1 58.5 286 ILE B CA 1
ATOM 5368 C C . ILE B 1 286 ? -17.062 7.477 3.904 1 58.5 286 ILE B C 1
ATOM 5370 O O . ILE B 1 286 ? -17.5 7.41 5.055 1 58.5 286 ILE B O 1
ATOM 5374 N N . PRO B 1 287 ? -17.922 7.488 2.842 1 49.72 287 PRO B N 1
ATOM 5375 C CA . PRO B 1 287 ? -19.281 6.992 3.023 1 49.72 287 PRO B CA 1
ATOM 5376 C C . PRO B 1 287 ? -19.328 5.52 3.426 1 49.72 287 PRO B C 1
ATOM 5378 O O . PRO B 1 287 ? -20.375 4.875 3.314 1 49.72 287 PRO B O 1
ATOM 5381 N N . LEU B 1 288 ? -18.359 4.914 3.789 1 45.12 288 LEU B N 1
ATOM 5382 C CA . LEU B 1 288 ? -18.547 3.475 3.924 1 45.12 288 LEU B CA 1
ATOM 5383 C C . LEU B 1 288 ? -19.594 3.158 4.988 1 45.12 288 LEU B C 1
ATOM 5385 O O . LEU B 1 288 ? -19.484 3.604 6.133 1 45.12 288 LEU B O 1
ATOM 5389 N N . LYS B 1 289 ? -20.891 3.072 4.719 1 43.34 289 LYS B N 1
ATOM 5390 C CA . LYS B 1 289 ? -21.75 2.361 5.656 1 43.34 289 LYS B CA 1
ATOM 5391 C C . LYS B 1 289 ? -20.984 1.263 6.387 1 43.34 289 LYS B C 1
ATOM 5393 O O . LYS B 1 289 ? -20.016 0.705 5.848 1 43.34 289 LYS B O 1
ATOM 5398 N N . GLU B 1 290 ? -21.266 1.02 7.777 1 44.81 290 GLU B N 1
ATOM 5399 C CA . GLU B 1 290 ? -20.656 0.044 8.68 1 44.81 290 GLU B CA 1
ATOM 5400 C C . GLU B 1 290 ? -20.344 -1.258 7.949 1 44.81 290 GLU B C 1
ATOM 5402 O O . GLU B 1 290 ? -21.234 -1.932 7.445 1 44.81 290 GLU B O 1
ATOM 5407 N N . LEU B 1 291 ? -19.391 -1.27 7.262 1 45.22 291 LEU B N 1
ATOM 5408 C CA . LEU B 1 291 ? -18.969 -2.578 6.785 1 45.22 291 LEU B CA 1
ATOM 5409 C C . LEU B 1 291 ? -19.188 -3.645 7.852 1 45.22 291 LEU B C 1
ATOM 5411 O O . LEU B 1 291 ? -18.828 -3.443 9.016 1 45.22 291 LEU B O 1
ATOM 5415 N N . PRO B 1 292 ? -20.203 -4.465 7.617 1 40.06 292 PRO B N 1
ATOM 5416 C CA . PRO B 1 292 ? -20.406 -5.496 8.641 1 40.06 292 PRO B CA 1
ATOM 5417 C C . PRO B 1 292 ? -19.109 -6.145 9.094 1 40.06 292 PRO B C 1
ATOM 5419 O O . PRO B 1 292 ? -18.219 -6.414 8.273 1 40.06 292 PRO B O 1
ATOM 5422 N N . TYR B 1 293 ? -18.688 -5.812 10.227 1 38.81 293 TYR B N 1
ATOM 5423 C CA . TYR B 1 293 ? -17.578 -6.527 10.844 1 38.81 293 TYR B CA 1
ATOM 5424 C C . TYR B 1 293 ? -17.781 -8.031 10.758 1 38.81 293 TYR B C 1
ATOM 5426 O O . TYR B 1 293 ? -18.859 -8.539 11.109 1 38.81 293 TYR B O 1
ATOM 5434 N N . GLN B 1 294 ? -17.453 -8.672 9.82 1 36.06 294 GLN B N 1
ATOM 5435 C CA . GLN B 1 294 ? -17.562 -10.117 9.977 1 36.06 294 GLN B CA 1
ATOM 5436 C C . GLN B 1 294 ? -16.859 -10.586 11.25 1 36.06 294 GLN B C 1
ATOM 5438 O O . GLN B 1 294 ? -15.859 -10 11.664 1 36.06 294 GLN B O 1
ATOM 5443 N N . ASP B 1 295 ? -17.562 -11.352 12.047 1 34.72 295 ASP B N 1
ATOM 5444 C CA . ASP B 1 295 ? -17.141 -11.914 13.32 1 34.72 295 ASP B CA 1
ATOM 5445 C C . ASP B 1 295 ? -15.641 -12.234 13.297 1 34.72 295 ASP B C 1
ATOM 5447 O O . ASP B 1 295 ? -14.945 -12.023 14.289 1 34.72 295 ASP B O 1
ATOM 5451 N N . GLY B 1 296 ? -15.297 -13.273 12.547 1 33.69 296 GLY B N 1
ATOM 5452 C CA . GLY B 1 296 ? -13.961 -13.836 12.711 1 33.69 296 GLY B CA 1
ATOM 5453 C C . GLY B 1 296 ? -12.859 -12.867 12.336 1 33.69 296 GLY B C 1
ATOM 5454 O O . GLY B 1 296 ? -11.695 -13.266 12.203 1 33.69 296 GLY B O 1
ATOM 5455 N N . ASP B 1 297 ? -13.211 -11.875 11.648 1 33.31 297 ASP B N 1
ATOM 5456 C CA . ASP B 1 297 ? -12.219 -10.953 11.102 1 33.31 297 ASP B CA 1
ATOM 5457 C C . ASP B 1 297 ? -11.484 -10.211 12.211 1 33.31 297 ASP B C 1
ATOM 5459 O O . ASP B 1 297 ? -12.078 -9.852 13.227 1 33.31 297 ASP B O 1
ATOM 5463 N N . TYR B 1 298 ? -10.219 -10.445 12.305 1 29.34 298 TYR B N 1
ATOM 5464 C CA . TYR B 1 298 ? -9.43 -9.625 13.211 1 2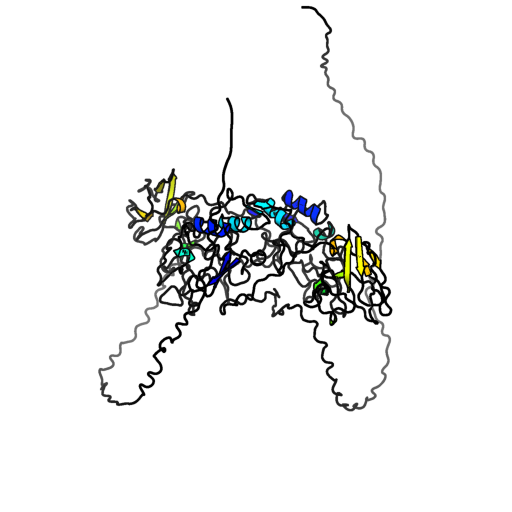9.34 298 TYR B CA 1
ATOM 5465 C C . TYR B 1 298 ? -9.914 -8.18 13.188 1 29.34 298 TYR B C 1
ATOM 5467 O O . TYR B 1 298 ? -10.125 -7.602 12.117 1 29.34 298 TYR B O 1
ATOM 5475 N N . LYS B 1 299 ? -10.914 -7.812 14 1 31.12 299 LYS B N 1
ATOM 5476 C CA . LYS B 1 299 ? -11 -6.359 14.141 1 31.12 299 LYS B CA 1
ATOM 5477 C C . LYS B 1 299 ? -9.688 -5.691 13.742 1 31.12 299 LYS B C 1
ATOM 5479 O O . LYS B 1 299 ? -8.625 -6.027 14.266 1 31.12 299 LYS B O 1
ATOM 5484 N N . PRO B 1 300 ? -9.641 -5.273 12.594 1 26.98 300 PRO B N 1
ATOM 5485 C CA . PRO B 1 300 ? -8.398 -4.5 12.609 1 26.98 300 PRO B CA 1
ATOM 5486 C C . PRO B 1 300 ? -8.148 -3.801 13.938 1 26.98 300 PRO B C 1
ATOM 5488 O O . PRO B 1 300 ? -9.102 -3.391 14.609 1 26.98 300 PRO B O 1
ATOM 5491 N N . ALA B 1 301 ? -7.281 -4.133 14.727 1 25.12 301 ALA B N 1
ATOM 5492 C CA . ALA B 1 301 ? -7.129 -3.164 15.812 1 25.12 301 ALA B CA 1
ATOM 5493 C C . ALA B 1 301 ? -7.5 -1.76 15.352 1 25.12 301 ALA B C 1
ATOM 5495 O O . ALA B 1 301 ? -7.312 -1.414 14.18 1 25.12 301 ALA B O 1
ATOM 5496 N N . PRO B 1 302 ? -8.57 -1.191 15.789 1 24.89 302 PRO B N 1
ATOM 5497 C CA . PRO B 1 302 ? -8.469 0.256 15.594 1 24.89 302 PRO B CA 1
ATOM 5498 C C . PRO B 1 302 ? -7.023 0.738 15.508 1 24.89 302 PRO B C 1
ATOM 5500 O O . PRO B 1 302 ? -6.27 0.608 16.484 1 24.89 302 PRO B O 1
ATOM 5503 N N . GLY B 1 303 ? -6.293 0.244 14.633 1 23.7 303 GLY B N 1
ATOM 5504 C CA . GLY B 1 303 ? -4.934 0.755 14.688 1 23.7 303 GLY B CA 1
ATOM 5505 C C . GLY B 1 303 ? -4.863 2.244 14.969 1 23.7 303 GLY B C 1
ATOM 5506 O O . GLY B 1 303 ? -5.242 3.059 14.125 1 23.7 303 GLY B O 1
ATOM 5507 N N . ASN B 1 304 ? -5.273 2.734 16.188 1 24.23 304 ASN B N 1
ATOM 5508 C CA . ASN B 1 304 ? -4.215 3.473 16.859 1 24.23 304 ASN B CA 1
ATOM 5509 C C . ASN B 1 304 ? -2.889 2.719 16.812 1 24.23 304 ASN B C 1
ATOM 5511 O O . ASN B 1 304 ? -2.785 1.607 17.344 1 24.23 304 ASN B O 1
ATOM 5515 N N . ILE B 1 305 ? -2.262 2.611 15.859 1 24.52 305 ILE B N 1
ATOM 5516 C CA . ILE B 1 305 ? -0.932 2.014 15.922 1 24.52 305 ILE B CA 1
ATOM 5517 C C . ILE B 1 305 ? -0.291 2.328 17.281 1 24.52 305 ILE B C 1
ATOM 5519 O O . ILE B 1 305 ? 0.373 3.355 17.422 1 24.52 305 ILE B O 1
ATOM 5523 N N . THR B 1 306 ? -1.037 2.338 18.422 1 23.48 306 THR B N 1
ATOM 5524 C CA . THR B 1 306 ? -0.155 2.254 19.594 1 23.48 306 THR B CA 1
ATOM 5525 C C . THR B 1 306 ? 0.573 0.913 19.625 1 23.48 306 THR B C 1
ATOM 5527 O O . THR B 1 306 ? -0.047 -0.14 19.453 1 23.48 306 THR B O 1
ATOM 5530 N N . TRP B 1 307 ? 1.796 0.854 19.375 1 23.7 307 TRP B N 1
ATOM 5531 C CA . TRP B 1 307 ? 2.697 -0.14 19.953 1 23.7 307 TRP B CA 1
ATOM 5532 C C . TRP B 1 307 ? 2.318 -0.452 21.391 1 23.7 307 TRP B C 1
ATOM 5534 O O . TRP B 1 307 ? 2.631 0.32 22.312 1 23.7 307 TRP B O 1
ATOM 5544 N N . ASN B 1 308 ? 1.186 -0.828 21.797 1 21.48 308 ASN B N 1
ATOM 5545 C CA . ASN B 1 308 ? 1.066 -1.2 23.203 1 21.48 308 ASN B CA 1
ATOM 5546 C C . ASN B 1 308 ? 2.135 -2.213 23.609 1 21.48 308 ASN B C 1
ATOM 5548 O O . ASN B 1 308 ? 2.391 -3.176 22.891 1 21.48 308 ASN B O 1
ATOM 5552 N N . LYS B 1 309 ? 3.006 -2.09 24.625 1 23 309 LYS B N 1
ATOM 5553 C CA . LYS B 1 309 ? 3.447 -3.207 25.453 1 23 309 LYS B CA 1
ATOM 5554 C C . LYS B 1 309 ? 2.379 -4.293 25.531 1 23 309 LYS B C 1
ATOM 5556 O O . LYS B 1 309 ? 2.662 -5.469 25.281 1 23 309 LYS B O 1
ATOM 5561 N N . THR B 1 310 ? 1.792 -4.621 26.906 1 23.02 310 THR B N 1
ATOM 5562 C CA . THR B 1 310 ? 1.063 -4.379 28.156 1 23.02 310 THR B CA 1
ATOM 5563 C C . THR B 1 310 ? -0.229 -3.613 27.875 1 23.02 310 THR B C 1
ATOM 5565 O O . THR B 1 310 ? -0.333 -2.895 26.891 1 23.02 310 THR B O 1
ATOM 5568 N N . GLU B 1 311 ? -1.04 -3.012 28.75 1 24.02 311 GLU B N 1
ATOM 5569 C CA . GLU B 1 311 ? -2.467 -2.92 29.047 1 24.02 311 GLU B CA 1
ATOM 5570 C C . GLU B 1 311 ? -3.229 -2.244 27.922 1 24.02 311 GLU B C 1
ATOM 5572 O O . GLU B 1 311 ? -2.621 -1.694 27 1 24.02 311 GLU B O 1
ATOM 5577 N N . THR B 1 312 ? -4.16 -1.116 28.297 1 22.84 312 THR B N 1
ATOM 5578 C CA . THR B 1 312 ? -5.578 -0.779 28.328 1 22.84 312 THR B CA 1
ATOM 5579 C C . THR B 1 312 ? -5.992 -0.04 27.062 1 22.84 312 THR B C 1
ATOM 5581 O O . THR B 1 312 ? -7.027 -0.349 26.469 1 22.84 312 THR B O 1
ATOM 5584 N N . PRO B 1 313 ? -5.688 1.338 26.812 1 22.41 313 PRO B N 1
ATOM 5585 C CA . PRO B 1 313 ? -6.801 2.287 26.766 1 22.41 313 PRO B CA 1
ATOM 5586 C C . PRO B 1 313 ? -7.406 2.42 25.375 1 22.41 313 PRO B C 1
ATOM 5588 O O . PRO B 1 313 ? -6.75 2.088 24.375 1 22.41 313 PRO B O 1
ATOM 5591 N N . SER B 1 314 ? -8.773 2.826 25.156 1 24.22 314 SER B N 1
ATOM 5592 C CA . SER B 1 314 ? -9.977 3.357 24.516 1 24.22 314 SER B CA 1
ATOM 5593 C C . SER B 1 314 ? -9.648 4.527 23.594 1 24.22 314 SER B C 1
ATOM 5595 O O . SER B 1 314 ? -9.383 5.637 24.062 1 24.22 314 SER B O 1
ATOM 5597 N N . SER B 1 315 ? -8.938 4.27 22.594 1 25.77 315 SER B N 1
ATOM 5598 C CA . SER B 1 315 ? -8.422 5.492 21.984 1 25.77 315 SER B CA 1
ATOM 5599 C C . SER B 1 315 ? -9.555 6.391 21.5 1 25.77 315 SER B C 1
ATOM 5601 O O . SER B 1 315 ? -9.648 6.691 20.312 1 25.77 315 SER B O 1
ATOM 5603 N N . ASP B 1 316 ? -10.836 6.098 21.781 1 26.39 316 ASP B N 1
ATOM 5604 C CA . ASP B 1 316 ? -11.773 7.18 21.484 1 26.39 316 ASP B CA 1
ATOM 5605 C C . ASP B 1 316 ? -11.125 8.547 21.734 1 26.39 316 ASP B C 1
ATOM 5607 O O . ASP B 1 316 ? -10.383 8.719 22.703 1 26.39 316 ASP B O 1
ATOM 5611 N N . PRO B 1 317 ? -10.852 9.234 20.594 1 31.55 317 PRO B N 1
ATOM 5612 C CA . PRO B 1 317 ? -10.43 10.531 21.125 1 31.55 317 PRO B CA 1
ATOM 5613 C C . PRO B 1 317 ? -11.031 10.828 22.5 1 31.55 317 PRO B C 1
ATOM 5615 O O . PRO B 1 317 ? -12.203 10.539 22.75 1 31.55 317 PRO B O 1
ATOM 5618 N N . LEU B 1 318 ? -10.219 10.617 23.5 1 33.94 318 LEU B N 1
ATOM 5619 C CA . LEU B 1 318 ? -10.703 10.797 24.875 1 33.94 318 LEU B CA 1
ATOM 5620 C C . LEU B 1 318 ? -11.609 12.023 24.969 1 33.94 318 LEU B C 1
ATOM 5622 O O . LEU B 1 318 ? -11.281 13.086 24.422 1 33.94 318 LEU B O 1
ATOM 5626 N N . PRO B 1 319 ? -13.016 11.867 24.906 1 34.66 319 PRO B N 1
ATOM 5627 C CA . PRO B 1 319 ? -13.727 13.109 25.234 1 34.66 319 PRO B CA 1
ATOM 5628 C C . PRO B 1 319 ? -12.93 14.023 26.156 1 34.66 319 PRO B C 1
ATOM 5630 O O . PRO B 1 319 ? -11.992 13.57 26.828 1 34.66 319 PRO B O 1
ATOM 5633 N N . HIS B 1 320 ? -13.117 15.242 25.938 1 37 320 HIS B N 1
ATOM 5634 C CA . HIS B 1 320 ? -12.531 16.094 26.969 1 37 320 HIS B CA 1
ATOM 5635 C C . HIS B 1 320 ? -12.594 15.43 28.344 1 37 320 HIS B C 1
ATOM 5637 O O . HIS B 1 320 ? -13.562 14.742 28.656 1 37 320 HIS B O 1
ATOM 5643 N N . PRO B 1 321 ? -11.617 15.008 29 1 32.5 321 PRO B N 1
ATOM 5644 C CA . PRO B 1 321 ? -11.844 14.461 30.328 1 32.5 321 PRO B CA 1
ATOM 5645 C C . PRO B 1 321 ? -12.984 15.156 31.078 1 32.5 321 PRO B C 1
ATOM 5647 O O . PRO B 1 321 ? -13.148 16.375 30.953 1 32.5 321 PRO B O 1
ATOM 5650 N N . ALA B 1 322 ? -14.211 14.453 31.25 1 31.03 322 ALA B N 1
ATOM 5651 C CA . ALA B 1 322 ? -15.25 15.055 32.094 1 31.03 322 ALA B CA 1
ATOM 5652 C C . ALA B 1 322 ? -14.641 15.828 33.25 1 31.03 322 ALA B C 1
ATOM 5654 O O . ALA B 1 322 ? -13.562 15.477 33.75 1 31.03 322 ALA B O 1
ATOM 5655 N N . PRO B 1 323 ? -15.031 17.078 33.406 1 27.75 323 PRO B N 1
ATOM 5656 C CA . PRO B 1 323 ? -14.508 17.75 34.594 1 27.75 323 PRO B CA 1
ATOM 5657 C C . PRO B 1 323 ? -14.477 16.844 35.844 1 27.75 323 PRO B C 1
ATOM 5659 O O . PRO B 1 323 ? -15.32 15.953 35.969 1 27.75 323 PRO B O 1
ATOM 5662 N N . GLU B 1 324 ? -13.352 16.484 36.344 1 28.28 324 GLU B N 1
ATOM 5663 C CA . GLU B 1 324 ? -13.258 15.711 37.562 1 28.28 324 GLU B CA 1
ATOM 5664 C C . GLU B 1 324 ? -14.375 16.094 38.531 1 28.28 324 GLU B C 1
ATOM 5666 O O . GLU B 1 324 ? -14.602 17.281 38.781 1 28.28 324 GLU B O 1
ATOM 5671 N N . PRO B 1 325 ? -15.398 15.258 38.688 1 27.3 325 PRO B N 1
ATOM 5672 C CA . PRO B 1 325 ? -16.359 15.672 39.688 1 27.3 325 PRO B CA 1
ATOM 5673 C C . PRO B 1 325 ? -15.695 16.203 40.969 1 27.3 325 PRO B C 1
ATOM 5675 O O . PRO B 1 325 ? -14.617 15.734 41.344 1 27.3 325 PRO B O 1
ATOM 5678 N N . THR B 1 326 ? -15.859 17.5 41.219 1 26 326 THR B N 1
ATOM 5679 C CA . THR B 1 326 ? -15.422 18.094 42.469 1 26 326 THR B CA 1
ATOM 5680 C C . THR B 1 326 ? -15.773 17.188 43.656 1 26 326 THR B C 1
ATOM 5682 O O . THR B 1 326 ? -16.953 16.984 43.969 1 26 326 THR B O 1
ATOM 5685 N N . MET B 1 327 ? -15.047 16 43.75 1 25.33 327 MET B N 1
ATOM 5686 C CA . MET B 1 327 ? -15.266 15.242 44.969 1 25.33 327 MET B CA 1
ATOM 5687 C C . MET B 1 327 ? -15.32 16.172 46.188 1 25.33 327 MET B C 1
ATOM 5689 O O . MET B 1 327 ? -14.422 17 46.375 1 25.33 327 MET B O 1
ATOM 5693 N N . GLU B 1 328 ? -16.469 16.453 46.688 1 24.31 328 GLU B N 1
ATOM 5694 C CA . GLU B 1 328 ? -16.688 17.125 47.969 1 24.31 328 GLU B CA 1
ATOM 5695 C C . GLU B 1 328 ? -15.797 16.547 49.062 1 24.31 328 GLU B C 1
ATOM 5697 O O . GLU B 1 328 ? -15.781 15.328 49.281 1 24.31 328 GLU B O 1
ATOM 5702 N N . THR B 1 329 ? -14.57 17.156 49.25 1 24.05 329 THR B N 1
ATOM 5703 C CA . THR B 1 329 ? -13.602 16.875 50.312 1 24.05 329 THR B CA 1
ATOM 5704 C C . THR B 1 329 ? -14.312 16.625 51.625 1 24.05 329 THR B C 1
ATOM 5706 O O . THR B 1 329 ? -14.945 17.531 52.188 1 24.05 329 THR B O 1
ATOM 5709 N N . VAL B 1 330 ? -14.938 15.477 51.688 1 24.5 330 VAL B N 1
ATOM 5710 C CA . VAL B 1 330 ? -15.469 15.188 53.031 1 24.5 330 VAL B CA 1
ATOM 5711 C C . VAL B 1 330 ? -14.398 15.461 54.094 1 24.5 330 VAL B C 1
ATOM 5713 O O . VAL B 1 330 ? -13.219 15.188 53.844 1 24.5 330 VAL B O 1
ATOM 5716 N N . GLY B 1 331 ? -14.656 16.344 55.062 1 21.28 331 GLY B N 1
ATOM 5717 C CA . GLY B 1 331 ? -13.938 16.969 56.156 1 21.28 331 GLY B CA 1
ATOM 5718 C C . GLY B 1 331 ? -13.172 15.969 57 1 21.28 331 GLY B C 1
ATOM 5719 O O . GLY B 1 331 ? -13.711 14.938 57.375 1 21.28 331 GLY B O 1
ATOM 5720 N N . ALA B 1 332 ? -11.859 15.719 56.625 1 25.36 332 ALA B N 1
ATOM 5721 C CA . ALA B 1 332 ? -10.93 14.859 57.344 1 25.36 332 ALA B CA 1
ATOM 5722 C C . ALA B 1 332 ? -11.102 15.023 58.844 1 25.36 332 ALA B C 1
ATOM 5724 O O . ALA B 1 332 ? -11.25 16.141 59.344 1 25.36 332 ALA B O 1
ATOM 5725 N N . PRO B 1 333 ? -11.539 14.023 59.5 1 23.38 333 PRO B N 1
ATOM 5726 C CA . PRO B 1 333 ? -11.734 14.242 60.938 1 23.38 333 PRO B CA 1
ATOM 5727 C C . PRO B 1 333 ? -10.492 14.797 61.625 1 23.38 333 PRO B C 1
ATOM 5729 O O . PRO B 1 333 ? -9.375 14.602 61.125 1 23.38 333 PRO B O 1
ATOM 5732 N N . HIS B 1 334 ? -10.516 15.898 62.375 1 21.09 334 HIS B N 1
ATOM 5733 C CA . HIS B 1 334 ? -9.609 16.734 63.156 1 21.09 334 HIS B CA 1
ATOM 5734 C C . HIS B 1 334 ? -8.711 15.883 64.062 1 21.09 334 HIS B C 1
ATOM 5736 O O . HIS B 1 334 ? -9.148 15.414 65.125 1 21.09 334 HIS B O 1
ATOM 5742 N N . VAL B 1 335 ? -8.039 14.852 63.375 1 22.12 335 VAL B N 1
ATOM 5743 C CA . VAL B 1 335 ? -7.312 14.125 64.375 1 22.12 335 VAL B CA 1
ATOM 5744 C C . VAL B 1 335 ? -6.426 15.094 65.188 1 22.12 335 VAL B C 1
ATOM 5746 O O . VAL B 1 335 ? -5.75 15.945 64.562 1 22.12 335 VAL B O 1
ATOM 5749 N N . GLU B 1 336 ? -6.625 15.195 66.438 1 20.88 336 GLU B N 1
ATOM 5750 C CA . GLU B 1 336 ? -6.109 16.031 67.5 1 20.88 336 GLU B CA 1
ATOM 5751 C C . GLU B 1 336 ? -4.59 15.922 67.625 1 20.88 336 GLU B C 1
ATOM 5753 O O . GLU B 1 336 ? -4.043 14.828 67.688 1 20.88 336 GLU B O 1
ATOM 5758 N N . LYS B 1 337 ? -3.896 16.891 66.875 1 23.02 337 LYS B N 1
ATOM 5759 C CA . LYS B 1 337 ? -2.465 17.156 66.812 1 23.02 337 LYS B CA 1
ATOM 5760 C C . LYS B 1 337 ? -1.805 17.016 68.188 1 23.02 337 LYS B C 1
ATOM 5762 O O . LYS B 1 337 ? -2.162 17.719 69.125 1 23.02 337 LYS B O 1
ATOM 5767 N N . GLU B 1 338 ? -1.324 15.719 68.375 1 21.42 338 GLU B N 1
ATOM 5768 C CA . GLU B 1 338 ? -0.663 15.555 69.688 1 21.42 338 GLU B CA 1
ATOM 5769 C C . GLU B 1 338 ? 0.47 16.562 69.875 1 21.42 338 GLU B C 1
ATOM 5771 O O . GLU B 1 338 ? 1.038 17.031 68.875 1 21.42 338 GLU B O 1
ATOM 5776 N N . PRO B 1 339 ? 0.854 16.906 71.125 1 19.77 339 PRO B N 1
ATOM 5777 C CA . PRO B 1 339 ? 1.614 18 71.688 1 19.77 339 PRO B CA 1
ATOM 5778 C C . PRO B 1 339 ? 3.096 17.969 71.375 1 19.77 339 PRO B C 1
ATOM 5780 O O . PRO B 1 339 ? 3.635 16.906 71.062 1 19.77 339 PRO B O 1
ATOM 5783 N N . SER B 1 340 ? 3.658 19.062 70.75 1 19.19 340 SER B N 1
ATOM 5784 C CA . SER B 1 340 ? 4.887 19.625 70.188 1 19.19 340 SER B CA 1
ATOM 5785 C C . SER B 1 340 ? 6.051 19.469 71.188 1 19.19 340 SER B C 1
ATOM 5787 O O . SER B 1 340 ? 6.383 20.406 71.938 1 19.19 340 SER B O 1
ATOM 5789 N N . SER B 1 341 ? 6.453 18.156 71.5 1 19.05 341 SER B N 1
ATOM 5790 C CA . SER B 1 341 ? 7.457 18.172 72.562 1 19.05 341 SER B CA 1
ATOM 5791 C C . SER B 1 341 ? 8.734 18.875 72.125 1 19.05 341 SER B C 1
ATOM 5793 O O . SER B 1 341 ? 9.18 18.688 71 1 19.05 341 SER B O 1
ATOM 5795 N N . SER B 1 342 ? 9.258 19.922 72.812 1 19.27 342 SER B N 1
ATOM 5796 C CA . SER B 1 342 ? 10.258 20.984 72.812 1 19.27 342 SER B CA 1
ATOM 5797 C C . SER B 1 342 ? 11.672 20.422 72.875 1 19.27 342 SER B C 1
ATOM 5799 O O . SER B 1 342 ? 12.617 21.109 73.25 1 19.27 342 SER B O 1
ATOM 5801 N N . TYR B 1 343 ? 11.992 19.297 72.062 1 18.86 343 TYR B N 1
ATOM 5802 C CA . TYR B 1 343 ? 13.281 18.797 72.5 1 18.86 343 TYR B CA 1
ATOM 5803 C C . TYR B 1 343 ? 14.391 19.797 72.25 1 18.86 343 TYR B C 1
ATOM 5805 O O . TYR B 1 343 ? 14.352 20.531 71.25 1 18.86 343 TYR B O 1
ATOM 5813 N N . PRO B 1 344 ? 15.391 19.969 73.188 1 19.09 344 PRO B N 1
ATOM 5814 C CA . PRO B 1 344 ? 16.469 20.906 73.5 1 19.09 344 PRO B CA 1
ATOM 5815 C C . PRO B 1 344 ? 17.578 20.922 72.5 1 19.09 344 PRO B C 1
ATOM 5817 O O . PRO B 1 344 ? 17.688 20.031 71.625 1 19.09 344 PRO B O 1
ATOM 5820 N N . ASN B 1 345 ? 18.516 21.891 72.5 1 19.14 345 ASN B N 1
ATOM 5821 C CA . ASN B 1 345 ? 19.484 22.75 71.812 1 19.14 345 ASN B CA 1
ATOM 5822 C C . ASN B 1 345 ? 20.781 22 71.5 1 19.14 345 ASN B C 1
ATOM 5824 O O . ASN B 1 345 ? 21.75 22.594 71.062 1 19.14 345 ASN B O 1
ATOM 5828 N N . VAL B 1 346 ? 20.938 20.672 71.875 1 17.34 346 VAL B N 1
ATOM 5829 C CA . VAL B 1 346 ? 22.328 20.562 72.312 1 17.34 346 VAL B CA 1
ATOM 5830 C C . VAL B 1 346 ? 23.25 20.844 71.125 1 17.34 346 VAL B C 1
ATOM 5832 O O . VAL B 1 346 ? 22.797 20.859 70 1 17.34 346 VAL B O 1
ATOM 5835 N N . PRO B 1 347 ? 24.203 19.906 70.812 1 17.58 347 PRO B N 1
ATOM 5836 C CA . PRO B 1 347 ? 25.641 19.969 71.062 1 17.58 347 PRO B CA 1
ATOM 5837 C C . PRO B 1 347 ? 26.453 20.109 69.75 1 17.58 347 PRO B C 1
ATOM 5839 O O . PRO B 1 347 ? 27.594 20.547 69.812 1 17.58 347 PRO B O 1
ATOM 5842 N N . THR B 1 348 ? 25.891 20.016 68.5 1 17.31 348 THR B N 1
ATOM 5843 C CA . THR B 1 348 ? 26.797 19.141 67.75 1 17.31 348 THR B CA 1
ATOM 5844 C C . THR B 1 348 ? 28 19.922 67.25 1 17.31 348 THR B C 1
ATOM 5846 O O . THR B 1 348 ? 27.859 20.984 66.625 1 17.31 348 THR B O 1
ATOM 5849 N N . ASP B 1 349 ? 29.203 19.719 67.75 1 18.38 349 ASP B N 1
ATOM 5850 C CA . ASP B 1 349 ? 30.578 20.203 67.562 1 18.38 349 ASP B CA 1
ATOM 5851 C C . ASP B 1 349 ? 31.125 19.781 66.188 1 18.38 349 ASP B C 1
ATOM 5853 O O . ASP B 1 349 ? 31.203 18.594 65.875 1 18.38 349 ASP B O 1
ATOM 5857 N N . SER B 1 350 ? 30.906 20.5 65.25 1 17.73 350 SER B N 1
ATOM 5858 C CA . SER B 1 350 ? 31.297 20.156 63.844 1 17.73 350 SER B CA 1
ATOM 5859 C C . SER B 1 350 ? 32.812 20.141 63.688 1 17.73 350 SER B C 1
ATOM 5861 O O . SER B 1 350 ? 33.406 21.109 63.219 1 17.73 350 SER B O 1
ATOM 5863 N N . SER B 1 351 ? 33.531 19.391 64.5 1 16.12 351 SER B N 1
ATOM 5864 C CA . SER B 1 351 ? 34.969 19.562 64.375 1 16.12 351 SER B CA 1
ATOM 5865 C C . SER B 1 351 ? 35.469 19.172 63 1 16.12 351 SER B C 1
ATOM 5867 O O . SER B 1 351 ? 36.438 19.719 62.5 1 16.12 351 SER B O 1
ATOM 5869 N N . GLY B 1 352 ? 35.094 17.984 62.469 1 15.12 352 GLY B N 1
ATOM 5870 C CA . GLY B 1 352 ? 36.219 17.125 62.094 1 15.12 352 GLY B CA 1
ATOM 5871 C C . GLY B 1 352 ? 37 17.641 60.906 1 15.12 352 GLY B C 1
ATOM 5872 O O . GLY B 1 352 ? 36.5 18.453 60.125 1 15.12 352 GLY B O 1
ATOM 5873 N N . SER B 1 353 ? 38.344 17.094 60.719 1 15.66 353 SER B N 1
ATOM 5874 C CA . SER B 1 353 ? 39.75 17.219 60.312 1 15.66 353 SER B CA 1
ATOM 5875 C C . SER B 1 353 ? 3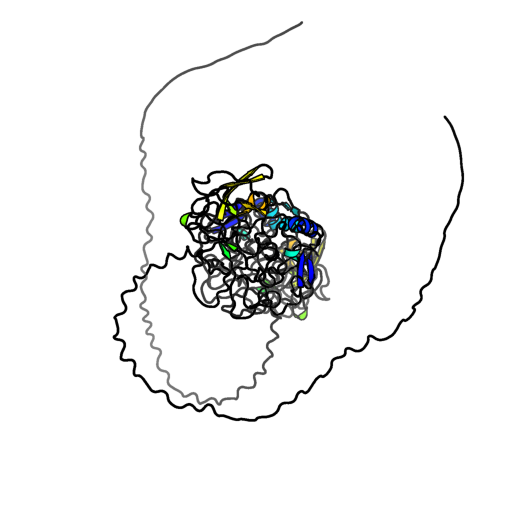9.906 16.875 58.812 1 15.66 353 SER B C 1
ATOM 5877 O O . SER B 1 353 ? 40.656 17.547 58.125 1 15.66 353 SER B O 1
ATOM 5879 N N . THR B 1 354 ? 39.438 15.648 58.344 1 15.36 354 THR B N 1
ATOM 5880 C CA . THR B 1 354 ? 40.531 14.805 57.844 1 15.36 354 THR B CA 1
ATOM 5881 C C . THR B 1 354 ? 41 15.312 56.469 1 15.36 354 THR B C 1
ATOM 5883 O O . THR B 1 354 ? 40.281 16.031 55.781 1 15.36 354 THR B O 1
ATOM 5886 N N . ASP B 1 355 ? 42.125 14.586 55.906 1 14.98 355 ASP B N 1
ATOM 5887 C CA . ASP B 1 355 ? 43.438 14.555 55.281 1 14.98 355 ASP B CA 1
ATOM 5888 C C . ASP B 1 355 ? 43.281 14.406 53.75 1 14.98 355 ASP B C 1
ATOM 5890 O O . ASP B 1 355 ? 43.969 15.102 53 1 14.98 355 ASP B O 1
ATOM 5894 N N . THR B 1 356 ? 42.656 13.297 53.25 1 15.23 356 THR B N 1
ATOM 5895 C CA . THR B 1 356 ? 43.562 12.414 52.5 1 15.23 356 THR B CA 1
ATOM 5896 C C . THR B 1 356 ? 43.875 12.992 51.125 1 15.23 356 THR B C 1
ATOM 5898 O O . THR B 1 356 ? 43.094 13.828 50.594 1 15.23 356 THR B O 1
ATOM 5901 N N . THR B 1 357 ? 44.375 12.055 50.156 1 15.29 357 THR B N 1
ATOM 5902 C CA . THR B 1 357 ? 45.531 11.688 49.344 1 15.29 357 THR B CA 1
ATOM 5903 C C . THR B 1 357 ? 45.281 12.07 47.875 1 15.29 357 THR B C 1
ATOM 5905 O O . THR B 1 357 ? 46.094 12.742 47.25 1 15.29 357 THR B O 1
ATOM 5908 N N . THR B 1 358 ? 44.969 11.07 47 1 15.09 358 THR B N 1
ATOM 5909 C CA . THR B 1 358 ? 46 10.625 46.062 1 15.09 358 THR B CA 1
ATOM 5910 C C . THR B 1 358 ? 45.812 11.305 44.719 1 15.09 358 THR B C 1
ATOM 5912 O O . THR B 1 358 ? 46.781 11.828 44.156 1 15.09 358 THR B O 1
ATOM 5915 N N . PRO B 1 359 ? 44.719 10.977 43.906 1 15.47 359 PRO B N 1
ATOM 5916 C CA . PRO B 1 359 ? 45.219 10.266 42.719 1 15.47 359 PRO B CA 1
ATOM 5917 C C . PRO B 1 359 ? 45.625 11.211 41.594 1 15.47 359 PRO B C 1
ATOM 5919 O O . PRO B 1 359 ? 45.188 12.367 41.562 1 15.47 359 PRO B O 1
ATOM 5922 N N . VAL B 1 360 ? 46.281 10.508 40.594 1 15.48 360 VAL B N 1
ATOM 5923 C CA . VAL B 1 360 ? 47.281 10.492 39.531 1 15.48 360 VAL B CA 1
ATOM 5924 C C . VAL B 1 360 ? 46.656 11.086 38.25 1 15.48 360 VAL B C 1
ATOM 5926 O O . VAL B 1 360 ? 45.562 10.68 37.844 1 15.48 360 VAL B O 1
ATOM 5929 N N . GLN B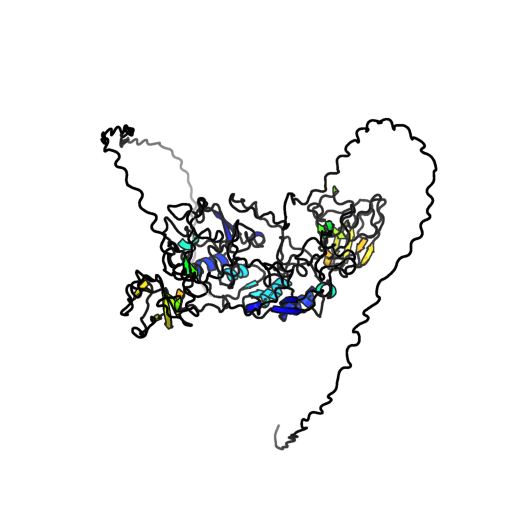 1 361 ? 47.031 12.242 37.875 1 15.27 361 GLN B N 1
ATOM 5930 C CA . GLN B 1 361 ? 46.938 13.211 36.781 1 15.27 361 GLN B CA 1
ATOM 5931 C C . GLN B 1 361 ? 47.25 12.562 35.438 1 15.27 361 GLN B C 1
ATOM 5933 O O . GLN B 1 361 ? 47.438 13.266 34.438 1 15.27 361 GLN B O 1
ATOM 5938 N N . ARG B 1 362 ? 47.312 11.211 35.406 1 14.3 362 ARG B N 1
ATOM 5939 C CA . ARG B 1 362 ? 48.219 10.961 34.312 1 14.3 362 ARG B CA 1
ATOM 5940 C C . ARG B 1 362 ? 47.781 11.68 33.062 1 14.3 362 ARG B C 1
ATOM 5942 O O . ARG B 1 362 ? 48.562 12.406 32.438 1 14.3 362 ARG B O 1
ATOM 5949 N N . ASP B 1 363 ? 47.188 10.891 32.125 1 15.16 363 ASP B N 1
ATOM 5950 C CA . ASP B 1 363 ? 47.812 10.594 30.844 1 15.16 363 ASP B CA 1
ATOM 5951 C C . ASP B 1 363 ? 47.312 11.531 29.75 1 15.16 363 ASP B C 1
ATOM 5953 O O . ASP B 1 363 ? 46.125 11.609 29.484 1 15.16 363 ASP B O 1
ATOM 5957 N N . VAL B 1 364 ? 47.906 12.617 29.578 1 16.39 364 VAL B N 1
ATOM 5958 C CA . VAL B 1 364 ? 47.844 13.68 28.578 1 16.39 364 VAL B CA 1
ATOM 5959 C C . VAL B 1 364 ? 48.062 13.086 27.188 1 16.39 364 VAL B C 1
ATOM 5961 O O . VAL B 1 364 ? 48.5 13.773 26.266 1 16.39 364 VAL B O 1
ATOM 5964 N N . PHE B 1 365 ? 47.812 11.797 27.094 1 14.91 365 PHE B N 1
ATOM 5965 C CA . PHE B 1 365 ? 48.531 11.391 25.906 1 14.91 365 PHE B CA 1
ATOM 5966 C C . PHE B 1 365 ? 48.281 12.367 24.766 1 14.91 365 PHE B C 1
ATOM 5968 O O . PHE B 1 365 ? 49.219 12.922 24.188 1 14.91 365 PHE B O 1
ATOM 5975 N N . GLU B 1 366 ? 47.719 11.789 23.75 1 15.92 366 GLU B N 1
ATOM 5976 C CA . GLU B 1 366 ? 48.312 11.539 22.438 1 15.92 366 GLU B CA 1
ATOM 5977 C C . GLU B 1 366 ? 47.844 12.586 21.422 1 15.92 366 GLU B C 1
ATOM 5979 O O . GLU B 1 366 ? 46.688 12.617 21.031 1 15.92 366 GLU B O 1
ATOM 5984 N N . LYS B 1 367 ? 47.969 13.82 21.734 1 16.11 367 LYS B N 1
ATOM 5985 C CA . LYS B 1 367 ? 47.312 14.789 20.844 1 16.11 367 LYS B CA 1
ATOM 5986 C C . LYS B 1 367 ? 47.594 14.469 19.391 1 16.11 367 LYS B C 1
ATOM 5988 O O . LYS B 1 367 ? 46.688 14.5 18.547 1 16.11 367 LYS B O 1
ATOM 5993 N N . GLU B 1 368 ? 48.75 14.922 18.953 1 16.36 368 GLU B N 1
ATOM 5994 C CA . GLU B 1 368 ? 48.969 15.875 17.875 1 16.36 368 GLU B CA 1
ATOM 5995 C C . GLU B 1 368 ? 49.062 15.172 16.531 1 16.36 368 GLU B C 1
ATOM 5997 O O . GLU B 1 368 ? 49.844 14.242 16.375 1 16.36 368 GLU B O 1
ATOM 6002 N N . ARG B 1 369 ? 47.938 15.078 15.859 1 16.59 369 ARG B N 1
ATOM 6003 C CA . ARG B 1 369 ? 47.812 14.664 14.469 1 16.59 369 ARG B CA 1
ATOM 6004 C C . ARG B 1 369 ? 48.938 15.25 13.617 1 16.59 369 ARG B C 1
ATOM 6006 O O . ARG B 1 369 ? 49.25 16.438 13.719 1 16.59 369 ARG B O 1
ATOM 6013 N N . ILE B 1 370 ? 49.875 14.422 13.25 1 16.25 370 ILE B N 1
ATOM 6014 C CA . ILE B 1 370 ? 51 14.508 12.328 1 16.25 370 ILE B CA 1
ATOM 6015 C C . ILE B 1 370 ? 50.562 15.211 11.047 1 16.25 370 ILE B C 1
ATOM 6017 O O . ILE B 1 370 ? 49.438 15.023 10.578 1 16.25 370 ILE B O 1
ATOM 6021 N N . ASP B 1 371 ? 51.312 16.219 10.766 1 16.84 371 ASP B N 1
ATOM 6022 C CA . ASP B 1 371 ? 51.594 17.062 9.617 1 16.84 371 ASP B CA 1
ATOM 6023 C C . ASP B 1 371 ? 51.625 16.25 8.328 1 16.84 371 ASP B C 1
ATOM 6025 O O . ASP B 1 371 ? 52.188 15.148 8.289 1 16.84 371 ASP B O 1
ATOM 6029 N N . SER B 1 372 ? 50.531 16.422 7.609 1 16.52 372 SER B N 1
ATOM 6030 C CA . SER B 1 372 ? 50.25 15.953 6.258 1 16.52 372 SER B CA 1
ATOM 6031 C C . SER B 1 372 ? 51.469 16.031 5.367 1 16.52 372 SER B C 1
ATOM 6033 O O . SER B 1 372 ? 52.125 17.078 5.309 1 16.52 372 SER B O 1
ATOM 6035 N N . PRO B 1 373 ? 52.094 14.922 5.094 1 15.73 373 PRO B N 1
ATOM 6036 C CA . PRO B 1 373 ? 53.25 14.734 4.223 1 15.73 373 PRO B CA 1
ATOM 6037 C C . PRO B 1 373 ? 53.188 15.57 2.947 1 15.73 373 PRO B C 1
ATOM 6039 O O . PRO B 1 373 ? 52.125 16.141 2.641 1 15.73 373 PRO B O 1
ATOM 6042 N N . THR B 1 374 ? 53.875 15.07 1.978 1 15.84 374 THR B N 1
ATOM 6043 C CA . THR B 1 374 ? 54.969 15.195 1.006 1 15.84 374 THR B CA 1
ATOM 6044 C C . THR B 1 374 ? 54.406 15.617 -0.357 1 15.84 374 THR B C 1
ATOM 6046 O O . THR B 1 374 ? 54.906 16.562 -0.964 1 15.84 374 THR B O 1
ATOM 6049 N N . SER B 1 375 ? 54.156 14.648 -1.29 1 14.87 375 SER B N 1
ATOM 6050 C CA . SER B 1 375 ? 54.844 14.5 -2.58 1 14.87 375 SER B CA 1
ATOM 6051 C C . SER B 1 375 ? 54.094 15.242 -3.68 1 14.87 375 SER B C 1
ATOM 6053 O O . SER B 1 375 ? 52.875 15.062 -3.844 1 14.87 375 SER B O 1
ATOM 6055 N N . THR B 1 376 ? 54.562 16.391 -4.129 1 16.67 376 THR B N 1
ATOM 6056 C CA . THR B 1 376 ? 54.375 17.266 -5.289 1 16.67 376 THR B CA 1
ATOM 6057 C C . THR B 1 376 ? 54.438 16.453 -6.582 1 16.67 376 THR B C 1
ATOM 6059 O O . THR B 1 376 ? 54.406 17.016 -7.676 1 16.67 376 THR B O 1
ATOM 6062 N N . ALA B 1 377 ? 54.406 15.219 -6.805 1 14.93 377 ALA B N 1
ATOM 6063 C CA . ALA B 1 377 ? 54.938 14.883 -8.125 1 14.93 377 ALA B CA 1
ATOM 6064 C C . ALA B 1 377 ? 54.156 15.586 -9.227 1 14.93 377 ALA B C 1
ATOM 6066 O O . ALA B 1 377 ? 52.938 15.75 -9.125 1 14.93 377 ALA B O 1
ATOM 6067 N N . HIS B 1 378 ? 54.875 16.312 -10.141 1 15.65 378 HIS B N 1
ATOM 6068 C CA . HIS B 1 378 ? 54.906 17.094 -11.367 1 15.65 378 HIS B CA 1
ATOM 6069 C C . HIS B 1 378 ? 54.25 16.344 -12.523 1 15.65 378 HIS B C 1
ATOM 6071 O O . HIS B 1 378 ? 54.281 16.781 -13.672 1 15.65 378 HIS B O 1
ATOM 6077 N N . SER B 1 379 ? 53.344 15.43 -12.328 1 14.41 379 SER B N 1
ATOM 6078 C CA . SER B 1 379 ? 53.312 14.758 -13.625 1 14.41 379 SER B CA 1
ATOM 6079 C C . SER B 1 379 ? 53.094 15.75 -14.758 1 14.41 379 SER B C 1
ATOM 6081 O O . SER B 1 379 ? 52.562 16.828 -14.547 1 14.41 379 SER B O 1
ATOM 6083 N N . GLU B 1 380 ? 53.031 15.219 -16.109 1 15.19 380 GLU B N 1
ATOM 6084 C CA . GLU B 1 380 ? 53.5 15.312 -17.484 1 15.19 380 GLU B CA 1
ATOM 6085 C C . GLU B 1 380 ? 52.594 16.234 -18.312 1 15.19 380 GLU B C 1
ATOM 6087 O O . GLU B 1 380 ? 53.094 17.109 -19.031 1 15.19 380 GLU B O 1
ATOM 6092 N N . THR B 1 381 ? 51.375 15.781 -18.688 1 15.37 381 THR B N 1
ATOM 6093 C CA . THR B 1 381 ? 51.281 15.539 -20.125 1 15.37 381 THR B CA 1
ATOM 6094 C C . THR B 1 381 ? 51.156 16.859 -20.875 1 15.37 381 THR B C 1
ATOM 6096 O O . THR B 1 381 ? 50.688 17.859 -20.312 1 15.37 381 THR B O 1
ATOM 6099 N N . MET B 1 382 ? 51.406 16.75 -22.359 1 14.88 382 MET B N 1
ATOM 6100 C CA . MET B 1 382 ? 51.719 17.266 -23.688 1 14.88 382 MET B CA 1
ATOM 6101 C C . MET B 1 382 ? 50.531 18.031 -24.25 1 14.88 382 MET B C 1
ATOM 6103 O O . MET B 1 382 ? 49.375 17.656 -24.031 1 14.88 382 MET B O 1
ATOM 6107 N N . LEU B 1 383 ? 50.781 19.203 -24.719 1 15.86 383 LEU B N 1
ATOM 6108 C CA . LEU B 1 383 ? 50.25 20.328 -25.469 1 15.86 383 LEU B CA 1
ATOM 6109 C C . LEU B 1 383 ? 49.688 19.859 -26.797 1 15.86 383 LEU B C 1
ATOM 6111 O O . LEU B 1 383 ? 49.188 20.672 -27.594 1 15.86 383 LEU B O 1
ATOM 6115 N N . ASP B 1 384 ? 49.438 18.641 -27.219 1 14.43 384 ASP B N 1
ATOM 6116 C CA . ASP B 1 384 ? 49.656 18.688 -28.656 1 14.43 384 ASP B CA 1
ATOM 6117 C C . ASP B 1 384 ? 48.719 19.688 -29.328 1 14.43 384 ASP B C 1
ATOM 6119 O O . ASP B 1 384 ? 47.719 20.094 -28.719 1 14.43 384 ASP B O 1
ATOM 6123 N N . GLN B 1 385 ? 48.094 19.219 -30.516 1 14.44 385 GLN B N 1
ATOM 6124 C CA . GLN B 1 385 ? 48.281 19.531 -31.922 1 14.44 385 GLN B CA 1
ATOM 6125 C C . GLN B 1 385 ? 47.281 20.594 -32.375 1 14.44 385 GLN B C 1
ATOM 6127 O O . GLN B 1 385 ? 46.469 21.078 -31.609 1 14.44 385 GLN B O 1
ATOM 6132 N N . ASN B 1 386 ? 46.438 20.219 -33.5 1 14.84 386 ASN B N 1
ATOM 6133 C CA . ASN B 1 386 ? 46.469 20.625 -34.875 1 14.84 386 ASN B CA 1
ATOM 6134 C C . ASN B 1 386 ? 45.406 21.703 -35.156 1 14.84 386 ASN B C 1
ATOM 6136 O O . ASN B 1 386 ? 44.281 21.625 -34.688 1 14.84 386 ASN B O 1
ATOM 6140 N N . GLU B 1 387 ? 45.844 22.875 -35.688 1 15.8 387 GLU B N 1
ATOM 6141 C CA . GLU B 1 387 ? 45.469 24.109 -36.375 1 15.8 387 GLU B CA 1
ATOM 6142 C C . GLU B 1 387 ? 44.562 23.828 -37.562 1 15.8 387 GLU B C 1
ATOM 6144 O O . GLU B 1 387 ? 44.156 24.734 -38.281 1 15.8 387 GLU B O 1
ATOM 6149 N N . LYS B 1 388 ? 43.875 22.781 -37.938 1 15.95 388 LYS B N 1
ATOM 6150 C CA . LYS B 1 388 ? 43.688 22.844 -39.406 1 15.95 388 LYS B CA 1
ATOM 6151 C C . LYS B 1 388 ? 42.812 24.031 -39.781 1 15.95 388 LYS B C 1
ATOM 6153 O O . LYS B 1 388 ? 41.688 24.188 -39.281 1 15.95 388 LYS B O 1
ATOM 6158 N N . HIS B 1 389 ? 43.438 25.188 -40.438 1 15.26 389 HIS B N 1
ATOM 6159 C CA . HIS B 1 389 ? 43.156 26.406 -41.188 1 15.26 389 HIS B CA 1
ATOM 6160 C C . HIS B 1 389 ? 42.312 26.109 -42.438 1 15.26 389 HIS B C 1
ATOM 6162 O O . HIS B 1 389 ? 41.938 27.031 -43.156 1 15.26 389 HIS B O 1
ATOM 6168 N N . HIS B 1 390 ? 42.062 24.938 -43.031 1 15.22 390 HIS B N 1
ATOM 6169 C CA . HIS B 1 390 ? 42.094 25.156 -44.469 1 15.22 390 HIS B CA 1
ATOM 6170 C C . HIS B 1 390 ? 41.156 26.25 -44.906 1 15.22 390 HIS B C 1
ATOM 6172 O O . HIS B 1 390 ? 40.188 26.547 -44.219 1 15.22 390 HIS B O 1
ATOM 6178 N N . ASP B 1 391 ? 41.125 26.531 -46.344 1 15.57 391 ASP B N 1
ATOM 6179 C CA . ASP B 1 391 ? 41.281 27.359 -47.531 1 15.57 391 ASP B CA 1
ATOM 6180 C C . ASP B 1 391 ? 39.906 27.844 -48.031 1 15.57 391 ASP B C 1
ATOM 6182 O O . ASP B 1 391 ? 39.688 29.047 -48.219 1 15.57 391 ASP B O 1
ATOM 6186 N N . GLY B 1 392 ? 39.375 27.125 -49.125 1 15.79 392 GLY B N 1
ATOM 6187 C CA . GLY B 1 392 ? 39.312 27.609 -50.5 1 15.79 392 GLY B CA 1
ATOM 6188 C C . GLY B 1 392 ? 38.125 28.484 -50.781 1 15.79 392 GLY B C 1
ATOM 6189 O O . GLY B 1 392 ? 37.188 28.516 -50 1 15.79 392 GLY B O 1
ATOM 6190 N N . LEU B 1 393 ? 37.812 28.719 -52.219 1 16.2 393 LEU B N 1
ATOM 6191 C CA . LEU B 1 393 ? 37.719 29.609 -53.375 1 16.2 393 LEU B CA 1
ATOM 6192 C C . LEU B 1 393 ? 36.25 30 -53.625 1 16.2 393 LEU B C 1
ATOM 6194 O O . LEU B 1 393 ? 35.344 29.516 -52.938 1 16.2 393 LEU B O 1
ATOM 6198 N N . ASP B 1 394 ? 35.812 29.703 -54.844 1 16.2 394 ASP B N 1
ATOM 6199 C CA . ASP B 1 394 ? 35.625 30.562 -56.031 1 16.2 394 ASP B CA 1
ATOM 6200 C C . ASP B 1 394 ? 34.188 31.031 -56.156 1 16.2 394 ASP B C 1
ATOM 6202 O O . ASP B 1 394 ? 33.906 32.219 -56.25 1 16.2 394 ASP B O 1
ATOM 6206 N N . GLY B 1 395 ? 33.438 30.422 -57.156 1 16.67 395 GLY B N 1
ATOM 6207 C CA . GLY B 1 395 ? 33.031 31.031 -58.406 1 16.67 395 GLY B CA 1
ATOM 6208 C C . GLY B 1 395 ? 31.719 31.797 -58.312 1 16.67 395 GLY B C 1
ATOM 6209 O O . GLY B 1 395 ? 31.031 31.719 -57.312 1 16.67 395 GLY B O 1
ATOM 6210 N N . SER B 1 396 ? 30.906 31.703 -59.406 1 17.39 396 SER B N 1
ATOM 6211 C CA . SER B 1 396 ? 30.438 32.531 -60.5 1 17.39 396 SER B CA 1
ATOM 6212 C C . SER B 1 396 ? 29.062 33.156 -60.188 1 17.39 396 SER B C 1
ATOM 6214 O O . SER B 1 396 ? 28.406 32.75 -59.219 1 17.39 396 SER B O 1
ATOM 6216 N N . GLN B 1 397 ? 28.141 33.125 -61.25 1 17.31 397 GLN B N 1
ATOM 6217 C CA . GLN B 1 397 ? 27.594 34.094 -62.188 1 17.31 397 GLN B CA 1
ATOM 6218 C C . GLN B 1 397 ? 26.25 34.625 -61.688 1 17.31 397 GLN B C 1
ATOM 6220 O O . GLN B 1 397 ? 26.094 35.844 -61.531 1 17.31 397 GLN B O 1
ATOM 6225 N N . HIS B 1 398 ? 25.188 34.406 -62.531 1 18.86 398 HIS B N 1
ATOM 6226 C CA . HIS B 1 398 ? 24.547 35.344 -63.438 1 18.86 398 HIS B CA 1
ATOM 6227 C C . HIS B 1 398 ? 23.359 36.031 -62.781 1 18.86 398 HIS B C 1
ATOM 6229 O O . HIS B 1 398 ? 22.953 35.688 -61.688 1 18.86 398 HIS B O 1
ATOM 6235 N N . GLY B 1 399 ? 22.25 36.031 -63.562 1 19.62 399 GLY B N 1
ATOM 6236 C CA . GLY B 1 399 ? 21.453 37 -64.312 1 19.62 399 GLY B CA 1
ATOM 6237 C C . GLY B 1 399 ? 20.312 37.562 -63.469 1 19.62 399 GLY B C 1
ATOM 6238 O O . GLY B 1 399 ? 20 37.062 -62.375 1 19.62 399 GLY B O 1
ATOM 6239 N N . SER B 1 400 ? 19.062 37.969 -64.188 1 20.39 400 SER B N 1
ATOM 6240 C CA . SER B 1 400 ? 18.078 39.031 -64 1 20.39 400 SER B CA 1
ATOM 6241 C C . SER B 1 400 ? 17.141 38.719 -62.844 1 20.39 400 SER B C 1
ATOM 6243 O O . SER B 1 400 ? 16.812 37.562 -62.594 1 20.39 400 SER B O 1
#

Solvent-accessible surface area (backbone atoms only — not comparable to full-atom values): 46591 Å² total; per-residue (Å²): 103,44,59,59,68,68,35,55,43,84,42,67,55,56,35,63,30,77,60,41,34,21,39,48,40,70,57,26,19,53,50,36,16,61,47,22,51,14,91,77,46,70,28,44,51,24,21,74,52,46,90,44,39,66,71,18,32,22,36,64,63,31,48,48,28,59,47,17,71,83,70,79,62,56,29,55,18,58,68,52,38,29,52,46,41,69,39,83,48,34,44,49,35,73,91,59,41,34,70,63,62,54,53,52,60,52,27,50,55,65,74,52,38,53,63,33,57,74,57,44,43,93,45,60,67,55,33,50,74,53,64,61,82,53,88,43,29,34,48,19,62,61,18,47,17,33,14,39,30,40,44,43,76,48,97,55,67,45,59,74,57,40,43,24,34,89,57,37,28,32,31,17,79,39,69,75,38,57,20,48,19,28,36,46,52,33,71,49,29,28,11,45,73,27,42,56,86,74,32,74,75,29,21,67,29,88,55,16,29,34,37,48,39,47,78,19,21,53,76,86,35,64,34,39,26,39,21,23,34,50,45,75,54,96,86,42,34,27,36,28,53,54,57,85,75,34,71,53,76,37,82,37,50,62,75,36,73,48,66,69,70,41,94,55,46,46,48,30,31,42,26,56,54,55,67,65,68,62,55,78,67,73,84,62,70,65,73,69,65,83,65,78,74,57,82,87,41,62,64,44,63,77,69,42,81,44,79,25,106,46,80,50,61,78,62,52,42,62,65,74,74,70,76,73,74,77,69,74,74,69,76,72,75,81,74,76,79,75,82,82,77,77,84,80,81,83,81,78,79,74,70,78,61,81,70,75,74,76,73,85,74,78,84,76,85,76,83,86,81,85,91,79,90,79,87,69,90,84,81,91,78,93,79,88,82,90,78,96,77,91,86,93,91,96,90,93,88,91,87,132,104,44,60,60,70,66,35,53,43,84,42,67,56,57,35,63,28,76,60,42,34,22,38,48,40,71,58,28,19,54,49,36,16,62,47,23,51,14,92,77,46,70,28,45,52,26,21,75,54,46,91,44,39,66,72,20,32,23,35,65,61,30,47,48,28,58,47,17,73,80,73,78,62,59,32,56,20,60,68,51,38,27,52,46,42,71,38,83,48,32,43,49,34,73,89,58,41,33,70,64,60,53,51,52,60,51,27,49,56,64,74,52,38,52,64,33,58,75,57,42,44,92,46,61,68,54,34,48,74,54,63,62,84,51,88,43,29,35,46,18,62,61,18,47,18,33,14,39,31,40,43,43,76,49,98,55,66,45,62,75,56,40,41,23,35,87,56,37,28,33,32,18,78,38,67,74,38,57,21,46,19,27,36,43,58,44,82,50,29,28,11,44,73,27,43,57,87,74,32,74,75,29,20,66,30,87,55,16,30,34,37,49,38,49,78,20,21,52,73,85,36,62,34,39,25,39,22,23,34,52,46,76,54,96,85,41,35,29,34,28,52,54,56,84,75,33,70,53,76,40,80,36,51,61,76,36,74,47,64,70,69,39,95,53,44,47,50,30,32,42,26,56,54,55,67,65,68,61,54,78,65,72,83,63,70,66,71,70,65,81,66,77,74,56,82,88,43,62,65,46,64,76,68,64,79,62,83,59,92,71,89,83,86,74,77,52,66,69,62,73,75,70,75,72,74,80,71,76,76,71,79,71,77,79,72,78,76,77,83,81,78,76,81,80,83,76,77,86,75,84,71,88,82,89,81,89,81,78,89,82,81,65,85,76,66,84,71,80,80,77,78,80,84,78,87,71,81,72,83,79,90,83,77,78,86,83,74,91,71,88,83,87,89,80,84,90,82,84,83,136

Sequence (800 aa):
MFPRLGMMGTFFGVRGREFVWMINVSKAKEVARKYFNCPTAEGLEMESTGWGSASHFSIRVAKGDMMGPGYSPLVYSELSLAVFDSMPFYKANFDKAEPLVWGKNAGCDFLEKKCLENGVSPNPEIFCNRSRSSDMYFCTPDRMGLGYCTLKTYYRALPEPFQYFKDKRMGGDLRALDYCPYVEAYSDTTCTSGFHLQSRGSFIGENARCVKGVELEISGKSVGDVCVNTKCDNGILSVQFLGDDDDEWHVCEEKKEIIPNKENWSGKIICPRYDAVCTKLPDITIPLKELPYQDGDYKPAPGNITWNKTETPSSDPLPHPAPEPTMETVGAPHVEKEPSSSYPNVPTDSSGSTDTTTPVQRDVFEKERIDSPTSTAHSETMLDQNEKHHDGLDGSQHGSMFPRLGMMGTFFGVRGREFVWMINVSKAKEVARKYFNCPTAEGLEMESTGWGSASHFSIRVAKGDMMGPGYSPLVYSELSLAVFDSMPFYKANFDKAEPLVWGKNAGCDFLEKKCLENGVSPNPEIFCNRSRSSDMYFCTPDRMGLGYCTLKTYYRALPEPFQYFKDKRMGGDLRALDYCPYVEAYSDTTCTSGFHLQSRGSFIGENARCVKGVELEISGKSVGDVCVNTKCDNGILSVQFLGDDDDEWHVCEEKKEIIPNKENWSGKIICPRYDAVCTKLPDITIPLKELPYQDGDYKPAPGNITWNKTETPSSDPLPHPAPEPTMETVGAPHVEKEPSSSYPNVPTDSSGSTDTTTPVQRDVFEKERIDSPTSTAHSETMLDQNEKHHDGLDGSQHGS

Foldseek 3Di:
DCVVVVQKDWDACFLHDGIWIFRQDPLQLVLVCQFLVENPDRGFTFDCDDPRHPQAGQCLQAPQDPRHDDDDDHFPAPNVQSVVCVDPPDNGDNVPGFDDQGSGNLYVCSGRHACAAQQHGSRCLFFPRDAPPALAWDAASLQQWTFGKQKDFAPDFDPPSLQHHPRRRIFGDDVSSSRGIGGDHAPQTGQAHHDPVSFDFAHYHNQKGKFAWDQKFFQRGGHGIHIWHWDADPQWIWTFTDDDVTRDTDTADAQDWDADPDPRIDGITGGHGSCSRVPDGDDRDDPPDPPPPDVVPPPPPVPPVPPACYDDDPPNSPPPPDDPPPPPPPPPPPPDDPDDDDDDDDDDDPPVVPPDDPPDDDDDPDDDDDDDDDDDDDDDDDDDDDDDDDDYDDDYDDDD/DCVVVVQKDWDACFLHDGIWIFRQDPLQLVVVCQFLVENPDRGFTFDCDDPRHPQAGQCLQAPQDPRHDDDDDHFPAPNVQSVVCVDPPDNGDNVPGFDDQGSGNLYPCSGRHACAAQQHGSRCLFFPRDAQPALAWDAFSLQQWTFGKQKDFAPDFDPPSLQHHPRRRIFGDDVSSVRGIGGDHFPQTGQAHHDDVSFDFAHYHNQKGKFAWDQKFFQRGGHGIHIWHWDADPQWIWTFTDDDVTRDTHTADAQDWDADPDPRIDTITGGHGSCSRVPDGDDRDDPPDPPPPDVVPPPPPVPPVPPDDDDDDDPNSPPPPPPPPPPPPPDDPPPPPPDDPPDDDDDDDPDDDDDDDDDDPDDPDDDDPDDDDDDPDPDDDDDDDDDPPDDDDDDYYDDD